Protein 5VU3 (pdb70)

Radius of gyration: 43.73 Å; Cα contacts (8 Å, |Δi|>4): 3066; chains: 8; bounding box: 64×71×182 Å

Structure (mmCIF, N/CA/C/O backbone):
data_5VU3
#
_entry.id   5VU3
#
_cell.length_a   44.529
_cell.length_b   52.825
_cell.length_c   132.156
_cell.angle_alpha   85.27
_cell.angle_beta   87.19
_cell.angle_gamma   68.98
#
_symmetry.space_group_name_H-M   'P 1'
#
loop_
_entity.id
_entity.type
_entity.pdbx_description
1 polymer 'Competence damage-inducible protein A'
2 non-polymer 'ACETATE ION'
3 non-polymer 'TETRAETHYLENE GLYCOL'
4 water water
#
loop_
_atom_site.group_PDB
_atom_site.id
_atom_site.type_symbol
_atom_site.label_atom_id
_atom_site.label_alt_id
_atom_site.label_comp_id
_atom_site.label_asym_id
_atom_site.label_entity_id
_atom_site.label_seq_id
_atom_site.pdbx_PDB_ins_code
_atom_site.Cartn_x
_atom_site.Cartn_y
_atom_site.Cartn_z
_atom_site.occupancy
_atom_site.B_iso_or_equiv
_atom_site.auth_seq_id
_atom_site.auth_comp_id
_atom_site.auth_asym_id
_atom_site.auth_atom_id
_atom_site.pdbx_PDB_model_num
ATOM 1 N N . MET A 1 2 ? 1.502 -48.811 61.795 1.00 90.15 1 MET A N 1
ATOM 2 C CA . MET A 1 2 ? 2.264 -49.671 60.897 1.00 88.13 1 MET A CA 1
ATOM 3 C C . MET A 1 2 ? 3.143 -48.854 59.951 1.00 80.79 1 MET A C 1
ATOM 4 O O . MET A 1 2 ? 2.721 -47.819 59.432 1.00 80.15 1 MET A O 1
ATOM 9 N N . MET A 1 3 ? 4.369 -49.328 59.735 1.00 73.32 2 MET A N 1
ATOM 10 C CA . MET A 1 3 ? 5.301 -48.708 58.805 1.00 66.72 2 MET A CA 1
ATOM 11 C C . MET A 1 3 ? 5.915 -49.782 57.920 1.00 60.76 2 MET A C 1
ATOM 12 O O . MET A 1 3 ? 5.855 -50.977 58.223 1.00 61.42 2 MET A O 1
ATOM 17 N N . SER A 1 4 ? 6.521 -49.337 56.820 1.00 54.65 3 SER A N 1
ATOM 18 C CA . SER A 1 4 ? 7.007 -50.261 55.804 1.00 50.68 3 SER A CA 1
ATOM 19 C C . SER A 1 4 ? 8.475 -50.021 55.469 1.00 42.86 3 SER A C 1
ATOM 20 O O . SER A 1 4 ? 9.185 -49.329 56.208 1.00 39.19 3 SER A O 1
ATOM 23 N N . ASN A 1 5 ? 8.933 -50.601 54.362 1.00 36.05 4 ASN A N 1
ATOM 24 C CA . ASN A 1 5 ? 10.297 -50.391 53.899 1.00 37.39 4 ASN A CA 1
ATOM 25 C C . ASN A 1 5 ? 10.508 -48.939 53.494 1.00 37.03 4 ASN A C 1
ATOM 26 O O . ASN A 1 5 ? 9.581 -48.249 53.063 1.00 35.32 4 ASN A O 1
ATOM 31 N N . LEU A 1 6 ? 11.750 -48.484 53.616 1.00 32.86 5 LEU A N 1
ATOM 32 C CA . LEU A 1 6 ? 12.207 -47.365 52.808 1.00 30.02 5 LEU A CA 1
ATOM 33 C C . LEU A 1 6 ? 12.040 -47.722 51.338 1.00 28.98 5 LEU A C 1
ATOM 34 O O . LEU A 1 6 ? 12.549 -48.749 50.887 1.00 26.37 5 LEU A O 1
ATOM 39 N N . TYR A 1 7 ? 11.316 -46.894 50.589 1.00 27.17 6 TYR A N 1
ATOM 40 C CA . TYR A 1 7 ? 11.074 -47.175 49.180 1.00 25.67 6 TYR A CA 1
ATOM 41 C C . TYR A 1 7 ? 12.063 -46.419 48.302 1.00 23.22 6 TYR A C 1
ATOM 42 O O . TYR A 1 7 ? 12.273 -45.214 48.475 1.00 23.52 6 TYR A O 1
ATOM 51 N N . HIS A 1 8 ? 12.626 -47.097 47.327 1.00 23.85 7 HIS A N 1
ATOM 52 C CA . HIS A 1 8 ? 13.569 -46.505 46.416 1.00 22.30 7 HIS A CA 1
ATOM 53 C C . HIS A 1 8 ? 12.825 -46.081 45.191 1.00 25.04 7 HIS A C 1
ATOM 54 O O . HIS A 1 8 ? 12.452 -46.888 44.404 1.00 24.79 7 HIS A O 1
ATOM 61 N N . ASP A 1 9 ? 12.616 -44.793 45.078 1.00 20.42 8 ASP A N 1
ATOM 62 C CA . ASP A 1 9 ? 11.837 -44.248 43.979 1.00 19.50 8 ASP A CA 1
ATOM 63 C C . ASP A 1 9 ? 12.612 -44.392 42.678 1.00 20.91 8 ASP A C 1
ATOM 64 O O . ASP A 1 9 ? 13.837 -44.244 42.646 1.00 21.17 8 ASP A O 1
ATOM 69 N N . ASN A 1 10 ? 11.897 -44.700 41.594 1.00 18.20 9 ASN A N 1
ATOM 70 C CA . ASN A 1 10 ? 12.553 -44.960 40.319 1.00 18.38 9 ASN A CA 1
ATOM 71 C C . ASN A 1 10 ? 12.150 -43.968 39.234 1.00 19.75 9 ASN A C 1
ATOM 72 O O . ASN A 1 10 ? 12.410 -44.212 38.054 1.00 19.71 9 ASN A O 1
ATOM 77 N N . THR A 1 11 ? 11.545 -42.845 39.602 1.00 19.92 10 THR A N 1
ATOM 78 C CA A THR A 1 11 ? 11.306 -41.777 38.641 0.50 21.25 10 THR A CA 1
ATOM 79 C CA B THR A 1 11 ? 11.314 -41.798 38.618 0.50 21.35 10 THR A CA 1
ATOM 80 C C . THR A 1 11 ? 12.611 -41.041 38.352 1.00 24.03 10 THR A C 1
ATOM 81 O O . THR A 1 11 ? 13.458 -40.882 39.232 1.00 23.86 10 THR A O 1
ATOM 88 N N . ILE A 1 12 ? 12.778 -40.600 37.109 1.00 19.08 11 ILE A N 1
ATOM 89 C CA . ILE A 1 12 ? 13.996 -39.925 36.670 1.00 20.24 11 ILE A CA 1
ATOM 90 C C . ILE A 1 12 ? 13.600 -38.570 36.091 1.00 21.70 11 ILE A C 1
ATOM 91 O O . ILE A 1 12 ? 12.788 -38.511 35.164 1.00 20.42 11 ILE A O 1
ATOM 96 N N . THR A 1 13 ? 14.171 -37.489 36.622 1.00 16.42 12 THR A N 1
ATOM 97 C CA . THR A 1 13 ? 13.858 -36.167 36.094 1.00 18.24 12 THR A CA 1
ATOM 98 C C . THR A 1 13 ? 14.550 -35.953 34.748 1.00 14.67 12 THR A C 1
ATOM 99 O O . THR A 1 13 ? 15.495 -36.656 34.387 1.00 19.25 12 THR A O 1
ATOM 103 N N . VAL A 1 14 ? 14.086 -34.930 34.026 1.00 17.23 13 VAL A N 1
ATOM 104 C CA . VAL A 1 14 ? 14.726 -34.545 32.768 1.00 22.03 13 VAL A CA 1
ATOM 105 C C . VAL A 1 14 ? 16.196 -34.209 33.000 1.00 19.48 13 VAL A C 1
ATOM 106 O O . VAL A 1 14 ? 17.071 -34.610 32.221 1.00 20.55 13 VAL A O 1
ATOM 110 N N . ALA A 1 15 ? 16.500 -33.511 34.100 1.00 19.87 14 ALA A N 1
ATOM 111 C CA . ALA A 1 15 ? 17.888 -33.162 34.401 1.00 19.07 14 ALA A CA 1
ATOM 112 C C . ALA A 1 15 ? 18.733 -34.401 34.671 1.00 21.09 14 ALA A C 1
ATOM 113 O O . ALA A 1 15 ? 19.896 -34.473 34.254 1.00 19.38 14 ALA A O 1
ATOM 115 N N . GLU A 1 16 ? 18.175 -35.385 35.379 1.00 18.47 15 GLU A N 1
ATOM 116 C CA . GLU A 1 16 ? 18.889 -36.642 35.566 1.00 19.09 15 GLU A CA 1
ATOM 117 C C . GLU A 1 16 ? 19.133 -37.339 34.232 1.00 16.10 15 GLU A C 1
ATOM 118 O O . GLU A 1 16 ? 20.202 -37.929 34.010 1.00 18.99 15 GLU A O 1
ATOM 124 N N . LEU A 1 17 ? 18.143 -37.292 33.342 1.00 14.91 16 LEU A N 1
ATOM 125 C CA . LEU A 1 17 ? 18.252 -37.945 32.039 1.00 18.23 16 LEU A CA 1
ATOM 126 C C . LEU A 1 17 ? 19.296 -37.265 31.159 1.00 19.82 16 LEU A C 1
ATOM 127 O O . LEU A 1 17 ? 20.065 -37.937 30.464 1.00 18.95 16 LEU A O 1
ATOM 132 N N . THR A 1 18 ? 19.316 -35.928 31.142 1.00 17.13 17 THR A N 1
ATOM 133 C CA . THR A 1 18 ? 20.300 -35.258 30.296 1.00 20.44 17 THR A CA 1
ATOM 134 C C . THR A 1 18 ? 21.712 -35.444 30.841 1.00 22.32 17 THR A C 1
ATOM 135 O O . THR A 1 18 ? 22.676 -35.508 30.064 1.00 23.10 17 THR A O 1
ATOM 139 N N . LYS A 1 19 ? 21.858 -35.572 32.160 1.00 21.83 18 LYS A N 1
ATOM 140 C CA . LYS A 1 19 ? 23.161 -35.937 32.712 1.00 23.45 18 LYS A CA 1
ATOM 141 C C . LYS A 1 19 ? 23.566 -37.343 32.280 1.00 22.44 18 LYS A C 1
ATOM 142 O O . LYS A 1 19 ? 24.710 -37.571 31.858 1.00 22.40 18 LYS A O 1
ATOM 148 N N . LYS A 1 20 ? 22.637 -38.300 32.371 1.00 21.79 19 LYS A N 1
ATOM 149 C CA . LYS A 1 20 ? 22.918 -39.657 31.906 1.00 27.53 19 LYS A CA 1
ATOM 150 C C . LYS A 1 20 ? 23.270 -39.662 30.423 1.00 26.54 19 LYS A C 1
ATOM 151 O O . LYS A 1 20 ? 24.224 -40.323 29.995 1.00 27.72 19 LYS A O 1
ATOM 157 N N . LEU A 1 21 ? 22.486 -38.938 29.622 1.00 23.61 20 LEU A N 1
ATOM 158 C CA . LEU A 1 21 ? 22.692 -38.914 28.179 1.00 25.21 20 LEU A CA 1
ATOM 159 C C . LEU A 1 21 ? 24.026 -38.270 27.821 1.00 25.83 20 LEU A C 1
ATOM 160 O O . LEU A 1 21 ? 24.752 -38.771 26.953 1.00 25.87 20 LEU A O 1
ATOM 165 N N . ALA A 1 22 ? 24.362 -37.158 28.482 1.00 25.33 21 ALA A N 1
ATOM 166 C CA . ALA A 1 22 ? 25.670 -36.535 28.307 1.00 22.55 21 ALA A CA 1
ATOM 167 C C . ALA A 1 22 ? 26.800 -37.538 28.512 1.00 25.33 21 ALA A C 1
ATOM 168 O O . ALA A 1 22 ? 27.754 -37.587 27.727 1.00 28.81 21 ALA A O 1
ATOM 170 N N . SER A 1 23 ? 26.711 -38.343 29.574 1.00 27.61 22 SER A N 1
ATOM 171 C CA A SER A 1 23 ? 27.751 -39.331 29.847 0.50 29.42 22 SER A CA 1
ATOM 172 C CA B SER A 1 23 ? 27.751 -39.329 29.847 0.50 29.42 22 SER A CA 1
ATOM 173 C C . SER A 1 23 ? 27.878 -40.328 28.703 1.00 32.33 22 SER A C 1
ATOM 174 O O . SER A 1 23 ? 28.988 -40.604 28.224 1.00 35.06 22 SER A O 1
ATOM 179 N N . ARG A 1 24 ? 26.749 -40.890 28.255 1.00 29.22 23 ARG A N 1
ATOM 180 C CA . ARG A 1 24 ? 26.793 -41.896 27.194 1.00 33.92 23 ARG A CA 1
ATOM 181 C C . ARG A 1 24 ? 27.363 -41.314 25.909 1.00 32.05 23 ARG A C 1
ATOM 182 O O . ARG A 1 24 ? 28.214 -41.929 25.255 1.00 30.08 23 ARG A O 1
ATOM 190 N N . LEU A 1 25 ? 26.883 -40.133 25.518 1.00 25.56 24 LEU A N 1
ATOM 191 C CA . LEU A 1 25 ? 27.310 -39.553 24.251 1.00 27.02 24 LEU A CA 1
ATOM 192 C C . LEU A 1 25 ? 28.780 -39.161 24.291 1.00 29.62 24 LEU A C 1
ATOM 193 O O . LEU A 1 25 ? 29.536 -39.463 23.357 1.00 31.85 24 LEU A O 1
ATOM 198 N N . ILE A 1 26 ? 29.204 -38.497 25.366 1.00 26.08 25 ILE A N 1
ATOM 199 C CA . ILE A 1 26 ? 30.590 -38.057 25.467 1.00 29.58 25 ILE A CA 1
ATOM 200 C C . ILE A 1 26 ? 31.530 -39.256 25.511 1.00 29.88 25 ILE A C 1
ATOM 201 O O . ILE A 1 26 ? 32.553 -39.281 24.813 1.00 32.48 25 ILE A O 1
ATOM 206 N N . ASP A 1 27 ? 31.192 -40.278 26.309 1.00 30.48 26 ASP A N 1
ATOM 207 C CA . ASP A 1 27 ? 32.035 -41.471 26.375 1.00 36.40 26 ASP A CA 1
ATOM 208 C C . ASP A 1 27 ? 32.181 -42.124 25.007 1.00 36.30 26 ASP A C 1
ATOM 209 O O . ASP A 1 27 ? 33.253 -42.634 24.664 1.00 35.06 26 ASP A O 1
ATOM 214 N N . ALA A 1 28 ? 31.115 -42.119 24.213 1.00 33.83 27 ALA A N 1
ATOM 215 C CA . ALA A 1 28 ? 31.117 -42.762 22.906 1.00 35.25 27 ALA A CA 1
ATOM 216 C C . ALA A 1 28 ? 31.628 -41.857 21.790 1.00 34.11 27 ALA A C 1
ATOM 217 O O . ALA A 1 28 ? 31.732 -42.313 20.645 1.00 34.52 27 ALA A O 1
ATOM 219 N N . GLY A 1 29 ? 31.941 -40.597 22.088 1.00 32.05 28 GLY A N 1
ATOM 220 C CA . GLY A 1 29 ? 32.373 -39.670 21.060 1.00 32.48 28 GLY A CA 1
ATOM 221 C C . GLY A 1 29 ? 31.289 -39.276 20.081 1.00 36.20 28 GLY A C 1
ATOM 222 O O . GLY A 1 29 ? 31.581 -39.042 18.903 1.00 30.23 28 GLY A O 1
ATOM 223 N N . LEU A 1 30 ? 30.044 -39.184 20.539 1.00 29.73 29 LEU A N 1
ATOM 224 C CA . LEU A 1 30 ? 28.896 -38.975 19.668 1.00 28.88 29 LEU A CA 1
ATOM 225 C C . LEU A 1 30 ? 28.323 -37.579 19.861 1.00 28.16 29 LEU A C 1
ATOM 226 O O . LEU A 1 30 ? 28.318 -37.045 20.976 1.00 24.07 29 LEU A O 1
ATOM 231 N N . ARG A 1 31 ? 27.828 -37.002 18.774 1.00 24.81 30 ARG A N 1
ATOM 232 C CA . ARG A 1 31 ? 27.169 -35.706 18.797 1.00 29.81 30 ARG A CA 1
ATOM 233 C C . ARG A 1 31 ? 25.678 -35.886 18.535 1.00 25.44 30 ARG A C 1
ATOM 234 O O . ARG A 1 31 ? 25.277 -36.745 17.739 1.00 25.38 30 ARG A O 1
ATOM 242 N N . LEU A 1 32 ? 24.867 -35.072 19.212 1.00 21.65 31 LEU A N 1
ATOM 243 C CA . LEU A 1 32 ? 23.413 -35.151 19.183 1.00 20.96 31 LEU A CA 1
ATOM 244 C C . LEU A 1 32 ? 22.822 -33.890 18.563 1.00 21.17 31 LEU A C 1
ATOM 245 O O . LEU A 1 32 ? 23.343 -32.787 18.754 1.00 21.74 31 LEU A O 1
ATOM 250 N N . THR A 1 33 ? 21.715 -34.057 17.836 1.00 20.28 32 THR A N 1
ATOM 251 C CA . THR A 1 33 ? 20.967 -32.931 17.291 1.00 20.19 32 THR A CA 1
ATOM 252 C C . THR A 1 33 ? 19.480 -33.253 17.394 1.00 19.38 32 THR A C 1
ATOM 253 O O . THR A 1 33 ? 19.089 -34.414 17.556 1.00 17.95 32 THR A O 1
ATOM 257 N N . THR A 1 34 ? 18.644 -32.216 17.322 1.00 18.44 33 THR A N 1
ATOM 258 C CA . THR A 1 34 ? 17.212 -32.388 17.543 1.00 17.61 33 THR A CA 1
ATOM 259 C C . THR A 1 34 ? 16.405 -31.553 16.558 1.00 17.34 33 THR A C 1
ATOM 260 O O . THR A 1 34 ? 16.836 -30.484 16.117 1.00 18.84 33 THR A O 1
ATOM 264 N N . ALA A 1 35 ? 15.221 -32.062 16.222 1.00 16.52 34 ALA A N 1
ATOM 265 C CA . ALA A 1 35 ? 14.232 -31.334 15.437 1.00 16.02 34 ALA A CA 1
ATOM 266 C C . ALA A 1 35 ? 12.891 -31.473 16.140 1.00 17.50 34 ALA A C 1
ATOM 267 O O . ALA A 1 35 ? 12.398 -32.592 16.316 1.00 19.03 34 ALA A O 1
ATOM 269 N N . GLU A 1 36 ? 12.302 -30.349 16.541 1.00 17.44 35 GLU A N 1
ATOM 270 C CA . GLU A 1 36 ? 11.091 -30.347 17.359 1.00 18.50 35 GLU A CA 1
ATOM 271 C C . GLU A 1 36 ? 9.934 -29.717 16.609 1.00 16.17 35 GLU A C 1
ATOM 272 O O . GLU A 1 36 ? 10.042 -28.577 16.153 1.00 19.47 35 GLU A O 1
ATOM 278 N N . SER A 1 37 ? 8.812 -30.444 16.522 1.00 16.54 36 SER A N 1
ATOM 279 C CA A SER A 1 37 ? 7.568 -29.919 15.957 0.50 17.70 36 SER A CA 1
ATOM 280 C CA B SER A 1 37 ? 7.568 -29.929 15.947 0.50 17.71 36 SER A CA 1
ATOM 281 C C . SER A 1 37 ? 6.420 -30.254 16.909 1.00 19.28 36 SER A C 1
ATOM 282 O O . SER A 1 37 ? 5.640 -31.166 16.640 1.00 22.85 36 SER A O 1
ATOM 287 N N . CYS A 1 38 ? 6.355 -29.509 18.020 1.00 21.74 37 CYS A N 1
ATOM 288 C CA . CYS A 1 38 ? 5.237 -29.364 18.960 1.00 24.08 37 CYS A CA 1
ATOM 289 C C . CYS A 1 38 ? 5.765 -29.079 20.361 1.00 22.52 37 CYS A C 1
ATOM 290 O O . CYS A 1 38 ? 5.034 -28.525 21.184 1.00 23.21 37 CYS A O 1
ATOM 293 N N . THR A 1 39 ? 7.033 -29.397 20.634 1.00 21.98 38 THR A N 1
ATOM 294 C CA . THR A 1 39 ? 7.603 -29.121 21.955 1.00 20.54 38 THR A CA 1
ATOM 295 C C . THR A 1 39 ? 8.233 -27.732 22.064 1.00 20.39 38 THR A C 1
ATOM 296 O O . THR A 1 39 ? 8.562 -27.302 23.178 1.00 17.47 38 THR A O 1
ATOM 300 N N . GLY A 1 40 ? 8.392 -27.015 20.950 1.00 18.46 39 GLY A N 1
ATOM 301 C CA . GLY A 1 40 ? 8.661 -25.584 20.994 1.00 20.32 39 GLY A CA 1
ATOM 302 C C . GLY A 1 40 ? 10.043 -25.168 21.453 1.00 21.01 39 GLY A C 1
ATOM 303 O O . GLY A 1 40 ? 10.239 -24.003 21.808 1.00 23.55 39 GLY A O 1
ATOM 304 N N . GLY A 1 41 ? 11.016 -26.072 21.427 1.00 17.27 40 GLY A N 1
ATOM 305 C CA . GLY A 1 41 ? 12.346 -25.782 21.924 1.00 18.09 40 GLY A CA 1
ATOM 306 C C . GLY A 1 41 ? 12.613 -26.275 23.331 1.00 19.20 40 GLY A C 1
ATOM 307 O O . GLY A 1 41 ? 13.736 -26.111 23.819 1.00 17.48 40 GLY A O 1
ATOM 308 N N . LYS A 1 42 ? 11.611 -26.858 24.000 1.00 16.84 41 LYS A N 1
ATOM 309 C CA . LYS A 1 42 ? 11.817 -27.383 25.348 1.00 20.76 41 LYS A CA 1
ATOM 310 C C . LYS A 1 42 ? 12.846 -28.499 25.364 1.00 21.00 41 LYS A C 1
ATOM 311 O O . LYS A 1 42 ? 13.544 -28.687 26.369 1.00 17.84 41 LYS A O 1
ATOM 317 N N . LEU A 1 43 ? 12.939 -29.270 24.281 1.00 17.03 42 LEU A N 1
ATOM 318 C CA . LEU A 1 43 ? 13.947 -30.322 24.249 1.00 17.89 42 LEU A CA 1
ATOM 319 C C . LEU A 1 43 ? 15.340 -29.716 24.146 1.00 15.80 42 LEU A C 1
ATOM 320 O O . LEU A 1 43 ? 16.240 -30.085 24.905 1.00 17.38 42 LEU A O 1
ATOM 325 N N . SER A 1 44 ? 15.529 -28.750 23.238 1.00 15.44 43 SER A N 1
ATOM 326 C CA A SER A 1 44 ? 16.829 -28.093 23.130 0.50 16.62 43 SER A CA 1
ATOM 327 C CA B SER A 1 44 ? 16.833 -28.101 23.132 0.50 16.62 43 SER A CA 1
ATOM 328 C C . SER A 1 44 ? 17.212 -27.403 24.434 1.00 18.31 43 SER A C 1
ATOM 329 O O . SER A 1 44 ? 18.376 -27.449 24.852 1.00 19.44 43 SER A O 1
ATOM 334 N N . VAL A 1 45 ? 16.244 -26.760 25.096 1.00 15.87 44 VAL A N 1
ATOM 335 C CA . VAL A 1 45 ? 16.518 -26.089 26.368 1.00 20.13 44 VAL A CA 1
ATOM 336 C C . VAL A 1 45 ? 17.057 -27.088 27.384 1.00 20.86 44 VAL A C 1
ATOM 337 O O . VAL A 1 45 ? 18.046 -26.823 28.078 1.00 19.64 44 VAL A O 1
ATOM 341 N N . ALA A 1 46 ? 16.414 -28.253 27.482 1.00 16.91 45 ALA A N 1
ATOM 342 C CA . ALA A 1 46 ? 16.864 -29.274 28.427 1.00 19.96 45 ALA A CA 1
ATOM 343 C C . ALA A 1 46 ? 18.287 -29.719 28.120 1.00 18.98 45 ALA A C 1
ATOM 344 O O . ALA A 1 46 ? 19.107 -29.883 29.033 1.00 17.07 45 ALA A O 1
ATOM 346 N N . LEU A 1 47 ? 18.603 -29.911 26.834 1.00 15.50 46 LEU A N 1
ATOM 347 C CA . LEU A 1 47 ? 19.938 -30.367 26.464 1.00 16.41 46 LEU A CA 1
ATOM 348 C C . LEU A 1 47 ? 20.977 -29.273 26.671 1.00 18.53 46 LEU A C 1
ATOM 349 O O . LEU A 1 47 ? 22.120 -29.566 27.039 1.00 19.66 46 LEU A O 1
ATOM 354 N N . CYS A 1 48 ? 20.602 -28.009 26.470 1.00 20.05 47 CYS A N 1
ATOM 355 C CA . CYS A 1 48 ? 21.540 -26.920 26.701 1.00 19.65 47 CYS A CA 1
ATOM 356 C C . CYS A 1 48 ? 21.719 -26.597 28.174 1.00 21.08 47 CYS A C 1
ATOM 357 O O . CYS A 1 48 ? 22.661 -25.875 28.519 1.00 22.26 47 CYS A O 1
ATOM 360 N N . ALA A 1 49 ? 20.831 -27.082 29.043 1.00 20.58 48 ALA A N 1
ATOM 361 C CA . ALA A 1 49 ? 21.009 -26.859 30.472 1.00 24.36 48 ALA A CA 1
ATOM 362 C C . ALA A 1 49 ? 22.077 -27.766 31.051 1.00 26.97 48 ALA A C 1
ATOM 363 O O . ALA A 1 49 ? 22.597 -27.480 32.138 1.00 23.92 48 ALA A O 1
ATOM 365 N N . GLU A 1 50 ? 22.403 -28.844 30.343 1.00 24.44 49 GLU A N 1
ATOM 366 C CA . GLU A 1 50 ? 23.406 -29.795 30.792 1.00 29.54 49 GLU A CA 1
ATOM 367 C C . GLU A 1 50 ? 24.760 -29.124 30.963 1.00 31.99 49 GLU A C 1
ATOM 368 O O . GLU A 1 50 ? 25.180 -28.311 30.135 1.00 32.90 49 GLU A O 1
ATOM 374 N N . GLU A 1 51 ? 25.451 -29.498 32.042 1.00 35.39 50 GLU A N 1
ATOM 375 C CA . GLU A 1 51 ? 26.752 -28.915 32.362 1.00 42.56 50 GLU A CA 1
ATOM 376 C C . GLU A 1 51 ? 27.706 -28.970 31.175 1.00 41.63 50 GLU A C 1
ATOM 377 O O . GLU A 1 51 ? 28.316 -27.958 30.804 1.00 42.24 50 GLU A O 1
ATOM 383 N N . ASN A 1 52 ? 27.853 -30.147 30.567 1.00 35.39 51 ASN A N 1
ATOM 384 C CA . ASN A 1 52 ? 28.807 -30.344 29.486 1.00 33.41 51 ASN A CA 1
ATOM 385 C C . ASN A 1 52 ? 28.137 -30.350 28.112 1.00 25.96 51 ASN A C 1
ATOM 386 O O . ASN A 1 52 ? 28.620 -31.018 27.193 1.00 25.82 51 ASN A O 1
ATOM 391 N N . THR A 1 53 ? 27.045 -29.591 27.957 1.00 26.38 52 THR A N 1
ATOM 392 C CA . THR A 1 53 ? 26.292 -29.572 26.700 1.00 22.41 52 THR A CA 1
ATOM 393 C C . THR A 1 53 ? 27.174 -29.282 25.489 1.00 24.50 52 THR A C 1
ATOM 394 O O . THR A 1 53 ? 26.923 -29.811 24.398 1.00 24.83 52 THR A O 1
ATOM 398 N N . ALA A 1 54 ? 28.213 -28.461 25.658 1.00 27.56 53 ALA A N 1
ATOM 399 C CA . ALA A 1 54 ? 29.088 -28.111 24.545 1.00 30.84 53 ALA A CA 1
ATOM 400 C C . ALA A 1 54 ? 29.818 -29.316 23.978 1.00 31.64 53 ALA A C 1
ATOM 401 O O . ALA A 1 54 ? 30.265 -29.269 22.826 1.00 31.39 53 ALA A O 1
ATOM 403 N N . ASP A 1 55 ? 29.943 -30.388 24.756 1.00 28.41 54 ASP A N 1
ATOM 404 C CA . ASP A 1 55 ? 30.711 -31.565 24.375 1.00 27.99 54 ASP A CA 1
ATOM 405 C C . ASP A 1 55 ? 29.902 -32.597 23.591 1.00 26.90 54 ASP A C 1
ATOM 406 O O . ASP A 1 55 ? 30.479 -33.602 23.152 1.00 30.33 54 ASP A O 1
ATOM 411 N N . PHE A 1 56 ? 28.595 -32.394 23.408 1.00 23.74 55 PHE A N 1
ATOM 412 C CA . PHE A 1 56 ? 27.796 -33.417 22.737 1.00 25.96 55 PHE A CA 1
ATOM 413 C C . PHE A 1 56 ? 26.587 -32.865 21.990 1.00 23.62 55 PHE A C 1
ATOM 414 O O . PHE A 1 56 ? 25.966 -33.590 21.204 1.00 22.05 55 PHE A O 1
ATOM 422 N N . TYR A 1 57 ? 26.218 -31.606 22.225 1.00 18.77 56 TYR A N 1
ATOM 423 C CA . TYR A 1 57 ? 25.025 -31.046 21.605 1.00 18.21 56 TYR A CA 1
ATOM 424 C C . TYR A 1 57 ? 25.390 -29.751 20.900 1.00 22.72 56 TYR A C 1
ATOM 425 O O . TYR A 1 57 ? 26.055 -28.887 21.480 1.00 23.86 56 TYR A O 1
ATOM 434 N N . ASP A 1 58 ? 24.964 -29.628 19.643 1.00 20.55 57 ASP A N 1
ATOM 435 C CA . ASP A 1 58 ? 25.285 -28.458 18.835 1.00 23.81 57 ASP A CA 1
ATOM 436 C C . ASP A 1 58 ? 24.005 -27.826 18.280 1.00 24.60 57 ASP A C 1
ATOM 437 O O . ASP A 1 58 ? 23.664 -26.713 18.680 1.00 21.87 57 ASP A O 1
ATOM 442 N N . VAL A 1 59 ? 23.280 -28.520 17.411 1.00 19.86 58 VAL A N 1
ATOM 443 C CA . VAL A 1 59 ? 22.226 -27.915 16.604 1.00 20.08 58 VAL A CA 1
ATOM 444 C C . VAL A 1 59 ? 20.868 -28.372 17.112 1.00 19.70 58 VAL A C 1
ATOM 445 O O . VAL A 1 59 ? 20.639 -29.571 17.317 1.00 19.48 58 VAL A O 1
ATOM 449 N N . GLY A 1 60 ? 19.960 -27.414 17.283 1.00 16.84 59 GLY A N 1
ATOM 450 C CA . GLY A 1 60 ? 18.575 -27.718 17.590 1.00 16.26 59 GLY A CA 1
ATOM 451 C C . GLY A 1 60 ? 17.658 -26.936 16.676 1.00 20.27 59 GLY A C 1
ATOM 452 O O . GLY A 1 60 ? 17.835 -25.725 16.494 1.00 21.06 59 GLY A O 1
ATOM 453 N N . LEU A 1 61 ? 16.683 -27.609 16.076 1.00 17.54 60 LEU A N 1
ATOM 454 C CA . LEU A 1 61 ? 15.758 -26.954 15.167 1.00 15.16 60 LEU A CA 1
ATOM 455 C C . LEU A 1 61 ? 14.343 -27.044 15.711 1.00 17.57 60 LEU A C 1
ATOM 456 O O . LEU A 1 61 ? 13.924 -28.085 16.228 1.00 20.21 60 LEU A O 1
ATOM 461 N N . VAL A 1 62 ? 13.620 -25.936 15.605 1.00 15.00 61 VAL A N 1
ATOM 462 C CA . VAL A 1 62 ? 12.204 -25.866 15.936 1.00 17.08 61 VAL A CA 1
ATOM 463 C C . VAL A 1 62 ? 11.479 -25.477 14.660 1.00 18.40 61 VAL A C 1
ATOM 464 O O . VAL A 1 62 ? 11.856 -24.493 14.014 1.00 18.73 61 VAL A O 1
ATOM 468 N N . VAL A 1 63 ? 10.479 -26.269 14.267 1.00 21.12 62 VAL A N 1
ATOM 469 C CA . VAL A 1 63 ? 9.737 -26.027 13.034 1.00 23.71 62 VAL A CA 1
ATOM 470 C C . VAL A 1 63 ? 8.276 -26.383 13.268 1.00 32.69 62 VAL A C 1
ATOM 471 O O . VAL A 1 63 ? 7.968 -27.475 13.757 1.00 39.95 62 VAL A O 1
ATOM 475 N N . PHE A 1 64 ? 7.377 -25.468 12.922 1.00 28.23 63 PHE A N 1
ATOM 476 C CA . PHE A 1 64 ? 5.951 -25.705 13.097 1.00 29.50 63 PHE A CA 1
ATOM 477 C C . PHE A 1 64 ? 5.282 -26.219 11.829 1.00 30.67 63 PHE A C 1
ATOM 478 O O . PHE A 1 64 ? 4.535 -27.198 11.873 1.00 32.55 63 PHE A O 1
ATOM 486 N N . SER A 1 65 ? 5.536 -25.570 10.702 1.00 28.59 64 SER A N 1
ATOM 487 C CA . SER A 1 65 ? 4.716 -25.723 9.513 1.00 24.02 64 SER A CA 1
ATOM 488 C C . SER A 1 65 ? 5.136 -26.923 8.666 1.00 29.26 64 SER A C 1
ATOM 489 O O . SER A 1 65 ? 6.255 -27.438 8.763 1.00 24.52 64 SER A O 1
ATOM 492 N N . ASP A 1 66 ? 4.204 -27.361 7.816 1.00 26.40 65 ASP A N 1
ATOM 493 C CA . ASP A 1 66 ? 4.525 -28.364 6.805 1.00 27.11 65 ASP A CA 1
ATOM 494 C C . ASP A 1 66 ? 5.540 -27.830 5.800 1.00 24.95 65 ASP A C 1
ATOM 495 O O . ASP A 1 66 ? 6.489 -28.532 5.427 1.00 28.44 65 ASP A O 1
ATOM 500 N N . SER A 1 67 ? 5.357 -26.590 5.347 1.00 27.06 66 SER A N 1
ATOM 501 C CA . SER A 1 67 ? 6.230 -26.051 4.310 1.00 29.14 66 SER A CA 1
ATOM 502 C C . SER A 1 67 ? 7.668 -25.916 4.794 1.00 30.09 66 SER A C 1
ATOM 503 O O . SER A 1 67 ? 8.603 -26.118 4.015 1.00 34.21 66 SER A O 1
ATOM 506 N N . ALA A 1 68 ? 7.869 -25.586 6.069 1.00 26.30 67 ALA A N 1
ATOM 507 C CA . ALA A 1 68 ? 9.230 -25.504 6.589 1.00 28.24 67 ALA A CA 1
ATOM 508 C C . ALA A 1 68 ? 9.854 -26.886 6.721 1.00 25.11 67 ALA A C 1
ATOM 509 O O . ALA A 1 68 ? 11.060 -27.046 6.504 1.00 26.97 67 ALA A O 1
ATOM 511 N N . LYS A 1 69 ? 9.062 -27.894 7.101 1.00 25.72 68 LYS A N 1
ATOM 512 C CA . LYS A 1 69 ? 9.576 -29.261 7.102 1.00 23.21 68 LYS A CA 1
ATOM 513 C C . LYS A 1 69 ? 10.030 -29.667 5.704 1.00 24.07 68 LYS A C 1
ATOM 514 O O . LYS A 1 69 ? 11.081 -30.296 5.541 1.00 25.38 68 LYS A O 1
ATOM 520 N N . GLU A 1 70 ? 9.260 -29.299 4.678 1.00 25.88 69 GLU A N 1
ATOM 521 C CA . GLU A 1 70 ? 9.641 -29.662 3.315 1.00 25.06 69 GLU A CA 1
ATOM 522 C C . GLU A 1 70 ? 10.867 -28.887 2.854 1.00 28.73 69 GLU A C 1
ATOM 523 O O . GLU A 1 70 ? 11.779 -29.456 2.242 1.00 29.37 69 GLU A O 1
ATOM 529 N N . ARG A 1 71 ? 10.913 -27.590 3.143 1.00 29.54 70 ARG A N 1
ATOM 530 C CA . ARG A 1 71 ? 11.973 -26.754 2.593 1.00 31.02 70 ARG A CA 1
ATOM 531 C C . ARG A 1 71 ? 13.283 -26.914 3.361 1.00 28.95 70 ARG A C 1
ATOM 532 O O . ARG A 1 71 ? 14.355 -27.022 2.749 1.00 27.43 70 ARG A O 1
ATOM 540 N N . ILE A 1 72 ? 13.220 -26.938 4.692 1.00 24.05 71 ILE A N 1
ATOM 541 C CA . ILE A 1 72 ? 14.436 -27.013 5.499 1.00 24.04 71 ILE A CA 1
ATOM 542 C C . ILE A 1 72 ? 14.907 -28.453 5.642 1.00 24.35 71 ILE A C 1
ATOM 543 O O . ILE A 1 72 ? 16.099 -28.748 5.505 1.00 27.85 71 ILE A O 1
ATOM 548 N N . LEU A 1 73 ? 13.986 -29.365 5.934 1.00 21.02 72 LEU A N 1
ATOM 549 C CA . LEU A 1 73 ? 14.325 -30.742 6.248 1.00 23.88 72 LEU A CA 1
ATOM 550 C C . LEU A 1 73 ? 14.043 -31.705 5.104 1.00 29.38 72 LEU A C 1
ATOM 551 O O . LEU A 1 73 ? 14.213 -32.914 5.279 1.00 36.40 72 LEU A O 1
ATOM 556 N N . GLY A 1 74 ? 13.614 -31.211 3.948 1.00 30.53 73 GLY A N 1
ATOM 557 C CA . GLY A 1 74 ? 13.430 -32.084 2.800 1.00 29.99 73 GLY A CA 1
ATOM 558 C C . GLY A 1 74 ? 12.405 -33.173 3.008 1.00 31.26 73 GLY A C 1
ATOM 559 O O . GLY A 1 74 ? 12.490 -34.228 2.367 1.00 33.89 73 GLY A O 1
ATOM 560 N N . VAL A 1 75 ? 11.440 -32.955 3.898 1.00 22.91 74 VAL A N 1
ATOM 561 C CA . VAL A 1 75 ? 10.340 -33.898 4.047 1.00 25.47 74 VAL A CA 1
ATOM 562 C C . VAL A 1 75 ? 9.533 -33.922 2.757 1.00 28.86 74 VAL A C 1
ATOM 563 O O . VAL A 1 75 ? 9.196 -32.871 2.195 1.00 26.33 74 VAL A O 1
ATOM 567 N N . SER A 1 76 ? 9.236 -35.125 2.273 1.00 27.08 75 SER A N 1
ATOM 568 C CA . SER A 1 76 ? 8.538 -35.279 1.006 1.00 32.10 75 SER A CA 1
ATOM 569 C C . SER A 1 76 ? 7.096 -34.793 1.116 1.00 29.24 75 SER A C 1
ATOM 570 O O . SER A 1 76 ? 6.392 -35.160 2.063 1.00 28.17 75 SER A O 1
ATOM 573 N N . PRO A 1 77 ? 6.616 -33.983 0.170 1.00 31.81 76 PRO A N 1
ATOM 574 C CA . PRO A 1 77 ? 5.197 -33.592 0.199 1.00 31.07 76 PRO A CA 1
ATOM 575 C C . PRO A 1 77 ? 4.246 -34.774 0.114 1.00 32.58 76 PRO A C 1
ATOM 576 O O . PRO A 1 77 ? 3.156 -34.727 0.699 1.00 33.68 76 PRO A O 1
ATOM 580 N N . GLU A 1 78 ? 4.622 -35.840 -0.601 1.00 36.46 77 GLU A N 1
ATOM 581 C CA . GLU A 1 78 ? 3.760 -37.014 -0.661 1.00 37.16 77 GLU A CA 1
ATOM 582 C C . GLU A 1 78 ? 3.751 -37.772 0.662 1.00 36.49 77 GLU A C 1
ATOM 583 O O . GLU A 1 78 ? 2.745 -38.401 1.005 1.00 37.26 77 GLU A O 1
ATOM 589 N N . THR A 1 79 ? 4.852 -37.732 1.416 1.00 32.58 78 THR A N 1
ATOM 590 C CA . THR A 1 79 ? 4.816 -38.260 2.776 1.00 30.32 78 THR A CA 1
ATOM 591 C C . THR A 1 79 ? 3.789 -37.511 3.614 1.00 29.75 78 THR A C 1
ATOM 592 O O . THR A 1 79 ? 2.962 -38.125 4.301 1.00 30.80 78 THR A O 1
ATOM 596 N N . LEU A 1 80 ? 3.817 -36.178 3.553 1.00 28.32 79 LEU A N 1
ATOM 597 C CA . LEU A 1 80 ? 2.842 -35.389 4.294 1.00 28.60 79 LEU A CA 1
ATOM 598 C C . LEU A 1 80 ? 1.433 -35.612 3.772 1.00 28.61 79 LEU A C 1
ATOM 599 O O . LEU A 1 80 ? 0.476 -35.585 4.551 1.00 29.28 79 LEU A O 1
ATOM 604 N N . ALA A 1 81 ? 1.281 -35.838 2.466 1.00 32.50 80 ALA A N 1
ATOM 605 C CA . ALA A 1 81 ? -0.052 -36.050 1.912 1.00 31.33 80 ALA A CA 1
ATOM 606 C C . ALA A 1 81 ? -0.642 -37.372 2.384 1.00 34.51 80 ALA A C 1
ATOM 607 O O . ALA A 1 81 ? -1.825 -37.439 2.736 1.00 36.83 80 ALA A O 1
ATOM 609 N N . ARG A 1 82 ? 0.168 -38.433 2.401 1.00 31.74 81 ARG A N 1
ATOM 610 C CA . ARG A 1 82 ? -0.341 -39.752 2.757 1.00 34.03 81 ARG A CA 1
ATOM 611 C C . ARG A 1 82 ? -0.489 -39.924 4.264 1.00 29.22 81 ARG A C 1
ATOM 612 O O . ARG A 1 82 ? -1.455 -40.542 4.722 1.00 30.45 81 ARG A O 1
ATOM 620 N N . PHE A 1 83 ? 0.452 -39.398 5.052 1.00 28.43 82 PHE A N 1
ATOM 621 C CA . PHE A 1 83 ? 0.525 -39.734 6.466 1.00 28.84 82 PHE A CA 1
ATOM 622 C C . PHE A 1 83 ? 0.450 -38.544 7.413 1.00 25.32 82 PHE A C 1
ATOM 623 O O . PHE A 1 83 ? 0.374 -38.760 8.629 1.00 25.71 82 PHE A O 1
ATOM 631 N N . THR A 1 84 ? 0.436 -37.311 6.898 1.00 26.36 83 THR A N 1
ATOM 632 C CA . THR A 1 84 ? 0.475 -36.065 7.666 1.00 25.46 83 THR A CA 1
ATOM 633 C C . THR A 1 84 ? 1.809 -35.884 8.387 1.00 27.10 83 THR A C 1
ATOM 634 O O . THR A 1 84 ? 2.644 -36.794 8.422 1.00 24.05 83 THR A O 1
ATOM 638 N N . ALA A 1 85 ? 2.020 -34.687 8.946 1.00 25.07 84 ALA A N 1
ATOM 639 C CA . ALA A 1 85 ? 3.256 -34.399 9.663 1.00 24.17 84 ALA A CA 1
ATOM 640 C C . ALA A 1 85 ? 3.360 -35.204 10.946 1.00 23.77 84 ALA A C 1
ATOM 641 O O . ALA A 1 85 ? 4.471 -35.464 11.424 1.00 23.89 84 ALA A O 1
ATOM 643 N N . VAL A 1 86 ? 2.224 -35.600 11.511 1.00 21.33 85 VAL A N 1
ATOM 644 C CA . VAL A 1 86 ? 2.212 -36.361 12.771 1.00 21.27 85 VAL A CA 1
ATOM 645 C C . VAL A 1 86 ? 2.108 -37.829 12.363 1.00 25.41 85 VAL A C 1
ATOM 646 O O . VAL A 1 86 ? 1.036 -38.435 12.323 1.00 24.41 85 VAL A O 1
ATOM 650 N N . SER A 1 87 ? 3.262 -38.402 12.031 1.00 23.00 86 SER A N 1
ATOM 651 C CA . SER A 1 87 ? 3.344 -39.796 11.621 1.00 25.69 86 SER A CA 1
ATOM 652 C C . SER A 1 87 ? 4.777 -40.263 11.814 1.00 21.73 86 SER A C 1
ATOM 653 O O . SER A 1 87 ? 5.712 -39.456 11.856 1.00 20.86 86 SER A O 1
ATOM 656 N N . GLU A 1 88 ? 4.939 -41.581 11.932 1.00 19.84 87 GLU A N 1
ATOM 657 C CA . GLU A 1 88 ? 6.287 -42.121 12.058 1.00 20.20 87 GLU A CA 1
ATOM 658 C C . GLU A 1 88 ? 7.077 -41.929 10.770 1.00 23.17 87 GLU A C 1
ATOM 659 O O . GLU A 1 88 ? 8.308 -41.790 10.809 1.00 24.45 87 GLU A O 1
ATOM 665 N N . GLN A 1 89 ? 6.384 -41.877 9.630 1.00 22.81 88 GLN A N 1
ATOM 666 C CA . GLN A 1 89 ? 7.060 -41.620 8.360 1.00 24.26 88 GLN A CA 1
ATOM 667 C C . GLN A 1 89 ? 7.689 -40.233 8.344 1.00 21.33 88 GLN A C 1
ATOM 668 O O . GLN A 1 89 ? 8.842 -40.067 7.927 1.00 23.78 88 GLN A O 1
ATOM 674 N N . THR A 1 90 ? 6.958 -39.224 8.817 1.00 20.52 89 THR A N 1
ATOM 675 C CA . THR A 1 90 ? 7.481 -37.862 8.762 1.00 22.45 89 THR A CA 1
ATOM 676 C C . THR A 1 90 ? 8.647 -37.672 9.725 1.00 22.68 89 THR A C 1
ATOM 677 O O . THR A 1 90 ? 9.650 -37.050 9.364 1.00 24.55 89 THR A O 1
ATOM 681 N N . VAL A 1 91 ? 8.554 -38.213 10.947 1.00 18.80 90 VAL A N 1
ATOM 682 C CA . VAL A 1 91 ? 9.657 -38.002 11.881 1.00 18.95 90 VAL A CA 1
ATOM 683 C C . VAL A 1 91 ? 10.890 -38.782 11.452 1.00 20.53 90 VAL A C 1
ATOM 684 O O . VAL A 1 91 ? 12.019 -38.365 11.736 1.00 20.65 90 VAL A O 1
ATOM 688 N N . THR A 1 92 ? 10.710 -39.913 10.760 1.00 23.98 91 THR A N 1
ATOM 689 C CA . THR A 1 92 ? 11.859 -40.606 10.188 1.00 21.19 91 THR A CA 1
ATOM 690 C C . THR A 1 92 ? 12.625 -39.687 9.244 1.00 22.41 91 THR A C 1
ATOM 691 O O . THR A 1 92 ? 13.857 -39.590 9.311 1.00 23.43 91 THR A O 1
ATOM 695 N N . GLU A 1 93 ? 11.906 -38.997 8.356 1.00 21.67 92 GLU A N 1
ATOM 696 C CA . GLU A 1 93 ? 12.574 -38.116 7.404 1.00 21.18 92 GLU A CA 1
ATOM 697 C C . GLU A 1 93 ? 13.150 -36.896 8.108 1.00 20.23 92 GLU A C 1
ATOM 698 O O . GLU A 1 93 ? 14.236 -36.422 7.754 1.00 20.27 92 GLU A O 1
ATOM 704 N N . MET A 1 94 ? 12.430 -36.370 9.106 1.00 16.73 93 MET A N 1
ATOM 705 C CA . MET A 1 94 ? 12.940 -35.237 9.873 1.00 18.96 93 MET A CA 1
ATOM 706 C C . MET A 1 94 ? 14.236 -35.596 10.581 1.00 22.09 93 MET A C 1
ATOM 707 O O . MET A 1 94 ? 15.196 -34.813 10.575 1.00 21.96 93 MET A O 1
ATOM 712 N N . ALA A 1 95 ? 14.280 -36.778 11.206 1.00 20.39 94 ALA A N 1
ATOM 713 C CA . ALA A 1 95 ? 15.459 -37.166 11.973 1.00 20.08 94 ALA A CA 1
ATOM 714 C C . ALA A 1 95 ? 16.661 -37.397 11.064 1.00 19.21 94 ALA A C 1
ATOM 715 O O . ALA A 1 95 ? 17.786 -37.026 11.410 1.00 21.61 94 ALA A O 1
ATOM 717 N N . ALA A 1 96 ? 16.442 -38.016 9.902 1.00 20.76 95 ALA A N 1
ATOM 718 C CA . ALA A 1 96 ? 17.541 -38.257 8.976 1.00 23.76 95 ALA A CA 1
ATOM 719 C C . ALA A 1 96 ? 18.121 -36.945 8.465 1.00 21.29 95 ALA A C 1
ATOM 720 O O . ALA A 1 96 ? 19.344 -36.787 8.368 1.00 24.67 95 ALA A O 1
ATOM 722 N N . SER A 1 97 ? 17.256 -35.992 8.132 1.00 19.86 96 SER A N 1
ATOM 723 C CA . SER A 1 97 ? 17.721 -34.733 7.563 1.00 22.52 96 SER A CA 1
ATOM 724 C C . SER A 1 97 ? 18.468 -33.891 8.598 1.00 23.98 96 SER A C 1
ATOM 725 O O . SER A 1 97 ? 19.549 -33.364 8.312 1.00 23.01 96 SER A O 1
ATOM 728 N N . ILE A 1 98 ? 17.913 -33.745 9.806 1.00 21.76 97 ILE A N 1
ATOM 729 C CA . ILE A 1 98 ? 18.584 -32.887 10.789 1.00 18.31 97 ILE A CA 1
ATOM 730 C C . ILE A 1 98 ? 19.918 -33.495 11.204 1.00 20.27 97 ILE A C 1
ATOM 731 O O . ILE A 1 98 ? 20.883 -32.769 11.470 1.00 19.89 97 ILE A O 1
ATOM 736 N N . ARG A 1 99 ? 20.007 -34.824 11.235 1.00 25.16 98 ARG A N 1
ATOM 737 C CA . ARG A 1 99 ? 21.277 -35.480 11.522 1.00 24.80 98 ARG A CA 1
ATOM 738 C C . ARG A 1 99 ? 22.336 -35.098 10.492 1.00 24.30 98 ARG A C 1
ATOM 739 O O . ARG A 1 99 ? 23.499 -34.858 10.839 1.00 21.52 98 ARG A O 1
ATOM 747 N N . ASP A 1 100 ? 21.946 -35.004 9.222 1.00 26.03 99 ASP A N 1
ATOM 748 C CA . ASP A 1 100 ? 22.897 -34.617 8.184 1.00 27.86 99 ASP A CA 1
ATOM 749 C C . ASP A 1 100 ? 23.220 -33.127 8.246 1.00 22.91 99 ASP A C 1
ATOM 750 O O . ASP A 1 100 ? 24.385 -32.728 8.127 1.00 23.60 99 ASP A O 1
ATOM 755 N N . ILE A 1 101 ? 22.194 -32.287 8.405 1.00 22.48 100 ILE A N 1
ATOM 756 C CA . ILE A 1 101 ? 22.410 -30.842 8.446 1.00 21.67 100 ILE A CA 1
ATOM 757 C C . ILE A 1 101 ? 23.355 -30.474 9.582 1.00 20.61 100 ILE A C 1
ATOM 758 O O . ILE A 1 101 ? 24.230 -29.607 9.433 1.00 23.12 100 ILE A O 1
ATOM 763 N N . ALA A 1 102 ? 23.209 -31.140 10.726 1.00 19.40 101 ALA A N 1
ATOM 764 C CA . ALA A 1 102 ? 24.034 -30.876 11.896 1.00 22.92 101 ALA A CA 1
ATOM 765 C C . ALA A 1 102 ? 25.350 -31.642 11.888 1.00 23.88 101 ALA A C 1
ATOM 766 O O . ALA A 1 102 ? 26.200 -31.382 12.749 1.00 24.27 101 ALA A O 1
ATOM 768 N N . GLN A 1 103 ? 25.547 -32.548 10.929 1.00 23.09 102 GLN A N 1
ATOM 769 C CA . GLN A 1 103 ? 26.712 -33.435 10.904 1.00 22.37 102 GLN A CA 1
ATOM 770 C C . GLN A 1 103 ? 26.867 -34.136 12.248 1.00 25.93 102 GLN A C 1
ATOM 771 O O . GLN A 1 103 ? 27.958 -34.221 12.819 1.00 27.51 102 GLN A O 1
ATOM 777 N N . ALA A 1 104 ? 25.748 -34.636 12.757 1.00 23.22 103 ALA A N 1
ATOM 778 C CA . ALA A 1 104 ? 25.682 -35.289 14.054 1.00 25.08 103 ALA A CA 1
ATOM 779 C C . ALA A 1 104 ? 25.638 -36.804 13.879 1.00 25.02 103 ALA A C 1
ATOM 780 O O . ALA A 1 104 ? 25.450 -37.325 12.779 1.00 27.44 103 ALA A O 1
ATOM 782 N N . ASP A 1 105 ? 25.843 -37.512 14.984 1.00 23.23 104 ASP A N 1
ATOM 783 C CA . ASP A 1 105 ? 25.756 -38.966 14.975 1.00 25.95 104 ASP A CA 1
ATOM 784 C C . ASP A 1 105 ? 24.374 -39.458 15.370 1.00 27.84 104 ASP A C 1
ATOM 785 O O . ASP A 1 105 ? 23.935 -40.518 14.903 1.00 24.94 104 ASP A O 1
ATOM 790 N N . VAL A 1 106 ? 23.679 -38.704 16.212 1.00 18.38 105 VAL A N 1
ATOM 791 C CA . VAL A 1 106 ? 22.402 -39.104 16.779 1.00 21.11 105 VAL A CA 1
ATOM 792 C C . VAL A 1 106 ? 21.439 -37.936 16.629 1.00 20.56 105 VAL A C 1
ATOM 793 O O . VAL A 1 106 ? 21.828 -36.776 16.796 1.00 22.24 105 VAL A O 1
ATOM 797 N N . SER A 1 107 ? 20.184 -38.238 16.318 1.00 20.06 106 SER A N 1
ATOM 798 C CA . SER A 1 107 ? 19.170 -37.201 16.233 1.00 18.61 106 SER A CA 1
ATOM 799 C C . SER A 1 107 ? 17.875 -37.690 16.861 1.00 19.18 106 SER A C 1
ATOM 800 O O . SER A 1 107 ? 17.590 -38.890 16.887 1.00 18.84 106 SER A O 1
ATOM 803 N N . ILE A 1 108 ? 17.108 -36.737 17.387 1.00 16.68 107 ILE A N 1
ATOM 804 C CA . ILE A 1 108 ? 15.743 -36.945 17.852 1.00 16.63 107 ILE A CA 1
ATOM 805 C C . ILE A 1 108 ? 14.838 -36.033 17.044 1.00 17.02 107 ILE A C 1
ATOM 806 O O . ILE A 1 108 ? 15.121 -34.837 16.910 1.00 18.82 107 ILE A O 1
ATOM 811 N N . ALA A 1 109 ? 13.748 -36.584 16.523 1.00 19.12 108 ALA A N 1
ATOM 812 C CA . ALA A 1 109 ? 12.706 -35.782 15.902 1.00 19.64 108 ALA A CA 1
ATOM 813 C C . ALA A 1 109 ? 11.403 -36.007 16.648 1.00 19.65 108 ALA A C 1
ATOM 814 O O . ALA A 1 109 ? 11.067 -37.144 16.993 1.00 20.63 108 ALA A O 1
ATOM 816 N N . ILE A 1 110 ? 10.667 -34.925 16.898 1.00 16.21 109 ILE A N 1
ATOM 817 C CA . ILE A 1 110 ? 9.353 -34.997 17.535 1.00 16.26 109 ILE A CA 1
ATOM 818 C C . ILE A 1 110 ? 8.360 -34.231 16.672 1.00 21.05 109 ILE A C 1
ATOM 819 O O . ILE A 1 110 ? 8.635 -33.095 16.269 1.00 19.40 109 ILE A O 1
ATOM 824 N N . SER A 1 111 ? 7.218 -34.853 16.367 1.00 18.76 110 SER A N 1
ATOM 825 C CA . SER A 1 111 ? 6.152 -34.176 15.633 1.00 16.16 110 SER A CA 1
ATOM 826 C C . SER A 1 111 ? 4.815 -34.620 16.209 1.00 19.68 110 SER A C 1
ATOM 827 O O . SER A 1 111 ? 4.509 -35.817 16.207 1.00 21.14 110 SER A O 1
ATOM 830 N N . GLY A 1 112 ? 4.024 -33.669 16.705 1.00 18.09 111 GLY A N 1
ATOM 831 C CA . GLY A 1 112 ? 2.783 -34.049 17.355 1.00 21.37 111 GLY A CA 1
ATOM 832 C C . GLY A 1 112 ? 1.771 -32.922 17.385 1.00 23.97 111 GLY A C 1
ATOM 833 O O . GLY A 1 112 ? 1.975 -31.849 16.810 1.00 19.95 111 GLY A O 1
ATOM 834 N N . TYR A 1 113 ? 0.636 -33.208 18.025 1.00 25.65 112 TYR A N 1
ATOM 835 C CA . TYR A 1 113 ? -0.398 -32.214 18.321 1.00 26.94 112 TYR A CA 1
ATOM 836 C C . TYR A 1 113 ? -0.408 -32.054 19.836 1.00 25.68 112 TYR A C 1
ATOM 837 O O . TYR A 1 113 ? -0.990 -32.875 20.551 1.00 25.25 112 TYR A O 1
ATOM 846 N N . ALA A 1 114 ? 0.239 -30.999 20.328 1.00 25.66 113 ALA A N 1
ATOM 847 C CA . ALA A 1 114 ? 0.310 -30.829 21.774 1.00 25.45 113 ALA A CA 1
ATOM 848 C C . ALA A 1 114 ? -1.027 -30.382 22.348 1.00 25.09 113 ALA A C 1
ATOM 849 O O . ALA A 1 114 ? -1.313 -30.658 23.517 1.00 22.98 113 ALA A O 1
ATOM 851 N N . GLY A 1 115 ? -1.867 -29.728 21.545 1.00 23.75 114 GLY A N 1
ATOM 852 C CA . GLY A 1 115 ? -3.170 -29.305 21.999 1.00 26.39 114 GLY A CA 1
ATOM 853 C C . GLY A 1 115 ? -3.302 -27.797 22.044 1.00 29.63 114 GLY A C 1
ATOM 854 O O . GLY A 1 115 ? -2.312 -27.065 21.932 1.00 30.41 114 GLY A O 1
ATOM 855 N N . PRO A 1 116 ? -4.535 -27.295 22.232 1.00 27.95 115 PRO A N 1
ATOM 856 C CA . PRO A 1 116 ? -5.739 -28.095 22.494 1.00 30.46 115 PRO A CA 1
ATOM 857 C C . PRO A 1 116 ? -6.349 -28.716 21.243 1.00 32.30 115 PRO A C 1
ATOM 858 O O . PRO A 1 116 ? -7.195 -29.604 21.344 1.00 31.74 115 PRO A O 1
ATOM 862 N N . GLU A 1 117 ? -5.934 -28.245 20.076 1.00 33.07 116 GLU A N 1
ATOM 863 C CA . GLU A 1 117 ? -6.513 -28.743 18.840 1.00 38.87 116 GLU A CA 1
ATOM 864 C C . GLU A 1 117 ? -5.811 -30.016 18.395 1.00 35.25 116 GLU A C 1
ATOM 865 O O . GLU A 1 117 ? -4.613 -30.208 18.624 1.00 33.86 116 GLU A O 1
ATOM 871 N N . GLY A 1 118 ? -6.578 -30.899 17.768 1.00 36.78 117 GLY A N 1
ATOM 872 C CA . GLY A 1 118 ? -6.046 -32.109 17.183 1.00 35.47 117 GLY A CA 1
ATOM 873 C C . GLY A 1 118 ? -5.732 -31.915 15.717 1.00 34.73 117 GLY A C 1
ATOM 874 O O . GLY A 1 118 ? -5.605 -30.793 15.222 1.00 32.40 117 GLY A O 1
ATOM 875 N N . GLY A 1 119 ? -5.600 -33.033 15.011 1.00 34.20 118 GLY A N 1
ATOM 876 C CA . GLY A 1 119 ? -5.360 -32.970 13.585 1.00 36.20 118 GLY A CA 1
ATOM 877 C C . GLY A 1 119 ? -6.623 -32.630 12.816 1.00 42.70 118 GLY A C 1
ATOM 878 O O . GLY A 1 119 ? -7.742 -32.866 13.269 1.00 43.06 118 GLY A O 1
ATOM 879 N N . GLU A 1 120 ? -6.437 -32.047 11.630 1.00 46.58 119 GLU A N 1
ATOM 880 C CA . GLU A 1 120 ? -7.582 -31.835 10.751 1.00 53.13 119 GLU A CA 1
ATOM 881 C C . GLU A 1 120 ? -8.191 -33.159 10.317 1.00 51.94 119 GLU A C 1
ATOM 882 O O . GLU A 1 120 ? -9.390 -33.223 10.022 1.00 53.70 119 GLU A O 1
ATOM 888 N N . ASP A 1 121 ? -7.389 -34.223 10.281 1.00 47.90 120 ASP A N 1
ATOM 889 C CA . ASP A 1 121 ? -7.891 -35.561 9.996 1.00 50.60 120 ASP A CA 1
ATOM 890 C C . ASP A 1 121 ? -8.582 -36.199 11.197 1.00 47.18 120 ASP A C 1
ATOM 891 O O . ASP A 1 121 ? -8.969 -37.370 11.127 1.00 44.13 120 ASP A O 1
ATOM 896 N N . GLY A 1 122 ? -8.742 -35.460 12.293 1.00 45.90 121 GLY A N 1
ATOM 897 C CA . GLY A 1 122 ? -9.383 -35.980 13.478 1.00 42.77 121 GLY A CA 1
ATOM 898 C C . GLY A 1 122 ? -8.451 -36.578 14.508 1.00 36.28 121 GLY A C 1
ATOM 899 O O . GLY A 1 122 ? -8.925 -36.973 15.579 1.00 36.20 121 GLY A O 1
ATOM 900 N N . THR A 1 123 ? -7.150 -36.664 14.221 1.00 31.42 122 THR A N 1
ATOM 901 C CA . THR A 1 123 ? -6.191 -37.204 15.180 1.00 33.15 122 THR A CA 1
ATOM 902 C C . THR A 1 123 ? -6.274 -36.449 16.499 1.00 33.98 122 THR A C 1
ATOM 903 O O . THR A 1 123 ? -6.287 -35.215 16.518 1.00 32.25 122 THR A O 1
ATOM 907 N N . ALA A 1 124 ? -6.319 -37.200 17.600 1.00 31.74 123 ALA A N 1
ATOM 908 C CA . ALA A 1 124 ? -6.546 -36.613 18.915 1.00 31.57 123 ALA A CA 1
ATOM 909 C C . ALA A 1 124 ? -5.395 -35.714 19.342 1.00 26.35 123 ALA A C 1
ATOM 910 O O . ALA A 1 124 ? -4.219 -36.041 19.150 1.00 24.10 123 ALA A O 1
ATOM 912 N N . ALA A 1 125 ? -5.743 -34.578 19.947 1.00 25.22 124 ALA A N 1
ATOM 913 C CA . ALA A 1 125 ? -4.746 -33.773 20.638 1.00 25.73 124 ALA A CA 1
ATOM 914 C C . ALA A 1 125 ? -4.006 -34.644 21.644 1.00 25.94 124 ALA A C 1
ATOM 915 O O . ALA A 1 125 ? -4.595 -35.529 22.268 1.00 27.03 124 ALA A O 1
ATOM 917 N N . GLY A 1 126 ? -2.702 -34.416 21.775 1.00 23.46 125 GLY A N 1
ATOM 918 C CA . GLY A 1 126 ? -1.868 -35.242 22.622 1.00 22.61 125 GLY A CA 1
ATOM 919 C C . GLY A 1 126 ? -1.179 -36.385 21.905 1.00 20.23 125 GLY A C 1
ATOM 920 O O . GLY A 1 126 ? -0.379 -37.091 22.527 1.00 20.19 125 GLY A O 1
ATOM 921 N N . THR A 1 127 ? -1.477 -36.601 20.626 1.00 21.14 126 THR A N 1
ATOM 922 C CA . THR A 1 127 ? -0.808 -37.632 19.838 1.00 23.22 126 THR A CA 1
ATOM 923 C C . THR A 1 127 ? 0.527 -37.097 19.349 1.00 22.32 126 THR A C 1
ATOM 924 O O . THR A 1 127 ? 0.569 -36.072 18.658 1.00 22.14 126 THR A O 1
ATOM 928 N N . VAL A 1 128 ? 1.616 -37.791 19.675 1.00 20.29 127 VAL A N 1
ATOM 929 C CA . VAL A 1 128 ? 2.957 -37.340 19.309 1.00 21.53 127 VAL A CA 1
ATOM 930 C C . VAL A 1 128 ? 3.750 -38.517 18.752 1.00 20.31 127 VAL A C 1
ATOM 931 O O . VAL A 1 128 ? 3.763 -39.597 19.351 1.00 20.38 127 VAL A O 1
ATOM 935 N N . CYS A 1 129 ? 4.429 -38.306 17.622 1.00 19.95 128 CYS A N 1
ATOM 936 C CA . CYS A 1 129 ? 5.347 -39.300 17.077 1.00 18.52 128 CYS A CA 1
ATOM 937 C C . CYS A 1 129 ? 6.802 -38.908 17.316 1.00 15.33 128 CYS A C 1
ATOM 938 O O . CYS A 1 129 ? 7.157 -37.726 17.359 1.00 18.95 128 CYS A O 1
ATOM 941 N N . PHE A 1 130 ? 7.645 -39.926 17.464 1.00 16.98 129 PHE A N 1
ATOM 942 C CA . PHE A 1 130 ? 9.050 -39.761 17.805 1.00 16.85 129 PHE A CA 1
ATOM 943 C C . PHE A 1 130 ? 9.907 -40.561 16.841 1.00 17.65 129 PHE A C 1
ATOM 944 O O . PHE A 1 130 ? 9.525 -41.658 16.433 1.00 20.25 129 PHE A O 1
ATOM 952 N N . ALA A 1 131 ? 11.067 -40.015 16.484 1.00 18.69 130 ALA A N 1
ATOM 953 C CA . ALA A 1 131 ? 12.085 -40.769 15.770 1.00 19.04 130 ALA A CA 1
ATOM 954 C C . ALA A 1 131 ? 13.419 -40.595 16.482 1.00 18.73 130 ALA A C 1
ATOM 955 O O . ALA A 1 131 ? 13.780 -39.484 16.892 1.00 20.01 130 ALA A O 1
ATOM 957 N N . TRP A 1 132 ? 14.144 -41.701 16.634 1.00 18.82 131 TRP A N 1
ATOM 958 C CA . TRP A 1 132 ? 15.519 -41.680 17.113 1.00 21.74 131 TRP A CA 1
ATOM 959 C C . TRP A 1 132 ? 16.385 -42.306 16.029 1.00 21.87 131 TRP A C 1
ATOM 960 O O . TRP A 1 132 ? 16.221 -43.486 15.708 1.00 26.48 131 TRP A O 1
ATOM 971 N N . ASN A 1 133 ? 17.279 -41.512 15.453 1.00 27.04 132 ASN A N 1
ATOM 972 C CA . ASN A 1 133 ? 18.234 -41.975 14.454 1.00 23.50 132 ASN A CA 1
ATOM 973 C C . ASN A 1 133 ? 19.597 -42.043 15.133 1.00 25.71 132 ASN A C 1
ATOM 974 O O . ASN A 1 133 ? 20.155 -41.012 15.527 1.00 22.65 132 ASN A O 1
ATOM 979 N N . ILE A 1 134 ? 20.124 -43.253 15.276 1.00 26.38 133 ILE A N 1
ATOM 980 C CA . ILE A 1 134 ? 21.425 -43.482 15.886 1.00 27.54 133 ILE A CA 1
ATOM 981 C C . ILE A 1 134 ? 22.340 -44.029 14.803 1.00 28.16 133 ILE A C 1
ATOM 982 O O . ILE A 1 134 ? 22.209 -45.189 14.397 1.00 28.57 133 ILE A O 1
ATOM 987 N N . GLY A 1 135 ? 23.261 -43.200 14.325 1.00 27.12 134 GLY A N 1
ATOM 988 C CA . GLY A 1 135 ? 24.210 -43.654 13.317 1.00 31.26 134 GLY A CA 1
ATOM 989 C C . GLY A 1 135 ? 23.582 -44.130 12.022 1.00 32.26 134 GLY A C 1
ATOM 990 O O . GLY A 1 135 ? 24.181 -44.950 11.319 1.00 32.90 134 GLY A O 1
ATOM 991 N N . GLY A 1 136 ? 22.389 -43.635 11.681 1.00 29.75 135 GLY A N 1
ATOM 992 C CA . GLY A 1 136 ? 21.702 -44.031 10.465 1.00 34.66 135 GLY A CA 1
ATOM 993 C C . GLY A 1 136 ? 20.594 -45.050 10.655 1.00 36.06 135 GLY A C 1
ATOM 994 O O . GLY A 1 136 ? 19.805 -45.267 9.725 1.00 39.46 135 GLY A O 1
ATOM 995 N N . LYS A 1 137 ? 20.520 -45.680 11.820 1.00 31.26 136 LYS A N 1
ATOM 996 C CA . LYS A 1 137 ? 19.484 -46.650 12.148 1.00 36.46 136 LYS A CA 1
ATOM 997 C C . LYS A 1 137 ? 18.397 -45.935 12.937 1.00 33.15 136 LYS A C 1
ATOM 998 O O . LYS A 1 137 ? 18.692 -45.263 13.930 1.00 29.52 136 LYS A O 1
ATOM 1004 N N . THR A 1 138 ? 17.148 -46.068 12.495 1.00 32.21 137 THR A N 1
ATOM 1005 C CA . THR A 1 138 ? 16.046 -45.272 13.020 1.00 28.44 137 THR A CA 1
ATOM 1006 C C . THR A 1 138 ? 15.011 -46.150 13.706 1.00 25.25 137 THR A C 1
ATOM 1007 O O . THR A 1 138 ? 14.596 -47.176 13.158 1.00 27.69 137 THR A O 1
ATOM 1011 N N . GLU A 1 139 ? 14.591 -45.732 14.897 1.00 26.95 138 GLU A N 1
ATOM 1012 C CA . GLU A 1 139 ? 13.439 -46.292 15.583 1.00 27.57 138 GLU A CA 1
ATOM 1013 C C . GLU A 1 139 ? 12.403 -45.194 15.785 1.00 22.62 138 GLU A C 1
ATOM 1014 O O . GLU A 1 139 ? 12.749 -44.026 15.982 1.00 19.02 138 GLU A O 1
ATOM 1020 N N . THR A 1 140 ? 11.127 -45.570 15.737 1.00 20.64 139 THR A N 1
ATOM 1021 C CA . THR A 1 140 ? 10.046 -44.608 15.873 1.00 20.84 139 THR A CA 1
ATOM 1022 C C . THR A 1 140 ? 9.003 -45.113 16.860 1.00 22.51 139 THR A C 1
ATOM 1023 O O . THR A 1 140 ? 8.936 -46.307 17.180 1.00 26.07 139 THR A O 1
ATOM 1027 N N . SER A 1 141 ? 8.163 -44.190 17.319 1.00 19.31 140 SER A N 1
ATOM 1028 C CA . SER A 1 141 ? 7.029 -44.577 18.145 1.00 22.29 140 SER A CA 1
ATOM 1029 C C . SER A 1 141 ? 5.919 -43.550 17.997 1.00 24.70 140 SER A C 1
ATOM 1030 O O . SER A 1 141 ? 6.136 -42.421 17.548 1.00 26.05 140 SER A O 1
ATOM 1033 N N . ARG A 1 142 ? 4.721 -43.963 18.396 1.00 23.70 141 ARG A N 1
ATOM 1034 C CA . ARG A 1 142 ? 3.527 -43.131 18.358 1.00 23.00 141 ARG A CA 1
ATOM 1035 C C . ARG A 1 142 ? 2.892 -43.192 19.737 1.00 21.30 141 ARG A C 1
ATOM 1036 O O . ARG A 1 142 ? 2.587 -44.283 20.225 1.00 20.97 141 ARG A O 1
ATOM 1044 N N . VAL A 1 143 ? 2.717 -42.034 20.375 1.00 19.42 142 VAL A N 1
ATOM 1045 C CA . VAL A 1 143 ? 2.287 -41.972 21.769 1.00 19.20 142 VAL A CA 1
ATOM 1046 C C . VAL A 1 143 ? 1.111 -41.017 21.903 1.00 20.93 142 VAL A C 1
ATOM 1047 O O . VAL A 1 143 ? 1.058 -39.979 21.233 1.00 25.19 142 VAL A O 1
ATOM 1051 N N . LEU A 1 144 ? 0.162 -41.372 22.767 1.00 21.79 143 LEU A N 1
ATOM 1052 C CA . LEU A 1 144 ? -0.904 -40.470 23.174 1.00 18.70 143 LEU A CA 1
ATOM 1053 C C . LEU A 1 144 ? -0.644 -40.041 24.611 1.00 18.48 143 LEU A C 1
ATOM 1054 O O . LEU A 1 144 ? -0.633 -40.885 25.513 1.00 19.32 143 LEU A O 1
ATOM 1059 N N . PHE A 1 145 ? -0.445 -38.740 24.816 1.00 16.37 144 PHE A N 1
ATOM 1060 C CA . PHE A 1 145 ? -0.245 -38.158 26.141 1.00 17.52 144 PHE A CA 1
ATOM 1061 C C . PHE A 1 145 ? -1.526 -37.485 26.630 1.00 20.75 144 PHE A C 1
ATOM 1062 O O . PHE A 1 145 ? -2.239 -36.842 25.851 1.00 18.89 144 PHE A O 1
ATOM 1070 N N . SER A 1 146 ? -1.793 -37.597 27.929 1.00 20.26 145 SER A N 1
ATOM 1071 C CA . SER A 1 146 ? -2.945 -36.931 28.522 1.00 21.47 145 SER A CA 1
ATOM 1072 C C . SER A 1 146 ? -2.594 -35.499 28.929 1.00 21.08 145 SER A C 1
ATOM 1073 O O . SER A 1 146 ? -1.423 -35.122 29.036 1.00 21.35 145 SER A O 1
ATOM 1076 N N . GLY A 1 147 ? -3.637 -34.696 29.138 1.00 22.39 146 GLY A N 1
ATOM 1077 C CA . GLY A 1 147 ? -3.493 -33.356 29.683 1.00 24.97 146 GLY A CA 1
ATOM 1078 C C . GLY A 1 147 ? -3.515 -32.280 28.617 1.00 22.36 146 GLY A C 1
ATOM 1079 O O . GLY A 1 147 ? -3.824 -32.518 27.447 1.00 23.78 146 GLY A O 1
ATOM 1080 N N . ASP A 1 148 ? -3.163 -31.066 29.038 1.00 20.73 147 ASP A N 1
ATOM 1081 C CA . ASP A 1 148 ? -3.186 -29.928 28.129 1.00 24.53 147 ASP A CA 1
ATOM 1082 C C . ASP A 1 148 ? -1.836 -29.801 27.419 1.00 22.95 147 ASP A C 1
ATOM 1083 O O . ASP A 1 148 ? -0.939 -30.631 27.598 1.00 21.58 147 ASP A O 1
ATOM 1088 N N . CYS A 1 149 ? -1.671 -28.735 26.628 1.00 21.51 148 CYS A N 1
ATOM 1089 C CA A CYS A 1 149 ? -0.486 -28.634 25.783 0.50 24.08 148 CYS A CA 1
ATOM 1090 C CA B CYS A 1 149 ? -0.486 -28.594 25.784 0.50 24.11 148 CYS A CA 1
ATOM 1091 C C . CYS A 1 149 ? 0.796 -28.613 26.610 1.00 23.95 148 CYS A C 1
ATOM 1092 O O . CYS A 1 149 ? 1.774 -29.280 26.251 1.00 20.94 148 CYS A O 1
ATOM 1097 N N . GLN A 1 150 ? 0.812 -27.880 27.725 1.00 20.69 149 GLN A N 1
ATOM 1098 C CA . GLN A 1 150 ? 2.027 -27.849 28.534 1.00 20.87 149 GLN A CA 1
ATOM 1099 C C . GLN A 1 150 ? 2.324 -29.208 29.145 1.00 19.78 149 GLN A C 1
ATOM 1100 O O . GLN A 1 150 ? 3.496 -29.568 29.308 1.00 18.50 149 GLN A O 1
ATOM 1106 N N . ASP A 1 151 ? 1.282 -29.969 29.484 1.00 16.33 150 ASP A N 1
ATOM 1107 C CA . ASP A 1 151 ? 1.471 -31.336 29.964 1.00 14.83 150 ASP A CA 1
ATOM 1108 C C . ASP A 1 151 ? 2.056 -32.224 28.881 1.00 18.61 150 ASP A C 1
ATOM 1109 O O . ASP A 1 151 ? 3.011 -32.972 29.125 1.00 18.17 150 ASP A O 1
ATOM 1114 N N . VAL A 1 152 ? 1.482 -32.169 27.675 1.00 17.46 151 VAL A N 1
ATOM 1115 C CA . VAL A 1 152 ? 1.945 -33.031 26.594 1.00 15.44 151 VAL A CA 1
ATOM 1116 C C . VAL A 1 152 ? 3.409 -32.743 26.269 1.00 14.54 151 VAL A C 1
ATOM 1117 O O . VAL A 1 152 ? 4.213 -33.665 26.083 1.00 16.83 151 VAL A O 1
ATOM 1121 N N . VAL A 1 153 ? 3.766 -31.461 26.211 1.00 18.17 152 VAL A N 1
ATOM 1122 C CA . VAL A 1 153 ? 5.146 -31.082 25.888 1.00 16.80 152 VAL A CA 1
ATOM 1123 C C . VAL A 1 153 ? 6.101 -31.605 26.950 1.00 17.53 152 VAL A C 1
ATOM 1124 O O . VAL A 1 153 ? 7.146 -32.202 26.635 1.00 17.13 152 VAL A O 1
ATOM 1128 N N . GLU A 1 154 ? 5.767 -31.381 28.226 1.00 14.72 153 GLU A N 1
ATOM 1129 C CA . GLU A 1 154 ? 6.595 -31.863 29.329 1.00 15.85 153 GLU A CA 1
ATOM 1130 C C . GLU A 1 154 ? 6.841 -33.362 29.212 1.00 20.86 153 GLU A C 1
ATOM 1131 O O . GLU A 1 154 ? 7.982 -33.834 29.282 1.00 17.65 153 GLU A O 1
ATOM 1137 N N . LYS A 1 155 ? 5.771 -34.131 29.048 1.00 14.92 154 LYS A N 1
ATOM 1138 C CA . LYS A 1 155 ? 5.909 -35.581 29.002 1.00 16.07 154 LYS A CA 1
ATOM 1139 C C . LYS A 1 155 ? 6.624 -36.033 27.734 1.00 18.99 154 LYS A C 1
ATOM 1140 O O . LYS A 1 155 ? 7.412 -36.987 27.776 1.00 19.82 154 LYS A O 1
ATOM 1146 N N . ALA A 1 156 ? 6.389 -35.342 26.616 1.00 15.86 155 ALA A N 1
ATOM 1147 C CA . ALA A 1 156 ? 7.038 -35.731 25.366 1.00 17.34 155 ALA A CA 1
ATOM 1148 C C . ALA A 1 156 ? 8.541 -35.502 25.436 1.00 16.41 155 ALA A C 1
ATOM 1149 O O . ALA A 1 156 ? 9.326 -36.335 24.966 1.00 15.93 155 ALA A O 1
ATOM 1151 N N . VAL A 1 157 ? 8.960 -34.380 26.021 1.00 16.67 156 VAL A N 1
ATOM 1152 C CA . VAL A 1 157 ? 10.386 -34.114 26.187 1.00 17.64 156 VAL A CA 1
ATOM 1153 C C . VAL A 1 157 ? 11.031 -35.200 27.038 1.00 18.69 156 VAL A C 1
ATOM 1154 O O . VAL A 1 157 ? 12.077 -35.757 26.680 1.00 16.72 156 VAL A O 1
ATOM 1158 N N . HIS A 1 158 ? 10.409 -35.530 28.145 1.00 17.29 157 HIS A N 1
ATOM 1159 C CA . HIS A 1 158 ? 10.919 -36.566 29.022 1.00 18.03 157 HIS A CA 1
ATOM 1160 C C . HIS A 1 158 ? 10.986 -37.900 28.319 1.00 21.55 157 HIS A C 1
ATOM 1161 O O . HIS A 1 158 ? 11.944 -38.571 28.383 1.00 19.07 157 HIS A O 1
ATOM 1168 N N . TYR A 1 159 ? 9.921 -38.238 27.630 1.00 16.00 158 TYR A N 1
ATOM 1169 C CA . TYR A 1 159 ? 9.859 -39.526 26.947 1.00 18.19 158 TYR A CA 1
ATOM 1170 C C . TYR A 1 159 ? 10.945 -39.645 25.877 1.00 16.88 158 TYR A C 1
ATOM 1171 O O . TYR A 1 159 ? 11.603 -40.687 25.772 1.00 19.05 158 TYR A O 1
ATOM 1180 N N . SER A 1 160 ? 11.167 -38.585 25.089 1.00 16.71 159 SER A N 1
ATOM 1181 C CA . SER A 1 160 ? 12.186 -38.660 24.041 1.00 16.51 159 SER A CA 1
ATOM 1182 C C . SER A 1 160 ? 13.563 -38.910 24.636 1.00 21.49 159 SER A C 1
ATOM 1183 O O . SER A 1 160 ? 14.359 -39.680 24.082 1.00 19.60 159 SER A O 1
ATOM 1186 N N . LEU A 1 161 ? 13.850 -38.287 25.784 1.00 17.34 160 LEU A N 1
ATOM 1187 C CA . LEU A 1 161 ? 15.157 -38.438 26.411 1.00 19.35 160 LEU A CA 1
ATOM 1188 C C . LEU A 1 161 ? 15.306 -39.802 27.070 1.00 20.28 160 LEU A C 1
ATOM 1189 O O . LEU A 1 161 ? 16.370 -40.428 26.978 1.00 19.97 160 LEU A O 1
ATOM 1194 N N . ALA A 1 162 ? 14.264 -40.263 27.772 1.00 18.84 161 ALA A N 1
ATOM 1195 C CA . ALA A 1 162 ? 14.348 -41.541 28.474 1.00 16.90 161 ALA A CA 1
ATOM 1196 C C . ALA A 1 162 ? 14.560 -42.687 27.498 1.00 20.90 161 ALA A C 1
ATOM 1197 O O . ALA A 1 162 ? 15.355 -43.602 27.755 1.00 19.88 161 ALA A O 1
ATOM 1199 N N . GLU A 1 163 ? 13.854 -42.651 26.369 1.00 18.03 162 GLU A N 1
ATOM 1200 C CA . GLU A 1 163 ? 14.024 -43.686 25.360 1.00 19.77 162 GLU A CA 1
ATOM 1201 C C . GLU A 1 163 ? 15.430 -43.675 24.779 1.00 21.20 162 GLU A C 1
ATOM 1202 O O . GLU A 1 163 ? 16.035 -44.735 24.593 1.00 25.43 162 GLU A O 1
ATOM 1208 N N . LEU A 1 164 ? 15.962 -42.489 24.469 1.00 20.91 163 LEU A N 1
ATOM 1209 C CA . LEU A 1 164 ? 17.307 -42.422 23.905 1.00 22.64 163 LEU A CA 1
ATOM 1210 C C . LEU A 1 164 ? 18.341 -42.953 24.886 1.00 22.72 163 LEU A C 1
ATOM 1211 O O . LEU A 1 164 ? 19.269 -43.669 24.492 1.00 23.47 163 LEU A O 1
ATOM 1216 N N . VAL A 1 165 ? 18.207 -42.603 26.169 1.00 23.62 164 VAL A N 1
ATOM 1217 C CA . VAL A 1 165 ? 19.141 -43.107 27.175 1.00 25.54 164 VAL A CA 1
ATOM 1218 C C . VAL A 1 165 ? 19.151 -44.630 27.165 1.00 31.91 164 VAL A C 1
ATOM 1219 O O . VAL A 1 165 ? 20.211 -45.267 27.153 1.00 34.73 164 VAL A O 1
ATOM 1223 N N . THR A 1 166 ? 17.962 -45.234 27.158 1.00 29.41 165 THR A N 1
ATOM 1224 C CA . THR A 1 166 ? 17.862 -46.688 27.109 1.00 31.75 165 THR A CA 1
ATOM 1225 C C . THR A 1 166 ? 18.520 -47.246 25.856 1.00 33.67 165 THR A C 1
ATOM 1226 O O . THR A 1 166 ? 19.267 -48.229 25.924 1.00 40.95 165 THR A O 1
ATOM 1230 N N . LYS A 1 167 ? 18.259 -46.625 24.702 1.00 31.71 166 LYS A N 1
ATOM 1231 C CA . LYS A 1 167 ? 18.821 -47.117 23.449 1.00 38.95 166 LYS A CA 1
ATOM 1232 C C . LYS A 1 167 ? 20.340 -47.050 23.431 1.00 43.73 166 LYS A C 1
ATOM 1233 O O . LYS A 1 167 ? 20.973 -47.818 22.698 1.00 48.23 166 LYS A O 1
ATOM 1239 N N . LEU A 1 168 ? 20.941 -46.162 24.223 1.00 39.52 167 LEU A N 1
ATOM 1240 C CA . LEU A 1 168 ? 22.391 -46.028 24.273 1.00 45.65 167 LEU A CA 1
ATOM 1241 C C . LEU A 1 168 ? 23.025 -46.739 25.464 1.00 51.16 167 LEU A C 1
ATOM 1242 O O . LEU A 1 168 ? 24.242 -46.643 25.645 1.00 57.42 167 LEU A O 1
ATOM 1247 N N . SER A 1 169 ? 22.244 -47.448 26.272 1.00 53.78 168 SER A N 1
ATOM 1248 C CA . SER A 1 169 ? 22.768 -48.197 27.406 1.00 61.37 168 SER A CA 1
ATOM 1249 C C . SER A 1 169 ? 22.918 -49.665 27.026 1.00 72.96 168 SER A C 1
ATOM 1250 O O . SER A 1 169 ? 22.088 -50.216 26.297 1.00 74.31 168 SER A O 1
ATOM 1253 N N . GLY A 1 170 ? 23.980 -50.293 27.521 1.00 82.79 169 GLY A N 1
ATOM 1254 C CA . GLY A 1 170 ? 24.278 -51.670 27.167 1.00 92.09 169 GLY A CA 1
ATOM 1255 C C . GLY A 1 170 ? 23.810 -52.701 28.177 1.00 100.24 169 GLY A C 1
ATOM 1256 O O . GLY A 1 170 ? 22.611 -52.887 28.388 1.00 98.89 169 GLY A O 1
ATOM 1258 N N . GLY B 1 1 ? 9.829 -48.251 7.549 1.00 61.09 0 GLY B N 1
ATOM 1259 C CA . GLY B 1 1 ? 9.140 -47.736 8.720 1.00 59.92 0 GLY B CA 1
ATOM 1260 C C . GLY B 1 1 ? 8.179 -48.719 9.368 1.00 57.07 0 GLY B C 1
ATOM 1261 O O . GLY B 1 1 ? 7.221 -49.182 8.749 1.00 55.45 0 GLY B O 1
ATOM 1262 N N . MET B 1 2 ? 8.428 -49.030 10.634 1.00 55.61 1 MET B N 1
ATOM 1263 C CA . MET B 1 2 ? 7.638 -50.012 11.367 1.00 54.74 1 MET B CA 1
ATOM 1264 C C . MET B 1 2 ? 6.579 -49.279 12.182 1.00 44.05 1 MET B C 1
ATOM 1265 O O . MET B 1 2 ? 6.901 -48.602 13.165 1.00 44.34 1 MET B O 1
ATOM 1270 N N . MET B 1 3 ? 5.319 -49.426 11.776 1.00 37.81 2 MET B N 1
ATOM 1271 C CA . MET B 1 3 ? 4.221 -48.730 12.432 1.00 36.42 2 MET B CA 1
ATOM 1272 C C . MET B 1 3 ? 4.039 -49.249 13.852 1.00 33.47 2 MET B C 1
ATOM 1273 O O . MET B 1 3 ? 3.864 -50.452 14.074 1.00 27.57 2 MET B O 1
ATOM 1278 N N . SER B 1 4 ? 4.084 -48.334 14.809 1.00 24.93 3 SER B N 1
ATOM 1279 C CA . SER B 1 4 ? 3.881 -48.676 16.205 1.00 24.06 3 SER B CA 1
ATOM 1280 C C . SER B 1 4 ? 2.400 -48.708 16.545 1.00 29.22 3 SER B C 1
ATOM 1281 O O . SER B 1 4 ? 1.608 -47.910 16.035 1.00 29.60 3 SER B O 1
ATOM 1284 N N . ASN B 1 5 ? 2.028 -49.651 17.402 1.00 23.87 4 ASN B N 1
ATOM 1285 C CA . ASN B 1 5 ? 0.764 -49.547 18.112 1.00 25.77 4 ASN B CA 1
ATOM 1286 C C . ASN B 1 5 ? 0.771 -48.265 18.935 1.00 29.27 4 ASN B C 1
ATOM 1287 O O . ASN B 1 5 ? 1.794 -47.890 19.513 1.00 31.22 4 ASN B O 1
ATOM 1292 N N . LEU B 1 6 ? -0.363 -47.575 18.961 1.00 23.18 5 LEU B N 1
ATOM 1293 C CA . LEU B 1 6 ? -0.450 -46.334 19.718 1.00 21.45 5 LEU B CA 1
ATOM 1294 C C . LEU B 1 6 ? -0.236 -46.610 21.201 1.00 24.89 5 LEU B C 1
ATOM 1295 O O . LEU B 1 6 ? -0.989 -47.373 21.817 1.00 25.27 5 LEU B O 1
ATOM 1300 N N . TYR B 1 7 ? 0.798 -46.003 21.778 1.00 21.93 6 TYR B N 1
ATOM 1301 C CA . TYR B 1 7 ? 1.088 -46.181 23.199 1.00 23.19 6 TYR B CA 1
ATOM 1302 C C . TYR B 1 7 ? 0.326 -45.147 24.021 1.00 23.33 6 TYR B C 1
ATOM 1303 O O . TYR B 1 7 ? 0.497 -43.940 23.826 1.00 19.78 6 TYR B O 1
ATOM 1312 N N . HIS B 1 8 ? -0.505 -45.617 24.950 1.00 24.49 7 HIS B N 1
ATOM 1313 C CA . HIS B 1 8 ? -1.230 -44.719 25.851 1.00 28.14 7 HIS B CA 1
ATOM 1314 C C . HIS B 1 8 ? -0.351 -44.449 27.068 1.00 27.34 7 HIS B C 1
ATOM 1315 O O . HIS B 1 8 ? -0.309 -45.247 28.009 1.00 30.54 7 HIS B O 1
ATOM 1322 N N . ASP B 1 9 ? 0.347 -43.313 27.052 1.00 23.24 8 ASP B N 1
ATOM 1323 C CA . ASP B 1 9 ? 1.274 -42.966 28.127 1.00 21.57 8 ASP B CA 1
ATOM 1324 C C . ASP B 1 9 ? 0.511 -42.726 29.428 1.00 23.57 8 ASP B C 1
ATOM 1325 O O . ASP B 1 9 ? -0.554 -42.101 29.437 1.00 24.78 8 ASP B O 1
ATOM 1330 N N . ASN B 1 10 ? 1.049 -43.242 30.537 1.00 25.91 9 ASN B N 1
ATOM 1331 C CA . ASN B 1 10 ? 0.355 -43.187 31.821 1.00 30.16 9 ASN B CA 1
ATOM 1332 C C . ASN B 1 10 ? 1.037 -42.271 32.833 1.00 28.73 9 ASN B C 1
ATOM 1333 O O . ASN B 1 10 ? 0.659 -42.272 34.010 1.00 27.73 9 ASN B O 1
ATOM 1338 N N . THR B 1 11 ? 2.029 -41.494 32.416 1.00 23.25 10 THR B N 1
ATOM 1339 C CA . THR B 1 11 ? 2.611 -40.504 33.308 1.00 23.69 10 THR B CA 1
ATOM 1340 C C . THR B 1 11 ? 1.632 -39.347 33.504 1.00 25.45 10 THR B C 1
ATOM 1341 O O . THR B 1 11 ? 0.853 -39.012 32.605 1.00 23.77 10 THR B O 1
ATOM 1345 N N . ILE B 1 12 ? 1.631 -38.777 34.708 1.00 22.90 11 ILE B N 1
ATOM 1346 C CA . ILE B 1 12 ? 0.724 -37.698 35.089 1.00 24.41 11 ILE B CA 1
ATOM 1347 C C . ILE B 1 12 ? 1.571 -36.531 35.581 1.00 22.30 11 ILE B C 1
ATOM 1348 O O . ILE B 1 12 ? 2.443 -36.715 36.436 1.00 23.97 11 ILE B O 1
ATOM 1353 N N . THR B 1 13 ? 1.328 -35.337 35.039 1.00 18.85 12 THR B N 1
ATOM 1354 C CA . THR B 1 13 ? 2.093 -34.185 35.493 1.00 16.27 12 THR B CA 1
ATOM 1355 C C . THR B 1 13 ? 1.562 -33.695 36.835 1.00 20.03 12 THR B C 1
ATOM 1356 O O . THR B 1 13 ? 0.466 -34.057 37.276 1.00 17.08 12 THR B O 1
ATOM 1360 N N . VAL B 1 14 ? 2.360 -32.852 37.489 1.00 18.48 13 VAL B N 1
ATOM 1361 C CA . VAL B 1 14 ? 1.895 -32.218 38.719 1.00 19.82 13 VAL B CA 1
ATOM 1362 C C . VAL B 1 14 ? 0.621 -31.416 38.459 1.00 20.94 13 VAL B C 1
ATOM 1363 O O . VAL B 1 14 ? -0.343 -31.483 39.236 1.00 20.05 13 VAL B O 1
ATOM 1367 N N . ALA B 1 15 ? 0.586 -30.664 37.352 1.00 20.16 14 ALA B N 1
ATOM 1368 C CA . ALA B 1 15 ? -0.612 -29.895 37.015 1.00 18.37 14 ALA B CA 1
ATOM 1369 C C . ALA B 1 15 ? -1.820 -30.803 36.807 1.00 20.62 14 ALA B C 1
ATOM 1370 O O . ALA B 1 15 ? -2.941 -30.470 37.221 1.00 18.09 14 ALA B O 1
ATOM 1372 N N . GLU B 1 16 ? -1.623 -31.941 36.134 1.00 18.96 15 GLU B N 1
ATOM 1373 C CA . GLU B 1 16 ? -2.718 -32.894 35.974 1.00 20.63 15 GLU B CA 1
ATOM 1374 C C . GLU B 1 16 ? -3.200 -33.407 37.328 1.00 21.60 15 GLU B C 1
ATOM 1375 O O . GLU B 1 16 ? -4.406 -33.595 37.543 1.00 21.08 15 GLU B O 1
ATOM 1381 N N . LEU B 1 17 ? -2.263 -33.647 38.245 1.00 17.90 16 LEU B N 1
ATOM 1382 C CA . LEU B 1 17 ? -2.599 -34.181 39.562 1.00 16.82 16 LEU B CA 1
ATOM 1383 C C . LEU B 1 17 ? -3.349 -33.159 40.405 1.00 19.85 16 LEU B C 1
ATOM 1384 O O . LEU B 1 17 ? -4.264 -33.522 41.153 1.00 20.09 16 LEU B O 1
ATOM 1389 N N . THR B 1 18 ? -2.961 -31.879 40.339 1.00 22.00 17 THR B N 1
ATOM 1390 C CA . THR B 1 18 ? -3.687 -30.906 41.150 1.00 19.63 17 THR B CA 1
ATOM 1391 C C . THR B 1 18 ? -5.089 -30.681 40.605 1.00 21.91 17 THR B C 1
ATOM 1392 O O . THR B 1 18 ? -6.009 -30.370 41.372 1.00 24.52 17 THR B O 1
ATOM 1396 N N . LYS B 1 19 ? -5.276 -30.837 39.293 1.00 19.18 18 LYS B N 1
ATOM 1397 C CA . LYS B 1 19 ? -6.621 -30.745 38.734 1.00 19.82 18 LYS B CA 1
ATOM 1398 C C . LYS B 1 19 ? -7.484 -31.916 39.190 1.00 23.97 18 LYS B C 1
ATOM 1399 O O . LYS B 1 19 ? -8.663 -31.732 39.518 1.00 22.75 18 LYS B O 1
ATOM 1405 N N . LYS B 1 20 ? -6.920 -33.130 39.195 1.00 24.09 19 LYS B N 1
ATOM 1406 C CA . LYS B 1 20 ? -7.655 -34.292 39.689 1.00 25.57 19 LYS B CA 1
ATOM 1407 C C . LYS B 1 20 ? -7.966 -34.136 41.168 1.00 24.30 19 LYS B C 1
ATOM 1408 O O . LYS B 1 20 ? -9.066 -34.469 41.621 1.00 26.06 19 LYS B O 1
ATOM 1414 N N . LEU B 1 21 ? -6.992 -33.647 41.935 1.00 20.41 20 LEU B N 1
ATOM 1415 C CA . LEU B 1 21 ? -7.173 -33.468 43.370 1.00 19.39 20 LEU B CA 1
ATOM 1416 C C . LEU B 1 21 ? -8.215 -32.402 43.662 1.00 20.28 20 LEU B C 1
ATOM 1417 O O . LEU B 1 21 ? -9.048 -32.567 44.558 1.00 24.96 20 LEU B O 1
ATOM 1422 N N . ALA B 1 22 ? -8.186 -31.304 42.906 1.00 19.72 21 ALA B N 1
ATOM 1423 C CA . ALA B 1 22 ? -9.185 -30.254 43.068 1.00 22.16 21 ALA B CA 1
ATOM 1424 C C . ALA B 1 22 ? -10.601 -30.796 42.893 1.00 24.24 21 ALA B C 1
ATOM 1425 O O . ALA B 1 22 ? -11.484 -30.530 43.716 1.00 23.18 21 ALA B O 1
ATOM 1427 N N . SER B 1 23 ? -10.845 -31.554 41.819 1.00 21.97 22 SER B N 1
ATOM 1428 C CA A SER B 1 23 ? -12.184 -32.097 41.600 0.50 24.10 22 SER B CA 1
ATOM 1429 C CA B SER B 1 23 ? -12.188 -32.088 41.606 0.50 24.10 22 SER B CA 1
ATOM 1430 C C . SER B 1 23 ? -12.578 -33.062 42.711 1.00 25.08 22 SER B C 1
ATOM 1431 O O . SER B 1 23 ? -13.724 -33.049 43.176 1.00 28.01 22 SER B O 1
ATOM 1436 N N . ARG B 1 24 ? -11.647 -33.913 43.157 1.00 25.04 23 ARG B N 1
ATOM 1437 C CA A ARG B 1 24 ? -11.936 -34.847 44.245 0.50 27.42 23 ARG B CA 1
ATOM 1438 C CA B ARG B 1 24 ? -11.967 -34.845 44.231 0.50 27.40 23 ARG B CA 1
ATOM 1439 C C . ARG B 1 24 ? -12.338 -34.105 45.512 1.00 26.53 23 ARG B C 1
ATOM 1440 O O . ARG B 1 24 ? -13.315 -34.461 46.181 1.00 25.99 23 ARG B O 1
ATOM 1455 N N . LEU B 1 25 ? -11.569 -33.075 45.869 1.00 23.66 24 LEU B N 1
ATOM 1456 C CA . LEU B 1 25 ? -11.819 -32.369 47.119 1.00 22.91 24 LEU B CA 1
ATOM 1457 C C . LEU B 1 25 ? -13.069 -31.503 47.018 1.00 25.07 24 LEU B C 1
ATOM 1458 O O . LEU B 1 25 ? -13.934 -31.539 47.902 1.00 25.79 24 LEU B O 1
ATOM 1463 N N . ILE B 1 26 ? -13.193 -30.735 45.934 1.00 27.52 25 ILE B N 1
ATOM 1464 C CA . ILE B 1 26 ? -14.339 -29.838 45.790 1.00 25.64 25 ILE B CA 1
ATOM 1465 C C . ILE B 1 26 ? -15.641 -30.631 45.729 1.00 27.90 25 ILE B C 1
ATOM 1466 O O . ILE B 1 26 ? -16.640 -30.253 46.351 1.00 29.64 25 ILE B O 1
ATOM 1471 N N . ASP B 1 27 ? -15.647 -31.753 44.998 1.00 32.19 26 ASP B N 1
ATOM 1472 C CA . ASP B 1 27 ? -16.871 -32.543 44.869 1.00 33.60 26 ASP B CA 1
ATOM 1473 C C . ASP B 1 27 ? -17.305 -33.133 46.205 1.00 32.28 26 ASP B C 1
ATOM 1474 O O . ASP B 1 27 ? -18.499 -33.382 46.411 1.00 33.63 26 ASP B O 1
ATOM 1479 N N . ALA B 1 28 ? -16.356 -33.368 47.111 1.00 28.93 27 ALA B N 1
ATOM 1480 C CA . ALA B 1 28 ? -16.638 -33.904 48.435 1.00 33.52 27 ALA B CA 1
ATOM 1481 C C . ALA B 1 28 ? -16.720 -32.822 49.504 1.00 32.55 27 ALA B C 1
ATOM 1482 O O . ALA B 1 28 ? -16.930 -33.144 50.677 1.00 33.02 27 ALA B O 1
ATOM 1484 N N . GLY B 1 29 ? -16.560 -31.555 49.132 1.00 33.32 28 GLY B N 1
ATOM 1485 C CA . GLY B 1 29 ? -16.646 -30.481 50.104 1.00 30.46 28 GLY B CA 1
ATOM 1486 C C . GLY B 1 29 ? -15.520 -30.457 51.116 1.00 26.68 28 GLY B C 1
ATOM 1487 O O . GLY B 1 29 ? -15.717 -29.979 52.239 1.00 31.18 28 GLY B O 1
ATOM 1488 N N . LEU B 1 30 ? -14.338 -30.940 50.743 1.00 24.76 29 LEU B N 1
ATOM 1489 C CA . LEU B 1 30 ? -13.195 -31.041 51.645 1.00 26.82 29 LEU B CA 1
ATOM 1490 C C . LEU B 1 30 ? -12.154 -29.958 51.371 1.00 27.63 29 LEU B C 1
ATOM 1491 O O . LEU B 1 30 ? -12.035 -29.452 50.254 1.00 24.15 29 LEU B O 1
ATOM 1496 N N . ARG B 1 31 ? -11.380 -29.622 52.406 1.00 24.59 30 ARG B N 1
ATOM 1497 C CA . ARG B 1 31 ? -10.341 -28.606 52.313 1.00 24.19 30 ARG B CA 1
ATOM 1498 C C . ARG B 1 31 ? -8.987 -29.218 52.639 1.00 21.29 30 ARG B C 1
ATOM 1499 O O . ARG B 1 31 ? -8.880 -30.068 53.527 1.00 23.00 30 ARG B O 1
ATOM 1507 N N . LEU B 1 32 ? -7.958 -28.777 51.916 1.00 19.01 31 LEU B N 1
ATOM 1508 C CA . LEU B 1 32 ? -6.613 -29.319 52.004 1.00 19.26 31 LEU B CA 1
ATOM 1509 C C . LEU B 1 32 ? -5.670 -28.288 52.609 1.00 19.60 31 LEU B C 1
ATOM 1510 O O . LEU B 1 32 ? -5.816 -27.085 52.388 1.00 21.89 31 LEU B O 1
ATOM 1515 N N . THR B 1 33 ? -4.679 -28.774 53.352 1.00 18.47 32 THR B N 1
ATOM 1516 C CA . THR B 1 33 ? -3.607 -27.931 53.860 1.00 19.46 32 THR B CA 1
ATOM 1517 C C . THR B 1 33 ? -2.311 -28.720 53.760 1.00 20.38 32 THR B C 1
ATOM 1518 O O . THR B 1 33 ? -2.328 -29.949 53.653 1.00 18.29 32 THR B O 1
ATOM 1522 N N . THR B 1 34 ? -1.181 -28.009 53.782 1.00 20.34 33 THR B N 1
ATOM 1523 C CA . THR B 1 34 ? 0.123 -28.649 53.629 1.00 18.15 33 THR B CA 1
ATOM 1524 C C . THR B 1 34 ? 1.130 -28.073 54.613 1.00 17.09 33 THR B C 1
ATOM 1525 O O . THR B 1 34 ? 1.048 -26.907 55.007 1.00 18.73 33 THR B O 1
ATOM 1529 N N . ALA B 1 35 ? 2.108 -28.902 54.976 1.00 16.60 34 ALA B N 1
ATOM 1530 C CA . ALA B 1 35 ? 3.267 -28.459 55.744 1.00 17.74 34 ALA B CA 1
ATOM 1531 C C . ALA B 1 35 ? 4.498 -29.083 55.103 1.00 19.47 34 ALA B C 1
ATOM 1532 O O . ALA B 1 35 ? 4.579 -30.309 54.993 1.00 20.92 34 ALA B O 1
ATOM 1534 N N . GLU B 1 36 ? 5.446 -28.250 54.679 1.00 17.82 35 GLU B N 1
ATOM 1535 C CA . GLU B 1 36 ? 6.599 -28.699 53.907 1.00 18.61 35 GLU B CA 1
ATOM 1536 C C . GLU B 1 36 ? 7.888 -28.434 54.665 1.00 18.79 35 GLU B C 1
ATOM 1537 O O . GLU B 1 36 ? 8.165 -27.290 55.040 1.00 21.72 35 GLU B O 1
ATOM 1543 N N . SER B 1 37 ? 8.697 -29.480 54.842 1.00 17.18 36 SER B N 1
ATOM 1544 C CA A SER B 1 37 ? 10.023 -29.341 55.426 0.50 22.04 36 SER B CA 1
ATOM 1545 C CA B SER B 1 37 ? 10.022 -29.367 55.443 0.50 22.12 36 SER B CA 1
ATOM 1546 C C . SER B 1 37 ? 11.037 -30.065 54.539 1.00 24.23 36 SER B C 1
ATOM 1547 O O . SER B 1 37 ? 11.544 -31.125 54.911 1.00 23.50 36 SER B O 1
ATOM 1552 N N . CYS B 1 38 ? 11.292 -29.470 53.364 1.00 23.30 37 CYS B N 1
ATOM 1553 C CA . CYS B 1 38 ? 12.419 -29.730 52.459 1.00 27.94 37 CYS B CA 1
ATOM 1554 C C . CYS B 1 38 ? 12.052 -29.408 51.013 1.00 21.25 37 CYS B C 1
ATOM 1555 O O . CYS B 1 38 ? 12.946 -29.216 50.185 1.00 24.70 37 CYS B O 1
ATOM 1558 N N . THR B 1 39 ? 10.756 -29.299 50.700 1.00 17.89 38 THR B N 1
ATOM 1559 C CA . THR B 1 39 ? 10.345 -28.915 49.353 1.00 20.71 38 THR B CA 1
ATOM 1560 C C . THR B 1 39 ? 10.189 -27.406 49.176 1.00 22.63 38 THR B C 1
ATOM 1561 O O . THR B 1 39 ? 9.947 -26.951 48.050 1.00 20.81 38 THR B O 1
ATOM 1565 N N . GLY B 1 40 ? 10.331 -26.620 50.244 1.00 20.72 39 GLY B N 1
ATOM 1566 C CA . GLY B 1 40 ? 10.529 -25.186 50.092 1.00 21.76 39 GLY B CA 1
ATOM 1567 C C . GLY B 1 40 ? 9.328 -24.381 49.652 1.00 19.11 39 GLY B C 1
ATOM 1568 O O . GLY B 1 40 ? 9.470 -23.188 49.365 1.00 21.08 39 GLY B O 1
ATOM 1569 N N . GLY B 1 41 ? 8.146 -24.978 49.612 1.00 16.99 40 GLY B N 1
ATOM 1570 C CA . GLY B 1 41 ? 6.957 -24.290 49.159 1.00 16.20 40 GLY B CA 1
ATOM 1571 C C . GLY B 1 41 ? 6.533 -24.693 47.773 1.00 19.34 40 GLY B C 1
ATOM 1572 O O . GLY B 1 41 ? 5.494 -24.218 47.298 1.00 18.24 40 GLY B O 1
ATOM 1573 N N . LYS B 1 42 ? 7.309 -25.559 47.106 1.00 20.65 41 LYS B N 1
ATOM 1574 C CA . LYS B 1 42 ? 6.935 -26.028 45.776 1.00 17.99 41 LYS B CA 1
ATOM 1575 C C . LYS B 1 42 ? 5.590 -26.737 45.785 1.00 20.67 41 LYS B C 1
ATOM 1576 O O . LYS B 1 42 ? 4.863 -26.701 44.783 1.00 18.34 41 LYS B O 1
ATOM 1582 N N . LEU B 1 43 ? 5.249 -27.410 46.884 1.00 19.49 42 LEU B N 1
ATOM 1583 C CA . LEU B 1 43 ? 3.946 -28.061 46.947 1.00 18.96 42 LEU B CA 1
ATOM 1584 C C . LEU B 1 43 ? 2.833 -27.025 47.052 1.00 18.57 42 LEU B C 1
ATOM 1585 O O . LEU B 1 43 ? 1.824 -27.113 46.346 1.00 16.84 42 LEU B O 1
ATOM 1590 N N . SER B 1 44 ? 3.004 -26.020 47.921 1.00 16.41 43 SER B N 1
ATOM 1591 C CA . SER B 1 44 ? 2.025 -24.940 47.973 1.00 18.38 43 SER B CA 1
ATOM 1592 C C . SER B 1 44 ? 1.876 -24.269 46.611 1.00 17.36 43 SER B C 1
ATOM 1593 O O . SER B 1 44 ? 0.756 -23.988 46.170 1.00 19.94 43 SER B O 1
ATOM 1596 N N . VAL B 1 45 ? 2.995 -24.019 45.925 1.00 18.91 44 VAL B N 1
ATOM 1597 C CA . VAL B 1 45 ? 2.947 -23.348 44.627 1.00 20.40 44 VAL B CA 1
ATOM 1598 C C . VAL B 1 45 ? 2.102 -24.147 43.643 1.00 19.39 44 VAL B C 1
ATOM 1599 O O . VAL B 1 45 ? 1.254 -23.595 42.928 1.00 20.80 44 VAL B O 1
ATOM 1603 N N . ALA B 1 46 ? 2.329 -25.460 43.582 1.00 16.56 45 ALA B N 1
ATOM 1604 C CA . ALA B 1 46 ? 1.549 -26.296 42.674 1.00 19.88 45 ALA B CA 1
ATOM 1605 C C . ALA B 1 46 ? 0.061 -26.205 42.982 1.00 20.34 45 ALA B C 1
ATOM 1606 O O . ALA B 1 46 ? -0.762 -26.063 42.070 1.00 19.85 45 ALA B O 1
ATOM 1608 N N . LEU B 1 47 ? -0.302 -26.278 44.266 1.00 19.63 46 LEU B N 1
ATOM 1609 C CA . LEU B 1 47 ? -1.711 -26.226 44.639 1.00 19.93 46 LEU B CA 1
ATOM 1610 C C . LEU B 1 47 ? -2.303 -24.847 44.398 1.00 22.87 46 LEU B C 1
ATOM 1611 O O . LEU B 1 47 ? -3.488 -24.734 44.062 1.00 17.82 46 LEU B O 1
ATOM 1616 N N . CYS B 1 48 ? -1.496 -23.793 44.539 1.00 23.17 47 CYS B N 1
ATOM 1617 C CA . CYS B 1 48 ? -1.974 -22.446 44.260 1.00 20.56 47 CYS B CA 1
ATOM 1618 C C . CYS B 1 48 ? -2.030 -22.133 42.773 1.00 24.73 47 CYS B C 1
ATOM 1619 O O . CYS B 1 48 ? -2.671 -21.151 42.388 1.00 26.89 47 CYS B O 1
ATOM 1622 N N . ALA B 1 49 ? -1.385 -22.943 41.929 1.00 24.88 48 ALA B N 1
ATOM 1623 C CA . ALA B 1 49 ? -1.495 -22.761 40.485 1.00 28.30 48 ALA B CA 1
ATOM 1624 C C . ALA B 1 49 ? -2.804 -23.303 39.928 1.00 27.73 48 ALA B C 1
ATOM 1625 O O . ALA B 1 49 ? -3.213 -22.902 38.832 1.00 27.49 48 ALA B O 1
ATOM 1627 N N . GLU B 1 50 ? -3.464 -24.196 40.658 1.00 30.15 49 GLU B N 1
ATOM 1628 C CA . GLU B 1 50 ? -4.685 -24.816 40.171 1.00 30.09 49 GLU B CA 1
ATOM 1629 C C . GLU B 1 50 ? -5.787 -23.776 40.015 1.00 36.19 49 GLU B C 1
ATOM 1630 O O . GLU B 1 50 ? -5.904 -22.845 40.816 1.00 35.43 49 GLU B O 1
ATOM 1636 N N . GLU B 1 51 ? -6.602 -23.952 38.970 1.00 41.02 50 GLU B N 1
ATOM 1637 C CA . GLU B 1 51 ? -7.601 -22.949 38.604 1.00 45.83 50 GLU B CA 1
ATOM 1638 C C . GLU B 1 51 ? -8.527 -22.616 39.770 1.00 47.50 50 GLU B C 1
ATOM 1639 O O . GLU B 1 51 ? -8.793 -21.441 40.051 1.00 48.75 50 GLU B O 1
ATOM 1645 N N . ASN B 1 52 ? -9.030 -23.639 40.460 1.00 42.63 51 ASN B N 1
ATOM 1646 C CA . ASN B 1 52 ? -10.029 -23.460 41.505 1.00 39.96 51 ASN B CA 1
ATOM 1647 C C . ASN B 1 52 ? -9.428 -23.595 42.901 1.00 31.93 51 ASN B C 1
ATOM 1648 O O . ASN B 1 52 ? -10.090 -24.077 43.821 1.00 32.41 51 ASN B O 1
ATOM 1653 N N . THR B 1 53 ? -8.177 -23.152 43.064 1.00 24.11 52 THR B N 1
ATOM 1654 C CA . THR B 1 53 ? -7.445 -23.384 44.306 1.00 21.02 52 THR B CA 1
ATOM 1655 C C . THR B 1 53 ? -8.133 -22.746 45.508 1.00 26.33 52 THR B C 1
ATOM 1656 O O . THR B 1 53 ? -8.085 -23.296 46.617 1.00 25.13 52 THR B O 1
ATOM 1660 N N . ALA B 1 54 ? -8.788 -21.602 45.320 1.00 30.13 53 ALA B N 1
ATOM 1661 C CA . ALA B 1 54 ? -9.471 -20.969 46.441 1.00 32.34 53 ALA B CA 1
ATOM 1662 C C . ALA B 1 54 ? -10.631 -21.809 46.959 1.00 32.77 53 ALA B C 1
ATOM 1663 O O . ALA B 1 54 ? -11.098 -21.578 48.077 1.00 31.69 53 ALA B O 1
ATOM 1665 N N . ASP B 1 55 ? -11.104 -22.781 46.181 1.00 29.05 54 ASP B N 1
ATOM 1666 C CA . ASP B 1 55 ? -12.244 -23.588 46.589 1.00 31.50 54 ASP B CA 1
ATOM 1667 C C . ASP B 1 55 ? -11.855 -24.780 47.457 1.00 26.16 54 ASP B C 1
ATOM 1668 O O . ASP B 1 55 ? -12.749 -25.457 47.979 1.00 33.85 54 ASP B O 1
ATOM 1673 N N . PHE B 1 56 ? -10.559 -25.060 47.630 1.00 23.25 55 PHE B N 1
ATOM 1674 C CA . PHE B 1 56 ? -10.193 -26.245 48.402 1.00 25.03 55 PHE B CA 1
ATOM 1675 C C . PHE B 1 56 ? -8.885 -26.117 49.179 1.00 23.84 55 PHE B C 1
ATOM 1676 O O . PHE B 1 56 ? -8.553 -27.004 49.971 1.00 24.30 55 PHE B O 1
ATOM 1684 N N . TYR B 1 57 ? -8.130 -25.041 48.970 1.00 20.77 56 TYR B N 1
ATOM 1685 C CA . TYR B 1 57 ? -6.803 -24.916 49.567 1.00 19.40 56 TYR B CA 1
ATOM 1686 C C . TYR B 1 57 ? -6.639 -23.515 50.132 1.00 21.91 56 TYR B C 1
ATOM 1687 O O . TYR B 1 57 ? -6.939 -22.530 49.450 1.00 25.10 56 TYR B O 1
ATOM 1696 N N . ASP B 1 58 ? -6.165 -23.431 51.376 1.00 19.27 57 ASP B N 1
ATOM 1697 C CA . ASP B 1 58 ? -6.076 -22.157 52.079 1.00 20.07 57 ASP B CA 1
ATOM 1698 C C . ASP B 1 58 ? -4.680 -21.940 52.647 1.00 24.45 57 ASP B C 1
ATOM 1699 O O . ASP B 1 58 ? -4.006 -20.973 52.279 1.00 24.91 57 ASP B O 1
ATOM 1704 N N . VAL B 1 59 ? -4.233 -22.832 53.533 1.00 19.27 58 VAL B N 1
ATOM 1705 C CA . VAL B 1 59 ? -3.022 -22.628 54.324 1.00 22.64 58 VAL B CA 1
ATOM 1706 C C . VAL B 1 59 ? -1.921 -23.569 53.853 1.00 23.35 58 VAL B C 1
ATOM 1707 O O . VAL B 1 59 ? -2.144 -24.778 53.689 1.00 19.12 58 VAL B O 1
ATOM 1711 N N . GLY B 1 60 ? -0.735 -23.022 53.664 1.00 17.48 59 GLY B N 1
ATOM 1712 C CA . GLY B 1 60 ? 0.463 -23.829 53.463 1.00 16.20 59 GLY B CA 1
ATOM 1713 C C . GLY B 1 60 ? 1.548 -23.326 54.353 1.00 19.36 59 GLY B C 1
ATOM 1714 O O . GLY B 1 60 ? 1.743 -22.118 54.517 1.00 20.24 59 GLY B O 1
ATOM 1715 N N . LEU B 1 61 ? 2.286 -24.254 54.980 1.00 16.11 60 LEU B N 1
ATOM 1716 C CA . LEU B 1 61 ? 3.356 -23.889 55.889 1.00 18.14 60 LEU B CA 1
ATOM 1717 C C . LEU B 1 61 ? 4.674 -24.453 55.385 1.00 18.51 60 LEU B C 1
ATOM 1718 O O . LEU B 1 61 ? 4.729 -25.583 54.898 1.00 21.21 60 LEU B O 1
ATOM 1723 N N . VAL B 1 62 ? 5.724 -23.641 55.470 1.00 18.35 61 VAL B N 1
ATOM 1724 C CA . VAL B 1 62 ? 7.079 -24.054 55.127 1.00 20.35 61 VAL B CA 1
ATOM 1725 C C . VAL B 1 62 ? 7.932 -23.849 56.366 1.00 20.24 61 VAL B C 1
ATOM 1726 O O . VAL B 1 62 ? 7.972 -22.742 56.919 1.00 22.84 61 VAL B O 1
ATOM 1730 N N . VAL B 1 63 ? 8.590 -24.912 56.828 1.00 21.98 62 VAL B N 1
ATOM 1731 C CA . VAL B 1 63 ? 9.483 -24.805 57.974 1.00 27.47 62 VAL B CA 1
ATOM 1732 C C . VAL B 1 63 ? 10.749 -25.600 57.685 1.00 34.41 62 VAL B C 1
ATOM 1733 O O . VAL B 1 63 ? 10.721 -26.622 56.991 1.00 35.11 62 VAL B O 1
ATOM 1737 N N . PHE B 1 64 ? 11.869 -25.112 58.208 1.00 27.74 63 PHE B N 1
ATOM 1738 C CA . PHE B 1 64 ? 13.136 -25.823 58.118 1.00 30.94 63 PHE B CA 1
ATOM 1739 C C . PHE B 1 64 ? 13.558 -26.457 59.435 1.00 31.06 63 PHE B C 1
ATOM 1740 O O . PHE B 1 64 ? 13.978 -27.616 59.454 1.00 31.33 63 PHE B O 1
ATOM 1748 N N . SER B 1 65 ? 13.459 -25.728 60.541 1.00 28.75 64 SER B N 1
ATOM 1749 C CA . SER B 1 65 ? 14.138 -26.108 61.773 1.00 25.44 64 SER B CA 1
ATOM 1750 C C . SER B 1 65 ? 13.305 -27.073 62.615 1.00 25.10 64 SER B C 1
ATOM 1751 O O . SER B 1 65 ? 12.086 -27.196 62.452 1.00 26.68 64 SER B O 1
ATOM 1754 N N . ASP B 1 66 ? 13.995 -27.774 63.522 1.00 25.80 65 ASP B N 1
ATOM 1755 C CA . ASP B 1 66 ? 13.299 -28.563 64.533 1.00 26.79 65 ASP B CA 1
ATOM 1756 C C . ASP B 1 66 ? 12.486 -27.666 65.453 1.00 33.01 65 ASP B C 1
ATOM 1757 O O . ASP B 1 66 ? 11.350 -27.995 65.814 1.00 28.90 65 ASP B O 1
ATOM 1762 N N . SER B 1 67 ? 13.061 -26.524 65.846 1.00 30.67 66 SER B N 1
ATOM 1763 C CA A SER B 1 67 ? 12.373 -25.635 66.776 0.50 31.38 66 SER B CA 1
ATOM 1764 C CA B SER B 1 67 ? 12.381 -25.619 66.768 0.50 31.37 66 SER B CA 1
ATOM 1765 C C . SER B 1 67 ? 11.051 -25.147 66.198 1.00 27.62 66 SER B C 1
ATOM 1766 O O . SER B 1 67 ? 10.054 -25.049 66.921 1.00 25.99 66 SER B O 1
ATOM 1771 N N . ALA B 1 68 ? 11.017 -24.852 64.895 1.00 25.80 67 ALA B N 1
ATOM 1772 C CA . ALA B 1 68 ? 9.764 -24.448 64.269 1.00 26.06 67 ALA B CA 1
ATOM 1773 C C . ALA B 1 68 ? 8.741 -25.575 64.316 1.00 25.41 67 ALA B C 1
ATOM 1774 O O . ALA B 1 68 ? 7.562 -25.340 64.608 1.00 25.55 67 ALA B O 1
ATOM 1776 N N . LYS B 1 69 ? 9.173 -26.808 64.027 1.00 24.46 68 LYS B N 1
ATOM 1777 C CA . LYS B 1 69 ? 8.260 -27.943 64.107 1.00 21.65 68 LYS B CA 1
ATOM 1778 C C . LYS B 1 69 ? 7.726 -28.111 65.523 1.00 25.77 68 LYS B C 1
ATOM 1779 O O . LYS B 1 69 ? 6.541 -28.407 65.721 1.00 25.54 68 LYS B O 1
ATOM 1785 N N . GLU B 1 70 ? 8.590 -27.912 66.522 1.00 25.10 69 GLU B N 1
ATOM 1786 C CA . GLU B 1 70 ? 8.170 -27.995 67.914 1.00 27.00 69 GLU B CA 1
ATOM 1787 C C . GLU B 1 70 ? 7.210 -26.867 68.274 1.00 30.02 69 GLU B C 1
ATOM 1788 O O . GLU B 1 70 ? 6.130 -27.109 68.822 1.00 28.66 69 GLU B O 1
ATOM 1794 N N . ARG B 1 71 ? 7.596 -25.624 67.972 1.00 30.62 70 ARG B N 1
ATOM 1795 C CA A ARG B 1 71 ? 6.819 -24.465 68.405 0.50 32.05 70 ARG B CA 1
ATOM 1796 C CA B ARG B 1 71 ? 6.815 -24.470 68.411 0.50 32.05 70 ARG B CA 1
ATOM 1797 C C . ARG B 1 71 ? 5.528 -24.325 67.608 1.00 30.26 70 ARG B C 1
ATOM 1798 O O . ARG B 1 71 ? 4.453 -24.115 68.180 1.00 27.44 70 ARG B O 1
ATOM 1813 N N . ILE B 1 72 ? 5.619 -24.419 66.283 1.00 26.21 71 ILE B N 1
ATOM 1814 C CA . ILE B 1 72 ? 4.478 -24.122 65.417 1.00 26.14 71 ILE B CA 1
ATOM 1815 C C . ILE B 1 72 ? 3.638 -25.361 65.137 1.00 29.37 71 ILE B C 1
ATOM 1816 O O . ILE B 1 72 ? 2.406 -25.300 65.160 1.00 31.30 71 ILE B O 1
ATOM 1821 N N . LEU B 1 73 ? 4.279 -26.493 64.865 1.00 27.03 72 LEU B N 1
ATOM 1822 C CA . LEU B 1 73 ? 3.574 -27.704 64.480 1.00 31.40 72 LEU B CA 1
ATOM 1823 C C . LEU B 1 73 ? 3.454 -28.699 65.620 1.00 36.16 72 LEU B C 1
ATOM 1824 O O . LEU B 1 73 ? 3.138 -29.866 65.375 1.00 41.04 72 LEU B O 1
ATOM 1829 N N . GLY B 1 74 ? 3.711 -28.269 66.853 1.00 34.82 73 GLY B N 1
ATOM 1830 C CA . GLY B 1 74 ? 3.529 -29.103 68.026 1.00 39.60 73 GLY B CA 1
ATOM 1831 C C . GLY B 1 74 ? 4.125 -30.492 67.913 1.00 40.25 73 GLY B C 1
ATOM 1832 O O . GLY B 1 74 ? 3.586 -31.450 68.476 1.00 44.74 73 GLY B O 1
ATOM 1833 N N . VAL B 1 75 ? 5.220 -30.624 67.168 1.00 29.23 74 VAL B N 1
ATOM 1834 C CA . VAL B 1 75 ? 5.911 -31.906 67.102 1.00 26.17 74 VAL B CA 1
ATOM 1835 C C . VAL B 1 75 ? 6.521 -32.192 68.465 1.00 27.38 74 VAL B C 1
ATOM 1836 O O . VAL B 1 75 ? 7.105 -31.304 69.101 1.00 30.45 74 VAL B O 1
ATOM 1840 N N . SER B 1 76 ? 6.359 -33.425 68.938 1.00 25.06 75 SER B N 1
ATOM 1841 C CA . SER B 1 76 ? 6.775 -33.755 70.295 1.00 29.85 75 SER B CA 1
ATOM 1842 C C . SER B 1 76 ? 8.298 -33.754 70.401 1.00 26.83 75 SER B C 1
ATOM 1843 O O . SER B 1 76 ? 8.982 -34.245 69.501 1.00 25.18 75 SER B O 1
ATOM 1846 N N . PRO B 1 77 ? 8.858 -33.220 71.490 1.00 29.96 76 PRO B N 1
ATOM 1847 C CA . PRO B 1 77 ? 10.311 -33.342 71.682 1.00 31.22 76 PRO B CA 1
ATOM 1848 C C . PRO B 1 77 ? 10.778 -34.780 71.786 1.00 30.38 76 PRO B C 1
ATOM 1849 O O . PRO B 1 77 ? 11.904 -35.079 71.377 1.00 30.02 76 PRO B O 1
ATOM 1853 N N . GLU B 1 78 ? 9.956 -35.680 72.336 1.00 32.05 77 GLU B N 1
ATOM 1854 C CA . GLU B 1 78 ? 10.331 -37.091 72.365 1.00 30.12 77 GLU B CA 1
ATOM 1855 C C . GLU B 1 78 ? 10.460 -37.647 70.956 1.00 27.07 77 GLU B C 1
ATOM 1856 O O . GLU B 1 78 ? 11.408 -38.376 70.650 1.00 29.76 77 GLU B O 1
ATOM 1862 N N . THR B 1 79 ? 9.505 -37.317 70.088 1.00 27.93 78 THR B N 1
ATOM 1863 C CA . THR B 1 79 ? 9.549 -37.794 68.712 1.00 21.39 78 THR B CA 1
ATOM 1864 C C . THR B 1 79 ? 10.803 -37.308 67.998 1.00 22.64 78 THR B C 1
ATOM 1865 O O . THR B 1 79 ? 11.480 -38.082 67.312 1.00 23.71 78 THR B O 1
ATOM 1869 N N . LEU B 1 80 ? 11.132 -36.026 68.150 1.00 24.22 79 LEU B N 1
ATOM 1870 C CA . LEU B 1 80 ? 12.335 -35.501 67.511 1.00 24.44 79 LEU B CA 1
ATOM 1871 C C . LEU B 1 80 ? 13.585 -36.153 68.078 1.00 25.70 79 LEU B C 1
ATOM 1872 O O . LEU B 1 80 ? 14.531 -36.455 67.339 1.00 25.68 79 LEU B O 1
ATOM 1877 N N . ALA B 1 81 ? 13.609 -36.383 69.392 1.00 25.59 80 ALA B N 1
ATOM 1878 C CA . ALA B 1 81 ? 14.800 -36.943 70.018 1.00 29.45 80 ALA B CA 1
ATOM 1879 C C . ALA B 1 81 ? 15.005 -38.405 69.633 1.00 30.42 80 ALA B C 1
ATOM 1880 O O . ALA B 1 81 ? 16.146 -38.860 69.478 1.00 29.75 80 ALA B O 1
ATOM 1882 N N . ARG B 1 82 ? 13.922 -39.162 69.481 1.00 25.65 81 ARG B N 1
ATOM 1883 C CA . ARG B 1 82 ? 14.057 -40.588 69.213 1.00 25.34 81 ARG B CA 1
ATOM 1884 C C . ARG B 1 82 ? 14.126 -40.911 67.730 1.00 26.41 81 ARG B C 1
ATOM 1885 O O . ARG B 1 82 ? 14.833 -41.849 67.344 1.00 28.50 81 ARG B O 1
ATOM 1893 N N . PHE B 1 83 ? 13.422 -40.156 66.890 1.00 25.16 82 PHE B N 1
ATOM 1894 C CA . PHE B 1 83 ? 13.275 -40.508 65.484 1.00 28.39 82 PHE B CA 1
ATOM 1895 C C . PHE B 1 83 ? 13.731 -39.417 64.522 1.00 25.44 82 PHE B C 1
ATOM 1896 O O . PHE B 1 83 ? 13.758 -39.662 63.310 1.00 23.23 82 PHE B O 1
ATOM 1904 N N . THR B 1 84 ? 14.114 -38.240 65.032 1.00 23.13 83 THR B N 1
ATOM 1905 C CA . THR B 1 84 ? 14.498 -37.044 64.279 1.00 23.93 83 THR B CA 1
ATOM 1906 C C . THR B 1 84 ? 13.320 -36.431 63.530 1.00 24.07 83 THR B C 1
ATOM 1907 O O . THR B 1 84 ? 12.204 -36.967 63.541 1.00 22.88 83 THR B O 1
ATOM 1911 N N . ALA B 1 85 ? 13.556 -35.271 62.914 1.00 20.92 84 ALA B N 1
ATOM 1912 C CA . ALA B 1 85 ? 12.522 -34.619 62.122 1.00 20.86 84 ALA B CA 1
ATOM 1913 C C . ALA B 1 85 ? 12.235 -35.365 60.825 1.00 23.38 84 ALA B C 1
ATOM 1914 O O . ALA B 1 85 ? 11.135 -35.230 60.271 1.00 21.84 84 ALA B O 1
ATOM 1916 N N . VAL B 1 86 ? 13.192 -36.140 60.317 1.00 23.56 85 VAL B N 1
ATOM 1917 C CA . VAL B 1 86 ? 12.945 -36.916 59.106 1.00 22.40 85 VAL B CA 1
ATOM 1918 C C . VAL B 1 86 ? 12.526 -38.321 59.520 1.00 24.71 85 VAL B C 1
ATOM 1919 O O . VAL B 1 86 ? 13.343 -39.255 59.562 1.00 22.77 85 VAL B O 1
ATOM 1923 N N . SER B 1 87 ? 11.245 -38.465 59.851 1.00 20.78 86 SER B N 1
ATOM 1924 C CA . SER B 1 87 ? 10.685 -39.738 60.281 1.00 26.21 86 SER B CA 1
ATOM 1925 C C . SER B 1 87 ? 9.186 -39.729 60.023 1.00 25.06 86 SER B C 1
ATOM 1926 O O . SER B 1 87 ? 8.555 -38.674 59.927 1.00 20.61 86 SER B O 1
ATOM 1929 N N . GLU B 1 88 ? 8.618 -40.928 59.917 1.00 24.39 87 GLU B N 1
ATOM 1930 C CA . GLU B 1 88 ? 7.174 -41.017 59.749 1.00 25.70 87 GLU B CA 1
ATOM 1931 C C . GLU B 1 88 ? 6.440 -40.579 61.010 1.00 25.51 87 GLU B C 1
ATOM 1932 O O . GLU B 1 88 ? 5.318 -40.060 60.932 1.00 24.35 87 GLU B O 1
ATOM 1938 N N . GLN B 1 89 ? 7.065 -40.748 62.173 1.00 22.39 88 GLN B N 1
ATOM 1939 C CA . GLN B 1 89 ? 6.480 -40.233 63.403 1.00 23.97 88 GLN B CA 1
ATOM 1940 C C . GLN B 1 89 ? 6.367 -38.713 63.365 1.00 21.92 88 GLN B C 1
ATOM 1941 O O . GLN B 1 89 ? 5.337 -38.149 63.757 1.00 24.20 88 GLN B O 1
ATOM 1947 N N . THR B 1 90 ? 7.411 -38.029 62.892 1.00 20.62 89 THR B N 1
ATOM 1948 C CA . THR B 1 90 ? 7.363 -36.570 62.878 1.00 22.47 89 THR B CA 1
ATOM 1949 C C . THR B 1 90 ? 6.325 -36.059 61.882 1.00 22.22 89 THR B C 1
ATOM 1950 O O . THR B 1 90 ? 5.528 -35.169 62.212 1.00 20.99 89 THR B O 1
ATOM 1954 N N . VAL B 1 91 ? 6.298 -36.616 60.664 1.00 22.27 90 VAL B N 1
ATOM 1955 C CA . VAL B 1 91 ? 5.355 -36.092 59.675 1.00 18.55 90 VAL B CA 1
ATOM 1956 C C . VAL B 1 91 ? 3.923 -36.401 60.084 1.00 19.12 90 VAL B C 1
ATOM 1957 O O . VAL B 1 91 ? 3.009 -35.638 59.750 1.00 19.45 90 VAL B O 1
ATOM 1961 N N . THR B 1 92 ? 3.697 -37.507 60.805 1.00 19.43 91 THR B N 1
ATOM 1962 C CA . THR B 1 92 ? 2.365 -37.781 61.338 1.00 20.97 91 THR B CA 1
ATOM 1963 C C . THR B 1 92 ? 1.923 -36.641 62.244 1.00 21.96 91 THR B C 1
ATOM 1964 O O . THR B 1 92 ? 0.796 -36.141 62.149 1.00 21.77 91 THR B O 1
ATOM 1968 N N . GLU B 1 93 ? 2.813 -36.230 63.143 1.00 20.37 92 GLU B N 1
ATOM 1969 C CA . GLU B 1 93 ? 2.534 -35.122 64.051 1.00 21.00 92 GLU B CA 1
ATOM 1970 C C . GLU B 1 93 ? 2.352 -33.804 63.298 1.00 23.38 92 GLU B C 1
ATOM 1971 O O . GLU B 1 93 ? 1.424 -33.040 63.611 1.00 19.56 92 GLU B O 1
ATOM 1977 N N . MET B 1 94 ? 3.225 -33.508 62.315 1.00 20.29 93 MET B N 1
ATOM 1978 C CA . MET B 1 94 ? 3.035 -32.288 61.531 1.00 20.00 93 MET B CA 1
ATOM 1979 C C . MET B 1 94 ? 1.693 -32.296 60.810 1.00 23.14 93 MET B C 1
ATOM 1980 O O . MET B 1 94 ? 0.993 -31.278 60.778 1.00 18.80 93 MET B O 1
ATOM 1985 N N . ALA B 1 95 ? 1.328 -33.431 60.202 1.00 18.54 94 ALA B N 1
ATOM 1986 C CA . ALA B 1 95 ? 0.082 -33.483 59.438 1.00 19.41 94 ALA B CA 1
ATOM 1987 C C . ALA B 1 95 ? -1.134 -33.271 60.334 1.00 20.88 94 ALA B C 1
ATOM 1988 O O . ALA B 1 95 ? -2.109 -32.627 59.927 1.00 21.42 94 ALA B O 1
ATOM 1990 N N . ALA B 1 96 ? -1.110 -33.820 61.552 1.00 17.81 95 ALA B N 1
ATOM 1991 C CA . ALA B 1 96 ? -2.231 -33.599 62.465 1.00 21.03 95 ALA B CA 1
ATOM 1992 C C . ALA B 1 96 ? -2.297 -32.143 62.913 1.00 22.18 95 ALA B C 1
ATOM 1993 O O . ALA B 1 96 ? -3.388 -31.582 63.073 1.00 23.46 95 ALA B O 1
ATOM 1995 N N . SER B 1 97 ? -1.139 -31.517 63.124 1.00 24.18 96 SER B N 1
ATOM 1996 C CA A SER B 1 97 ? -1.116 -30.148 63.631 0.50 23.55 96 SER B CA 1
ATOM 1997 C CA B SER B 1 97 ? -1.126 -30.151 63.634 0.50 23.54 96 SER B CA 1
ATOM 1998 C C . SER B 1 97 ? -1.558 -29.156 62.563 1.00 22.24 96 SER B C 1
ATOM 1999 O O . SER B 1 97 ? -2.394 -28.282 62.817 1.00 26.74 96 SER B O 1
ATOM 2004 N N . ILE B 1 98 ? -1.007 -29.277 61.352 1.00 21.79 97 ILE B N 1
ATOM 2005 C CA . ILE B 1 98 ? -1.367 -28.315 60.315 1.00 22.05 97 ILE B CA 1
ATOM 2006 C C . ILE B 1 98 ? -2.832 -28.469 59.921 1.00 21.45 97 ILE B C 1
ATOM 2007 O O . ILE B 1 98 ? -3.500 -27.476 59.604 1.00 23.49 97 ILE B O 1
ATOM 2012 N N . ARG B 1 99 ? -3.369 -29.691 59.969 1.00 21.34 98 ARG B N 1
ATOM 2013 C CA . ARG B 1 99 ? -4.796 -29.874 59.713 1.00 21.70 98 ARG B CA 1
ATOM 2014 C C . ARG B 1 99 ? -5.641 -29.083 60.712 1.00 24.75 98 ARG B C 1
ATOM 2015 O O . ARG B 1 99 ? -6.607 -28.409 60.330 1.00 26.90 98 ARG B O 1
ATOM 2023 N N . ASP B 1 100 ? -5.274 -29.128 61.993 1.00 25.80 99 ASP B N 1
ATOM 2024 C CA . ASP B 1 100 ? -5.991 -28.348 62.998 1.00 29.48 99 ASP B CA 1
ATOM 2025 C C . ASP B 1 100 ? -5.767 -26.851 62.808 1.00 27.75 99 ASP B C 1
ATOM 2026 O O . ASP B 1 100 ? -6.709 -26.061 62.926 1.00 28.10 99 ASP B O 1
ATOM 2031 N N . ILE B 1 101 ? -4.528 -26.441 62.518 1.00 26.48 100 ILE B N 1
ATOM 2032 C CA . ILE B 1 101 ? -4.231 -25.019 62.342 1.00 29.76 100 ILE B CA 1
ATOM 2033 C C . ILE B 1 101 ? -5.089 -24.435 61.232 1.00 29.03 100 ILE B C 1
ATOM 2034 O O . ILE B 1 101 ? -5.642 -23.332 61.356 1.00 28.23 100 ILE B O 1
ATOM 2039 N N . ALA B 1 102 ? -5.225 -25.172 60.138 1.00 24.35 101 ALA B N 1
ATOM 2040 C CA . ALA B 1 102 ? -5.927 -24.706 58.954 1.00 26.35 101 ALA B CA 1
ATOM 2041 C C . ALA B 1 102 ? -7.422 -24.985 58.986 1.00 27.87 101 ALA B C 1
ATOM 2042 O O . ALA B 1 102 ? -8.143 -24.493 58.108 1.00 26.91 101 ALA B O 1
ATOM 2044 N N . GLN B 1 103 ? -7.901 -25.762 59.962 1.00 28.88 102 GLN B N 1
ATOM 2045 C CA . GLN B 1 103 ? -9.292 -26.220 59.986 1.00 29.89 102 GLN B CA 1
ATOM 2046 C C . GLN B 1 103 ? -9.632 -26.958 58.695 1.00 28.51 102 GLN B C 1
ATOM 2047 O O . GLN B 1 103 ? -10.722 -26.817 58.135 1.00 25.61 102 GLN B O 1
ATOM 2053 N N . ALA B 1 104 ? -8.676 -27.736 58.213 1.00 23.84 103 ALA B N 1
ATOM 2054 C CA . ALA B 1 104 ? -8.838 -28.483 56.980 1.00 23.56 103 ALA B CA 1
ATOM 2055 C C . ALA B 1 104 ? -9.332 -29.892 57.279 1.00 25.80 103 ALA B C 1
ATOM 2056 O O . ALA B 1 104 ? -9.375 -30.337 58.429 1.00 27.20 103 ALA B O 1
ATOM 2058 N N . ASP B 1 105 ? -9.713 -30.594 56.216 1.00 23.42 104 ASP B N 1
ATOM 2059 C CA . ASP B 1 105 ? -10.124 -31.989 56.293 1.00 25.10 104 ASP B CA 1
ATOM 2060 C C . ASP B 1 105 ? -9.009 -32.949 55.917 1.00 25.13 104 ASP B C 1
ATOM 2061 O O . ASP B 1 105 ? -9.010 -34.096 56.371 1.00 23.42 104 ASP B O 1
ATOM 2066 N N . VAL B 1 106 ? -8.069 -32.502 55.094 1.00 21.88 105 VAL B N 1
ATOM 2067 C CA . VAL B 1 106 ? -7.001 -33.338 54.559 1.00 18.06 105 VAL B CA 1
ATOM 2068 C C . VAL B 1 106 ? -5.714 -32.538 54.658 1.00 21.61 105 VAL B C 1
ATOM 2069 O O . VAL B 1 106 ? -5.704 -31.331 54.391 1.00 21.20 105 VAL B O 1
ATOM 2073 N N . SER B 1 107 ? -4.630 -33.193 55.068 1.00 21.75 106 SER B N 1
ATOM 2074 C CA . SER B 1 107 ? -3.338 -32.528 55.112 1.00 18.36 106 SER B CA 1
ATOM 2075 C C . SER B 1 107 ? -2.264 -33.429 54.527 1.00 21.56 106 SER B C 1
ATOM 2076 O O . SER B 1 107 ? -2.366 -34.659 54.563 1.00 21.45 106 SER B O 1
ATOM 2079 N N . ILE B 1 108 ? -1.231 -32.787 53.986 1.00 19.94 107 ILE B N 1
ATOM 2080 C CA . ILE B 1 108 ? 0.006 -33.437 53.569 1.00 19.02 107 ILE B CA 1
ATOM 2081 C C . ILE B 1 108 ? 1.137 -32.827 54.376 1.00 19.24 107 ILE B C 1
ATOM 2082 O O . ILE B 1 108 ? 1.224 -31.599 54.492 1.00 17.13 107 ILE B O 1
ATOM 2087 N N . ALA B 1 109 ? 2.012 -33.675 54.907 1.00 16.64 108 ALA B N 1
ATOM 2088 C CA . ALA B 1 109 ? 3.227 -33.231 55.573 1.00 16.72 108 ALA B CA 1
ATOM 2089 C C . ALA B 1 109 ? 4.423 -33.900 54.917 1.00 18.18 108 ALA B C 1
ATOM 2090 O O . ALA B 1 109 ? 4.396 -35.104 54.642 1.00 21.91 108 ALA B O 1
ATOM 2092 N N . ILE B 1 110 ? 5.463 -33.110 54.654 1.00 16.20 109 ILE B N 1
ATOM 2093 C CA . ILE B 1 110 ? 6.699 -33.580 54.035 1.00 13.20 109 ILE B CA 1
ATOM 2094 C C . ILE B 1 110 ? 7.866 -33.174 54.918 1.00 18.32 109 ILE B C 1
ATOM 2095 O O . ILE B 1 110 ? 7.952 -32.017 55.344 1.00 19.50 109 ILE B O 1
ATOM 2100 N N . SER B 1 111 ? 8.782 -34.110 55.173 1.00 17.05 110 SER B N 1
ATOM 2101 C CA . SER B 1 111 ? 9.972 -33.791 55.950 1.00 18.13 110 SER B CA 1
ATOM 2102 C C . SER B 1 111 ? 11.104 -34.681 55.463 1.00 20.76 110 SER B C 1
ATOM 2103 O O . SER B 1 111 ? 11.007 -35.908 55.551 1.00 19.56 110 SER B O 1
ATOM 2106 N N . GLY B 1 112 ? 12.165 -34.074 54.940 1.00 20.62 111 GLY B N 1
ATOM 2107 C CA . GLY B 1 112 ? 13.245 -34.876 54.403 1.00 22.96 111 GLY B CA 1
ATOM 2108 C C . GLY B 1 112 ? 14.536 -34.103 54.276 1.00 24.46 111 GLY B C 1
ATOM 2109 O O . GLY B 1 112 ? 14.655 -32.950 54.702 1.00 22.13 111 GLY B O 1
ATOM 2110 N N . TYR B 1 113 ? 15.526 -34.787 53.712 1.00 23.26 112 TYR B N 1
ATOM 2111 C CA . TYR B 1 113 ? 16.818 -34.203 53.376 1.00 23.63 112 TYR B CA 1
ATOM 2112 C C . TYR B 1 113 ? 16.866 -34.126 51.855 1.00 25.79 112 TYR B C 1
ATOM 2113 O O . TYR B 1 113 ? 17.119 -35.132 51.190 1.00 28.52 112 TYR B O 1
ATOM 2122 N N . ALA B 1 114 ? 16.602 -32.941 51.298 1.00 26.04 113 ALA B N 1
ATOM 2123 C CA . ALA B 1 114 ? 16.625 -32.824 49.844 1.00 25.79 113 ALA B CA 1
ATOM 2124 C C . ALA B 1 114 ? 18.041 -32.883 49.283 1.00 26.47 113 ALA B C 1
ATOM 2125 O O . ALA B 1 114 ? 18.213 -33.231 48.111 1.00 23.26 113 ALA B O 1
ATOM 2127 N N . GLY B 1 115 ? 19.055 -32.580 50.094 1.00 21.27 114 GLY B N 1
ATOM 2128 C CA . GLY B 1 115 ? 20.425 -32.614 49.643 1.00 25.40 114 GLY B CA 1
ATOM 2129 C C . GLY B 1 115 ? 21.017 -31.224 49.537 1.00 27.46 114 GLY B C 1
ATOM 2130 O O . GLY B 1 115 ? 20.314 -30.221 49.678 1.00 29.33 114 GLY B O 1
ATOM 2131 N N . PRO B 1 116 ? 22.328 -31.126 49.265 1.00 28.94 115 PRO B N 1
ATOM 2132 C CA . PRO B 1 116 ? 23.288 -32.212 49.021 1.00 32.55 115 PRO B CA 1
ATOM 2133 C C . PRO B 1 116 ? 23.688 -32.992 50.270 1.00 37.78 115 PRO B C 1
ATOM 2134 O O . PRO B 1 116 ? 24.169 -34.118 50.155 1.00 39.00 115 PRO B O 1
ATOM 2138 N N . GLU B 1 117 ? 23.491 -32.405 51.447 1.00 39.64 116 GLU B N 1
ATOM 2139 C CA . GLU B 1 117 ? 23.874 -33.066 52.685 1.00 41.43 116 GLU B CA 1
ATOM 2140 C C . GLU B 1 117 ? 22.812 -34.066 53.120 1.00 37.88 116 GLU B C 1
ATOM 2141 O O . GLU B 1 117 ? 21.613 -33.845 52.932 1.00 35.32 116 GLU B O 1
ATOM 2147 N N . GLY B 1 118 ? 23.261 -35.173 53.700 1.00 35.80 117 GLY B N 1
ATOM 2148 C CA . GLY B 1 118 ? 22.376 -36.076 54.396 1.00 34.41 117 GLY B CA 1
ATOM 2149 C C . GLY B 1 118 ? 22.174 -35.617 55.826 1.00 40.79 117 GLY B C 1
ATOM 2150 O O . GLY B 1 118 ? 22.541 -34.508 56.217 1.00 43.11 117 GLY B O 1
ATOM 2151 N N . GLY B 1 119 ? 21.577 -36.499 56.620 1.00 36.23 118 GLY B N 1
ATOM 2152 C CA . GLY B 1 119 ? 21.380 -36.196 58.021 1.00 42.42 118 GLY B CA 1
ATOM 2153 C C . GLY B 1 119 ? 22.646 -36.385 58.837 1.00 49.32 118 GLY B C 1
ATOM 2154 O O . GLY B 1 119 ? 23.628 -36.980 58.396 1.00 47.10 118 GLY B O 1
ATOM 2155 N N . GLU B 1 120 ? 22.624 -35.851 60.059 1.00 53.72 119 GLU B N 1
ATOM 2156 C CA . GLU B 1 120 ? 23.724 -36.120 60.979 1.00 58.57 119 GLU B CA 1
ATOM 2157 C C . GLU B 1 120 ? 23.748 -37.586 61.400 1.00 59.16 119 GLU B C 1
ATOM 2158 O O . GLU B 1 120 ? 24.826 -38.175 61.534 1.00 62.67 119 GLU B O 1
ATOM 2164 N N . ASP B 1 121 ? 22.584 -38.197 61.592 1.00 54.13 120 ASP B N 1
ATOM 2165 C CA . ASP B 1 121 ? 22.528 -39.618 61.924 1.00 55.78 120 ASP B CA 1
ATOM 2166 C C . ASP B 1 121 ? 22.931 -40.544 60.742 1.00 57.62 120 ASP B C 1
ATOM 2167 O O . ASP B 1 121 ? 22.766 -41.766 60.864 1.00 58.43 120 ASP B O 1
ATOM 2172 N N . GLY B 1 122 ? 23.437 -40.024 59.623 1.00 55.48 121 GLY B N 1
ATOM 2173 C CA . GLY B 1 122 ? 23.834 -40.850 58.503 1.00 50.56 121 GLY B CA 1
ATOM 2174 C C . GLY B 1 122 ? 22.767 -41.083 57.454 1.00 46.90 121 GLY B C 1
ATOM 2175 O O . GLY B 1 122 ? 23.058 -41.727 56.436 1.00 45.71 121 GLY B O 1
ATOM 2176 N N . THR B 1 123 ? 21.545 -40.594 57.669 1.00 42.55 122 THR B N 1
ATOM 2177 C CA . THR B 1 123 ? 20.482 -40.763 56.685 1.00 38.90 122 THR B CA 1
ATOM 2178 C C . THR B 1 123 ? 20.898 -40.143 55.358 1.00 36.74 122 THR B C 1
ATOM 2179 O O . THR B 1 123 ? 21.391 -39.012 55.315 1.00 34.67 122 THR B O 1
ATOM 2183 N N . ALA B 1 124 ? 20.712 -40.896 54.277 1.00 36.32 123 ALA B N 1
ATOM 2184 C CA . ALA B 1 124 ? 21.165 -40.450 52.969 1.00 31.66 123 ALA B CA 1
ATOM 2185 C C . ALA B 1 124 ? 20.413 -39.202 52.536 1.00 29.77 123 ALA B C 1
ATOM 2186 O O . ALA B 1 124 ? 19.204 -39.073 52.761 1.00 28.68 123 ALA B O 1
ATOM 2188 N N . ALA B 1 125 ? 21.142 -38.273 51.922 1.00 31.40 124 ALA B N 1
ATOM 2189 C CA . ALA B 1 125 ? 20.497 -37.200 51.176 1.00 29.92 124 ALA B CA 1
ATOM 2190 C C . ALA B 1 125 ? 19.516 -37.791 50.176 1.00 26.32 124 ALA B C 1
ATOM 2191 O O . ALA B 1 125 ? 19.783 -38.823 49.556 1.00 22.07 124 ALA B O 1
ATOM 2193 N N . GLY B 1 126 ? 18.372 -37.132 50.024 1.00 24.99 125 GLY B N 1
ATOM 2194 C CA . GLY B 1 126 ? 17.309 -37.632 49.178 1.00 23.36 125 GLY B CA 1
ATOM 2195 C C . GLY B 1 126 ? 16.258 -38.452 49.893 1.00 22.42 125 GLY B C 1
ATOM 2196 O O . GLY B 1 126 ? 15.268 -38.844 49.261 1.00 20.84 125 GLY B O 1
ATOM 2197 N N . THR B 1 127 ? 16.440 -38.729 51.185 1.00 21.26 126 THR B N 1
ATOM 2198 C CA . THR B 1 127 ? 15.431 -39.426 51.975 1.00 20.43 126 THR B CA 1
ATOM 2199 C C . THR B 1 127 ? 14.346 -38.454 52.419 1.00 19.34 126 THR B C 1
ATOM 2200 O O . THR B 1 127 ? 14.641 -37.416 53.020 1.00 22.96 126 THR B O 1
ATOM 2204 N N . VAL B 1 128 ? 13.088 -38.803 52.156 1.00 17.95 127 VAL B N 1
ATOM 2205 C CA . VAL B 1 128 ? 11.956 -37.917 52.424 1.00 18.74 127 VAL B CA 1
ATOM 2206 C C . VAL B 1 128 ? 10.826 -38.737 53.028 1.00 20.98 127 VAL B C 1
ATOM 2207 O O . VAL B 1 128 ? 10.476 -39.798 52.500 1.00 18.80 127 VAL B O 1
ATOM 2211 N N . CYS B 1 129 ? 10.255 -38.252 54.128 1.00 19.05 128 CYS B N 1
ATOM 2212 C CA . CYS B 1 129 ? 9.083 -38.873 54.730 1.00 17.97 128 CYS B CA 1
ATOM 2213 C C . CYS B 1 129 ? 7.825 -38.079 54.411 1.00 20.87 128 CYS B C 1
ATOM 2214 O O . CYS B 1 129 ? 7.848 -36.848 54.335 1.00 21.48 128 CYS B O 1
ATOM 2217 N N . PHE B 1 130 ? 6.714 -38.804 54.254 1.00 16.67 129 PHE B N 1
ATOM 2218 C CA . PHE B 1 130 ? 5.431 -38.230 53.878 1.00 16.23 129 PHE B CA 1
ATOM 2219 C C . PHE B 1 130 ? 4.366 -38.704 54.850 1.00 17.74 129 PHE B C 1
ATOM 2220 O O . PHE B 1 130 ? 4.412 -39.835 55.334 1.00 18.97 129 PHE B O 1
ATOM 2228 N N . ALA B 1 131 ? 3.402 -37.833 55.133 1.00 17.64 130 ALA B N 1
ATOM 2229 C CA . ALA B 1 131 ? 2.201 -38.223 55.850 1.00 18.87 130 ALA B CA 1
ATOM 2230 C C . ALA B 1 131 ? 0.999 -37.614 55.146 1.00 19.62 130 ALA B C 1
ATOM 2231 O O . ALA B 1 131 ? 1.036 -36.452 54.723 1.00 18.80 130 ALA B O 1
ATOM 2233 N N . TRP B 1 132 ? -0.052 -38.418 55.003 1.00 19.52 131 TRP B N 1
ATOM 2234 C CA . TRP B 1 132 ? -1.333 -37.984 54.457 1.00 18.56 131 TRP B CA 1
ATOM 2235 C C . TRP B 1 132 ? -2.378 -38.224 55.534 1.00 22.20 131 TRP B C 1
ATOM 2236 O O . TRP B 1 132 ? -2.630 -39.371 55.919 1.00 21.38 131 TRP B O 1
ATOM 2247 N N . ASN B 1 133 ? -2.952 -37.145 56.051 1.00 20.61 132 ASN B N 1
ATOM 2248 C CA . ASN B 1 133 ? -3.991 -37.216 57.068 1.00 16.17 132 ASN B CA 1
ATOM 2249 C C . ASN B 1 133 ? -5.309 -36.922 56.370 1.00 21.55 132 ASN B C 1
ATOM 2250 O O . ASN B 1 133 ? -5.553 -35.789 55.940 1.00 20.97 132 ASN B O 1
ATOM 2255 N N . ILE B 1 134 ? -6.158 -37.933 56.264 1.00 22.35 133 ILE B N 1
ATOM 2256 C CA . ILE B 1 134 ? -7.452 -37.800 55.612 1.00 22.96 133 ILE B CA 1
ATOM 2257 C C . ILE B 1 134 ? -8.504 -37.956 56.698 1.00 26.17 133 ILE B C 1
ATOM 2258 O O . ILE B 1 134 ? -8.773 -39.069 57.162 1.00 24.93 133 ILE B O 1
ATOM 2263 N N . GLY B 1 135 ? -9.083 -36.835 57.126 1.00 26.53 134 GLY B N 1
ATOM 2264 C CA . GLY B 1 135 ? -10.157 -36.870 58.105 1.00 30.45 134 GLY B CA 1
ATOM 2265 C C . GLY B 1 135 ? -9.785 -37.488 59.435 1.00 31.32 134 GLY B C 1
ATOM 2266 O O . GLY B 1 135 ? -10.656 -38.028 60.123 1.00 33.16 134 GLY B O 1
ATOM 2267 N N . GLY B 1 136 ? -8.513 -37.428 59.822 1.00 30.02 135 GLY B N 1
ATOM 2268 C CA . GLY B 1 136 ? -8.074 -37.980 61.088 1.00 29.89 135 GLY B CA 1
ATOM 2269 C C . GLY B 1 136 ? -7.343 -39.303 60.986 1.00 31.34 135 GLY B C 1
ATOM 2270 O O . GLY B 1 136 ? -6.737 -39.733 61.975 1.00 30.19 135 GLY B O 1
ATOM 2271 N N . LYS B 1 137 ? -7.385 -39.960 59.830 1.00 25.61 136 LYS B N 1
ATOM 2272 C CA . LYS B 1 137 ? -6.655 -41.199 59.598 1.00 30.91 136 LYS B CA 1
ATOM 2273 C C . LYS B 1 137 ? -5.425 -40.910 58.749 1.00 27.36 136 LYS B C 1
ATOM 2274 O O . LYS B 1 137 ? -5.520 -40.256 57.704 1.00 25.92 136 LYS B O 1
ATOM 2280 N N . THR B 1 138 ? -4.274 -41.401 59.197 1.00 25.15 137 THR B N 1
ATOM 2281 C CA . THR B 1 138 ? -2.993 -41.020 58.622 1.00 23.81 137 THR B CA 1
ATOM 2282 C C . THR B 1 138 ? -2.276 -42.240 58.065 1.00 28.10 137 THR B C 1
ATOM 2283 O O . THR B 1 138 ? -2.286 -43.318 58.673 1.00 24.74 137 THR B O 1
ATOM 2287 N N . GLU B 1 139 ? -1.672 -42.063 56.891 1.00 23.23 138 GLU B N 1
ATOM 2288 C CA . GLU B 1 139 ? -0.760 -43.035 56.315 1.00 24.62 138 GLU B CA 1
ATOM 2289 C C . GLU B 1 139 ? 0.555 -42.327 56.032 1.00 23.85 138 GLU B C 1
ATOM 2290 O O . GLU B 1 139 ? 0.583 -41.113 55.805 1.00 20.94 138 GLU B O 1
ATOM 2296 N N . THR B 1 140 ? 1.654 -43.074 56.088 1.00 23.82 139 THR B N 1
ATOM 2297 C CA . THR B 1 140 ? 2.972 -42.488 55.890 1.00 19.50 139 THR B CA 1
ATOM 2298 C C . THR B 1 140 ? 3.777 -43.316 54.903 1.00 22.67 139 THR B C 1
ATOM 2299 O O . THR B 1 140 ? 3.450 -44.466 54.596 1.00 19.42 139 THR B O 1
ATOM 2303 N N . SER B 1 141 ? 4.870 -42.712 54.442 1.00 18.77 140 SER B N 1
ATOM 2304 C CA . SER B 1 141 ? 5.799 -43.357 53.531 1.00 18.83 140 SER B CA 1
ATOM 2305 C C . SER B 1 141 ? 7.189 -42.778 53.760 1.00 20.92 140 SER B C 1
ATOM 2306 O O . SER B 1 141 ? 7.337 -41.606 54.108 1.00 22.28 140 SER B O 1
ATOM 2309 N N . ARG B 1 142 ? 8.206 -43.611 53.569 1.00 20.40 141 ARG B N 1
ATOM 2310 C CA . ARG B 1 142 ? 9.603 -43.193 53.621 1.00 19.73 141 ARG B CA 1
ATOM 2311 C C . ARG B 1 142 ? 10.243 -43.566 52.291 1.00 19.91 141 ARG B C 1
ATOM 2312 O O . ARG B 1 142 ? 10.274 -44.747 51.936 1.00 22.48 141 ARG B O 1
ATOM 2320 N N . VAL B 1 143 ? 10.727 -42.561 51.549 1.00 18.45 142 VAL B N 1
ATOM 2321 C CA . VAL B 1 143 ? 11.174 -42.730 50.166 1.00 18.21 142 VAL B CA 1
ATOM 2322 C C . VAL B 1 143 ? 12.581 -42.166 50.003 1.00 21.39 142 VAL B C 1
ATOM 2323 O O . VAL B 1 143 ? 12.904 -41.100 50.540 1.00 22.68 142 VAL B O 1
ATOM 2327 N N . LEU B 1 144 ? 13.420 -42.876 49.253 1.00 19.02 143 LEU B N 1
ATOM 2328 C CA . LEU B 1 144 ? 14.713 -42.355 48.836 1.00 17.29 143 LEU B CA 1
ATOM 2329 C C . LEU B 1 144 ? 14.620 -41.940 47.370 1.00 21.99 143 LEU B C 1
ATOM 2330 O O . LEU B 1 144 ? 14.360 -42.780 46.501 1.00 22.60 143 LEU B O 1
ATOM 2335 N N . PHE B 1 145 ? 14.829 -40.653 47.100 1.00 18.19 144 PHE B N 1
ATOM 2336 C CA . PHE B 1 145 ? 14.837 -40.127 45.740 1.00 18.04 144 PHE B CA 1
ATOM 2337 C C . PHE B 1 145 ? 16.271 -39.936 45.258 1.00 20.22 144 PHE B C 1
ATOM 2338 O O . PHE B 1 145 ? 17.130 -39.467 46.010 1.00 19.76 144 PHE B O 1
ATOM 2346 N N . SER B 1 146 ? 16.517 -40.267 43.991 1.00 18.35 145 SER B N 1
ATOM 2347 C CA . SER B 1 146 ? 17.817 -40.033 43.383 1.00 18.66 145 SER B CA 1
ATOM 2348 C C . SER B 1 146 ? 17.922 -38.593 42.885 1.00 23.06 145 SER B C 1
ATOM 2349 O O . SER B 1 146 ? 16.923 -37.881 42.759 1.00 21.91 145 SER B O 1
ATOM 2352 N N . GLY B 1 147 ? 19.151 -38.164 42.607 1.00 19.85 146 GLY B N 1
ATOM 2353 C CA . GLY B 1 147 ? 19.383 -36.863 42.005 1.00 25.51 146 GLY B CA 1
ATOM 2354 C C . GLY B 1 147 ? 19.776 -35.805 43.019 1.00 26.24 146 GLY B C 1
ATOM 2355 O O . GLY B 1 147 ? 20.004 -36.075 44.201 1.00 27.92 146 GLY B O 1
ATOM 2356 N N . ASP B 1 148 ? 19.868 -34.567 42.530 1.00 22.71 147 ASP B N 1
ATOM 2357 C CA . ASP B 1 148 ? 20.288 -33.456 43.371 1.00 22.14 147 ASP B CA 1
ATOM 2358 C C . ASP B 1 148 ? 19.065 -32.874 44.079 1.00 23.94 147 ASP B C 1
ATOM 2359 O O . ASP B 1 148 ? 17.950 -33.389 43.961 1.00 25.61 147 ASP B O 1
ATOM 2364 N N . CYS B 1 149 ? 19.256 -31.776 44.814 1.00 22.48 148 CYS B N 1
ATOM 2365 C CA A CYS B 1 149 ? 18.154 -31.253 45.615 0.50 23.80 148 CYS B CA 1
ATOM 2366 C CA B CYS B 1 149 ? 18.169 -31.210 45.613 0.50 23.97 148 CYS B CA 1
ATOM 2367 C C . CYS B 1 149 ? 16.980 -30.823 44.741 1.00 19.73 148 CYS B C 1
ATOM 2368 O O . CYS B 1 149 ? 15.819 -31.019 45.121 1.00 17.86 148 CYS B O 1
ATOM 2373 N N . GLN B 1 150 ? 17.249 -30.266 43.556 1.00 22.28 149 GLN B N 1
ATOM 2374 C CA . GLN B 1 150 ? 16.141 -29.890 42.679 1.00 24.81 149 GLN B CA 1
ATOM 2375 C C . GLN B 1 150 ? 15.376 -31.119 42.195 1.00 22.80 149 GLN B C 1
ATOM 2376 O O . GLN B 1 150 ? 14.140 -31.113 42.159 1.00 18.68 149 GLN B O 1
ATOM 2382 N N . ASP B 1 151 ? 16.091 -32.184 41.828 1.00 21.76 150 ASP B N 1
ATOM 2383 C CA . ASP B 1 151 ? 15.430 -33.427 41.438 1.00 20.43 150 ASP B CA 1
ATOM 2384 C C . ASP B 1 151 ? 14.600 -33.986 42.586 1.00 22.02 150 ASP B C 1
ATOM 2385 O O . ASP B 1 151 ? 13.449 -34.398 42.397 1.00 19.43 150 ASP B O 1
ATOM 2390 N N . VAL B 1 152 ? 15.180 -34.017 43.790 1.00 19.43 151 VAL B N 1
ATOM 2391 C CA . VAL B 1 152 ? 14.497 -34.619 44.934 1.00 16.70 151 VAL B CA 1
ATOM 2392 C C . VAL B 1 152 ? 13.200 -33.882 45.219 1.00 18.12 151 VAL B C 1
ATOM 2393 O O . VAL B 1 152 ? 12.142 -34.497 45.407 1.00 17.04 151 VAL B O 1
ATOM 2397 N N . VAL B 1 153 ? 13.256 -32.546 45.235 1.00 16.87 152 VAL B N 1
ATOM 2398 C CA . VAL B 1 153 ? 12.068 -31.752 45.534 1.00 17.50 152 VAL B CA 1
ATOM 2399 C C . VAL B 1 153 ? 11.005 -31.960 44.464 1.00 17.89 152 VAL B C 1
ATOM 2400 O O . VAL B 1 153 ? 9.825 -32.158 44.771 1.00 17.01 152 VAL B O 1
ATOM 2404 N N . GLU B 1 154 ? 11.407 -31.893 43.187 1.00 15.23 153 GLU B N 1
ATOM 2405 C CA . GLU B 1 154 ? 10.459 -32.113 42.098 1.00 18.55 153 GLU B CA 1
ATOM 2406 C C . GLU B 1 154 ? 9.745 -33.452 42.252 1.00 18.68 153 GLU B C 1
ATOM 2407 O O . GLU B 1 154 ? 8.514 -33.528 42.159 1.00 18.54 153 GLU B O 1
ATOM 2413 N N . LYS B 1 155 ? 10.504 -34.525 42.482 1.00 18.15 154 LYS B N 1
ATOM 2414 C CA . LYS B 1 155 ? 9.872 -35.836 42.590 1.00 18.04 154 LYS B CA 1
ATOM 2415 C C . LYS B 1 155 ? 9.086 -35.983 43.889 1.00 21.00 154 LYS B C 1
ATOM 2416 O O . LYS B 1 155 ? 8.046 -36.652 43.902 1.00 19.71 154 LYS B O 1
ATOM 2422 N N . ALA B 1 156 ? 9.545 -35.361 44.980 1.00 16.56 155 ALA B N 1
ATOM 2423 C CA . ALA B 1 156 ? 8.800 -35.450 46.233 1.00 12.69 155 ALA B CA 1
ATOM 2424 C C . ALA B 1 156 ? 7.444 -34.758 46.127 1.00 14.11 155 ALA B C 1
ATOM 2425 O O . ALA B 1 156 ? 6.445 -35.251 46.663 1.00 16.79 155 ALA B O 1
ATOM 2427 N N . VAL B 1 157 ? 7.391 -33.610 45.452 1.00 13.29 156 VAL B N 1
ATOM 2428 C CA . VAL B 1 157 ? 6.118 -32.911 45.287 1.00 12.93 156 VAL B CA 1
ATOM 2429 C C . VAL B 1 157 ? 5.161 -33.760 44.464 1.00 14.99 156 VAL B C 1
ATOM 2430 O O . VAL B 1 157 ? 4.007 -33.987 44.855 1.00 16.72 156 VAL B O 1
ATOM 2434 N N . HIS B 1 158 ? 5.633 -34.260 43.319 1.00 18.12 157 HIS B N 1
ATOM 2435 C CA . HIS B 1 158 ? 4.798 -35.112 42.478 1.00 15.08 157 HIS B CA 1
ATOM 2436 C C . HIS B 1 158 ? 4.321 -36.340 43.246 1.00 17.41 157 HIS B C 1
ATOM 2437 O O . HIS B 1 158 ? 3.140 -36.698 43.194 1.00 21.11 157 HIS B O 1
ATOM 2444 N N . TYR B 1 159 ? 5.231 -36.996 43.973 1.00 16.58 158 TYR B N 1
ATOM 2445 C CA . TYR B 1 159 ? 4.868 -38.198 44.722 1.00 17.50 158 TYR B CA 1
ATOM 2446 C C . TYR B 1 159 ? 3.813 -37.900 45.786 1.00 17.16 158 TYR B C 1
ATOM 2447 O O . TYR B 1 159 ? 2.858 -38.668 45.953 1.00 18.84 158 TYR B O 1
ATOM 2456 N N . SER B 1 160 ? 3.967 -36.799 46.527 1.00 17.04 159 SER B N 1
ATOM 2457 C CA . SER B 1 160 ? 2.994 -36.501 47.579 1.00 19.81 159 SER B CA 1
ATOM 2458 C C . SER B 1 160 ? 1.601 -36.308 46.991 1.00 20.68 159 SER B C 1
ATOM 2459 O O . SER B 1 160 ? 0.595 -36.696 47.602 1.00 19.19 159 SER B O 1
ATOM 2462 N N . LEU B 1 161 ? 1.527 -35.722 45.800 1.00 18.02 160 LEU B N 1
ATOM 2463 C CA . LEU B 1 161 ? 0.240 -35.480 45.154 1.00 15.37 160 LEU B CA 1
ATOM 2464 C C . LEU B 1 161 ? -0.321 -36.752 44.545 1.00 15.39 160 LEU B C 1
ATOM 2465 O O . LEU B 1 161 ? -1.524 -37.010 44.643 1.00 16.31 160 LEU B O 1
ATOM 2470 N N . ALA B 1 162 ? 0.536 -37.554 43.909 1.00 17.52 161 ALA B N 1
ATOM 2471 C CA . ALA B 1 162 ? 0.059 -38.774 43.262 1.00 19.70 161 ALA B CA 1
ATOM 2472 C C . ALA B 1 162 ? -0.509 -39.744 44.282 1.00 19.47 161 ALA B C 1
ATOM 2473 O O . ALA B 1 162 ? -1.557 -40.358 44.052 1.00 20.02 161 ALA B O 1
ATOM 2475 N N . GLU B 1 163 ? 0.180 -39.900 45.417 1.00 18.70 162 GLU B N 1
ATOM 2476 C CA . GLU B 1 163 ? -0.300 -40.801 46.455 1.00 20.64 162 GLU B CA 1
ATOM 2477 C C . GLU B 1 163 ? -1.626 -40.322 47.029 1.00 19.33 162 GLU B C 1
ATOM 2478 O O . GLU B 1 163 ? -2.521 -41.134 47.296 1.00 21.84 162 GLU B O 1
ATOM 2484 N N . LEU B 1 164 ? -1.774 -39.006 47.231 1.00 17.35 163 LEU B N 1
ATOM 2485 C CA . LEU B 1 164 ? -3.031 -38.495 47.774 1.00 19.99 163 LEU B CA 1
ATOM 2486 C C . LEU B 1 164 ? -4.175 -38.725 46.799 1.00 21.87 163 LEU B C 1
ATOM 2487 O O . LEU B 1 164 ? -5.265 -39.153 47.198 1.00 22.95 163 LEU B O 1
ATOM 2492 N N . VAL B 1 165 ? -3.947 -38.450 45.512 1.00 17.39 164 VAL B N 1
ATOM 2493 C CA . VAL B 1 165 ? -4.980 -38.711 44.509 1.00 17.39 164 VAL B CA 1
ATOM 2494 C C . VAL B 1 165 ? -5.368 -40.186 44.522 1.00 23.52 164 VAL B C 1
ATOM 2495 O O . VAL B 1 165 ? -6.554 -40.536 44.446 1.00 26.07 164 VAL B O 1
ATOM 2499 N N . THR B 1 166 ? -4.378 -41.074 44.638 1.00 21.13 165 THR B N 1
ATOM 2500 C CA . THR B 1 166 ? -4.672 -42.503 44.710 1.00 26.01 165 THR B CA 1
ATOM 2501 C C . THR B 1 166 ? -5.456 -42.840 45.969 1.00 26.09 165 THR B C 1
ATOM 2502 O O . THR B 1 166 ? -6.428 -43.604 45.917 1.00 29.37 165 THR B O 1
ATOM 2506 N N . LYS B 1 167 ? -5.061 -42.264 47.110 1.00 27.99 166 LYS B N 1
ATOM 2507 C CA . LYS B 1 167 ? -5.739 -42.567 48.369 1.00 30.42 166 LYS B CA 1
ATOM 2508 C C . LYS B 1 167 ? -7.160 -42.023 48.395 1.00 33.94 166 LYS B C 1
ATOM 2509 O O . LYS B 1 167 ? -8.020 -42.575 49.091 1.00 37.34 166 LYS B O 1
ATOM 2515 N N . LEU B 1 168 ? -7.433 -40.956 47.653 1.00 29.26 167 LEU B N 1
ATOM 2516 C CA . LEU B 1 168 ? -8.787 -40.425 47.570 1.00 32.69 167 LEU B CA 1
ATOM 2517 C C . LEU B 1 168 ? -9.617 -41.106 46.491 1.00 39.76 167 LEU B C 1
ATOM 2518 O O . LEU B 1 168 ? -10.788 -40.754 46.312 1.00 47.01 167 LEU B O 1
ATOM 2523 N N . SER B 1 169 ? -9.043 -42.070 45.779 1.00 38.37 168 SER B N 1
ATOM 2524 C CA . SER B 1 169 ? -9.767 -42.844 44.779 1.00 43.73 168 SER B CA 1
ATOM 2525 C C . SER B 1 169 ? -10.025 -44.251 45.308 1.00 47.36 168 SER B C 1
ATOM 2526 O O . SER B 1 169 ? -11.051 -44.858 45.013 1.00 57.02 168 SER B O 1
ATOM 2529 N N . SER C 1 4 ? 0.707 5.738 51.796 1.00 102.74 3 SER C N 1
ATOM 2530 C CA . SER C 1 4 ? 1.164 5.459 50.439 1.00 97.72 3 SER C CA 1
ATOM 2531 C C . SER C 1 4 ? 0.011 5.545 49.449 1.00 94.48 3 SER C C 1
ATOM 2532 O O . SER C 1 4 ? -1.104 5.119 49.748 1.00 98.02 3 SER C O 1
ATOM 2535 N N . ASN C 1 5 ? 0.282 6.096 48.271 1.00 88.80 4 ASN C N 1
ATOM 2536 C CA . ASN C 1 5 ? -0.677 6.099 47.178 1.00 85.16 4 ASN C CA 1
ATOM 2537 C C . ASN C 1 5 ? -0.276 5.064 46.138 1.00 74.25 4 ASN C C 1
ATOM 2538 O O . ASN C 1 5 ? 0.908 4.769 45.954 1.00 70.74 4 ASN C O 1
ATOM 2543 N N . LEU C 1 6 ? -1.288 4.516 45.465 1.00 70.23 5 LEU C N 1
ATOM 2544 C CA . LEU C 1 6 ? -1.112 3.405 44.536 1.00 62.29 5 LEU C CA 1
ATOM 2545 C C . LEU C 1 6 ? 0.026 3.661 43.558 1.00 60.10 5 LEU C C 1
ATOM 2546 O O . LEU C 1 6 ? 0.002 4.634 42.800 1.00 60.74 5 LEU C O 1
ATOM 2551 N N . TYR C 1 7 ? 1.025 2.785 43.580 1.00 52.95 6 TYR C N 1
ATOM 2552 C CA . TYR C 1 7 ? 2.154 2.876 42.666 1.00 51.17 6 TYR C CA 1
ATOM 2553 C C . TYR C 1 7 ? 1.899 1.985 41.456 1.00 46.77 6 TYR C C 1
ATOM 2554 O O . TYR C 1 7 ? 1.625 0.789 41.606 1.00 43.45 6 TYR C O 1
ATOM 2563 N N . HIS C 1 8 ? 1.994 2.568 40.263 1.00 47.23 7 HIS C N 1
ATOM 2564 C CA . HIS C 1 8 ? 1.783 1.830 39.018 1.00 45.22 7 HIS C CA 1
ATOM 2565 C C . HIS C 1 8 ? 3.122 1.256 38.563 1.00 44.13 7 HIS C C 1
ATOM 2566 O O . HIS C 1 8 ? 3.961 1.968 38.005 1.00 42.69 7 HIS C O 1
ATOM 2573 N N . ASP C 1 9 ? 3.321 -0.038 38.811 1.00 36.64 8 ASP C N 1
ATOM 2574 C CA . ASP C 1 9 ? 4.551 -0.715 38.423 1.00 33.89 8 ASP C CA 1
ATOM 2575 C C . ASP C 1 9 ? 4.677 -0.755 36.905 1.00 38.93 8 ASP C C 1
ATOM 2576 O O . ASP C 1 9 ? 3.680 -0.884 36.190 1.00 38.40 8 ASP C O 1
ATOM 2581 N N . ASN C 1 10 ? 5.913 -0.639 36.411 1.00 32.69 9 ASN C N 1
ATOM 2582 C CA . ASN C 1 10 ? 6.177 -0.510 34.981 1.00 42.46 9 ASN C CA 1
ATOM 2583 C C . ASN C 1 10 ? 6.971 -1.677 34.394 1.00 34.63 9 ASN C C 1
ATOM 2584 O O . ASN C 1 10 ? 7.385 -1.601 33.230 1.00 36.40 9 ASN C O 1
ATOM 2589 N N . THR C 1 11 ? 7.198 -2.748 35.151 1.00 29.35 10 THR C N 1
ATOM 2590 C CA A THR C 1 11 ? 7.937 -3.895 34.636 0.50 26.52 10 THR C CA 1
ATOM 2591 C CA B THR C 1 11 ? 7.938 -3.883 34.619 0.50 26.53 10 THR C CA 1
ATOM 2592 C C . THR C 1 11 ? 7.039 -4.734 33.734 1.00 21.72 10 THR C C 1
ATOM 2593 O O . THR C 1 11 ? 5.823 -4.808 33.930 1.00 25.98 10 THR C O 1
ATOM 2600 N N . ILE C 1 12 ? 7.649 -5.364 32.735 1.00 27.88 11 ILE C N 1
ATOM 2601 C CA . ILE C 1 12 ? 6.930 -6.158 31.745 1.00 26.25 11 ILE C CA 1
ATOM 2602 C C . ILE C 1 12 ? 7.538 -7.553 31.729 1.00 30.10 11 ILE C C 1
ATOM 2603 O O . ILE C 1 12 ? 8.746 -7.709 31.500 1.00 28.35 11 ILE C O 1
ATOM 2608 N N . THR C 1 13 ? 6.708 -8.566 31.963 1.00 28.64 12 THR C N 1
ATOM 2609 C CA . THR C 1 13 ? 7.200 -9.935 31.920 1.00 22.29 12 THR C CA 1
ATOM 2610 C C . THR C 1 13 ? 7.401 -10.386 30.478 1.00 24.37 12 THR C C 1
ATOM 2611 O O . THR C 1 13 ? 6.880 -9.788 29.533 1.00 22.92 12 THR C O 1
ATOM 2615 N N . VAL C 1 14 ? 8.166 -11.470 30.321 1.00 20.00 13 VAL C N 1
ATOM 2616 C CA . VAL C 1 14 ? 8.344 -12.065 28.999 1.00 19.41 13 VAL C CA 1
ATOM 2617 C C . VAL C 1 14 ? 7.000 -12.466 28.414 1.00 21.71 13 VAL C C 1
ATOM 2618 O O . VAL C 1 14 ? 6.755 -12.288 27.215 1.00 22.24 13 VAL C O 1
ATOM 2622 N N . ALA C 1 15 ? 6.102 -13.004 29.248 1.00 24.12 14 ALA C N 1
ATOM 2623 C CA . ALA C 1 15 ? 4.783 -13.382 28.747 1.00 22.50 14 ALA C CA 1
ATOM 2624 C C . ALA C 1 15 ? 4.018 -12.165 28.238 1.00 24.40 14 ALA C C 1
ATOM 2625 O O . ALA C 1 15 ? 3.367 -12.229 27.189 1.00 22.24 14 ALA C O 1
ATOM 2627 N N . GLU C 1 16 ? 4.095 -11.037 28.953 1.00 23.46 15 GLU C N 1
ATOM 2628 C CA . GLU C 1 16 ? 3.442 -9.835 28.433 1.00 23.28 15 GLU C CA 1
ATOM 2629 C C . GLU C 1 16 ? 4.094 -9.374 27.136 1.00 23.06 15 GLU C C 1
ATOM 2630 O O . GLU C 1 16 ? 3.411 -8.882 26.229 1.00 22.65 15 GLU C O 1
ATOM 2636 N N . LEU C 1 17 ? 5.416 -9.526 27.027 1.00 21.69 16 LEU C N 1
ATOM 2637 C CA . LEU C 1 17 ? 6.111 -9.067 25.830 1.00 22.55 16 LEU C CA 1
ATOM 2638 C C . LEU C 1 17 ? 5.752 -9.916 24.619 1.00 21.51 16 LEU C C 1
ATOM 2639 O O . LEU C 1 17 ? 5.589 -9.386 23.518 1.00 24.09 16 LEU C O 1
ATOM 2644 N N . THR C 1 18 ? 5.629 -11.237 24.795 1.00 21.17 17 THR C N 1
ATOM 2645 C CA . THR C 1 18 ? 5.299 -12.074 23.644 1.00 19.14 17 THR C CA 1
ATOM 2646 C C . THR C 1 18 ? 3.868 -11.851 23.184 1.00 22.52 17 THR C C 1
ATOM 2647 O O . THR C 1 18 ? 3.587 -11.952 21.983 1.00 22.31 17 THR C O 1
ATOM 2651 N N . LYS C 1 19 ? 2.954 -11.536 24.108 1.00 23.71 18 LYS C N 1
ATOM 2652 C CA . LYS C 1 19 ? 1.609 -11.144 23.695 1.00 23.12 18 LYS C CA 1
ATOM 2653 C C . LYS C 1 19 ? 1.642 -9.846 22.903 1.00 24.76 18 LYS C C 1
ATOM 2654 O O . LYS C 1 19 ? 0.986 -9.735 21.860 1.00 24.77 18 LYS C O 1
ATOM 2660 N N . LYS C 1 20 ? 2.397 -8.852 23.383 1.00 26.53 19 LYS C N 1
ATOM 2661 C CA . LYS C 1 20 ? 2.542 -7.607 22.631 1.00 28.19 19 LYS C CA 1
ATOM 2662 C C . LYS C 1 20 ? 3.191 -7.859 21.275 1.00 23.93 19 LYS C C 1
ATOM 2663 O O . LYS C 1 20 ? 2.733 -7.337 20.255 1.00 28.54 19 LYS C O 1
ATOM 2669 N N . LEU C 1 21 ? 4.256 -8.667 21.246 1.00 21.02 20 LEU C N 1
ATOM 2670 C CA . LEU C 1 21 ? 4.942 -8.956 19.989 1.00 20.87 20 LEU C CA 1
ATOM 2671 C C . LEU C 1 21 ? 4.037 -9.706 19.021 1.00 22.60 20 LEU C C 1
ATOM 2672 O O . LEU C 1 21 ? 4.015 -9.396 17.825 1.00 21.26 20 LEU C O 1
ATOM 2677 N N . ALA C 1 22 ? 3.290 -10.698 19.517 1.00 22.77 21 ALA C N 1
ATOM 2678 C CA . ALA C 1 22 ? 2.357 -11.422 18.661 1.00 24.42 21 ALA C CA 1
ATOM 2679 C C . ALA C 1 22 ? 1.327 -10.478 18.056 1.00 24.62 21 ALA C C 1
ATOM 2680 O O . ALA C 1 22 ? 0.993 -10.583 16.870 1.00 25.74 21 ALA C O 1
ATOM 2682 N N . SER C 1 23 ? 0.823 -9.536 18.856 1.00 25.26 22 SER C N 1
ATOM 2683 C CA . SER C 1 23 ? -0.156 -8.581 18.354 1.00 29.06 22 SER C CA 1
ATOM 2684 C C . SER C 1 23 ? 0.424 -7.719 17.235 1.00 26.65 22 SER C C 1
ATOM 2685 O O . SER C 1 23 ? -0.243 -7.480 16.220 1.00 28.56 22 SER C O 1
ATOM 2688 N N . ARG C 1 24 ? 1.659 -7.234 17.397 1.00 25.37 23 ARG C N 1
ATOM 2689 C CA . ARG C 1 24 ? 2.219 -6.345 16.379 1.00 29.33 23 ARG C CA 1
ATOM 2690 C C . ARG C 1 24 ? 2.548 -7.102 15.097 1.00 26.54 23 ARG C C 1
ATOM 2691 O O . ARG C 1 24 ? 2.307 -6.595 13.997 1.00 27.13 23 ARG C O 1
ATOM 2699 N N . LEU C 1 25 ? 3.100 -8.311 15.214 1.00 22.53 24 LEU C N 1
ATOM 2700 C CA . LEU C 1 25 ? 3.434 -9.080 14.019 1.00 24.72 24 LEU C CA 1
ATOM 2701 C C . LEU C 1 25 ? 2.183 -9.487 13.253 1.00 27.50 24 LEU C C 1
ATOM 2702 O O . LEU C 1 25 ? 2.147 -9.390 12.021 1.00 28.05 24 LEU C O 1
ATOM 2707 N N . ILE C 1 26 ? 1.150 -9.949 13.960 1.00 26.39 25 ILE C N 1
ATOM 2708 C CA . ILE C 1 26 ? -0.071 -10.382 13.286 1.00 27.66 25 ILE C CA 1
ATOM 2709 C C . ILE C 1 26 ? -0.757 -9.205 12.599 1.00 27.11 25 ILE C C 1
ATOM 2710 O O . ILE C 1 26 ? -1.220 -9.318 11.457 1.00 31.73 25 ILE C O 1
ATOM 2715 N N . ASP C 1 27 ? -0.833 -8.058 13.279 1.00 29.41 26 ASP C N 1
ATOM 2716 C CA . ASP C 1 27 ? -1.485 -6.893 12.689 1.00 36.43 26 ASP C CA 1
ATOM 2717 C C . ASP C 1 27 ? -0.727 -6.371 11.474 1.00 32.62 26 ASP C C 1
ATOM 2718 O O . ASP C 1 27 ? -1.327 -5.753 10.589 1.00 30.99 26 ASP C O 1
ATOM 2723 N N . ALA C 1 28 ? 0.582 -6.589 11.420 1.00 31.01 27 ALA C N 1
ATOM 2724 C CA . ALA C 1 28 ? 1.388 -6.158 10.286 1.00 33.59 27 ALA C CA 1
ATOM 2725 C C . ALA C 1 28 ? 1.546 -7.244 9.230 1.00 36.52 27 ALA C C 1
ATOM 2726 O O . ALA C 1 28 ? 2.167 -6.992 8.194 1.00 33.54 27 ALA C O 1
ATOM 2728 N N . GLY C 1 29 ? 0.997 -8.435 9.462 1.00 37.46 28 GLY C N 1
ATOM 2729 C CA . GLY C 1 29 ? 1.147 -9.525 8.515 1.00 33.49 28 GLY C CA 1
ATOM 2730 C C . GLY C 1 29 ? 2.560 -10.050 8.399 1.00 33.11 28 GLY C C 1
ATOM 2731 O O . GLY C 1 29 ? 2.966 -10.485 7.316 1.00 36.05 28 GLY C O 1
ATOM 2732 N N . LEU C 1 30 ? 3.317 -10.030 9.491 1.00 27.00 29 LEU C N 1
ATOM 2733 C CA . LEU C 1 30 ? 4.730 -10.374 9.489 1.00 26.10 29 LEU C CA 1
ATOM 2734 C C . LEU C 1 30 ? 4.967 -11.678 10.232 1.00 27.32 29 LEU C C 1
ATOM 2735 O O . LEU C 1 30 ? 4.255 -12.010 11.183 1.00 27.39 29 LEU C O 1
ATOM 2740 N N . ARG C 1 31 ? 5.995 -12.405 9.809 1.00 25.20 30 ARG C N 1
ATOM 2741 C CA . ARG C 1 31 ? 6.393 -13.626 10.486 1.00 27.34 30 ARG C CA 1
ATOM 2742 C C . ARG C 1 31 ? 7.816 -13.496 10.999 1.00 23.87 30 ARG C C 1
ATOM 2743 O O . ARG C 1 31 ? 8.647 -12.791 10.412 1.00 23.63 30 ARG C O 1
ATOM 2751 N N . LEU C 1 32 ? 8.083 -14.198 12.098 1.00 17.95 31 LEU C N 1
ATOM 2752 C CA . LEU C 1 32 ? 9.302 -14.056 12.872 1.00 18.32 31 LEU C CA 1
ATOM 2753 C C . LEU C 1 32 ? 10.048 -15.381 12.917 1.00 15.30 31 LEU C C 1
ATOM 2754 O O . LEU C 1 32 ? 9.438 -16.455 12.932 1.00 19.79 31 LEU C O 1
ATOM 2759 N N . THR C 1 33 ? 11.378 -15.301 12.934 1.00 14.82 32 THR C N 1
ATOM 2760 C CA . THR C 1 33 ? 12.208 -16.474 13.146 1.00 15.94 32 THR C CA 1
ATOM 2761 C C . THR C 1 33 ? 13.359 -16.060 14.057 1.00 16.62 32 THR C C 1
ATOM 2762 O O . THR C 1 33 ? 13.649 -14.871 14.213 1.00 17.63 32 THR C O 1
ATOM 2766 N N . THR C 1 34 ? 14.011 -17.045 14.674 1.00 16.59 33 THR C N 1
ATOM 2767 C CA . THR C 1 34 ? 15.037 -16.774 15.674 1.00 18.38 33 THR C CA 1
ATOM 2768 C C . THR C 1 34 ? 16.235 -17.691 15.469 1.00 20.12 33 THR C C 1
ATOM 2769 O O . THR C 1 34 ? 16.093 -18.834 15.024 1.00 16.22 33 THR C O 1
ATOM 2773 N N . ALA C 1 35 ? 17.422 -17.181 15.810 1.00 14.93 34 ALA C N 1
ATOM 2774 C CA . ALA C 1 35 ? 18.633 -18.000 15.872 1.00 18.59 34 ALA C CA 1
ATOM 2775 C C . ALA C 1 35 ? 19.344 -17.693 17.182 1.00 19.41 34 ALA C C 1
ATOM 2776 O O . ALA C 1 35 ? 19.654 -16.530 17.453 1.00 16.74 34 ALA C O 1
ATOM 2778 N N . GLU C 1 36 ? 19.606 -18.722 17.989 1.00 17.79 35 GLU C N 1
ATOM 2779 C CA . GLU C 1 36 ? 20.104 -18.550 19.352 1.00 19.13 35 GLU C CA 1
ATOM 2780 C C . GLU C 1 36 ? 21.442 -19.253 19.535 1.00 20.11 35 GLU C C 1
ATOM 2781 O O . GLU C 1 36 ? 21.542 -20.472 19.349 1.00 20.61 35 GLU C O 1
ATOM 2787 N N . SER C 1 37 ? 22.456 -18.502 19.952 1.00 17.49 36 SER C N 1
ATOM 2788 C CA A SER C 1 37 ? 23.766 -19.059 20.269 0.50 18.42 36 SER C CA 1
ATOM 2789 C CA B SER C 1 37 ? 23.759 -19.071 20.279 0.50 18.40 36 SER C CA 1
ATOM 2790 C C . SER C 1 37 ? 24.199 -18.536 21.643 1.00 19.99 36 SER C C 1
ATOM 2791 O O . SER C 1 37 ? 25.087 -17.684 21.722 1.00 22.83 36 SER C O 1
ATOM 2796 N N . CYS C 1 38 ? 23.537 -19.047 22.691 1.00 18.39 37 CYS C N 1
ATOM 2797 C CA . CYS C 1 38 ? 23.885 -18.978 24.115 1.00 20.76 37 CYS C CA 1
ATOM 2798 C C . CYS C 1 38 ? 22.627 -19.049 24.976 1.00 20.25 37 CYS C C 1
ATOM 2799 O O . CYS C 1 38 ? 22.711 -19.403 26.156 1.00 24.11 37 CYS C O 1
ATOM 2802 N N . THR C 1 39 ? 21.458 -18.740 24.400 1.00 19.37 38 THR C N 1
ATOM 2803 C CA . THR C 1 39 ? 20.207 -18.816 25.149 1.00 23.09 38 THR C CA 1
ATOM 2804 C C . THR C 1 39 ? 19.541 -20.187 25.059 1.00 20.03 38 THR C C 1
ATOM 2805 O O . THR C 1 39 ? 18.570 -20.437 25.783 1.00 17.75 38 THR C O 1
ATOM 2809 N N . GLY C 1 40 ? 20.036 -21.073 24.194 1.00 18.85 39 GLY C N 1
ATOM 2810 C CA . GLY C 1 40 ? 19.705 -22.485 24.260 1.00 19.31 39 GLY C CA 1
ATOM 2811 C C . GLY C 1 40 ? 18.276 -22.857 23.942 1.00 20.17 39 GLY C C 1
ATOM 2812 O O . GLY C 1 40 ? 17.824 -23.923 24.367 1.00 23.02 39 GLY C O 1
ATOM 2813 N N . GLY C 1 41 ? 17.545 -22.013 23.211 1.00 18.81 40 GLY C N 1
ATOM 2814 C CA . GLY C 1 41 ? 16.162 -22.284 22.872 1.00 19.31 40 GLY C CA 1
ATOM 2815 C C . GLY C 1 41 ? 15.143 -21.617 23.775 1.00 19.05 40 GLY C C 1
ATOM 2816 O O . GLY C 1 41 ? 13.943 -21.733 23.514 1.00 15.39 40 GLY C O 1
ATOM 2817 N N . LYS C 1 42 ? 15.582 -20.927 24.827 1.00 18.94 41 LYS C N 1
ATOM 2818 C CA . LYS C 1 42 ? 14.636 -20.245 25.708 1.00 18.34 41 LYS C CA 1
ATOM 2819 C C . LYS C 1 42 ? 13.850 -19.163 24.972 1.00 16.21 41 LYS C C 1
ATOM 2820 O O . LYS C 1 42 ? 12.691 -18.898 25.313 1.00 15.77 41 LYS C O 1
ATOM 2826 N N . LEU C 1 43 ? 14.455 -18.517 23.971 1.00 18.42 42 LEU C N 1
ATOM 2827 C CA . LEU C 1 43 ? 13.706 -17.533 23.195 1.00 19.89 42 LEU C CA 1
ATOM 2828 C C . LEU C 1 43 ? 12.613 -18.209 22.379 1.00 18.91 42 LEU C C 1
ATOM 2829 O O . LEU C 1 43 ? 11.469 -17.745 22.360 1.00 17.68 42 LEU C O 1
ATOM 2834 N N . SER C 1 44 ? 12.940 -19.323 21.720 1.00 18.50 43 SER C N 1
ATOM 2835 C CA . SER C 1 44 ? 11.928 -20.066 20.970 1.00 18.83 43 SER C CA 1
ATOM 2836 C C . SER C 1 44 ? 10.816 -20.574 21.885 1.00 17.70 43 SER C C 1
ATOM 2837 O O . SER C 1 44 ? 9.628 -20.527 21.526 1.00 17.82 43 SER C O 1
ATOM 2840 N N . VAL C 1 45 ? 11.175 -21.059 23.076 1.00 16.41 44 VAL C N 1
ATOM 2841 C CA . VAL C 1 45 ? 10.159 -21.558 24.004 1.00 17.86 44 VAL C CA 1
ATOM 2842 C C . VAL C 1 45 ? 9.194 -20.445 24.397 1.00 19.02 44 VAL C C 1
ATOM 2843 O O . VAL C 1 45 ? 7.977 -20.658 24.481 1.00 17.86 44 VAL C O 1
ATOM 2847 N N . ALA C 1 46 ? 9.720 -19.246 24.654 1.00 16.62 45 ALA C N 1
ATOM 2848 C CA . ALA C 1 46 ? 8.847 -18.129 25.010 1.00 19.05 45 ALA C CA 1
ATOM 2849 C C . ALA C 1 46 ? 7.885 -17.804 23.877 1.00 19.09 45 ALA C C 1
ATOM 2850 O O . ALA C 1 46 ? 6.692 -17.575 24.111 1.00 20.53 45 ALA C O 1
ATOM 2852 N N . LEU C 1 47 ? 8.380 -17.803 22.638 1.00 19.80 46 LEU C N 1
ATOM 2853 C CA . LEU C 1 47 ? 7.527 -17.483 21.498 1.00 23.63 46 LEU C CA 1
ATOM 2854 C C . LEU C 1 47 ? 6.510 -18.587 21.239 1.00 25.05 46 LEU C C 1
ATOM 2855 O O . LEU C 1 47 ? 5.378 -18.309 20.828 1.00 22.69 46 LEU C O 1
ATOM 2860 N N . CYS C 1 48 ? 6.892 -19.847 21.463 1.00 22.69 47 CYS C N 1
ATOM 2861 C CA . CYS C 1 48 ? 5.952 -20.947 21.283 1.00 23.38 47 CYS C CA 1
ATOM 2862 C C . CYS C 1 48 ? 4.979 -21.089 22.443 1.00 25.93 47 CYS C C 1
ATOM 2863 O O . CYS C 1 48 ? 4.056 -21.903 22.354 1.00 28.53 47 CYS C O 1
ATOM 2866 N N . ALA C 1 49 ? 5.161 -20.336 23.530 1.00 22.99 48 ALA C N 1
ATOM 2867 C CA . ALA C 1 49 ? 4.185 -20.384 24.610 1.00 28.89 48 ALA C CA 1
ATOM 2868 C C . ALA C 1 49 ? 2.895 -19.672 24.232 1.00 33.61 48 ALA C C 1
ATOM 2869 O O . ALA C 1 49 ? 1.865 -19.908 24.865 1.00 33.45 48 ALA C O 1
ATOM 2871 N N . GLU C 1 50 ? 2.926 -18.828 23.203 1.00 35.07 49 GLU C N 1
ATOM 2872 C CA . GLU C 1 50 ? 1.721 -18.141 22.756 1.00 37.33 49 GLU C CA 1
ATOM 2873 C C . GLU C 1 50 ? 0.735 -19.119 22.129 1.00 40.55 49 GLU C C 1
ATOM 2874 O O . GLU C 1 50 ? 1.124 -20.041 21.406 1.00 42.89 49 GLU C O 1
ATOM 2880 N N . GLU C 1 51 ? -0.556 -18.906 22.408 1.00 50.52 50 GLU C N 1
ATOM 2881 C CA . GLU C 1 51 ? -1.597 -19.761 21.844 1.00 56.22 50 GLU C CA 1
ATOM 2882 C C . GLU C 1 51 ? -1.554 -19.753 20.320 1.00 55.10 50 GLU C C 1
ATOM 2883 O O . GLU C 1 51 ? -1.612 -20.808 19.677 1.00 56.77 50 GLU C O 1
ATOM 2889 N N . ASN C 1 52 ? -1.440 -18.567 19.727 1.00 51.76 51 ASN C N 1
ATOM 2890 C CA . ASN C 1 52 ? -1.470 -18.378 18.281 1.00 49.21 51 ASN C CA 1
ATOM 2891 C C . ASN C 1 52 ? -0.070 -18.251 17.711 1.00 43.23 51 ASN C C 1
ATOM 2892 O O . ASN C 1 52 ? 0.158 -17.489 16.768 1.00 40.26 51 ASN C O 1
ATOM 2897 N N . THR C 1 53 ? 0.888 -18.981 18.287 1.00 39.41 52 THR C N 1
ATOM 2898 C CA . THR C 1 53 ? 2.254 -18.924 17.785 1.00 37.81 52 THR C CA 1
ATOM 2899 C C . THR C 1 53 ? 2.309 -19.271 16.302 1.00 36.00 52 THR C C 1
ATOM 2900 O O . THR C 1 53 ? 3.117 -18.700 15.563 1.00 30.85 52 THR C O 1
ATOM 2904 N N . ALA C 1 54 ? 1.416 -20.152 15.841 1.00 39.75 53 ALA C N 1
ATOM 2905 C CA . ALA C 1 54 ? 1.373 -20.541 14.437 1.00 41.51 53 ALA C CA 1
ATOM 2906 C C . ALA C 1 54 ? 1.090 -19.373 13.505 1.00 39.96 53 ALA C C 1
ATOM 2907 O O . ALA C 1 54 ? 1.420 -19.453 12.318 1.00 41.91 53 ALA C O 1
ATOM 2909 N N . ASP C 1 55 ? 0.473 -18.301 14.002 1.00 37.46 54 ASP C N 1
ATOM 2910 C CA . ASP C 1 55 ? 0.137 -17.175 13.143 1.00 36.08 54 ASP C CA 1
ATOM 2911 C C . ASP C 1 55 ? 1.291 -16.197 12.941 1.00 32.40 54 ASP C C 1
ATOM 2912 O O . ASP C 1 55 ? 1.144 -15.259 12.149 1.00 33.87 54 ASP C O 1
ATOM 2917 N N . PHE C 1 56 ? 2.429 -16.379 13.616 1.00 31.11 55 PHE C N 1
ATOM 2918 C CA . PHE C 1 56 ? 3.510 -15.406 13.467 1.00 27.63 55 PHE C CA 1
ATOM 2919 C C . PHE C 1 56 ? 4.903 -16.004 13.622 1.00 25.75 55 PHE C C 1
ATOM 2920 O O . PHE C 1 56 ? 5.895 -15.314 13.366 1.00 24.78 55 PHE C O 1
ATOM 2928 N N . TYR C 1 57 ? 5.006 -17.263 14.048 1.00 22.92 56 TYR C N 1
ATOM 2929 C CA . TYR C 1 57 ? 6.307 -17.847 14.360 1.00 24.29 56 TYR C CA 1
ATOM 2930 C C . TYR C 1 57 ? 6.344 -19.284 13.876 1.00 27.47 56 TYR C C 1
ATOM 2931 O O . TYR C 1 57 ? 5.437 -20.067 14.174 1.00 23.08 56 TYR C O 1
ATOM 2940 N N . ASP C 1 58 ? 7.404 -19.630 13.148 1.00 24.81 57 ASP C N 1
ATOM 2941 C CA . ASP C 1 58 ? 7.507 -20.950 12.544 1.00 24.24 57 ASP C CA 1
ATOM 2942 C C . ASP C 1 58 ? 8.821 -21.635 12.904 1.00 25.18 57 ASP C C 1
ATOM 2943 O O . ASP C 1 58 ? 8.819 -22.763 13.409 1.00 27.57 57 ASP C O 1
ATOM 2948 N N . VAL C 1 59 ? 9.947 -20.975 12.658 1.00 18.22 58 VAL C N 1
ATOM 2949 C CA . VAL C 1 59 ? 11.248 -21.627 12.696 1.00 16.70 58 VAL C CA 1
ATOM 2950 C C . VAL C 1 59 ? 12.107 -20.996 13.779 1.00 19.20 58 VAL C C 1
ATOM 2951 O O . VAL C 1 59 ? 12.222 -19.765 13.852 1.00 19.26 58 VAL C O 1
ATOM 2955 N N . GLY C 1 60 ? 12.721 -21.840 14.589 1.00 16.14 59 GLY C N 1
ATOM 2956 C CA . GLY C 1 60 ? 13.762 -21.398 15.502 1.00 19.86 59 GLY C CA 1
ATOM 2957 C C . GLY C 1 60 ? 14.971 -22.316 15.368 1.00 20.17 59 GLY C C 1
ATOM 2958 O O . GLY C 1 60 ? 14.818 -23.516 15.185 1.00 21.15 59 GLY C O 1
ATOM 2959 N N . LEU C 1 61 ? 16.152 -21.721 15.452 1.00 17.76 60 LEU C N 1
ATOM 2960 C CA . LEU C 1 61 ? 17.399 -22.475 15.370 1.00 17.63 60 LEU C CA 1
ATOM 2961 C C . LEU C 1 61 ? 18.239 -22.208 16.612 1.00 16.62 60 LEU C C 1
ATOM 2962 O O . LEU C 1 61 ? 18.367 -21.059 17.045 1.00 22.16 60 LEU C O 1
ATOM 2967 N N . VAL C 1 62 ? 18.773 -23.276 17.198 1.00 16.88 61 VAL C N 1
ATOM 2968 C CA . VAL C 1 62 ? 19.779 -23.222 18.255 1.00 18.70 61 VAL C CA 1
ATOM 2969 C C . VAL C 1 62 ? 21.071 -23.784 17.677 1.00 23.73 61 VAL C C 1
ATOM 2970 O O . VAL C 1 62 ? 21.067 -24.884 17.113 1.00 23.27 61 VAL C O 1
ATOM 2974 N N . VAL C 1 63 ? 22.176 -23.045 17.813 1.00 24.96 62 VAL C N 1
ATOM 2975 C CA A VAL C 1 63 ? 23.464 -23.466 17.264 0.50 26.73 62 VAL C CA 1
ATOM 2976 C CA B VAL C 1 63 ? 23.465 -23.450 17.254 0.50 26.72 62 VAL C CA 1
ATOM 2977 C C . VAL C 1 63 ? 24.568 -23.078 18.237 1.00 26.27 62 VAL C C 1
ATOM 2978 O O . VAL C 1 63 ? 24.619 -21.940 18.713 1.00 30.19 62 VAL C O 1
ATOM 2985 N N . PHE C 1 64 ? 25.459 -24.026 18.535 1.00 24.17 63 PHE C N 1
ATOM 2986 C CA . PHE C 1 64 ? 26.579 -23.750 19.431 1.00 23.72 63 PHE C CA 1
ATOM 2987 C C . PHE C 1 64 ? 27.882 -23.456 18.695 1.00 26.48 63 PHE C C 1
ATOM 2988 O O . PHE C 1 64 ? 28.596 -22.510 19.045 1.00 27.55 63 PHE C O 1
ATOM 2996 N N . SER C 1 65 ? 28.227 -24.266 17.702 1.00 24.23 64 SER C N 1
ATOM 2997 C CA . SER C 1 65 ? 29.586 -24.245 17.192 1.00 24.51 64 SER C CA 1
ATOM 2998 C C . SER C 1 65 ? 29.782 -23.128 16.171 1.00 25.78 64 SER C C 1
ATOM 2999 O O . SER C 1 65 ? 28.833 -22.629 15.561 1.00 23.65 64 SER C O 1
ATOM 3002 N N . ASP C 1 66 ? 31.049 -22.729 16.002 1.00 21.79 65 ASP C N 1
ATOM 3003 C CA . ASP C 1 66 ? 31.430 -21.947 14.829 1.00 24.07 65 ASP C CA 1
ATOM 3004 C C . ASP C 1 66 ? 31.118 -22.715 13.554 1.00 25.29 65 ASP C C 1
ATOM 3005 O O . ASP C 1 66 ? 30.588 -22.154 12.588 1.00 20.98 65 ASP C O 1
ATOM 3010 N N . SER C 1 67 ? 31.437 -24.011 13.545 1.00 25.05 66 SER C N 1
ATOM 3011 C CA A SER C 1 67 ? 31.234 -24.828 12.354 0.50 28.47 66 SER C CA 1
ATOM 3012 C CA B SER C 1 67 ? 31.234 -24.826 12.352 0.50 28.47 66 SER C CA 1
ATOM 3013 C C . SER C 1 67 ? 29.788 -24.763 11.879 1.00 24.87 66 SER C C 1
ATOM 3014 O O . SER C 1 67 ? 29.522 -24.533 10.695 1.00 27.64 66 SER C O 1
ATOM 3019 N N . ALA C 1 68 ? 28.838 -24.960 12.795 1.00 24.13 67 ALA C N 1
ATOM 3020 C CA . ALA C 1 68 ? 27.433 -24.954 12.395 1.00 27.42 67 ALA C CA 1
ATOM 3021 C C . ALA C 1 68 ? 26.979 -23.579 11.924 1.00 27.60 67 ALA C C 1
ATOM 3022 O O . ALA C 1 68 ? 26.129 -23.487 11.031 1.00 25.09 67 ALA C O 1
ATOM 3024 N N . LYS C 1 69 ? 27.526 -22.508 12.502 1.00 21.99 68 LYS C N 1
ATOM 3025 C CA . LYS C 1 69 ? 27.213 -21.167 12.020 1.00 22.85 68 LYS C CA 1
ATOM 3026 C C . LYS C 1 69 ? 27.682 -20.979 10.583 1.00 25.18 68 LYS C C 1
ATOM 3027 O O . LYS C 1 69 ? 26.992 -20.347 9.773 1.00 25.20 68 LYS C O 1
ATOM 3033 N N . GLU C 1 70 ? 28.852 -21.527 10.244 1.00 21.82 69 GLU C N 1
ATOM 3034 C CA . GLU C 1 70 ? 29.376 -21.327 8.899 1.00 24.67 69 GLU C CA 1
ATOM 3035 C C . GLU C 1 70 ? 28.603 -22.131 7.862 1.00 32.27 69 GLU C C 1
ATOM 3036 O O . GLU C 1 70 ? 28.239 -21.595 6.812 1.00 32.17 69 GLU C O 1
ATOM 3042 N N . ARG C 1 71 ? 28.321 -23.404 8.120 1.00 32.12 70 ARG C N 1
ATOM 3043 C CA A ARG C 1 71 ? 27.703 -24.200 7.068 0.50 38.76 70 ARG C CA 1
ATOM 3044 C CA B ARG C 1 71 ? 27.701 -24.221 7.083 0.50 38.73 70 ARG C CA 1
ATOM 3045 C C . ARG C 1 71 ? 26.181 -24.131 7.069 1.00 36.09 70 ARG C C 1
ATOM 3046 O O . ARG C 1 71 ? 25.575 -24.255 6.001 1.00 35.89 70 ARG C O 1
ATOM 3061 N N . ILE C 1 72 ? 25.540 -23.925 8.217 1.00 27.85 71 ILE C N 1
ATOM 3062 C CA . ILE C 1 72 ? 24.086 -23.781 8.208 1.00 24.91 71 ILE C CA 1
ATOM 3063 C C . ILE C 1 72 ? 23.677 -22.345 7.909 1.00 28.68 71 ILE C C 1
ATOM 3064 O O . ILE C 1 72 ? 22.825 -22.097 7.051 1.00 31.74 71 ILE C O 1
ATOM 3069 N N . LEU C 1 73 ? 24.279 -21.378 8.596 1.00 23.72 72 LEU C N 1
ATOM 3070 C CA . LEU C 1 73 ? 23.909 -19.979 8.444 1.00 25.33 72 LEU C CA 1
ATOM 3071 C C . LEU C 1 73 ? 24.841 -19.206 7.521 1.00 26.75 72 LEU C C 1
ATOM 3072 O O . LEU C 1 73 ? 24.647 -18.003 7.338 1.00 32.12 72 LEU C O 1
ATOM 3077 N N . GLY C 1 74 ? 25.837 -19.856 6.928 1.00 29.37 73 GLY C N 1
ATOM 3078 C CA . GLY C 1 74 ? 26.714 -19.136 6.023 1.00 30.72 73 GLY C CA 1
ATOM 3079 C C . GLY C 1 74 ? 27.497 -18.006 6.656 1.00 31.22 73 GLY C C 1
ATOM 3080 O O . GLY C 1 74 ? 27.926 -17.095 5.944 1.00 32.86 73 GLY C O 1
ATOM 3081 N N . VAL C 1 75 ? 27.674 -18.018 7.983 1.00 23.46 74 VAL C N 1
ATOM 3082 C CA . VAL C 1 75 ? 28.575 -17.059 8.616 1.00 24.51 74 VAL C CA 1
ATOM 3083 C C . VAL C 1 75 ? 29.955 -17.203 7.994 1.00 21.73 74 VAL C C 1
ATOM 3084 O O . VAL C 1 75 ? 30.458 -18.320 7.811 1.00 25.77 74 VAL C O 1
ATOM 3088 N N . SER C 1 76 ? 30.570 -16.075 7.651 1.00 22.33 75 SER C N 1
ATOM 3089 C CA . SER C 1 76 ? 31.871 -16.095 6.991 1.00 23.54 75 SER C CA 1
ATOM 3090 C C . SER C 1 76 ? 32.972 -16.533 7.954 1.00 27.84 75 SER C C 1
ATOM 3091 O O . SER C 1 76 ? 33.051 -16.018 9.076 1.00 26.53 75 SER C O 1
ATOM 3094 N N . PRO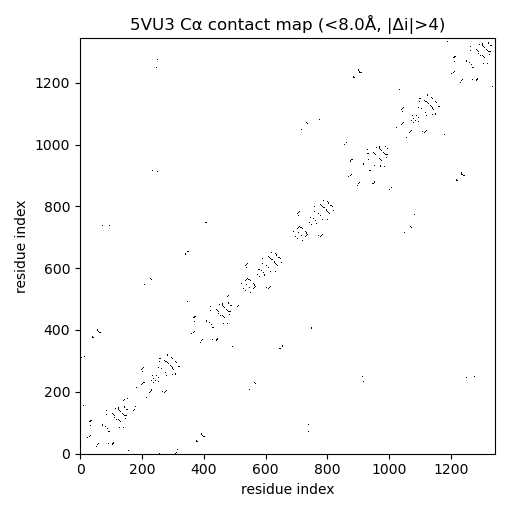 C 1 77 ? 33.854 -17.457 7.553 1.00 28.59 76 PRO C N 1
ATOM 3095 C CA . PRO C 1 77 ? 34.993 -17.787 8.422 1.00 30.33 76 PRO C CA 1
ATOM 3096 C C . PRO C 1 77 ? 35.900 -16.599 8.681 1.00 30.93 76 PRO C C 1
ATOM 3097 O O . PRO C 1 77 ? 36.489 -16.507 9.767 1.00 28.07 76 PRO C O 1
ATOM 3101 N N . GLU C 1 78 ? 36.023 -15.680 7.719 1.00 32.57 77 GLU C N 1
ATOM 3102 C CA . GLU C 1 78 ? 36.773 -14.452 7.958 1.00 36.78 77 GLU C CA 1
ATOM 3103 C C . GLU C 1 78 ? 36.116 -13.614 9.049 1.00 30.61 77 GLU C C 1
ATOM 3104 O O . GLU C 1 78 ? 36.803 -13.010 9.882 1.00 28.56 77 GLU C O 1
ATOM 3110 N N . THR C 1 79 ? 34.783 -13.568 9.064 1.00 29.12 78 THR C N 1
ATOM 3111 C CA . THR C 1 79 ? 34.082 -12.835 10.114 1.00 28.48 78 THR C CA 1
ATOM 3112 C C . THR C 1 79 ? 34.359 -13.443 11.487 1.00 26.60 78 THR C C 1
ATOM 3113 O O . THR C 1 79 ? 34.645 -12.721 12.452 1.00 25.01 78 THR C O 1
ATOM 3117 N N . LEU C 1 80 ? 34.301 -14.771 11.589 1.00 26.87 79 LEU C N 1
ATOM 3118 C CA . LEU C 1 80 ? 34.596 -15.424 12.860 1.00 26.72 79 LEU C CA 1
ATOM 3119 C C . LEU C 1 80 ? 36.050 -15.220 13.264 1.00 30.48 79 LEU C C 1
ATOM 3120 O O . LEU C 1 80 ? 36.345 -14.999 14.442 1.00 31.21 79 LEU C O 1
ATOM 3125 N N . ALA C 1 81 ? 36.973 -15.287 12.304 1.00 30.61 80 ALA C N 1
ATOM 3126 C CA . ALA C 1 81 ? 38.380 -15.111 12.640 1.00 33.37 80 ALA C CA 1
ATOM 3127 C C . ALA C 1 81 ? 38.657 -13.697 13.137 1.00 31.95 80 ALA C C 1
ATOM 3128 O O . ALA C 1 81 ? 39.398 -13.508 14.107 1.00 30.59 80 ALA C O 1
ATOM 3130 N N . ARG C 1 82 ? 38.040 -12.697 12.507 1.00 30.26 81 ARG C N 1
ATOM 3131 C CA A ARG C 1 82 ? 38.346 -11.296 12.782 0.50 31.77 81 ARG C CA 1
ATOM 3132 C CA B ARG C 1 82 ? 38.374 -11.316 12.818 0.50 31.78 81 ARG C CA 1
ATOM 3133 C C . ARG C 1 82 ? 37.574 -10.760 13.987 1.00 28.44 81 ARG C C 1
ATOM 3134 O O . ARG C 1 82 ? 38.114 -9.965 14.768 1.00 29.03 81 ARG C O 1
ATOM 3149 N N . PHE C 1 83 ? 36.307 -11.168 14.148 1.00 23.87 82 PHE C N 1
ATOM 3150 C CA . PHE C 1 83 ? 35.455 -10.619 15.197 1.00 25.58 82 PHE C CA 1
ATOM 3151 C C . PHE C 1 83 ? 34.905 -11.638 16.192 1.00 26.27 82 PHE C C 1
ATOM 3152 O O . PHE C 1 83 ? 34.246 -11.227 17.155 1.00 28.94 82 PHE C O 1
ATOM 3160 N N . THR C 1 84 ? 35.156 -12.938 15.997 1.00 23.80 83 THR C N 1
ATOM 3161 C CA . THR C 1 84 ? 34.603 -14.037 16.796 1.00 21.36 83 THR C CA 1
ATOM 3162 C C . THR C 1 84 ? 33.094 -14.162 16.644 1.00 23.29 83 THR C C 1
ATOM 3163 O O . THR C 1 84 ? 32.431 -13.287 16.073 1.00 21.62 83 THR C O 1
ATOM 3167 N N . ALA C 1 85 ? 32.544 -15.262 17.158 1.00 22.71 84 ALA C N 1
ATOM 3168 C CA . ALA C 1 85 ? 31.110 -15.484 17.062 1.00 24.46 84 ALA C CA 1
ATOM 3169 C C . ALA C 1 85 ? 30.324 -14.516 17.932 1.00 21.65 84 ALA C C 1
ATOM 3170 O O . ALA C 1 85 ? 29.146 -14.276 17.664 1.00 22.63 84 ALA C O 1
ATOM 3172 N N . VAL C 1 86 ? 30.943 -13.973 18.973 1.00 20.57 85 VAL C N 1
ATOM 3173 C CA . VAL C 1 86 ? 30.261 -13.026 19.847 1.00 23.30 85 VAL C CA 1
ATOM 3174 C C . VAL C 1 86 ? 30.641 -11.631 19.369 1.00 21.62 85 VAL C C 1
ATOM 3175 O O . VAL C 1 86 ? 31.543 -10.980 19.909 1.00 24.64 85 VAL C O 1
ATOM 3179 N N . SER C 1 87 ? 29.972 -11.191 18.311 1.00 23.00 86 SER C N 1
ATOM 3180 C CA . SER C 1 87 ? 30.235 -9.904 17.698 1.00 24.51 86 SER C CA 1
ATOM 3181 C C . SER C 1 87 ? 28.962 -9.457 17.012 1.00 23.02 86 SER C C 1
ATOM 3182 O O . SER C 1 87 ? 28.086 -10.269 16.701 1.00 21.83 86 SER C O 1
ATOM 3185 N N . GLU C 1 88 ? 28.865 -8.153 16.776 1.00 21.52 87 GLU C N 1
ATOM 3186 C CA . GLU C 1 88 ? 27.713 -7.659 16.039 1.00 25.43 87 GLU C CA 1
ATOM 3187 C C . GLU C 1 88 ? 27.792 -8.057 14.568 1.00 23.86 87 GLU C C 1
ATOM 3188 O O . GLU C 1 88 ? 26.756 -8.247 13.918 1.00 21.95 87 GLU C O 1
ATOM 3194 N N . GLN C 1 89 ? 29.006 -8.239 14.043 1.00 25.93 88 GLN C N 1
ATOM 3195 C CA . GLN C 1 89 ? 29.153 -8.722 12.673 1.00 24.90 88 GLN C CA 1
ATOM 3196 C C . GLN C 1 89 ? 28.591 -10.132 12.516 1.00 22.44 88 GLN C C 1
ATOM 3197 O O . GLN C 1 89 ? 27.919 -10.432 11.520 1.00 22.54 88 GLN C O 1
ATOM 3203 N N . THR C 1 90 ? 28.861 -11.015 13.483 1.00 19.60 89 THR C N 1
ATOM 3204 C CA . THR C 1 90 ? 28.378 -12.392 13.390 1.00 19.20 89 THR C CA 1
ATOM 3205 C C . THR C 1 90 ? 26.860 -12.467 13.538 1.00 17.68 89 THR C C 1
ATOM 3206 O O . THR C 1 90 ? 26.191 -13.160 12.762 1.00 17.99 89 THR C O 1
ATOM 3210 N N . VAL C 1 91 ? 26.288 -11.768 14.524 1.00 15.77 90 VAL C N 1
ATOM 3211 C CA . VAL C 1 91 ? 24.834 -11.854 14.668 1.00 16.39 90 VAL C CA 1
ATOM 3212 C C . VAL C 1 91 ? 24.135 -11.222 13.476 1.00 16.16 90 VAL C C 1
ATOM 3213 O O . VAL C 1 91 ? 23.021 -11.629 13.122 1.00 16.75 90 VAL C O 1
ATOM 3217 N N . THR C 1 92 ? 24.741 -10.208 12.859 1.00 16.94 91 THR C N 1
ATOM 3218 C CA . THR C 1 92 ? 24.153 -9.649 11.647 1.00 16.44 91 THR C CA 1
ATOM 3219 C C . THR C 1 92 ? 24.007 -10.730 10.577 1.00 16.43 91 THR C C 1
ATOM 3220 O O . THR C 1 92 ? 22.931 -10.903 9.996 1.00 18.28 91 THR C O 1
ATOM 3224 N N . GLU C 1 93 ? 25.073 -11.499 10.335 1.00 18.72 92 GLU C N 1
ATOM 3225 C CA . GLU C 1 93 ? 25.016 -12.557 9.322 1.00 19.32 92 GLU C CA 1
ATOM 3226 C C . GLU C 1 93 ? 24.061 -13.671 9.742 1.00 19.75 92 GLU C C 1
ATOM 3227 O O . GLU C 1 93 ? 23.336 -14.234 8.908 1.00 20.75 92 GLU C O 1
ATOM 3233 N N . MET C 1 94 ? 24.042 -13.985 11.036 1.00 14.93 93 MET C N 1
ATOM 3234 C CA . MET C 1 94 ? 23.136 -14.996 11.565 1.00 17.70 93 MET C CA 1
ATOM 3235 C C . MET C 1 94 ? 21.685 -14.591 11.339 1.00 20.25 93 MET C C 1
ATOM 3236 O O . MET C 1 94 ? 20.865 -15.397 10.881 1.00 19.32 93 MET C O 1
ATOM 3241 N N . ALA C 1 95 ? 21.358 -13.330 11.641 1.00 14.60 94 ALA C N 1
ATOM 3242 C CA . ALA C 1 95 ? 19.988 -12.844 11.492 1.00 17.96 94 ALA C CA 1
ATOM 3243 C C . ALA C 1 95 ? 19.552 -12.832 10.028 1.00 18.77 94 ALA C C 1
ATOM 3244 O O . ALA C 1 95 ? 18.393 -13.135 9.717 1.00 17.61 94 ALA C O 1
ATOM 3246 N N . ALA C 1 96 ? 20.455 -12.470 9.115 1.00 17.46 95 ALA C N 1
ATOM 3247 C CA . ALA C 1 96 ? 20.081 -12.448 7.703 1.00 17.89 95 ALA C CA 1
ATOM 3248 C C . ALA C 1 96 ? 19.795 -13.854 7.194 1.00 16.84 95 ALA C C 1
ATOM 3249 O O . ALA C 1 96 ? 18.830 -14.075 6.452 1.00 21.14 95 ALA C O 1
ATOM 3251 N N . SER C 1 97 ? 20.622 -14.818 7.585 1.0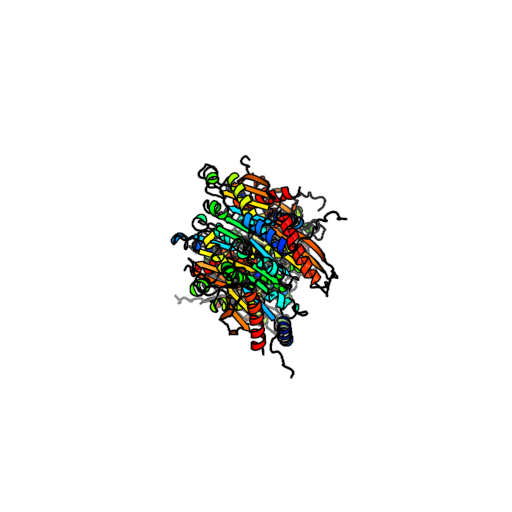0 18.30 96 SER C N 1
ATOM 3252 C CA . SER C 1 97 ? 20.489 -16.164 7.042 1.00 18.09 96 SER C CA 1
ATOM 3253 C C . SER C 1 97 ? 19.276 -16.888 7.611 1.00 17.92 96 SER C C 1
ATOM 3254 O O . SER C 1 97 ? 18.560 -17.567 6.869 1.00 19.23 96 SER C O 1
ATOM 3257 N N . ILE C 1 98 ? 19.019 -16.767 8.919 1.00 18.13 97 ILE C N 1
ATOM 3258 C CA . ILE C 1 98 ? 17.873 -17.500 9.462 1.00 16.85 97 ILE C CA 1
ATOM 3259 C C . ILE C 1 98 ? 16.588 -16.966 8.844 1.00 18.56 97 ILE C C 1
ATOM 3260 O O . ILE C 1 98 ? 15.639 -17.723 8.599 1.00 17.75 97 ILE C O 1
ATOM 3265 N N . ARG C 1 99 ? 16.565 -15.673 8.520 1.00 16.08 98 ARG C N 1
ATOM 3266 C CA . ARG C 1 99 ? 15.430 -15.097 7.814 1.00 18.04 98 ARG C CA 1
ATOM 3267 C C . ARG C 1 99 ? 15.234 -15.749 6.445 1.00 22.20 98 ARG C C 1
ATOM 3268 O O . ARG C 1 99 ? 14.100 -16.060 6.058 1.00 20.23 98 ARG C O 1
ATOM 3276 N N . ASP C 1 100 ? 16.327 -15.962 5.694 1.00 19.30 99 ASP C N 1
ATOM 3277 C CA . ASP C 1 100 ? 16.221 -16.636 4.402 1.00 21.48 99 ASP C CA 1
ATOM 3278 C C . ASP C 1 100 ? 15.705 -18.055 4.577 1.00 22.89 99 ASP C C 1
ATOM 3279 O O . ASP C 1 100 ? 14.816 -18.509 3.848 1.00 22.46 99 ASP C O 1
ATOM 3284 N N . ILE C 1 101 ? 16.284 -18.779 5.531 1.00 22.07 100 ILE C N 1
ATOM 3285 C CA . ILE C 1 101 ? 15.955 -20.187 5.722 1.00 21.86 100 ILE C CA 1
ATOM 3286 C C . ILE C 1 101 ? 14.496 -20.339 6.124 1.00 19.79 100 ILE C C 1
ATOM 3287 O O . ILE C 1 101 ? 13.781 -21.206 5.607 1.00 21.08 100 ILE C O 1
ATOM 3292 N N . ALA C 1 102 ? 14.021 -19.479 7.018 1.00 18.40 101 ALA C N 1
ATOM 3293 C CA . ALA C 1 102 ? 12.639 -19.544 7.477 1.00 18.96 101 ALA C CA 1
ATOM 3294 C C . ALA C 1 102 ? 11.647 -18.884 6.531 1.00 20.93 101 ALA C C 1
ATOM 3295 O O . ALA C 1 102 ? 10.440 -19.041 6.742 1.00 21.17 101 ALA C O 1
ATOM 3297 N N . GLN C 1 103 ? 12.116 -18.152 5.518 1.00 20.23 102 GLN C N 1
ATOM 3298 C CA . GLN C 1 103 ? 11.268 -17.267 4.708 1.00 24.40 102 GLN C CA 1
ATOM 3299 C C . GLN C 1 103 ? 10.407 -16.375 5.605 1.00 24.62 102 GLN C C 1
ATOM 3300 O O . GLN C 1 103 ? 9.187 -16.279 5.463 1.00 24.17 102 GLN C O 1
ATOM 3306 N N . ALA C 1 104 ? 11.063 -15.714 6.549 1.00 20.55 103 ALA C N 1
ATOM 3307 C CA . ALA C 1 104 ? 10.386 -14.873 7.518 1.00 19.42 103 ALA C CA 1
ATOM 3308 C C . ALA C 1 104 ? 10.642 -13.407 7.197 1.00 24.02 103 ALA C C 1
ATOM 3309 O O . ALA C 1 104 ? 11.536 -13.066 6.422 1.00 23.65 103 ALA C O 1
ATOM 3311 N N . ASP C 1 105 ? 9.839 -12.536 7.801 1.00 22.96 104 ASP C N 1
ATOM 3312 C CA . ASP C 1 105 ? 10.003 -11.105 7.581 1.00 20.94 104 ASP C CA 1
ATOM 3313 C C . ASP C 1 105 ? 10.893 -10.465 8.628 1.00 20.91 104 ASP C C 1
ATOM 3314 O O . ASP C 1 105 ? 11.553 -9.460 8.341 1.00 22.39 104 ASP C O 1
ATOM 3319 N N . VAL C 1 106 ? 10.924 -11.032 9.833 1.00 16.98 105 VAL C N 1
ATOM 3320 C CA . VAL C 1 106 ? 11.658 -10.473 10.959 1.00 18.19 105 VAL C CA 1
ATOM 3321 C C . VAL C 1 106 ? 12.484 -11.593 11.573 1.00 16.34 105 VAL C C 1
ATOM 3322 O O . VAL C 1 106 ? 12.009 -12.729 11.683 1.00 20.88 105 VAL C O 1
ATOM 3326 N N . SER C 1 107 ? 13.717 -11.289 11.969 1.00 17.04 106 SER C N 1
ATOM 3327 C CA . SER C 1 107 ? 14.508 -12.266 12.702 1.00 15.20 106 SER C CA 1
ATOM 3328 C C . SER C 1 107 ? 15.187 -11.626 13.903 1.00 19.14 106 SER C C 1
ATOM 3329 O O . SER C 1 107 ? 15.466 -10.426 13.915 1.00 17.00 106 SER C O 1
ATOM 3332 N N . ILE C 1 108 ? 15.425 -12.453 14.924 1.00 16.60 107 ILE C N 1
ATOM 3333 C CA . ILE C 1 108 ? 16.282 -12.126 16.060 1.00 15.40 107 ILE C CA 1
ATOM 3334 C C . ILE C 1 108 ? 17.430 -13.121 16.053 1.00 16.27 107 ILE C C 1
ATOM 3335 O O . ILE C 1 108 ? 17.201 -14.332 15.951 1.00 20.33 107 ILE C O 1
ATOM 3340 N N . ALA C 1 109 ? 18.656 -12.621 16.163 1.00 17.70 108 ALA C N 1
ATOM 3341 C CA . ALA C 1 109 ? 19.818 -13.470 16.382 1.00 17.71 108 ALA C CA 1
ATOM 3342 C C . ALA C 1 109 ? 20.490 -13.064 17.683 1.00 18.19 108 ALA C C 1
ATOM 3343 O O . ALA C 1 109 ? 20.630 -11.874 17.968 1.00 16.62 108 ALA C O 1
ATOM 3345 N N . ILE C 1 110 ? 20.911 -14.059 18.463 1.00 19.30 109 ILE C N 1
ATOM 3346 C CA . ILE C 1 110 ? 21.596 -13.850 19.738 1.00 14.81 109 ILE C CA 1
ATOM 3347 C C . ILE C 1 110 ? 22.882 -14.663 19.724 1.00 16.61 109 ILE C C 1
ATOM 3348 O O . ILE C 1 110 ? 22.854 -15.863 19.428 1.00 16.41 109 ILE C O 1
ATOM 3353 N N . SER C 1 111 ? 24.004 -14.027 20.063 1.00 16.10 110 SER C N 1
ATOM 3354 C CA . SER C 1 111 ? 25.263 -14.748 20.234 1.00 16.33 110 SER C CA 1
ATOM 3355 C C . SER C 1 111 ? 26.019 -14.136 21.399 1.00 21.49 110 SER C C 1
ATOM 3356 O O . SER C 1 111 ? 26.328 -12.940 21.378 1.00 24.92 110 SER C O 1
ATOM 3359 N N . GLY C 1 112 ? 26.332 -14.948 22.401 1.00 21.48 111 GLY C N 1
ATOM 3360 C CA . GLY C 1 112 ? 27.016 -14.406 23.557 1.00 18.66 111 GLY C CA 1
ATOM 3361 C C . GLY C 1 112 ? 27.701 -15.478 24.371 1.00 26.86 111 GLY C C 1
ATOM 3362 O O . GLY C 1 112 ? 27.749 -16.651 23.994 1.00 24.56 111 GLY C O 1
ATOM 3363 N N . TYR C 1 113 ? 28.261 -15.042 25.494 1.00 26.64 112 TYR C N 1
ATOM 3364 C CA . TYR C 1 113 ? 28.869 -15.919 26.485 1.00 28.05 112 TYR C CA 1
ATOM 3365 C C . TYR C 1 113 ? 27.979 -15.860 27.722 1.00 29.52 112 TYR C C 1
ATOM 3366 O O . TYR C 1 113 ? 28.065 -14.914 28.512 1.00 30.15 112 TYR C O 1
ATOM 3375 N N . ALA C 1 114 ? 27.121 -16.865 27.891 1.00 30.04 113 ALA C N 1
ATOM 3376 C CA . ALA C 1 114 ? 26.211 -16.838 29.030 1.00 29.16 113 ALA C CA 1
ATOM 3377 C C . ALA C 1 114 ? 26.940 -17.039 30.351 1.00 32.70 113 ALA C C 1
ATOM 3378 O O . ALA C 1 114 ? 26.456 -16.581 31.388 1.00 29.68 113 ALA C O 1
ATOM 3380 N N . GLY C 1 115 ? 28.103 -17.680 30.335 1.00 34.37 114 GLY C N 1
ATOM 3381 C CA . GLY C 1 115 ? 28.825 -17.959 31.549 1.00 36.47 114 GLY C CA 1
ATOM 3382 C C . GLY C 1 115 ? 28.775 -19.434 31.886 1.00 42.32 114 GLY C C 1
ATOM 3383 O O . GLY C 1 115 ? 28.032 -20.205 31.267 1.00 39.51 114 GLY C O 1
ATOM 3384 N N . PRO C 1 116 ? 29.560 -19.862 32.890 1.00 46.36 115 PRO C N 1
ATOM 3385 C CA . PRO C 1 116 ? 30.418 -19.012 33.727 1.00 50.14 115 PRO C CA 1
ATOM 3386 C C . PRO C 1 116 ? 31.686 -18.534 33.019 1.00 52.47 115 PRO C C 1
ATOM 3387 O O . PRO C 1 116 ? 32.263 -17.517 33.405 1.00 52.24 115 PRO C O 1
ATOM 3391 N N . GLU C 1 117 ? 32.104 -19.260 31.988 1.00 55.95 116 GLU C N 1
ATOM 3392 C CA . GLU C 1 117 ? 33.283 -18.879 31.228 1.00 62.56 116 GLU C CA 1
ATOM 3393 C C . GLU C 1 117 ? 32.963 -17.728 30.286 1.00 58.75 116 GLU C C 1
ATOM 3394 O O . GLU C 1 117 ? 31.882 -17.671 29.691 1.00 55.85 116 GLU C O 1
ATOM 3400 N N . GLY C 1 118 ? 33.908 -16.811 30.154 1.00 59.18 117 GLY C N 1
ATOM 3401 C CA . GLY C 1 118 ? 33.834 -15.763 29.163 1.00 56.42 117 GLY C CA 1
ATOM 3402 C C . GLY C 1 118 ? 34.522 -16.184 27.885 1.00 56.94 117 GLY C C 1
ATOM 3403 O O . GLY C 1 118 ? 34.783 -17.365 27.645 1.00 57.38 117 GLY C O 1
ATOM 3404 N N . GLY C 1 119 ? 34.823 -15.194 27.051 1.00 58.34 118 GLY C N 1
ATOM 3405 C CA . GLY C 1 119 ? 35.572 -15.468 25.841 1.00 63.37 118 GLY C CA 1
ATOM 3406 C C . GLY C 1 119 ? 37.028 -15.770 26.153 1.00 73.66 118 GLY C C 1
ATOM 3407 O O . GLY C 1 119 ? 37.644 -15.151 27.023 1.00 73.71 118 GLY C O 1
ATOM 3408 N N . GLU C 1 120 ? 37.581 -16.748 25.431 1.00 82.82 119 GLU C N 1
ATOM 3409 C CA . GLU C 1 120 ? 39.001 -17.040 25.570 1.00 89.09 119 GLU C CA 1
ATOM 3410 C C . GLU C 1 120 ? 39.864 -15.886 25.076 1.00 87.11 119 GLU C C 1
ATOM 3411 O O . GLU C 1 120 ? 41.056 -15.834 25.402 1.00 91.88 119 GLU C O 1
ATOM 3417 N N . ASP C 1 121 ? 39.291 -14.966 24.297 1.00 78.86 120 ASP C N 1
ATOM 3418 C CA . ASP C 1 121 ? 39.966 -13.737 23.903 1.00 75.53 120 ASP C CA 1
ATOM 3419 C C . ASP C 1 121 ? 39.863 -12.644 24.960 1.00 71.28 120 ASP C C 1
ATOM 3420 O O . ASP C 1 121 ? 40.368 -11.540 24.733 1.00 73.96 120 ASP C O 1
ATOM 3425 N N . GLY C 1 122 ? 39.213 -12.918 26.094 1.00 64.29 121 GLY C N 1
ATOM 3426 C CA . GLY C 1 122 ? 39.135 -11.987 27.204 1.00 63.13 121 GLY C CA 1
ATOM 3427 C C . GLY C 1 122 ? 37.762 -11.402 27.464 1.00 58.72 121 GLY C C 1
ATOM 3428 O O . GLY C 1 122 ? 37.573 -10.766 28.510 1.00 56.72 121 GLY C O 1
ATOM 3429 N N . THR C 1 123 ? 36.801 -11.595 26.558 1.00 54.83 122 THR C N 1
ATOM 3430 C CA . THR C 1 123 ? 35.482 -10.989 26.708 1.00 48.01 122 THR C CA 1
ATOM 3431 C C . THR C 1 123 ? 34.786 -11.517 27.958 1.00 47.50 122 THR C C 1
ATOM 3432 O O . THR C 1 123 ? 34.777 -12.724 28.216 1.00 47.40 122 THR C O 1
ATOM 3436 N N . ALA C 1 124 ? 34.196 -10.606 28.730 1.00 46.30 123 ALA C N 1
ATOM 3437 C CA . ALA C 1 124 ? 33.602 -10.976 30.007 1.00 42.96 123 ALA C CA 1
ATOM 3438 C C . ALA C 1 124 ? 32.426 -11.925 29.814 1.00 37.21 123 ALA C C 1
ATOM 3439 O O . ALA C 1 124 ? 31.675 -11.825 28.839 1.00 35.98 123 ALA C O 1
ATOM 3441 N N . ALA C 1 125 ? 32.276 -12.854 30.754 1.00 35.49 124 ALA C N 1
ATOM 3442 C CA . ALA C 1 125 ? 31.063 -13.651 30.823 1.00 35.57 124 ALA C CA 1
ATOM 3443 C C . ALA C 1 125 ? 29.863 -12.732 31.002 1.00 32.05 124 ALA C C 1
ATOM 3444 O O . ALA C 1 125 ? 29.926 -11.735 31.729 1.00 31.35 124 ALA C O 1
ATOM 3446 N N . GLY C 1 126 ? 28.772 -13.055 30.314 1.00 27.58 125 GLY C N 1
ATOM 3447 C CA . GLY C 1 126 ? 27.599 -12.211 30.328 1.00 27.69 125 GLY C CA 1
ATOM 3448 C C . GLY C 1 126 ? 27.523 -11.209 29.197 1.00 24.19 125 GLY C C 1
ATOM 3449 O O . GLY C 1 126 ? 26.531 -10.471 29.111 1.00 22.79 125 GLY C O 1
ATOM 3450 N N . THR C 1 127 ? 28.535 -11.156 28.335 1.00 25.31 126 THR C N 1
ATOM 3451 C CA . THR C 1 127 ? 28.487 -10.329 27.136 1.00 24.83 126 THR C CA 1
ATOM 3452 C C . THR C 1 127 ? 27.682 -11.038 26.059 1.00 22.12 126 THR C C 1
ATOM 3453 O O . THR C 1 127 ? 28.017 -12.167 25.680 1.00 22.51 126 THR C O 1
ATOM 3457 N N . VAL C 1 128 ? 26.641 -10.375 25.548 1.00 20.90 127 VAL C N 1
ATOM 3458 C CA . VAL C 1 128 ? 25.754 -10.967 24.551 1.00 19.28 127 VAL C CA 1
ATOM 3459 C C . VAL C 1 128 ? 25.522 -9.946 23.443 1.00 20.97 127 VAL C C 1
ATOM 3460 O O . VAL C 1 128 ? 25.255 -8.772 23.725 1.00 19.37 127 VAL C O 1
ATOM 3464 N N . CYS C 1 129 ? 25.626 -10.387 22.190 1.00 19.40 128 CYS C N 1
ATOM 3465 C CA . CYS C 1 129 ? 25.329 -9.552 21.037 1.00 19.77 128 CYS C CA 1
ATOM 3466 C C . CYS C 1 129 ? 23.973 -9.928 20.462 1.00 19.49 128 CYS C C 1
ATOM 3467 O O . CYS C 1 129 ? 23.577 -11.096 20.473 1.00 20.28 128 CYS C O 1
ATOM 3470 N N . PHE C 1 130 ? 23.263 -8.924 19.954 1.00 15.75 129 PHE C N 1
ATOM 3471 C CA . PHE C 1 130 ? 21.915 -9.086 19.422 1.00 17.24 129 PHE C CA 1
ATOM 3472 C C . PHE C 1 130 ? 21.826 -8.460 18.038 1.00 18.83 129 PHE C C 1
ATOM 3473 O O . PHE C 1 130 ? 22.417 -7.402 17.791 1.00 15.24 129 PHE C O 1
ATOM 3481 N N . ALA C 1 131 ? 21.070 -9.103 17.147 1.00 18.56 130 ALA C N 1
ATOM 3482 C CA . ALA C 1 131 ? 20.705 -8.519 15.860 1.00 14.72 130 ALA C CA 1
ATOM 3483 C C . ALA C 1 131 ? 19.205 -8.674 15.644 1.00 15.62 130 ALA C C 1
ATOM 3484 O O . ALA C 1 131 ? 18.639 -9.748 15.887 1.00 19.71 130 ALA C O 1
ATOM 3486 N N . TRP C 1 132 ? 18.561 -7.593 15.215 1.00 15.80 131 TRP C N 1
ATOM 3487 C CA . TRP C 1 132 ? 17.155 -7.601 14.831 1.00 16.75 131 TRP C CA 1
ATOM 3488 C C . TRP C 1 132 ? 17.118 -7.197 13.364 1.00 17.10 131 TRP C C 1
ATOM 3489 O O . TRP C 1 132 ? 17.517 -6.081 13.019 1.00 16.70 131 TRP C O 1
ATOM 3500 N N . ASN C 1 133 ? 16.689 -8.115 12.497 1.00 18.19 132 ASN C N 1
ATOM 3501 C CA . ASN C 1 133 ? 16.565 -7.855 11.067 1.00 16.60 132 ASN C CA 1
ATOM 3502 C C . ASN C 1 133 ? 15.081 -7.735 10.745 1.00 20.89 132 ASN C C 1
ATOM 3503 O O . ASN C 1 133 ? 14.324 -8.699 10.915 1.00 19.13 132 ASN C O 1
ATOM 3508 N N . ILE C 1 134 ? 14.666 -6.554 10.302 1.00 19.91 133 ILE C N 1
ATOM 3509 C CA . ILE C 1 134 ? 13.276 -6.287 9.947 1.00 21.24 133 ILE C CA 1
ATOM 3510 C C . ILE C 1 134 ? 13.254 -6.011 8.452 1.00 22.77 133 ILE C C 1
ATOM 3511 O O . ILE C 1 134 ? 13.639 -4.924 8.010 1.00 20.30 133 ILE C O 1
ATOM 3516 N N . GLY C 1 135 ? 12.811 -6.995 7.674 1.00 23.92 134 GLY C N 1
ATOM 3517 C CA . GLY C 1 135 ? 12.683 -6.809 6.237 1.00 25.70 134 GLY C CA 1
ATOM 3518 C C . GLY C 1 135 ? 13.975 -6.462 5.535 1.00 27.18 134 GLY C C 1
ATOM 3519 O O . GLY C 1 135 ? 13.942 -5.807 4.488 1.00 28.59 134 GLY C O 1
ATOM 3520 N N . GLY C 1 136 ? 15.119 -6.886 6.081 1.00 23.85 135 GLY C N 1
ATOM 3521 C CA . GLY C 1 136 ? 16.412 -6.625 5.482 1.00 25.17 135 GLY C CA 1
ATOM 3522 C C . GLY C 1 136 ? 17.173 -5.460 6.075 1.00 27.38 135 GLY C C 1
ATOM 3523 O O . GLY C 1 136 ? 18.327 -5.232 5.685 1.00 28.69 135 GLY C O 1
ATOM 3524 N N . LYS C 1 137 ? 16.563 -4.713 6.989 1.00 25.04 136 LYS C N 1
ATOM 3525 C CA . LYS C 1 137 ? 17.235 -3.646 7.720 1.00 28.42 136 LYS C CA 1
ATOM 3526 C C . LYS C 1 137 ? 17.582 -4.175 9.103 1.00 24.48 136 LYS C C 1
ATOM 3527 O O . LYS C 1 137 ? 16.690 -4.598 9.844 1.00 20.87 136 LYS C O 1
ATOM 3533 N N . THR C 1 138 ? 18.865 -4.156 9.447 1.00 22.98 137 THR C N 1
ATOM 3534 C CA . THR C 1 138 ? 19.347 -4.749 10.689 1.00 20.59 137 THR C CA 1
ATOM 3535 C C . THR C 1 138 ? 19.870 -3.671 11.628 1.00 20.81 137 THR C C 1
ATOM 3536 O O . THR C 1 138 ? 20.490 -2.695 11.189 1.00 21.19 137 THR C O 1
ATOM 3540 N N . GLU C 1 139 ? 19.591 -3.852 12.915 1.00 18.04 138 GLU C N 1
ATOM 3541 C CA . GLU C 1 139 ? 20.173 -3.073 13.997 1.00 19.03 138 GLU C CA 1
ATOM 3542 C C . GLU C 1 139 ? 20.759 -4.054 14.998 1.00 18.95 138 GLU C C 1
ATOM 3543 O O . GLU C 1 139 ? 20.209 -5.146 15.196 1.00 17.87 138 GLU C O 1
ATOM 3549 N N . THR C 1 140 ? 21.882 -3.683 15.611 1.00 16.93 139 THR C N 1
ATOM 3550 C CA . THR C 1 140 ? 22.544 -4.568 16.561 1.00 17.48 139 THR C CA 1
ATOM 3551 C C . THR C 1 140 ? 22.805 -3.862 17.884 1.00 20.91 139 THR C C 1
ATOM 3552 O O . THR C 1 140 ? 22.802 -2.634 17.978 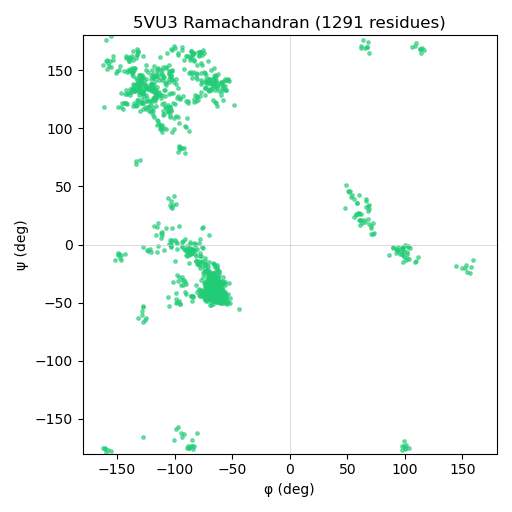1.00 19.70 139 THR C O 1
ATOM 3556 N N . SER C 1 141 ? 23.053 -4.672 18.910 1.00 16.34 140 SER C N 1
ATOM 3557 C CA A SER C 1 141 ? 23.499 -4.140 20.186 0.50 21.11 140 SER C CA 1
ATOM 3558 C CA B SER C 1 141 ? 23.425 -4.178 20.229 0.50 21.29 140 SER C CA 1
ATOM 3559 C C . SER C 1 141 ? 24.394 -5.166 20.861 1.00 21.53 140 SER C C 1
ATOM 3560 O O . SER C 1 141 ? 24.345 -6.364 20.570 1.00 22.60 140 SER C O 1
ATOM 3565 N N . ARG C 1 142 ? 25.245 -4.666 21.751 1.00 18.80 141 ARG C N 1
ATOM 3566 C CA . ARG C 1 142 ? 26.169 -5.493 22.519 1.00 21.80 141 ARG C CA 1
ATOM 3567 C C . ARG C 1 142 ? 25.973 -5.143 23.983 1.00 21.86 141 ARG C C 1
ATOM 3568 O O . ARG C 1 142 ? 26.116 -3.976 24.361 1.00 22.38 141 ARG C O 1
ATOM 3576 N N . VAL C 1 143 ? 25.625 -6.141 24.803 1.00 21.33 142 VAL C N 1
ATOM 3577 C CA . VAL C 1 143 ? 25.174 -5.912 26.173 1.00 22.46 142 VAL C CA 1
ATOM 3578 C C . VAL C 1 143 ? 25.936 -6.813 27.145 1.00 25.75 142 VAL C C 1
ATOM 3579 O O . VAL C 1 143 ? 26.204 -7.981 26.844 1.00 25.33 142 VAL C O 1
ATOM 3583 N N . LEU C 1 144 ? 26.267 -6.272 28.322 1.00 19.70 143 LEU C N 1
ATOM 3584 C CA . LEU C 1 144 ? 26.824 -7.044 29.432 1.00 23.13 143 LEU C CA 1
ATOM 3585 C C . LEU C 1 144 ? 25.739 -7.274 30.482 1.00 25.74 143 LEU C C 1
ATOM 3586 O O . LEU C 1 144 ? 25.220 -6.311 31.061 1.00 24.50 143 LEU C O 1
ATOM 3591 N N . PHE C 1 145 ? 25.408 -8.543 30.733 1.00 22.12 144 PHE C N 1
ATOM 3592 C CA . PHE C 1 145 ? 24.433 -8.944 31.744 1.00 20.86 144 PHE C CA 1
ATOM 3593 C C . PHE C 1 145 ? 25.144 -9.513 32.965 1.00 23.56 144 PHE C C 1
ATOM 3594 O O . PHE C 1 145 ? 26.127 -10.247 32.829 1.00 24.69 144 PHE C O 1
ATOM 3602 N N . SER C 1 146 ? 24.646 -9.175 34.155 1.00 23.92 145 SER C N 1
ATOM 3603 C CA . SER C 1 146 ? 25.202 -9.712 35.391 1.00 25.37 145 SER C CA 1
ATOM 3604 C C . SER C 1 146 ? 24.570 -11.066 35.720 1.00 24.58 145 SER C C 1
ATOM 3605 O O . SER C 1 146 ? 23.548 -11.452 35.154 1.00 25.28 145 SER C O 1
ATOM 3608 N N . GLY C 1 147 ? 25.190 -11.788 36.658 1.00 24.67 146 GLY C N 1
ATOM 3609 C CA . GLY C 1 147 ? 24.657 -13.046 37.159 1.00 31.76 146 GLY C CA 1
ATOM 3610 C C . GLY C 1 147 ? 25.332 -14.268 36.557 1.00 32.21 146 GLY C C 1
ATOM 3611 O O . GLY C 1 147 ? 26.336 -14.186 35.846 1.00 29.67 146 GLY C O 1
ATOM 3612 N N . ASP C 1 148 ? 24.761 -15.436 36.867 1.00 29.34 147 ASP C N 1
ATOM 3613 C CA . ASP C 1 148 ? 25.251 -16.680 36.288 1.00 30.98 147 ASP C CA 1
ATOM 3614 C C . ASP C 1 148 ? 24.565 -16.936 34.947 1.00 29.00 147 ASP C C 1
ATOM 3615 O O . ASP C 1 148 ? 23.766 -16.129 34.467 1.00 24.42 147 ASP C O 1
ATOM 3620 N N . CYS C 1 149 ? 24.854 -18.098 34.349 1.00 31.90 148 CYS C N 1
ATOM 3621 C CA A CYS C 1 149 ? 24.362 -18.368 33.001 0.50 30.40 148 CYS C CA 1
ATOM 3622 C CA B CYS C 1 149 ? 24.361 -18.394 33.005 0.50 30.46 148 CYS C CA 1
ATOM 3623 C C . CYS C 1 149 ? 22.839 -18.330 32.939 1.00 24.72 148 CYS C C 1
ATOM 3624 O O . CYS C 1 149 ? 22.267 -17.854 31.950 1.00 24.65 148 CYS C O 1
ATOM 3629 N N . GLN C 1 150 ? 22.159 -18.804 33.984 1.00 24.57 149 GLN C N 1
ATOM 3630 C CA . GLN C 1 150 ? 20.698 -18.766 33.956 1.00 28.11 149 GLN C CA 1
ATOM 3631 C C . GLN C 1 150 ? 20.178 -17.333 34.008 1.00 25.12 149 GLN C C 1
ATOM 3632 O O . GLN C 1 150 ? 19.244 -16.984 33.275 1.00 21.52 149 GLN C O 1
ATOM 3638 N N . ASP C 1 151 ? 20.774 -16.484 34.857 1.00 22.75 150 ASP C N 1
ATOM 3639 C CA . ASP C 1 151 ? 20.357 -15.084 34.901 1.00 21.18 150 ASP C CA 1
ATOM 3640 C C . ASP C 1 151 ? 20.635 -14.378 33.581 1.00 24.73 150 ASP C C 1
ATOM 3641 O O . ASP C 1 151 ? 19.821 -13.568 33.123 1.00 23.07 150 ASP C O 1
ATOM 3646 N N . VAL C 1 152 ? 21.792 -14.648 32.971 1.00 20.72 151 VAL C N 1
ATOM 3647 C CA . VAL C 1 152 ? 22.136 -14.002 31.706 1.00 17.87 151 VAL C CA 1
ATOM 3648 C C . VAL C 1 152 ? 21.138 -14.394 30.623 1.00 19.34 151 VAL C C 1
ATOM 3649 O O . VAL C 1 152 ? 20.653 -13.546 29.864 1.00 17.33 151 VAL C O 1
ATOM 3653 N N . VAL C 1 153 ? 20.809 -15.687 30.543 1.00 20.25 152 VAL C N 1
ATOM 3654 C CA . VAL C 1 153 ? 19.874 -16.163 29.522 1.00 18.47 152 VAL C CA 1
ATOM 3655 C C . VAL C 1 153 ? 18.499 -15.532 29.720 1.00 19.66 152 VAL C C 1
ATOM 3656 O O . VAL C 1 153 ? 17.873 -15.045 28.769 1.00 18.55 152 VAL C O 1
ATOM 3660 N N . GLU C 1 154 ? 18.004 -15.544 30.958 1.00 17.56 153 GLU C N 1
ATOM 3661 C CA . GLU C 1 154 ? 16.708 -14.943 31.262 1.00 19.05 153 GLU C CA 1
ATOM 3662 C C . GLU C 1 154 ? 16.652 -13.483 30.819 1.00 23.29 153 GLU C C 1
ATOM 3663 O O . GLU C 1 154 ? 15.715 -13.065 30.126 1.00 21.30 153 GLU C O 1
ATOM 3669 N N . LYS C 1 155 ? 17.652 -12.691 31.205 1.00 20.16 154 LYS C N 1
ATOM 3670 C CA . LYS C 1 155 ? 17.648 -11.278 30.845 1.00 21.07 154 LYS C CA 1
ATOM 3671 C C . LYS C 1 155 ? 17.913 -11.059 29.361 1.00 22.32 154 LYS C C 1
ATOM 3672 O O . LYS C 1 155 ? 17.403 -10.092 28.782 1.00 17.15 154 LYS C O 1
ATOM 3678 N N . ALA C 1 156 ? 18.687 -11.939 28.719 1.00 20.07 155 ALA C N 1
ATOM 3679 C CA . ALA C 1 156 ? 18.929 -11.775 27.284 1.00 18.28 155 ALA C CA 1
ATOM 3680 C C . ALA C 1 156 ? 17.662 -12.031 26.476 1.00 19.26 155 ALA C C 1
ATOM 3681 O O . ALA C 1 156 ? 17.368 -11.307 25.513 1.00 16.48 155 ALA C O 1
ATOM 3683 N N . VAL C 1 157 ? 16.896 -13.057 26.854 1.00 18.11 156 VAL C N 1
ATOM 3684 C CA . VAL C 1 157 ? 15.637 -13.343 26.170 1.00 17.10 156 VAL C CA 1
ATOM 3685 C C . VAL C 1 157 ? 14.678 -12.170 26.321 1.00 19.07 156 VAL C C 1
ATOM 3686 O O . VAL C 1 157 ? 14.057 -11.714 25.349 1.00 19.90 156 VAL C O 1
ATOM 3690 N N . HIS C 1 158 ? 14.555 -11.663 27.549 1.00 19.05 157 HIS C N 1
ATOM 3691 C CA . HIS C 1 158 ? 13.674 -10.531 27.810 1.00 18.79 157 HIS C CA 1
ATOM 3692 C C . HIS C 1 158 ? 14.118 -9.303 27.031 1.00 18.27 157 HIS C C 1
ATOM 3693 O O . HIS C 1 158 ? 13.289 -8.610 26.435 1.00 20.74 157 HIS C O 1
ATOM 3700 N N . TYR C 1 159 ? 15.426 -9.022 27.028 1.00 18.59 158 TYR C N 1
ATOM 3701 C CA . TYR C 1 159 ? 15.955 -7.880 26.287 1.00 17.39 158 TYR C CA 1
ATOM 3702 C C . TYR C 1 159 ? 15.700 -8.014 24.789 1.00 20.39 158 TYR C C 1
ATOM 3703 O O . TYR C 1 159 ? 15.313 -7.041 24.130 1.00 21.07 158 TYR C O 1
ATOM 3712 N N . SER C 1 160 ? 15.932 -9.203 24.225 1.00 16.45 159 SER C N 1
ATOM 3713 C CA . SER C 1 160 ? 15.714 -9.370 22.785 1.00 15.39 159 SER C CA 1
ATOM 3714 C C . SER C 1 160 ? 14.262 -9.087 22.411 1.00 20.26 159 SER C C 1
ATOM 3715 O O . SER C 1 160 ? 13.983 -8.444 21.389 1.00 20.34 159 SER C O 1
ATOM 3718 N N . LEU C 1 161 ? 13.322 -9.522 23.251 1.00 19.41 160 LEU C N 1
ATOM 3719 C CA . LEU C 1 161 ? 11.911 -9.300 22.961 1.00 18.12 160 LEU C CA 1
ATOM 3720 C C . LEU C 1 161 ? 11.500 -7.855 23.203 1.00 21.05 160 LEU C C 1
ATOM 3721 O O . LEU C 1 161 ? 10.751 -7.281 22.401 1.00 19.65 160 LEU C O 1
ATOM 3726 N N . ALA C 1 162 ? 11.951 -7.255 24.309 1.00 18.08 161 ALA C N 1
ATOM 3727 C CA . ALA C 1 162 ? 11.533 -5.887 24.603 1.00 17.50 161 ALA C CA 1
ATOM 3728 C C . ALA C 1 162 ? 11.986 -4.930 23.510 1.00 19.07 161 ALA C C 1
ATOM 3729 O O . ALA C 1 162 ? 11.223 -4.051 23.087 1.00 22.02 161 ALA C O 1
ATOM 3731 N N . GLU C 1 163 ? 13.223 -5.085 23.040 1.00 19.41 162 GLU C N 1
ATOM 3732 C CA . GLU C 1 163 ? 13.752 -4.166 22.035 1.00 21.78 162 GLU C CA 1
ATOM 3733 C C . GLU C 1 163 ? 13.011 -4.309 20.714 1.00 23.87 162 GLU C C 1
ATOM 3734 O O . GLU C 1 163 ? 12.749 -3.312 20.034 1.00 25.14 162 GLU C O 1
ATOM 3740 N N . LEU C 1 164 ? 12.647 -5.538 20.342 1.00 21.87 163 LEU C N 1
ATOM 3741 C CA . LEU C 1 164 ? 11.888 -5.727 19.110 1.00 23.68 163 LEU C CA 1
ATOM 3742 C C . LEU C 1 164 ? 10.487 -5.144 19.236 1.00 23.66 163 LEU C C 1
ATOM 3743 O O . LEU C 1 164 ? 9.991 -4.505 18.298 1.00 24.21 163 LEU C O 1
ATOM 3748 N N . VAL C 1 165 ? 9.834 -5.337 20.390 1.00 18.70 164 VAL C N 1
ATOM 3749 C CA . VAL C 1 165 ? 8.520 -4.732 20.604 1.00 22.23 164 VAL C CA 1
ATOM 3750 C C . VAL C 1 165 ? 8.602 -3.217 20.444 1.00 23.63 164 VAL C C 1
ATOM 3751 O O . VAL C 1 165 ? 7.774 -2.599 19.762 1.00 27.57 164 VAL C O 1
ATOM 3755 N N . THR C 1 166 ? 9.611 -2.598 21.060 1.00 25.28 165 THR C N 1
ATOM 3756 C CA . THR C 1 166 ? 9.779 -1.154 20.943 1.00 27.64 165 THR C CA 1
ATOM 3757 C C . THR C 1 166 ? 10.001 -0.744 19.493 1.00 29.77 165 THR C C 1
ATOM 3758 O O . THR C 1 166 ? 9.361 0.189 18.994 1.00 31.85 165 THR C O 1
ATOM 3762 N N . LYS C 1 167 ? 10.904 -1.440 18.796 1.00 27.74 166 LYS C N 1
ATOM 3763 C CA . LYS C 1 167 ? 11.182 -1.092 17.408 1.00 29.37 166 LYS C CA 1
ATOM 3764 C C . LYS C 1 167 ? 9.926 -1.214 16.554 1.00 32.96 166 LYS C C 1
ATOM 3765 O O . LYS C 1 167 ? 9.662 -0.358 15.700 1.00 35.33 166 LYS C O 1
ATOM 3771 N N . LEU C 1 168 ? 9.123 -2.253 16.787 1.00 28.94 167 LEU C N 1
ATOM 3772 C CA . LEU C 1 168 ? 7.892 -2.439 16.026 1.00 28.79 167 LEU C CA 1
ATOM 3773 C C . LEU C 1 168 ? 6.772 -1.509 16.470 1.00 36.81 167 LEU C C 1
ATOM 3774 O O . LEU C 1 168 ? 5.686 -1.550 15.879 1.00 41.75 167 LEU C O 1
ATOM 3779 N N . SER C 1 169 ? 6.999 -0.683 17.486 1.00 34.37 168 SER C N 1
ATOM 3780 C CA . SER C 1 169 ? 5.995 0.274 17.920 1.00 39.96 168 SER C CA 1
ATOM 3781 C C . SER C 1 169 ? 6.235 1.623 17.252 1.00 42.63 168 SER C C 1
ATOM 3782 O O . SER C 1 169 ? 5.401 2.518 17.337 1.00 46.32 168 SER C O 1
ATOM 3785 N N . GLY D 1 1 ? 36.859 -6.156 20.102 1.00 96.12 0 GLY D N 1
ATOM 3786 C CA . GLY D 1 1 ? 35.728 -6.134 21.012 1.00 91.45 0 GLY D CA 1
ATOM 3787 C C . GLY D 1 1 ? 35.684 -4.887 21.874 1.00 88.80 0 GLY D C 1
ATOM 3788 O O . GLY D 1 1 ? 34.658 -4.577 22.480 1.00 85.23 0 GLY D O 1
ATOM 3789 N N . MET D 1 2 ? 36.810 -4.169 21.924 1.00 93.42 1 MET D N 1
ATOM 3790 C CA . MET D 1 2 ? 36.885 -2.949 22.722 1.00 93.53 1 MET D CA 1
ATOM 3791 C C . MET D 1 2 ? 36.201 -1.780 22.029 1.00 90.92 1 MET D C 1
ATOM 3792 O O . MET D 1 2 ? 35.524 -0.977 22.682 1.00 90.43 1 MET D O 1
ATOM 3797 N N . MET D 1 3 ? 36.368 -1.666 20.710 1.00 82.60 2 MET D N 1
ATOM 3798 C CA . MET D 1 3 ? 35.792 -0.538 19.992 1.00 76.51 2 MET D CA 1
ATOM 3799 C C . MET D 1 3 ? 34.283 -0.655 19.831 1.00 67.29 2 MET D C 1
ATOM 3800 O O . MET D 1 3 ? 33.625 0.348 19.542 1.00 63.35 2 MET D O 1
ATOM 3805 N N . SER D 1 4 ? 33.717 -1.842 20.016 1.00 62.87 3 SER D N 1
ATOM 3806 C CA . SER D 1 4 ? 32.272 -1.992 19.953 1.00 59.93 3 SER D CA 1
ATOM 3807 C C . SER D 1 4 ? 31.638 -1.470 21.237 1.00 54.44 3 SER D C 1
ATOM 3808 O O . SER D 1 4 ? 32.087 -1.802 22.340 1.00 54.96 3 SER D O 1
ATOM 3811 N N . ASN D 1 5 ? 30.604 -0.638 21.088 1.00 50.84 4 ASN D N 1
ATOM 3812 C CA . ASN D 1 5 ? 29.882 -0.128 22.246 1.00 48.80 4 ASN D CA 1
ATOM 3813 C C . ASN D 1 5 ? 29.358 -1.283 23.081 1.00 47.99 4 ASN D C 1
ATOM 3814 O O . ASN D 1 5 ? 28.832 -2.265 22.552 1.00 51.31 4 ASN D O 1
ATOM 3819 N N . LEU D 1 6 ? 29.512 -1.163 24.393 1.00 36.67 5 LEU D N 1
ATOM 3820 C CA . LEU D 1 6 ? 29.022 -2.157 25.336 1.00 34.30 5 LEU D CA 1
ATOM 3821 C C . LEU D 1 6 ? 28.069 -1.469 26.299 1.00 33.12 5 LEU D C 1
ATOM 3822 O O . LEU D 1 6 ? 28.464 -0.542 27.014 1.00 37.42 5 LEU D O 1
ATOM 3827 N N . TYR D 1 7 ? 26.820 -1.910 26.306 1.00 31.84 6 TYR D N 1
ATOM 3828 C CA . TYR D 1 7 ? 25.811 -1.366 27.201 1.00 38.60 6 TYR D CA 1
ATOM 3829 C C . TYR D 1 7 ? 25.646 -2.275 28.410 1.00 28.91 6 TYR D C 1
ATOM 3830 O O . TYR D 1 7 ? 25.646 -3.504 28.287 1.00 28.63 6 TYR D O 1
ATOM 3839 N N . HIS D 1 8 ? 25.527 -1.665 29.584 1.00 29.00 7 HIS D N 1
ATOM 3840 C CA . HIS D 1 8 ? 25.495 -2.398 30.843 1.00 39.98 7 HIS D CA 1
ATOM 3841 C C . HIS D 1 8 ? 24.045 -2.548 31.291 1.00 26.40 7 HIS D C 1
ATOM 3842 O O . HIS D 1 8 ? 23.392 -1.565 31.652 1.00 30.31 7 HIS D O 1
ATOM 3849 N N . ASP D 1 9 ? 23.541 -3.775 31.247 1.00 24.50 8 ASP D N 1
ATOM 3850 C CA . ASP D 1 9 ? 22.169 -4.034 31.648 1.00 23.65 8 ASP D CA 1
ATOM 3851 C C . ASP D 1 9 ? 22.053 -3.921 33.162 1.00 31.64 8 ASP D C 1
ATOM 3852 O O . ASP D 1 9 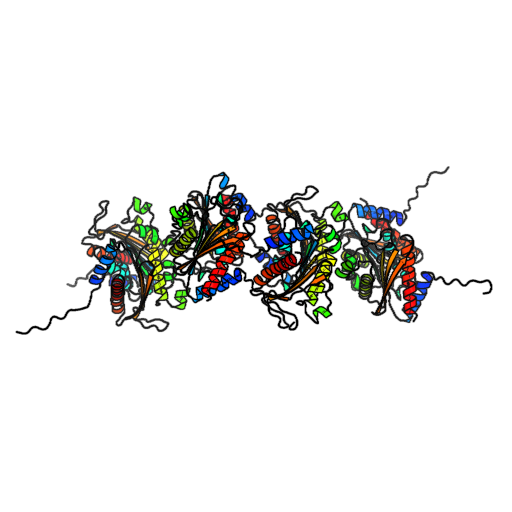? 22.940 -4.367 33.897 1.00 29.32 8 ASP D O 1
ATOM 3857 N N . ASN D 1 10 ? 20.956 -3.324 33.632 1.00 28.45 9 ASN D N 1
ATOM 3858 C CA . ASN D 1 10 ? 20.786 -3.052 35.056 1.00 33.24 9 ASN D CA 1
ATOM 3859 C C . ASN D 1 10 ? 19.679 -3.877 35.708 1.00 31.41 9 ASN D C 1
ATOM 3860 O O . ASN D 1 10 ? 19.372 -3.653 36.881 1.00 33.35 9 ASN D O 1
ATOM 3865 N N . THR D 1 11 ? 19.076 -4.819 34.992 1.00 27.81 10 THR D N 1
ATOM 3866 C CA A THR D 1 11 ? 18.052 -5.678 35.576 0.50 26.73 10 THR D CA 1
ATOM 3867 C CA B THR D 1 11 ? 18.054 -5.652 35.609 0.50 26.71 10 THR D CA 1
ATOM 3868 C C . THR D 1 11 ? 18.691 -6.720 36.490 1.00 25.93 10 THR D C 1
ATOM 3869 O O . THR D 1 11 ? 19.805 -7.191 36.243 1.00 27.78 10 THR D O 1
ATOM 3876 N N . ILE D 1 12 ? 17.973 -7.078 37.553 1.00 24.61 11 ILE D N 1
ATOM 3877 C CA . ILE D 1 12 ? 18.436 -8.044 38.544 1.00 25.02 11 ILE D CA 1
ATOM 3878 C C . ILE D 1 12 ? 17.386 -9.143 38.637 1.00 25.20 11 ILE D C 1
ATOM 3879 O O . ILE D 1 12 ? 16.199 -8.856 38.846 1.00 25.01 11 ILE D O 1
ATOM 3884 N N . THR D 1 13 ? 17.809 -10.394 38.464 1.00 19.94 12 THR D N 1
ATOM 3885 C CA . THR D 1 13 ? 16.853 -11.491 38.567 1.00 19.69 12 THR D CA 1
ATOM 3886 C C . THR D 1 13 ? 16.550 -11.803 40.033 1.00 22.16 12 THR D C 1
ATOM 3887 O O . THR D 1 13 ? 17.260 -11.384 40.949 1.00 23.84 12 THR D O 1
ATOM 3891 N N . VAL D 1 14 ? 15.478 -12.568 40.247 1.00 24.75 13 VAL D N 1
ATOM 3892 C CA . VAL D 1 14 ? 15.131 -13.003 41.600 1.00 23.72 13 VAL D CA 1
ATOM 3893 C C . VAL D 1 14 ? 16.283 -13.788 42.220 1.00 22.14 13 VAL D C 1
ATOM 3894 O O . VAL D 1 14 ? 16.611 -13.612 43.403 1.00 25.09 13 VAL D O 1
ATOM 3898 N N . ALA D 1 15 ? 16.933 -14.649 41.427 1.00 19.67 14 ALA D N 1
ATOM 3899 C CA . ALA D 1 15 ? 18.062 -15.425 41.936 1.00 19.82 14 ALA D CA 1
ATOM 3900 C C . ALA D 1 15 ? 19.216 -14.525 42.357 1.00 24.41 14 ALA D C 1
ATOM 3901 O O . ALA D 1 15 ? 19.854 -14.764 43.391 1.00 26.66 14 ALA D O 1
ATOM 3903 N N . GLU D 1 16 ? 19.507 -13.486 41.569 1.00 23.71 15 GLU D N 1
ATOM 3904 C CA . GLU D 1 16 ? 20.531 -12.530 41.981 1.00 22.32 15 GLU D CA 1
ATOM 3905 C C . GLU D 1 16 ? 20.128 -11.808 43.261 1.00 20.38 15 GLU D C 1
ATOM 3906 O O . GLU D 1 16 ? 20.979 -11.502 44.106 1.00 23.65 15 GLU D O 1
ATOM 3912 N N . LEU D 1 17 ? 18.833 -11.523 43.423 1.00 22.32 16 LEU D N 1
ATOM 3913 C CA . LEU D 1 17 ? 18.372 -10.818 44.619 1.00 25.50 16 LEU D CA 1
ATOM 3914 C C . LEU D 1 17 ? 18.465 -11.698 45.863 1.00 25.60 16 LEU D C 1
ATOM 3915 O O . LEU D 1 17 ? 18.899 -11.234 46.924 1.00 23.58 16 LEU D O 1
ATOM 3920 N N . THR D 1 18 ? 18.061 -12.967 45.764 1.00 22.91 17 THR D N 1
ATOM 3921 C CA . THR D 1 18 ? 18.130 -13.812 46.952 1.00 26.56 17 THR D CA 1
ATOM 3922 C C . THR D 1 18 ? 19.571 -14.089 47.350 1.00 26.39 17 THR D C 1
ATOM 3923 O O . THR D 1 18 ? 19.861 -14.257 48.536 1.00 27.66 17 THR D O 1
ATOM 3927 N N . LYS D 1 19 ? 20.486 -14.135 46.382 1.00 29.38 18 LYS D N 1
ATOM 3928 C CA . LYS D 1 19 ? 21.898 -14.285 46.713 1.00 30.02 18 LYS D CA 1
ATOM 3929 C C . LYS D 1 19 ? 22.399 -13.078 47.497 1.00 30.11 18 LYS D C 1
ATOM 3930 O O . LYS D 1 19 ? 23.039 -13.228 48.545 1.00 30.97 18 LYS D O 1
ATOM 3936 N N . LYS D 1 20 ? 22.107 -11.870 47.004 1.00 28.22 19 LYS D N 1
ATOM 3937 C CA . LYS D 1 20 ? 22.457 -10.654 47.735 1.00 29.15 19 LYS D CA 1
ATOM 3938 C C . LYS D 1 20 ? 21.791 -10.631 49.106 1.00 29.11 19 LYS D C 1
ATOM 3939 O O . LYS D 1 20 ? 22.430 -10.314 50.116 1.00 30.15 19 LYS D O 1
ATOM 3945 N N . LEU D 1 21 ? 20.495 -10.954 49.155 1.00 27.72 20 LEU D N 1
ATOM 3946 C CA . LEU D 1 21 ? 19.769 -10.933 50.420 1.00 27.20 20 LEU D CA 1
ATOM 3947 C C . LEU D 1 21 ? 20.354 -11.937 51.404 1.00 30.89 20 LEU D C 1
ATOM 3948 O O . LEU D 1 21 ? 20.493 -11.641 52.597 1.00 31.86 20 LEU D O 1
ATOM 3953 N N . ALA D 1 22 ? 20.714 -13.127 50.916 1.00 27.08 21 ALA D N 1
ATOM 3954 C CA . ALA D 1 22 ? 21.363 -14.119 51.768 1.00 29.44 21 ALA D CA 1
ATOM 3955 C C . ALA D 1 22 ? 22.645 -13.568 52.380 1.00 31.83 21 ALA D C 1
ATOM 3956 O O . ALA D 1 22 ? 22.881 -13.706 53.588 1.00 31.54 21 ALA D O 1
ATOM 3958 N N . SER D 1 23 ? 23.489 -12.935 51.561 1.00 33.60 22 SER D N 1
ATOM 3959 C CA . SER D 1 23 ? 24.749 -12.399 52.072 1.00 39.19 22 SER D CA 1
ATOM 3960 C C . SER D 1 23 ? 24.504 -11.348 53.146 1.00 36.59 22 SER D C 1
ATOM 3961 O O . SER D 1 23 ? 25.136 -11.373 54.208 1.00 36.58 22 SER D O 1
ATOM 3964 N N . ARG D 1 24 ? 23.587 -10.412 52.885 1.00 33.47 23 ARG D N 1
ATOM 3965 C CA . ARG D 1 24 ? 23.326 -9.343 53.848 1.00 36.39 23 ARG D CA 1
ATOM 3966 C C . ARG D 1 24 ? 22.840 -9.908 55.178 1.00 33.64 23 ARG D C 1
ATOM 3967 O O . ARG D 1 24 ? 23.331 -9.524 56.247 1.00 35.56 23 ARG D O 1
ATOM 3975 N N . LEU D 1 25 ? 21.880 -10.835 55.128 1.00 31.31 24 LEU D N 1
ATOM 3976 C CA . LEU D 1 25 ? 21.291 -11.349 56.360 1.00 29.35 24 LEU D CA 1
ATOM 3977 C C . LEU D 1 25 ? 22.271 -12.235 57.117 1.00 33.27 24 LEU D C 1
ATOM 3978 O O . LEU D 1 25 ? 22.396 -12.125 58.344 1.00 33.38 24 LEU D O 1
ATOM 3983 N N . ILE D 1 26 ? 22.973 -13.120 56.408 1.00 30.64 25 ILE D N 1
ATOM 3984 C CA . ILE D 1 26 ? 23.897 -14.032 57.075 1.00 34.51 25 ILE D CA 1
ATOM 3985 C C . ILE D 1 26 ? 25.057 -13.262 57.691 1.00 39.47 25 ILE D C 1
ATOM 3986 O O . ILE D 1 26 ? 25.479 -13.550 58.818 1.00 41.86 25 ILE D O 1
ATOM 3991 N N . ASP D 1 27 ? 25.581 -12.261 56.977 1.00 40.25 26 ASP D N 1
ATOM 3992 C CA . ASP D 1 27 ? 26.681 -11.470 57.522 1.00 46.47 26 ASP D CA 1
ATOM 3993 C C . ASP D 1 27 ? 26.256 -10.728 58.783 1.00 44.31 26 ASP D C 1
ATOM 3994 O O . ASP D 1 27 ? 27.053 -10.564 59.713 1.00 47.14 26 ASP D O 1
ATOM 3999 N N . ALA D 1 28 ? 25.006 -10.274 58.833 1.00 40.35 27 ALA D N 1
ATOM 4000 C CA . ALA D 1 28 ? 24.488 -9.534 59.975 1.00 42.05 27 ALA D CA 1
ATOM 4001 C C . ALA D 1 28 ? 23.876 -10.434 61.042 1.00 42.49 27 ALA D C 1
ATOM 4002 O O . ALA D 1 28 ? 23.417 -9.925 62.070 1.00 45.89 27 ALA D O 1
ATOM 4004 N N . GLY D 1 29 ? 23.858 -11.745 60.827 1.00 41.86 28 GLY D N 1
ATOM 4005 C CA . GLY D 1 29 ? 23.266 -12.660 61.788 1.00 44.24 28 GLY D CA 1
ATOM 4006 C C . GLY D 1 29 ? 21.771 -12.500 61.949 1.00 42.54 28 GLY D C 1
ATOM 4007 O O . GLY D 1 29 ? 21.257 -12.589 63.073 1.00 43.36 28 GLY D O 1
ATOM 4008 N N . LEU D 1 30 ? 21.057 -12.264 60.854 1.00 34.87 29 LEU D N 1
ATOM 4009 C CA . LEU D 1 30 ? 19.626 -12.015 60.888 1.00 35.07 29 LEU D CA 1
ATOM 4010 C C . LEU D 1 30 ? 18.880 -13.166 60.230 1.00 35.87 29 LEU D C 1
ATOM 4011 O O . LEU D 1 30 ? 19.394 -13.824 59.321 1.00 33.79 29 LEU D O 1
ATOM 4016 N N . ARG D 1 31 ? 17.661 -13.407 60.700 1.00 31.85 30 ARG D N 1
ATOM 4017 C CA . ARG D 1 31 ? 16.811 -14.453 60.158 1.00 29.17 30 ARG D CA 1
ATOM 4018 C C . ARG D 1 31 ? 15.553 -13.822 59.583 1.00 29.83 30 ARG D C 1
ATOM 4019 O O . ARG D 1 31 ? 15.034 -12.843 60.130 1.00 31.51 30 ARG D O 1
ATOM 4027 N N . LEU D 1 32 ? 15.068 -14.402 58.487 1.00 23.92 31 LEU D N 1
ATOM 4028 C CA . LEU D 1 32 ? 13.961 -13.865 57.706 1.00 24.50 31 LEU D CA 1
ATOM 4029 C C . LEU D 1 32 ? 12.778 -14.824 57.742 1.00 23.73 31 LEU D C 1
ATOM 4030 O O . LEU D 1 32 ? 12.959 -16.046 57.771 1.00 25.02 31 LEU D O 1
ATOM 4035 N N . THR D 1 33 ? 11.563 -14.270 57.744 1.00 23.09 32 THR D N 1
ATOM 4036 C CA . THR D 1 33 ? 10.351 -15.072 57.634 1.00 20.80 32 THR D CA 1
ATOM 4037 C C . THR D 1 33 ? 9.403 -14.389 56.652 1.00 21.26 32 THR D C 1
ATOM 4038 O O . THR D 1 33 ? 9.525 -13.192 56.382 1.00 20.73 32 THR D O 1
ATOM 4042 N N . THR D 1 34 ? 8.464 -15.155 56.091 1.00 20.02 33 THR D N 1
ATOM 4043 C CA . THR D 1 34 ? 7.555 -14.592 55.095 1.00 20.19 33 THR D CA 1
ATOM 4044 C C . THR D 1 34 ? 6.122 -15.047 55.334 1.00 20.38 33 THR D C 1
ATOM 4045 O O . THR D 1 34 ? 5.874 -16.134 55.863 1.00 21.56 33 THR D O 1
ATOM 4049 N N . ALA D 1 35 ? 5.175 -14.186 54.945 1.00 19.04 34 ALA D N 1
ATOM 4050 C CA . ALA D 1 35 ? 3.754 -14.519 54.923 1.00 17.38 34 ALA D CA 1
ATOM 4051 C C . ALA D 1 35 ? 3.187 -14.034 53.597 1.00 20.04 34 ALA D C 1
ATOM 4052 O O . ALA D 1 35 ? 3.262 -12.839 53.295 1.00 19.57 34 ALA D O 1
ATOM 4054 N N . GLU D 1 36 ? 2.638 -14.958 52.804 1.00 20.49 35 GLU D N 1
ATOM 4055 C CA . GLU D 1 36 ? 2.218 -14.682 51.433 1.00 22.51 35 GLU D CA 1
ATOM 4056 C C . GLU D 1 36 ? 0.719 -14.876 51.282 1.00 23.06 35 GLU D C 1
ATOM 4057 O O . GLU D 1 36 ? 0.202 -15.962 51.561 1.00 27.51 35 GLU D O 1
ATOM 4063 N N . SER D 1 37 ? 0.028 -13.855 50.779 1.00 22.10 36 SER D N 1
ATOM 4064 C CA . SER D 1 37 ? -1.390 -13.980 50.471 1.00 23.89 36 SER D CA 1
ATOM 4065 C C . SER D 1 37 ? -1.654 -13.402 49.080 1.00 26.14 36 SER D C 1
ATOM 4066 O O . SER D 1 37 ? -2.257 -12.334 48.963 1.00 24.57 36 SER D O 1
ATOM 4069 N N . CYS D 1 38 ? -1.153 -14.110 48.059 1.00 27.95 37 CYS D N 1
ATOM 4070 C CA . CYS D 1 38 ? -1.599 -14.096 46.663 1.00 28.41 37 CYS D CA 1
ATOM 4071 C C . CYS D 1 38 ? -0.484 -14.620 45.767 1.00 25.14 37 CYS D C 1
ATOM 4072 O O . CYS D 1 38 ? -0.726 -14.939 44.598 1.00 26.38 37 CYS D O 1
ATOM 4075 N N . THR D 1 39 ? 0.735 -14.725 46.303 1.00 24.01 38 THR D N 1
ATOM 4076 C CA . THR D 1 39 ? 1.868 -15.223 45.533 1.00 19.88 38 THR D CA 1
ATOM 4077 C C . THR D 1 39 ? 2.056 -16.731 45.660 1.00 20.63 38 THR D C 1
ATOM 4078 O O . THR D 1 39 ? 2.907 -17.295 44.966 1.00 22.56 38 THR D O 1
ATOM 4082 N N . GLY D 1 40 ? 1.272 -17.398 46.506 1.00 21.45 39 GLY D N 1
ATOM 4083 C CA . GLY D 1 40 ? 1.156 -18.848 46.447 1.00 21.41 39 GLY D CA 1
ATOM 4084 C C . GLY D 1 40 ? 2.341 -19.640 46.950 1.00 22.36 39 GLY D C 1
ATOM 4085 O O . GLY D 1 40 ? 2.371 -20.861 46.762 1.00 24.31 39 GLY D O 1
ATOM 4086 N N . GLY D 1 41 ? 3.315 -19.001 47.591 1.00 23.20 40 GLY D N 1
ATOM 4087 C CA . GLY D 1 41 ? 4.531 -19.681 47.995 1.00 18.72 40 GLY D CA 1
ATOM 4088 C C . GLY D 1 41 ? 5.719 -19.457 47.085 1.00 21.79 40 GLY D C 1
ATOM 4089 O O . GLY D 1 41 ? 6.799 -19.997 47.364 1.00 22.04 40 GLY D O 1
ATOM 4090 N N . LYS D 1 42 ? 5.552 -18.683 46.004 1.00 19.21 41 LYS D N 1
ATOM 4091 C CA . LYS D 1 42 ? 6.661 -18.389 45.101 1.00 17.11 41 LYS D CA 1
ATOM 4092 C C . LYS D 1 42 ? 7.767 -17.607 45.796 1.00 18.03 41 LYS D C 1
ATOM 4093 O O . LYS D 1 42 ? 8.936 -17.699 45.396 1.00 20.31 41 LYS D O 1
ATOM 4099 N N . LEU D 1 43 ? 7.423 -16.812 46.811 1.00 16.55 42 LEU D N 1
ATOM 4100 C CA . LEU D 1 43 ? 8.458 -16.108 47.561 1.00 20.13 42 LEU D CA 1
ATOM 4101 C C . LEU D 1 43 ? 9.252 -17.082 48.416 1.00 23.26 42 LEU D C 1
ATOM 4102 O O . LEU D 1 43 ? 10.490 -17.072 48.402 1.00 21.09 42 LEU D O 1
ATOM 4107 N N . SER D 1 44 ? 8.555 -17.946 49.160 1.00 19.54 43 SER D N 1
ATOM 4108 C CA . SER D 1 44 ? 9.248 -18.985 49.912 1.00 19.21 43 SER D CA 1
ATOM 4109 C C . SER D 1 44 ? 10.124 -19.841 49.000 1.00 18.59 43 SER D C 1
ATOM 4110 O O . SER D 1 44 ? 11.259 -20.182 49.354 1.00 18.93 43 SER D O 1
ATOM 4113 N N . VAL D 1 45 ? 9.625 -20.182 47.813 1.00 15.54 44 VAL D N 1
ATOM 4114 C CA . VAL D 1 45 ? 10.396 -21.031 46.909 1.00 19.11 44 VAL D CA 1
ATOM 4115 C C . VAL D 1 45 ? 11.682 -20.332 46.480 1.00 18.74 44 VAL D C 1
ATOM 4116 O O . VAL D 1 45 ? 12.759 -20.944 46.449 1.00 21.20 44 VAL D O 1
ATOM 4120 N N . ALA D 1 46 ? 11.589 -19.049 46.135 1.00 22.06 45 ALA D N 1
ATOM 4121 C CA . ALA D 1 46 ? 12.778 -18.287 45.764 1.00 20.67 45 ALA D CA 1
ATOM 4122 C C . ALA D 1 46 ? 13.799 -18.275 46.897 1.00 19.91 45 ALA D C 1
ATOM 4123 O O . ALA D 1 46 ? 14.999 -18.457 46.665 1.00 22.03 45 ALA D O 1
ATOM 4125 N N . LEU D 1 47 ? 13.337 -18.065 48.131 1.00 20.84 46 LEU D N 1
ATOM 4126 C CA . LEU D 1 47 ? 14.250 -18.015 49.267 1.00 22.39 46 LEU D CA 1
ATOM 4127 C C . LEU D 1 47 ? 14.820 -19.385 49.596 1.00 21.92 46 LEU D C 1
ATOM 4128 O O . LEU D 1 47 ? 15.971 -19.483 50.032 1.00 25.22 46 LEU D O 1
ATOM 4133 N N . CYS D 1 48 ? 14.046 -20.451 49.394 1.00 24.06 47 CYS D N 1
ATOM 4134 C CA . CYS D 1 48 ? 14.558 -21.793 49.635 1.00 23.14 47 CYS D CA 1
ATOM 4135 C C . CYS D 1 48 ? 15.451 -22.291 48.508 1.00 24.25 47 CYS D C 1
ATOM 4136 O O . CYS D 1 48 ? 16.101 -23.329 48.665 1.00 22.69 47 CYS D O 1
ATOM 4139 N N . ALA D 1 49 ? 15.512 -21.579 47.383 1.00 24.45 48 ALA D N 1
ATOM 4140 C CA . ALA D 1 49 ? 16.409 -21.966 46.303 1.00 24.19 48 ALA D CA 1
ATOM 4141 C C . ALA D 1 49 ? 17.853 -21.547 46.560 1.00 28.03 48 ALA D C 1
ATOM 4142 O O . ALA D 1 49 ? 18.760 -22.053 45.887 1.00 30.26 48 ALA D O 1
ATOM 4144 N N . GLU D 1 50 ? 18.084 -20.654 47.521 1.00 38.39 49 GLU D N 1
ATOM 4145 C CA . GLU D 1 50 ? 19.436 -20.248 47.877 1.00 42.61 49 GLU D CA 1
ATOM 4146 C C . GLU D 1 50 ? 20.238 -21.432 48.395 1.00 50.09 49 GLU D C 1
ATOM 4147 O O . GLU D 1 50 ? 19.707 -22.338 49.043 1.00 53.27 49 GLU D O 1
ATOM 4153 N N . GLU D 1 51 ? 21.540 -21.409 48.105 1.00 52.25 50 GLU D N 1
ATOM 4154 C CA . GLU D 1 51 ? 22.436 -22.455 48.589 1.00 55.55 50 GLU D CA 1
ATOM 4155 C C . GLU D 1 51 ? 22.412 -22.538 50.112 1.00 51.12 50 GLU D C 1
ATOM 4156 O O . GLU D 1 51 ? 22.268 -23.624 50.686 1.00 50.44 50 GLU D O 1
ATOM 4162 N N . ASN D 1 52 ? 22.540 -21.395 50.782 1.00 47.49 51 ASN D N 1
ATOM 4163 C CA . ASN D 1 52 ? 22.636 -21.331 52.240 1.00 47.50 51 ASN D CA 1
ATOM 4164 C C . ASN D 1 52 ? 21.331 -20.888 52.886 1.00 37.70 51 ASN D C 1
ATOM 4165 O O . ASN D 1 52 ? 21.350 -20.237 53.935 1.00 33.36 51 ASN D O 1
ATOM 4170 N N . THR D 1 53 ? 20.186 -21.239 52.292 1.00 33.46 52 THR D N 1
ATOM 4171 C CA . THR D 1 53 ? 18.903 -20.765 52.809 1.00 29.78 52 THR D CA 1
ATOM 4172 C C . THR D 1 53 ? 18.699 -21.147 54.272 1.00 31.60 52 THR D C 1
ATOM 4173 O O . THR D 1 53 ? 18.072 -20.397 55.026 1.00 31.19 52 THR D O 1
ATOM 4177 N N . ALA D 1 54 ? 19.226 -22.296 54.695 1.00 33.11 53 ALA D N 1
ATOM 4178 C CA . ALA D 1 54 ? 19.036 -22.737 56.071 1.00 34.37 53 ALA D CA 1
ATOM 4179 C C . ALA D 1 54 ? 19.698 -21.807 57.079 1.00 36.74 53 ALA D C 1
ATOM 4180 O O . ALA D 1 54 ? 19.334 -21.825 58.259 1.00 38.64 53 ALA D O 1
ATOM 4182 N N . ASP D 1 55 ? 20.656 -20.997 56.648 1.00 37.71 54 ASP D N 1
ATOM 4183 C CA . ASP D 1 55 ? 21.358 -20.103 57.553 1.00 36.58 54 ASP D CA 1
ATOM 4184 C C . ASP D 1 55 ? 20.629 -18.780 57.780 1.00 34.36 54 ASP D C 1
ATOM 4185 O O . ASP D 1 55 ? 21.088 -17.976 58.597 1.00 34.43 54 ASP D O 1
ATOM 4190 N N . PHE D 1 56 ? 19.505 -18.531 57.098 1.00 31.20 55 PHE D N 1
ATOM 4191 C CA . PHE D 1 56 ? 18.817 -17.259 57.298 1.00 32.00 55 PHE D CA 1
ATOM 4192 C C . PHE D 1 56 ? 17.297 -17.340 57.162 1.00 30.00 55 PHE D C 1
ATOM 4193 O O . PHE D 1 56 ? 16.603 -16.383 57.516 1.00 30.47 55 PHE D O 1
ATOM 4201 N N . TYR D 1 57 ? 16.761 -18.449 56.652 1.00 23.03 56 TYR D N 1
ATOM 4202 C CA . TYR D 1 57 ? 15.332 -18.553 56.373 1.00 28.17 56 TYR D CA 1
ATOM 4203 C C . TYR D 1 57 ? 14.797 -19.840 56.973 1.00 24.94 56 TYR D C 1
ATOM 4204 O O . TYR D 1 57 ? 15.415 -20.897 56.829 1.00 25.41 56 TYR D O 1
ATOM 4213 N N . ASP D 1 58 ? 13.647 -19.749 57.635 1.00 22.22 57 ASP D N 1
ATOM 4214 C CA . ASP D 1 58 ? 13.090 -20.900 58.332 1.00 27.53 57 ASP D CA 1
ATOM 4215 C C . ASP D 1 58 ? 11.619 -21.076 57.982 1.00 26.79 57 ASP D C 1
ATOM 4216 O O . ASP D 1 58 ? 11.243 -22.083 57.377 1.00 27.99 57 ASP D O 1
ATOM 4221 N N . VAL D 1 59 ? 10.791 -20.092 58.337 1.00 24.25 58 VAL D N 1
ATOM 4222 C CA . VAL D 1 59 ? 9.338 -20.218 58.317 1.00 22.01 58 VAL D CA 1
ATOM 4223 C C . VAL D 1 59 ? 8.767 -19.388 57.178 1.00 20.51 58 VAL D C 1
ATOM 4224 O O . VAL D 1 59 ? 9.054 -18.187 57.061 1.00 18.22 58 VAL D O 1
ATOM 4228 N N . GLY D 1 60 ? 7.947 -20.027 56.347 1.00 21.23 59 GLY D N 1
ATOM 4229 C CA . GLY D 1 60 ? 7.177 -19.324 55.342 1.00 21.34 59 GLY D CA 1
ATOM 4230 C C . GLY D 1 60 ? 5.723 -19.732 55.439 1.00 23.13 59 GLY D C 1
ATOM 4231 O O . GLY D 1 60 ? 5.414 -20.923 55.547 1.00 22.54 59 GLY D O 1
ATOM 4232 N N . LEU D 1 61 ? 4.821 -18.758 55.426 1.00 18.41 60 LEU D N 1
ATOM 4233 C CA . LEU D 1 61 ? 3.394 -19.013 55.537 1.00 21.43 60 LEU D CA 1
ATOM 4234 C C . LEU D 1 61 ? 2.698 -18.600 54.251 1.00 18.94 60 LEU D C 1
ATOM 4235 O O . LEU D 1 61 ? 2.985 -17.540 53.690 1.00 24.40 60 LEU D O 1
ATOM 4240 N N . VAL D 1 62 ? 1.803 -19.457 53.779 1.00 16.48 61 VAL D N 1
ATOM 4241 C CA . VAL D 1 62 ? 0.899 -19.150 52.682 1.00 21.00 61 VAL D CA 1
ATOM 4242 C C . VAL D 1 62 ? -0.515 -19.206 53.236 1.00 22.36 61 VAL D C 1
ATOM 4243 O O . VAL D 1 62 ? -0.898 -20.200 53.860 1.00 24.40 61 VAL D O 1
ATOM 4247 N N . VAL D 1 63 ? -1.281 -18.138 53.029 1.00 25.86 62 VAL D N 1
ATOM 4248 C CA . VAL D 1 63 ? -2.645 -18.054 53.537 1.00 30.10 62 VAL D CA 1
ATOM 4249 C C . VAL D 1 63 ? -3.500 -17.343 52.500 1.00 33.54 62 VAL D C 1
ATOM 4250 O O . VAL D 1 63 ? -3.097 -16.305 51.967 1.00 40.64 62 VAL D O 1
ATOM 4254 N N . PHE D 1 64 ? -4.672 -17.904 52.203 1.00 27.04 63 PHE D N 1
ATOM 4255 C CA . PHE D 1 64 ? -5.608 -17.255 51.292 1.00 29.87 63 PHE D CA 1
ATOM 4256 C C . PHE D 1 64 ? -6.720 -16.493 52.003 1.00 28.83 63 PHE D C 1
ATOM 4257 O O . PHE D 1 64 ? -7.063 -15.386 51.579 1.00 30.29 63 PHE D O 1
ATOM 4265 N N . SER D 1 65 ? -7.296 -17.047 53.065 1.00 29.42 64 SER D N 1
ATOM 4266 C CA . SER D 1 65 ? -8.575 -16.553 53.558 1.00 28.57 64 SER D CA 1
ATOM 4267 C C . SER D 1 65 ? -8.397 -15.432 54.576 1.00 29.25 64 SER D C 1
ATOM 4268 O O . SER D 1 65 ? -7.329 -15.253 55.169 1.00 30.10 64 SER D O 1
ATOM 4271 N N . ASP D 1 66 ? -9.486 -14.685 54.784 1.00 29.36 65 ASP D N 1
ATOM 4272 C CA . ASP D 1 66 ? -9.568 -13.777 55.924 1.00 34.15 65 ASP D CA 1
ATOM 4273 C C . ASP D 1 66 ? -9.515 -14.539 57.240 1.00 37.55 65 ASP D C 1
ATOM 4274 O O . ASP D 1 66 ? -8.822 -14.125 58.179 1.00 35.20 65 ASP D O 1
ATOM 4279 N N . SER D 1 67 ? -10.252 -15.650 57.333 1.00 37.05 66 SER D N 1
ATOM 4280 C CA A SER D 1 67 ? -10.312 -16.397 58.584 0.50 35.40 66 SER D CA 1
ATOM 4281 C CA B SER D 1 67 ? -10.311 -16.401 58.583 0.50 35.40 66 SER D CA 1
ATOM 4282 C C . SER D 1 67 ? -8.941 -16.932 58.980 1.00 31.89 66 SER D C 1
ATOM 4283 O O . SER D 1 67 ? -8.612 -16.990 60.172 1.00 31.32 66 SER D O 1
ATOM 4288 N N . ALA D 1 68 ? -8.127 -17.328 58.000 1.00 28.44 67 ALA D N 1
ATOM 4289 C CA . ALA D 1 68 ? -6.799 -17.835 58.325 1.00 27.56 67 ALA D CA 1
ATOM 4290 C C . ALA D 1 68 ? -5.880 -16.717 58.803 1.00 29.49 67 ALA D C 1
ATOM 4291 O O . ALA D 1 68 ? -5.068 -16.927 59.712 1.00 30.52 67 ALA D O 1
ATOM 4293 N N . LYS D 1 69 ? -5.981 -15.523 58.206 1.00 27.69 68 LYS D N 1
ATOM 4294 C CA . LYS D 1 69 ? -5.188 -14.407 58.713 1.00 28.46 68 LYS D CA 1
ATOM 4295 C C . LYS D 1 69 ? -5.588 -14.033 60.134 1.00 29.32 68 LYS D C 1
ATOM 4296 O O . LYS D 1 69 ? -4.728 -13.667 60.942 1.00 34.06 68 LYS D O 1
ATOM 4302 N N . GLU D 1 70 ? -6.879 -14.115 60.459 1.00 29.81 69 GLU D N 1
ATOM 4303 C CA . GLU D 1 70 ? -7.310 -13.858 61.827 1.00 33.50 69 GLU D CA 1
ATOM 4304 C C . GLU D 1 70 ? -6.808 -14.950 62.765 1.00 33.72 69 GLU D C 1
ATOM 4305 O O . GLU D 1 70 ? -6.239 -14.663 63.823 1.00 35.72 69 GLU D O 1
ATOM 4311 N N . ARG D 1 71 ? -6.997 -16.211 62.379 1.00 30.75 70 ARG D N 1
ATOM 4312 C CA . ARG D 1 71 ? -6.696 -17.319 63.279 1.00 37.93 70 ARG D CA 1
ATOM 4313 C C . ARG D 1 71 ? -5.193 -17.515 63.443 1.00 38.27 70 ARG D C 1
ATOM 4314 O O . ARG D 1 71 ? -4.699 -17.676 64.565 1.00 35.27 70 ARG D O 1
ATOM 4322 N N . ILE D 1 72 ? -4.447 -17.504 62.340 1.00 32.61 71 ILE D N 1
ATOM 4323 C CA . ILE D 1 72 ? -3.017 -17.797 62.403 1.00 27.55 71 ILE D CA 1
ATOM 4324 C C . ILE D 1 72 ? -2.197 -16.552 62.720 1.00 29.61 71 ILE D C 1
ATOM 4325 O O . ILE D 1 72 ? -1.287 -16.598 63.553 1.00 31.12 71 ILE D O 1
ATOM 4330 N N . LEU D 1 73 ? -2.509 -15.427 62.080 1.00 31.32 72 LEU D N 1
ATOM 4331 C CA . LEU D 1 73 ? -1.692 -14.225 62.159 1.00 32.28 72 LEU D CA 1
ATOM 4332 C C . LEU D 1 73 ? -2.269 -13.159 63.081 1.00 36.53 72 LEU D C 1
ATOM 4333 O O . LEU D 1 73 ? -1.684 -12.080 63.195 1.00 39.31 72 LEU D O 1
ATOM 4338 N N . GLY D 1 74 ? -3.391 -13.430 63.744 1.00 34.36 73 GLY D N 1
ATOM 4339 C CA . GLY D 1 74 ? -3.949 -12.458 64.665 1.00 37.63 73 GLY D CA 1
ATOM 4340 C C . GLY D 1 74 ? -4.371 -11.150 64.033 1.00 39.90 73 GLY D C 1
ATOM 4341 O O . GLY D 1 74 ? -4.521 -10.151 64.745 1.00 41.75 73 GLY D O 1
ATOM 4342 N N . VAL D 1 75 ? -4.564 -11.123 62.710 1.00 33.04 74 VAL D N 1
ATOM 4343 C CA . VAL D 1 75 ? -5.054 -9.915 62.057 1.00 31.61 74 VAL D CA 1
ATOM 4344 C C . VAL D 1 75 ? -6.391 -9.527 62.666 1.00 33.94 74 VAL D C 1
ATOM 4345 O O . VAL D 1 75 ? -7.256 -10.377 62.919 1.00 32.97 74 VAL D O 1
ATOM 4349 N N . SER D 1 76 ? -6.555 -8.237 62.929 1.00 30.03 75 SER D N 1
ATOM 4350 C CA . SER D 1 76 ? -7.738 -7.758 63.625 1.00 39.88 75 SER D CA 1
ATOM 4351 C C . SER D 1 76 ? -8.974 -7.874 62.739 1.00 39.70 75 SER D C 1
ATOM 4352 O O . SER D 1 76 ? -8.939 -7.452 61.575 1.00 35.50 75 SER D O 1
ATOM 4355 N N . PRO D 1 77 ? -10.082 -8.420 63.250 1.00 38.94 76 PRO D N 1
ATOM 4356 C CA . PRO D 1 77 ? -11.326 -8.409 62.464 1.00 39.68 76 PRO D CA 1
ATOM 4357 C C . PRO D 1 77 ? -11.823 -7.007 62.158 1.00 40.56 76 PRO D C 1
ATOM 4358 O O . PRO D 1 77 ? -12.472 -6.797 61.124 1.00 33.67 76 PRO D O 1
ATOM 4362 N N . GLU D 1 78 ? -11.529 -6.036 63.028 1.00 36.48 77 GLU D N 1
ATOM 4363 C CA . GLU D 1 78 ? -11.889 -4.650 62.742 1.00 36.53 77 GLU D CA 1
ATOM 4364 C C . GLU D 1 78 ? -11.045 -4.092 61.602 1.00 33.75 77 GLU D C 1
ATOM 4365 O O . GLU D 1 78 ? -11.545 -3.328 60.767 1.00 33.25 77 GLU D O 1
ATOM 4371 N N . THR D 1 79 ? -9.762 -4.465 61.548 1.00 32.80 78 THR D N 1
ATOM 4372 C CA . THR D 1 79 ? -8.915 -4.077 60.422 1.00 32.61 78 THR D CA 1
ATOM 4373 C C . THR D 1 79 ? -9.460 -4.639 59.115 1.00 32.01 78 THR D C 1
ATOM 4374 O O . THR D 1 79 ? -9.534 -3.937 58.101 1.00 29.07 78 THR D O 1
ATOM 4378 N N . LEU D 1 80 ? -9.843 -5.917 59.122 1.00 32.59 79 LEU D N 1
ATOM 4379 C CA . LEU D 1 80 ? -10.431 -6.520 57.930 1.00 31.90 79 LEU D CA 1
ATOM 4380 C C . LEU D 1 80 ? -11.751 -5.852 57.563 1.00 32.24 79 LEU D C 1
ATOM 4381 O O . LEU D 1 80 ? -11.997 -5.553 56.387 1.00 29.97 79 LEU D O 1
ATOM 4386 N N . ALA D 1 81 ? -12.607 -5.594 58.556 1.00 30.41 80 ALA D N 1
ATOM 4387 C CA . ALA D 1 81 ? -13.897 -4.976 58.271 1.00 36.52 80 ALA D CA 1
ATOM 4388 C C . ALA D 1 81 ? -13.737 -3.584 57.678 1.00 34.53 80 ALA D C 1
ATOM 4389 O O . ALA D 1 81 ? -14.552 -3.168 56.847 1.00 34.47 80 ALA D O 1
ATOM 4391 N N . ARG D 1 82 ? -12.703 -2.852 58.093 1.00 32.60 81 ARG D N 1
ATOM 4392 C CA A ARG D 1 82 ? -12.521 -1.470 57.664 0.50 34.60 81 ARG D CA 1
ATOM 4393 C CA B ARG D 1 82 ? -12.521 -1.471 57.664 0.50 34.61 81 ARG D CA 1
ATOM 4394 C C . ARG D 1 82 ? -11.748 -1.359 56.355 1.00 32.31 81 ARG D C 1
ATOM 4395 O O . ARG D 1 82 ? -12.070 -0.505 55.521 1.00 31.10 81 ARG D O 1
ATOM 4410 N N . PHE D 1 83 ? -10.738 -2.215 56.151 1.00 28.00 82 PHE D N 1
ATOM 4411 C CA . PHE D 1 83 ? -9.833 -2.071 55.019 1.00 31.96 82 PHE D CA 1
ATOM 4412 C C . PHE D 1 83 ? -9.670 -3.316 54.156 1.00 30.57 82 PHE D C 1
ATOM 4413 O O . PHE D 1 83 ? -8.967 -3.243 53.141 1.00 30.35 82 PHE D O 1
ATOM 4421 N N . THR D 1 84 ? -10.316 -4.435 54.505 1.00 30.33 83 THR D N 1
ATOM 4422 C CA . THR D 1 84 ? -10.169 -5.738 53.850 1.00 26.72 83 THR D CA 1
ATOM 4423 C C . THR D 1 84 ? -8.755 -6.289 54.003 1.00 29.17 83 THR D C 1
ATOM 4424 O O . THR D 1 84 ? -7.875 -5.622 54.557 1.00 30.72 83 THR D O 1
ATOM 4428 N N . ALA D 1 85 ? -8.535 -7.510 53.508 1.00 25.66 84 ALA D N 1
ATOM 4429 C CA . ALA D 1 85 ? -7.224 -8.145 53.610 1.00 31.46 84 ALA D CA 1
ATOM 4430 C C . ALA D 1 85 ? -6.201 -7.537 52.664 1.00 29.53 84 ALA D C 1
ATOM 4431 O O . ALA D 1 85 ? -4.996 -7.669 52.909 1.00 27.45 84 ALA D O 1
ATOM 4433 N N . VAL D 1 86 ? -6.645 -6.885 51.592 1.00 28.01 85 VAL D N 1
ATOM 4434 C CA . VAL D 1 86 ? -5.710 -6.264 50.662 1.00 28.77 85 VAL D CA 1
ATOM 4435 C C . VAL D 1 86 ? -5.578 -4.800 51.048 1.00 28.27 85 VAL D C 1
ATOM 4436 O O . VAL D 1 86 ? -6.270 -3.926 50.512 1.00 28.97 85 VAL D O 1
ATOM 4440 N N . SER D 1 87 ? -4.693 -4.535 52.003 1.00 25.29 86 SER D N 1
ATOM 4441 C CA . SER D 1 87 ? -4.523 -3.215 52.584 1.00 28.64 86 SER D CA 1
ATOM 4442 C C . SER D 1 87 ? -3.176 -3.184 53.284 1.00 30.24 86 SER D C 1
ATOM 4443 O O . SER D 1 87 ? -2.653 -4.222 53.700 1.00 32.27 86 SER D O 1
ATOM 4446 N N . GLU D 1 88 ? -2.617 -1.982 53.405 1.00 30.03 87 GLU D N 1
ATOM 4447 C CA . GLU D 1 88 ? -1.363 -1.838 54.133 1.00 34.00 87 GLU D CA 1
ATOM 4448 C C . GLU D 1 88 ? -1.550 -2.062 55.630 1.00 33.97 87 GLU D C 1
ATOM 4449 O O . GLU D 1 88 ? -0.618 -2.514 56.310 1.00 26.94 87 GLU D O 1
ATOM 4455 N N . GLN D 1 89 ? -2.739 -1.761 56.158 1.00 32.90 88 GLN D N 1
ATOM 4456 C CA . GLN D 1 89 ? -3.027 -2.067 57.557 1.00 34.65 88 GLN D CA 1
ATOM 4457 C C . GLN D 1 89 ? -2.900 -3.563 57.819 1.00 32.50 88 GLN D C 1
ATOM 4458 O O . GLN D 1 89 ? -2.221 -3.986 58.762 1.00 34.45 88 GLN D O 1
ATOM 4464 N N . THR D 1 90 ? -3.531 -4.381 56.973 1.00 29.41 89 THR D N 1
ATOM 4465 C CA . THR D 1 90 ? -3.496 -5.829 57.162 1.00 31.45 89 THR D CA 1
ATOM 4466 C C . THR D 1 90 ? -2.076 -6.381 57.044 1.00 30.19 89 THR D C 1
ATOM 4467 O O . THR D 1 90 ? -1.652 -7.197 57.870 1.00 27.71 89 THR D O 1
ATOM 4471 N N . VAL D 1 91 ? -1.320 -5.957 56.024 1.00 30.07 90 VAL D N 1
ATOM 4472 C CA . VAL D 1 91 ? 0.009 -6.551 55.864 1.00 28.28 90 VAL D CA 1
ATOM 4473 C C . VAL D 1 91 ? 0.932 -6.117 56.988 1.00 29.81 90 VAL D C 1
ATOM 4474 O O . VAL D 1 91 ? 1.861 -6.850 57.348 1.00 29.40 90 VAL D O 1
ATOM 4478 N N . THR D 1 92 ? 0.716 -4.924 57.550 1.00 30.54 91 THR D N 1
ATOM 4479 C CA . THR D 1 92 ? 1.463 -4.537 58.743 1.00 31.82 91 THR D CA 1
ATOM 4480 C C . THR D 1 92 ? 1.244 -5.547 59.860 1.00 29.10 91 THR D C 1
ATOM 4481 O O . THR D 1 92 ? 2.201 -6.029 60.479 1.00 28.32 91 THR D O 1
ATOM 4485 N N . GLU D 1 93 ? -0.021 -5.893 60.114 1.00 26.16 92 GLU D N 1
ATOM 4486 C CA . GLU D 1 93 ? -0.332 -6.863 61.158 1.00 27.23 92 GLU D CA 1
ATOM 4487 C C . GLU D 1 93 ? 0.202 -8.244 60.802 1.00 28.17 92 GLU D C 1
ATOM 4488 O O . GLU D 1 93 ? 0.680 -8.977 61.675 1.00 28.92 92 GLU D O 1
ATOM 4494 N N . MET D 1 94 ? 0.120 -8.622 59.528 1.00 25.57 93 MET D N 1
ATOM 4495 C CA . MET D 1 94 ? 0.676 -9.901 59.095 1.00 27.85 93 MET D CA 1
ATOM 4496 C C . MET D 1 94 ? 2.180 -9.964 59.340 1.00 28.31 93 MET D C 1
ATOM 4497 O O . MET D 1 94 ? 2.681 -10.938 59.918 1.00 28.21 93 MET D O 1
ATOM 4502 N N . ALA D 1 95 ? 2.912 -8.921 58.931 1.00 26.40 94 ALA D N 1
ATOM 4503 C CA . ALA D 1 95 ? 4.367 -8.949 59.063 1.00 26.96 94 ALA D CA 1
ATOM 4504 C C . ALA D 1 95 ? 4.800 -8.986 60.526 1.00 25.42 94 ALA D C 1
ATOM 4505 O O . ALA D 1 95 ? 5.770 -9.671 60.875 1.00 26.65 94 ALA D O 1
ATOM 4507 N N . ALA D 1 96 ? 4.113 -8.243 61.394 1.00 28.28 95 ALA D N 1
ATOM 4508 C CA . ALA D 1 96 ? 4.473 -8.265 62.811 1.00 27.93 95 ALA D CA 1
ATOM 4509 C C . ALA D 1 96 ? 4.213 -9.636 63.421 1.00 28.19 95 ALA D C 1
ATOM 4510 O O . ALA D 1 96 ? 5.026 -10.143 64.204 1.00 28.02 95 ALA D O 1
ATOM 4512 N N . SER D 1 97 ? 3.100 -10.266 63.048 1.00 30.35 96 SER D N 1
ATOM 4513 C CA . SER D 1 97 ? 2.734 -11.548 63.638 1.00 32.83 96 SER D CA 1
ATOM 4514 C C . SER D 1 97 ? 3.695 -12.653 63.216 1.00 32.12 96 SER D C 1
ATOM 4515 O O . SER D 1 97 ? 4.236 -13.373 64.067 1.00 27.09 96 SER D O 1
ATOM 4518 N N . ILE D 1 98 ? 3.919 -12.809 61.905 1.00 27.88 97 ILE D N 1
ATOM 4519 C CA . ILE D 1 98 ? 4.767 -13.902 61.428 1.00 24.91 97 ILE D CA 1
ATOM 4520 C C . ILE D 1 98 ? 6.196 -13.734 61.929 1.00 27.33 97 ILE D C 1
ATOM 4521 O O . ILE D 1 98 ? 6.900 -14.724 62.163 1.00 26.91 97 ILE D O 1
ATOM 4526 N N . ARG D 1 99 ? 6.650 -12.489 62.111 1.00 23.73 98 ARG D N 1
ATOM 4527 C CA . ARG D 1 99 ? 7.980 -12.277 62.675 1.00 25.07 98 ARG D CA 1
ATOM 4528 C C . ARG D 1 99 ? 8.065 -12.842 64.086 1.00 27.72 98 ARG D C 1
ATOM 4529 O O . ARG D 1 99 ? 9.046 -13.506 64.443 1.00 28.80 98 ARG D O 1
ATOM 4537 N N . ASP D 1 100 ? 7.037 -12.598 64.899 1.00 29.75 99 ASP D N 1
ATOM 4538 C CA . ASP D 1 100 ? 7.021 -13.143 66.252 1.00 33.31 99 ASP D CA 1
ATOM 4539 C C . ASP D 1 100 ? 6.894 -14.662 66.230 1.00 27.42 99 ASP D C 1
ATOM 4540 O O . ASP D 1 100 ? 7.601 -15.359 66.966 1.00 27.47 99 ASP D O 1
ATOM 4545 N N . ILE D 1 101 ? 6.014 -15.193 65.377 1.00 28.35 100 ILE D N 1
ATOM 4546 C CA . ILE D 1 101 ? 5.809 -16.640 65.308 1.00 27.21 100 ILE D CA 1
ATOM 4547 C C . ILE D 1 101 ? 7.110 -17.353 64.949 1.00 27.67 100 ILE D C 1
ATOM 4548 O O . ILE D 1 101 ? 7.475 -18.366 65.561 1.00 28.89 100 ILE D O 1
ATOM 4553 N N . ALA D 1 102 ? 7.837 -16.832 63.962 1.00 22.61 101 ALA D N 1
ATOM 4554 C CA . ALA D 1 102 ? 9.066 -17.466 63.503 1.00 23.63 101 ALA D CA 1
ATOM 4555 C C . ALA D 1 102 ? 10.289 -17.082 64.326 1.00 29.68 101 ALA D C 1
ATOM 4556 O O . ALA D 1 102 ? 11.377 -17.610 64.067 1.00 29.98 101 ALA D O 1
ATOM 4558 N N . GLN D 1 103 ? 10.140 -16.179 65.295 1.00 30.22 102 GLN D N 1
ATOM 4559 C CA . GLN D 1 103 ? 11.266 -15.660 66.077 1.00 32.68 102 GLN D CA 1
ATOM 4560 C C . GLN D 1 103 ? 12.370 -15.143 65.155 1.00 33.63 102 GLN D C 1
ATOM 4561 O O . GLN D 1 103 ? 13.558 -15.425 65.336 1.00 32.17 102 GLN D O 1
ATOM 4567 N N . ALA D 1 104 ? 11.956 -14.375 64.153 1.00 30.00 103 ALA D N 1
ATOM 4568 C CA . ALA D 1 104 ? 12.840 -13.847 63.125 1.00 31.10 103 ALA D CA 1
ATOM 4569 C C . ALA D 1 104 ? 13.140 -12.374 63.384 1.00 34.25 103 ALA D C 1
ATOM 4570 O O . ALA D 1 104 ? 12.514 -11.724 64.220 1.00 33.40 103 ALA D O 1
ATOM 4572 N N . ASP D 1 105 ? 14.120 -11.852 62.645 1.00 34.50 104 ASP D N 1
ATOM 4573 C CA . ASP D 1 105 ? 14.502 -10.449 62.740 1.00 31.65 104 ASP D CA 1
ATOM 4574 C C . ASP D 1 105 ? 13.800 -9.602 61.690 1.00 31.23 104 ASP D C 1
ATOM 4575 O O . ASP D 1 105 ? 13.463 -8.442 61.950 1.00 32.36 104 ASP D O 1
ATOM 4580 N N . VAL D 1 106 ? 13.575 -10.172 60.508 1.00 26.95 105 VAL D N 1
ATOM 4581 C CA . VAL D 1 106 ? 12.987 -9.482 59.367 1.00 29.16 105 VAL D CA 1
ATOM 4582 C C . VAL D 1 106 ? 11.820 -10.315 58.858 1.00 25.86 105 VAL D C 1
ATOM 4583 O O . VAL D 1 106 ? 11.895 -11.548 58.850 1.00 27.16 105 VAL D O 1
ATOM 4587 N N . SER D 1 107 ? 10.748 -9.651 58.419 1.00 26.88 106 SER D N 1
ATOM 4588 C CA . SER D 1 107 ? 9.634 -10.361 57.807 1.00 25.43 106 SER D CA 1
ATOM 4589 C C . SER D 1 107 ? 9.150 -9.611 56.576 1.00 24.48 106 SER D C 1
ATOM 4590 O O . SER D 1 107 ? 9.241 -8.385 56.501 1.00 26.56 106 SER D O 1
ATOM 4593 N N . ILE D 1 108 ? 8.632 -10.365 55.611 1.00 23.83 107 ILE D N 1
ATOM 4594 C CA . ILE D 1 108 ? 7.908 -9.815 54.469 1.00 23.75 107 ILE D CA 1
ATOM 4595 C C . ILE D 1 108 ? 6.495 -10.377 54.498 1.00 26.30 107 ILE D C 1
ATOM 4596 O O . ILE D 1 108 ? 6.311 -11.586 54.672 1.00 23.22 107 ILE D O 1
ATOM 4601 N N . ALA D 1 109 ? 5.504 -9.502 54.332 1.00 26.68 108 ALA D N 1
ATOM 4602 C CA . ALA D 1 109 ? 4.109 -9.901 54.195 1.00 25.56 108 ALA D CA 1
ATOM 4603 C C . ALA D 1 109 ? 3.582 -9.375 52.869 1.00 20.97 108 ALA D C 1
ATOM 4604 O O . ALA D 1 109 ? 3.827 -8.215 52.523 1.00 21.07 108 ALA D O 1
ATOM 4606 N N . ILE D 1 110 ? 2.864 -10.224 52.134 1.00 21.11 109 ILE D N 1
ATOM 4607 C CA . ILE D 1 110 ? 2.282 -9.869 50.840 1.00 21.81 109 ILE D CA 1
ATOM 4608 C C . ILE D 1 110 ? 0.796 -10.196 50.866 1.00 23.72 109 ILE D C 1
ATOM 4609 O O . ILE D 1 110 ? 0.414 -11.307 51.246 1.00 21.03 109 ILE D O 1
ATOM 4614 N N . SER D 1 111 ? -0.040 -9.244 50.436 1.00 22.92 110 SER D N 1
ATOM 4615 C CA . SER D 1 111 ? -1.484 -9.474 50.333 1.00 20.16 110 SER D CA 1
ATOM 4616 C C . SER D 1 111 ? -2.026 -8.700 49.142 1.00 22.07 110 SER D C 1
ATOM 4617 O O . SER D 1 111 ? -1.893 -7.475 49.093 1.00 26.77 110 SER D O 1
ATOM 4620 N N . GLY D 1 112 ? -2.639 -9.402 48.191 1.00 21.55 111 GLY D N 1
ATOM 4621 C CA . GLY D 1 112 ? -3.122 -8.726 47.001 1.00 17.15 111 GLY D CA 1
ATOM 4622 C C . GLY D 1 112 ? -4.135 -9.552 46.241 1.00 23.15 111 GLY D C 1
ATOM 4623 O O . GLY D 1 112 ? -4.574 -10.618 46.683 1.00 21.55 111 GLY D O 1
ATOM 4624 N N . TYR D 1 113 ? -4.526 -9.009 45.093 1.00 23.86 112 TYR D N 1
ATOM 4625 C CA . TYR D 1 113 ? -5.367 -9.686 44.114 1.00 26.25 112 TYR D CA 1
ATOM 4626 C C . TYR D 1 113 ? -4.477 -9.958 42.913 1.00 25.01 112 TYR D C 1
ATOM 4627 O O . TYR D 1 113 ? -4.175 -9.044 42.143 1.00 26.30 112 TYR D O 1
ATOM 4636 N N . ALA D 1 114 ? -4.030 -11.204 42.764 1.00 23.30 113 ALA D N 1
ATOM 4637 C CA . ALA D 1 114 ? -3.242 -11.528 41.582 1.00 25.89 113 ALA D CA 1
ATOM 4638 C C . ALA D 1 114 ? -4.097 -11.528 40.325 1.00 24.52 113 ALA D C 1
ATOM 4639 O O . ALA D 1 114 ? -3.572 -11.317 39.227 1.00 22.94 113 ALA D O 1
ATOM 4641 N N . GLY D 1 115 ? -5.405 -11.732 40.461 1.00 28.07 114 GLY D N 1
ATOM 4642 C CA . GLY D 1 115 ? -6.298 -11.687 39.330 1.00 24.86 114 GLY D CA 1
ATOM 4643 C C . GLY D 1 115 ? -6.885 -13.051 39.047 1.00 27.48 114 GLY D C 1
ATOM 4644 O O . GLY D 1 115 ? -6.438 -14.068 39.587 1.00 26.11 114 GLY D O 1
ATOM 4645 N N . PRO D 1 116 ? -7.904 -13.103 38.178 1.00 25.63 115 PRO D N 1
ATOM 4646 C CA . PRO D 1 116 ? -8.461 -11.955 37.451 1.00 29.08 115 PRO D CA 1
ATOM 4647 C C . PRO D 1 116 ? -9.454 -11.088 38.242 1.00 27.36 115 PRO D C 1
ATOM 4648 O O . PRO D 1 116 ? -9.767 -9.982 37.802 1.00 28.62 115 PRO D O 1
ATOM 4652 N N . GLU D 1 117 ? -9.942 -11.574 39.378 1.00 30.91 116 GLU D N 1
ATOM 4653 C CA . GLU D 1 117 ? -10.898 -10.810 40.169 1.00 36.00 116 GLU D CA 1
ATOM 4654 C C . GLU D 1 117 ? -10.192 -9.758 41.015 1.00 31.12 116 GLU D C 1
ATOM 4655 O O . GLU D 1 117 ? -9.068 -9.957 41.481 1.00 29.13 116 GLU D O 1
ATOM 4661 N N . GLY D 1 118 ? -10.868 -8.629 41.211 1.00 27.25 117 GLY D N 1
ATOM 4662 C CA . GLY D 1 118 ? -10.440 -7.609 42.140 1.00 28.67 117 GLY D CA 1
ATOM 4663 C C . GLY D 1 118 ? -11.169 -7.711 43.464 1.00 24.26 117 GLY D C 1
ATOM 4664 O O . GLY D 1 118 ? -11.732 -8.753 43.818 1.00 27.46 117 GLY D O 1
ATOM 4665 N N . GLY D 1 119 ? -11.179 -6.603 44.202 1.00 28.21 118 GLY D N 1
ATOM 4666 C CA . GLY D 1 119 ? -11.843 -6.573 45.488 1.00 28.42 118 GLY D CA 1
ATOM 4667 C C . GLY D 1 119 ? -13.291 -6.108 45.419 1.00 31.01 118 GLY D C 1
ATOM 4668 O O . GLY D 1 119 ? -13.725 -5.443 44.481 1.00 33.07 118 GLY D O 1
ATOM 4669 N N . GLU D 1 120 ? -14.057 -6.475 46.447 1.00 28.59 119 GLU D N 1
ATOM 4670 C CA . GLU D 1 120 ? -15.423 -5.982 46.556 1.00 35.42 119 GLU D CA 1
ATOM 4671 C C . GLU D 1 120 ? -15.475 -4.519 46.972 1.00 33.47 119 GLU D C 1
ATOM 4672 O O . GLU D 1 120 ? -16.547 -3.907 46.905 1.00 37.84 119 GLU D O 1
ATOM 4678 N N . ASP D 1 121 ? -14.350 -3.951 47.402 1.00 30.91 120 ASP D N 1
ATOM 4679 C CA . ASP D 1 121 ? -14.272 -2.562 47.830 1.00 34.92 120 ASP D CA 1
ATOM 4680 C C . ASP D 1 121 ? -13.789 -1.639 46.719 1.00 37.55 120 ASP D C 1
ATOM 4681 O O . ASP D 1 121 ? -13.361 -0.519 47.002 1.00 32.11 120 ASP D O 1
ATOM 4686 N N . GLY D 1 122 ? -13.813 -2.093 45.469 1.00 34.71 121 GLY D N 1
ATOM 4687 C CA . GLY D 1 122 ? -13.383 -1.277 44.359 1.00 29.73 121 GLY D CA 1
ATOM 4688 C C . GLY D 1 122 ? -11.929 -1.422 43.963 1.00 27.76 121 GLY D C 1
ATOM 4689 O O . GLY D 1 122 ? -11.528 -0.857 42.936 1.00 28.18 121 GLY D O 1
ATOM 4690 N N . THR D 1 123 ? -11.127 -2.158 44.726 1.00 26.58 122 THR D N 1
ATOM 4691 C CA . THR D 1 123 ? -9.721 -2.317 44.380 1.00 24.91 122 THR D CA 1
ATOM 4692 C C . THR D 1 123 ? -9.575 -3.161 43.117 1.00 29.06 122 THR D C 1
ATOM 4693 O O . THR D 1 123 ? -10.215 -4.207 42.979 1.00 27.37 122 THR D O 1
ATOM 4697 N N . ALA D 1 124 ? -8.730 -2.704 42.199 1.00 25.82 123 ALA D N 1
ATOM 4698 C CA . ALA D 1 124 ? -8.557 -3.384 40.924 1.00 29.07 123 ALA D CA 1
ATOM 4699 C C . ALA D 1 124 ? -7.743 -4.665 41.076 1.00 26.39 123 ALA D C 1
ATOM 4700 O O . ALA D 1 124 ? -6.852 -4.772 41.928 1.00 26.42 123 ALA D O 1
ATOM 4702 N N . ALA D 1 125 ? -8.053 -5.643 40.227 1.00 23.93 124 ALA D N 1
ATOM 4703 C CA . ALA D 1 125 ? -7.188 -6.808 40.095 1.00 27.33 124 ALA D CA 1
ATOM 4704 C C . ALA D 1 125 ? -5.760 -6.365 39.794 1.00 26.98 124 ALA D C 1
ATOM 4705 O O . ALA D 1 125 ? -5.535 -5.384 39.080 1.00 25.09 124 ALA D O 1
ATOM 4707 N N . GLY D 1 126 ? -4.790 -7.078 40.368 1.00 27.32 125 GLY D N 1
ATOM 4708 C CA . GLY D 1 126 ? -3.395 -6.707 40.242 1.00 22.57 125 GLY D CA 1
ATOM 4709 C C . GLY D 1 126 ? -2.883 -5.767 41.313 1.00 26.24 125 GLY D C 1
ATOM 4710 O O . GLY D 1 126 ? -1.695 -5.420 41.295 1.00 22.14 125 GLY D O 1
ATOM 4711 N N . THR D 1 127 ? -3.735 -5.334 42.239 1.00 24.70 126 THR D N 1
ATOM 4712 C CA . THR D 1 127 ? -3.278 -4.532 43.363 1.00 23.07 126 THR D CA 1
ATOM 4713 C C . THR D 1 127 ? -2.725 -5.446 44.446 1.00 25.54 126 THR D C 1
ATOM 4714 O O . THR D 1 127 ? -3.382 -6.410 44.853 1.00 24.11 126 THR D O 1
ATOM 4718 N N . VAL D 1 128 ? -1.516 -5.143 44.908 1.00 24.86 127 VAL D N 1
ATOM 4719 C CA . VAL D 1 128 ? -0.812 -5.955 45.894 1.00 23.12 127 VAL D CA 1
ATOM 4720 C C . VAL D 1 128 ? -0.224 -5.022 46.938 1.00 24.44 127 VAL D C 1
ATOM 4721 O O . VAL D 1 128 ? 0.390 -4.007 46.593 1.00 23.26 127 VAL D O 1
ATOM 4725 N N . CYS D 1 129 ? -0.398 -5.375 48.205 1.00 24.01 128 CYS D N 1
ATOM 4726 C CA . CYS D 1 129 ? 0.089 -4.579 49.315 1.00 22.90 128 CYS D CA 1
ATOM 4727 C C . CYS D 1 129 ? 1.273 -5.326 49.925 1.00 23.70 128 CYS D C 1
ATOM 4728 O O . CYS D 1 129 ? 1.246 -6.555 50.021 1.00 21.64 128 CYS D O 1
ATOM 4731 N N . PHE D 1 130 ? 2.325 -4.597 50.296 1.00 25.64 129 PHE D N 1
ATOM 4732 C CA . PHE D 1 130 ? 3.524 -5.198 50.868 1.00 23.82 129 PHE D CA 1
ATOM 4733 C C . PHE D 1 130 ? 3.816 -4.602 52.235 1.00 21.23 129 PHE D C 1
ATOM 4734 O O . PHE D 1 130 ? 3.530 -3.431 52.484 1.00 24.09 129 PHE D O 1
ATOM 4742 N N . ALA D 1 131 ? 4.402 -5.414 53.116 1.00 22.27 130 ALA D N 1
ATOM 4743 C CA . ALA D 1 131 ? 4.947 -4.931 54.378 1.00 28.18 130 ALA D CA 1
ATOM 4744 C C . ALA D 1 131 ? 6.320 -5.547 54.586 1.00 26.52 130 ALA D C 1
ATOM 4745 O O . ALA D 1 131 ? 6.491 -6.756 54.412 1.00 23.69 130 ALA D O 1
ATOM 4747 N N . TRP D 1 132 ? 7.292 -4.712 54.940 1.00 24.68 131 TRP D N 1
ATOM 4748 C CA . TRP D 1 132 ? 8.610 -5.166 55.367 1.00 27.46 131 TRP D CA 1
ATOM 4749 C C . TRP D 1 132 ? 8.784 -4.746 56.820 1.00 28.19 131 TRP D C 1
ATOM 4750 O O . TRP D 1 132 ? 8.728 -3.553 57.128 1.00 30.02 131 TRP D O 1
ATOM 4761 N N . ASN D 1 133 ? 8.973 -5.717 57.709 1.00 27.80 132 ASN D N 1
ATOM 4762 C CA . ASN D 1 133 ? 9.220 -5.447 59.121 1.00 29.49 132 ASN D CA 1
ATOM 4763 C C . ASN D 1 133 ? 10.674 -5.806 59.405 1.00 30.73 132 ASN D C 1
ATOM 4764 O O . ASN D 1 133 ? 11.048 -6.983 59.362 1.00 28.27 132 ASN D O 1
ATOM 4769 N N . ILE D 1 134 ? 11.491 -4.796 59.681 1.00 31.45 133 ILE D N 1
ATOM 4770 C CA . ILE D 1 134 ? 12.908 -4.981 59.976 1.00 33.63 133 ILE D CA 1
ATOM 4771 C C . ILE D 1 134 ? 13.107 -4.633 61.444 1.00 37.53 133 ILE D C 1
ATOM 4772 O O . ILE D 1 134 ? 13.175 -3.455 61.813 1.00 38.69 133 ILE D O 1
ATOM 4777 N N . GLY D 1 135 ? 13.203 -5.657 62.284 1.00 40.82 134 GLY D N 1
ATOM 4778 C CA . GLY D 1 135 ? 13.453 -5.445 63.700 1.00 41.58 134 GLY D CA 1
ATOM 4779 C C . GLY D 1 135 ? 12.413 -4.592 64.390 1.00 41.60 134 GLY D C 1
ATOM 4780 O O . GLY D 1 135 ? 12.751 -3.806 65.282 1.00 38.95 134 GLY D O 1
ATOM 4781 N N . GLY D 1 136 ? 11.150 -4.723 63.996 1.00 40.75 135 GLY D N 1
ATOM 4782 C CA . GLY D 1 136 ? 10.065 -4.005 64.619 1.00 42.72 135 GLY D CA 1
ATOM 4783 C C . GLY D 1 136 ? 9.629 -2.755 63.884 1.00 45.78 135 GLY D C 1
ATOM 4784 O O . GLY D 1 136 ? 8.549 -2.230 64.177 1.00 48.12 135 GLY D O 1
ATOM 4785 N N . LYS D 1 137 ? 10.440 -2.264 62.951 1.00 39.91 136 LYS D N 1
ATOM 4786 C CA . LYS D 1 137 ? 10.110 -1.093 62.150 1.00 41.65 136 LYS D CA 1
ATOM 4787 C C . LYS D 1 137 ? 9.554 -1.555 60.809 1.00 35.77 136 LYS D C 1
ATOM 4788 O O . LYS D 1 137 ? 10.198 -2.342 60.111 1.00 31.96 136 LYS D O 1
ATOM 4794 N N . THR D 1 138 ? 8.365 -1.065 60.453 1.00 36.55 137 THR D N 1
ATOM 4795 C CA . THR D 1 138 ? 7.623 -1.561 59.298 1.00 35.69 137 THR D CA 1
ATOM 4796 C C . THR D 1 138 ? 7.456 -0.468 58.251 1.00 39.05 137 THR D C 1
ATOM 4797 O O . THR D 1 138 ? 7.076 0.660 58.576 1.00 39.27 137 THR D O 1
ATOM 4801 N N . GLU D 1 139 ? 7.745 -0.809 56.997 1.00 37.48 138 GLU D N 1
ATOM 4802 C CA . GLU D 1 139 ? 7.366 -0.007 55.843 1.00 37.44 138 GLU D CA 1
ATOM 4803 C C . GLU D 1 139 ? 6.384 -0.783 54.983 1.00 32.10 138 GLU D C 1
ATOM 4804 O O . GLU D 1 139 ? 6.432 -2.014 54.920 1.00 27.33 138 GLU D O 1
ATOM 4810 N N . THR D 1 140 ? 5.496 -0.051 54.312 1.00 30.59 139 THR D N 1
ATOM 4811 C CA . THR D 1 140 ? 4.474 -0.666 53.483 1.00 29.81 139 THR D CA 1
ATOM 4812 C C . THR D 1 140 ? 4.437 0.001 52.117 1.00 32.07 139 THR D C 1
ATOM 4813 O O . THR D 1 140 ? 4.980 1.090 51.907 1.00 36.09 139 THR D O 1
ATOM 4817 N N . SER D 1 141 ? 3.752 -0.665 51.193 1.00 31.22 140 SER D N 1
ATOM 4818 C CA . SER D 1 141 ? 3.574 -0.144 49.850 1.00 33.73 140 SER D CA 1
ATOM 4819 C C . SER D 1 141 ? 2.336 -0.784 49.239 1.00 33.94 140 SER D C 1
ATOM 4820 O O . SER D 1 141 ? 1.939 -1.890 49.621 1.00 33.51 140 SER D O 1
ATOM 4823 N N . ARG D 1 142 ? 1.730 -0.068 48.290 1.00 28.42 141 ARG D N 1
ATOM 4824 C CA . ARG D 1 142 ? 0.545 -0.518 47.568 1.00 27.38 141 ARG D CA 1
ATOM 4825 C C . ARG D 1 142 ? 0.820 -0.335 46.084 1.00 24.79 141 ARG D C 1
ATOM 4826 O O . ARG D 1 142 ? 0.978 0.799 45.621 1.00 28.12 141 ARG D O 1
ATOM 4834 N N . VAL D 1 143 ? 0.882 -1.444 45.346 1.00 23.46 142 VAL D N 1
ATOM 4835 C CA . VAL D 1 143 ? 1.391 -1.463 43.977 1.00 26.04 142 VAL D CA 1
ATOM 4836 C C . VAL D 1 143 ? 0.351 -2.083 43.055 1.00 25.92 142 VAL D C 1
ATOM 4837 O O . VAL D 1 143 ? -0.286 -3.085 43.402 1.00 25.37 142 VAL D O 1
ATOM 4841 N N . LEU D 1 144 ? 0.185 -1.488 41.874 1.00 26.57 143 LEU D N 1
ATOM 4842 C CA . LEU D 1 144 ? -0.659 -2.036 40.821 1.00 26.11 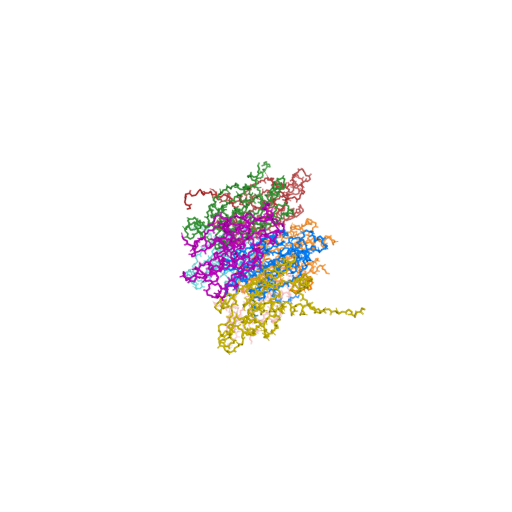143 LEU D CA 1
ATOM 4843 C C . LEU D 1 144 ? 0.237 -2.635 39.741 1.00 27.66 143 LEU D C 1
ATOM 4844 O O . LEU D 1 144 ? 0.994 -1.910 39.085 1.00 28.74 143 LEU D O 1
ATOM 4849 N N . PHE D 1 145 ? 0.151 -3.952 39.566 1.00 24.44 144 PHE D N 1
ATOM 4850 C CA . PHE D 1 145 ? 0.909 -4.672 38.550 1.00 21.05 144 PHE D CA 1
ATOM 4851 C C . PHE D 1 145 ? 0.004 -4.998 37.368 1.00 23.60 144 PHE D C 1
ATOM 4852 O O . PHE D 1 145 ? -1.163 -5.357 37.551 1.00 25.37 144 PHE D O 1
ATOM 4860 N N . SER D 1 146 ? 0.553 -4.899 36.159 1.00 24.07 145 SER D N 1
ATOM 4861 C CA . SER D 1 146 ? -0.162 -5.294 34.956 1.00 25.88 145 SER D CA 1
ATOM 4862 C C . SER D 1 146 ? -0.007 -6.794 34.704 1.00 26.49 145 SER D C 1
ATOM 4863 O O . SER D 1 146 ? 0.853 -7.466 35.280 1.00 24.05 145 SER D O 1
ATOM 4866 N N . GLY D 1 147 ? -0.848 -7.311 33.813 1.00 24.21 146 GLY D N 1
ATOM 4867 C CA . GLY D 1 147 ? -0.754 -8.687 33.369 1.00 22.30 146 GLY D CA 1
ATOM 4868 C C . GLY D 1 147 ? -1.764 -9.592 34.046 1.00 25.74 146 GLY D C 1
ATOM 4869 O O . GLY D 1 147 ? -2.640 -9.160 34.805 1.00 28.78 146 GLY D O 1
ATOM 4870 N N . ASP D 1 148 ? -1.638 -10.887 33.748 1.00 24.56 147 ASP D N 1
ATOM 4871 C CA . ASP D 1 148 ? -2.517 -11.880 34.349 1.00 25.31 147 ASP D CA 1
ATOM 4872 C C . ASP D 1 148 ? -1.964 -12.291 35.712 1.00 24.59 147 ASP D C 1
ATOM 4873 O O . ASP D 1 148 ? -0.969 -11.743 36.193 1.00 25.47 147 ASP D O 1
ATOM 4878 N N . CYS D 1 149 ? -2.587 -13.297 36.329 1.00 24.57 148 CYS D N 1
ATOM 4879 C CA A CYS D 1 149 ? -2.195 -13.667 37.684 0.50 27.30 148 CYS D CA 1
ATOM 4880 C CA B CYS D 1 149 ? -2.208 -13.712 37.677 0.50 27.32 148 CYS D CA 1
ATOM 4881 C C . CYS D 1 149 ? -0.744 -14.132 37.743 1.00 24.53 148 CYS D C 1
ATOM 4882 O O . CYS D 1 149 ? -0.033 -13.817 38.705 1.00 22.75 148 CYS D O 1
ATOM 4887 N N . GLN D 1 150 ? -0.270 -14.858 36.729 1.00 25.76 149 GLN D N 1
ATOM 4888 C CA . GLN D 1 150 ? 1.118 -15.319 36.781 1.00 23.82 149 GLN D CA 1
ATOM 4889 C C . GLN D 1 150 ? 2.087 -14.147 36.644 1.00 24.10 149 GLN D C 1
ATOM 4890 O O . GLN D 1 150 ? 3.125 -14.106 37.314 1.00 23.86 149 GLN D O 1
ATOM 4896 N N . ASP D 1 151 ? 1.743 -13.173 35.798 1.00 20.20 150 ASP D N 1
ATOM 4897 C CA . ASP D 1 151 ? 2.524 -11.943 35.669 1.00 19.50 150 ASP D CA 1
ATOM 4898 C C . ASP D 1 151 ? 2.597 -11.193 36.998 1.00 24.85 150 ASP D C 1
ATOM 4899 O O . ASP D 1 151 ? 3.682 -10.806 37.454 1.00 20.30 150 ASP D O 1
ATOM 4904 N N . VAL D 1 152 ? 1.443 -10.981 37.637 1.00 23.03 151 VAL D N 1
ATOM 4905 C CA . VAL D 1 152 ? 1.404 -10.209 38.873 1.00 17.06 151 VAL D CA 1
ATOM 4906 C C . VAL D 1 152 ? 2.221 -10.898 39.961 1.00 21.05 151 VAL D C 1
ATOM 4907 O O . VAL D 1 152 ? 2.982 -10.252 40.690 1.00 20.25 151 VAL D O 1
ATOM 4911 N N . VAL D 1 153 ? 2.084 -12.221 40.077 1.00 23.32 152 VAL D N 1
ATOM 4912 C CA . VAL D 1 153 ? 2.821 -12.952 41.108 1.00 19.29 152 VAL D CA 1
ATOM 4913 C C . VAL D 1 153 ? 4.324 -12.824 40.881 1.00 22.44 152 VAL D C 1
ATOM 4914 O O . VAL D 1 153 ? 5.083 -12.493 41.803 1.00 24.67 152 VAL D O 1
ATOM 4918 N N . GLU D 1 154 ? 4.773 -13.073 39.645 1.00 18.99 153 GLU D N 1
ATOM 4919 C CA . GLU D 1 154 ? 6.197 -12.989 39.318 1.00 17.55 153 GLU D CA 1
ATOM 4920 C C . GLU D 1 154 ? 6.767 -11.628 39.706 1.00 21.11 153 GLU D C 1
ATOM 4921 O O . GLU D 1 154 ? 7.809 -11.533 40.367 1.00 21.23 153 GLU D O 1
ATOM 4927 N N . LYS D 1 155 ? 6.085 -10.560 39.301 1.00 22.64 154 LYS D N 1
ATOM 4928 C CA . LYS D 1 155 ? 6.585 -9.223 39.586 1.00 23.73 154 LYS D CA 1
ATOM 4929 C C . LYS D 1 155 ? 6.450 -8.876 41.062 1.00 23.02 154 LYS D C 1
ATOM 4930 O O . LYS D 1 155 ? 7.307 -8.171 41.603 1.00 21.12 154 LYS D O 1
ATOM 4936 N N . ALA D 1 156 ? 5.403 -9.367 41.733 1.00 21.75 155 ALA D N 1
ATOM 4937 C CA . ALA D 1 156 ? 5.268 -9.097 43.165 1.00 22.00 155 ALA D CA 1
ATOM 4938 C C . ALA D 1 156 ? 6.386 -9.759 43.963 1.00 22.38 155 ALA D C 1
ATOM 4939 O O . ALA D 1 156 ? 6.902 -9.174 44.921 1.00 22.59 155 ALA D O 1
ATOM 4941 N N . VAL D 1 157 ? 6.768 -10.984 43.596 1.00 20.13 156 VAL D N 1
ATOM 4942 C CA . VAL D 1 157 ? 7.877 -11.642 44.287 1.00 19.48 156 VAL D CA 1
ATOM 4943 C C . VAL D 1 157 ? 9.164 -10.855 44.080 1.00 23.13 156 VAL D C 1
ATOM 4944 O O . VAL D 1 157 ? 9.883 -10.545 45.038 1.00 23.21 156 VAL D O 1
ATOM 4948 N N . HIS D 1 158 ? 9.467 -10.512 42.821 1.00 20.77 157 HIS D N 1
ATOM 4949 C CA . HIS D 1 158 ? 10.652 -9.710 42.525 1.00 23.58 157 HIS D CA 1
ATOM 4950 C C . HIS D 1 158 ? 10.625 -8.392 43.286 1.00 23.16 157 HIS D C 1
ATOM 4951 O O . HIS D 1 158 ? 11.654 -7.953 43.811 1.00 26.80 157 HIS D O 1
ATOM 4958 N N . TYR D 1 159 ? 9.451 -7.751 43.356 1.00 21.12 158 TYR D N 1
ATOM 4959 C CA . TYR D 1 159 ? 9.338 -6.450 44.011 1.00 23.38 158 TYR D CA 1
ATOM 4960 C C . TYR D 1 159 ? 9.620 -6.552 45.506 1.00 22.74 158 TYR D C 1
ATOM 4961 O O . TYR D 1 159 ? 10.318 -5.701 46.071 1.00 22.64 158 TYR D O 1
ATOM 4970 N N . SER D 1 160 ? 9.080 -7.581 46.164 1.00 21.98 159 SER D N 1
ATOM 4971 C CA . SER D 1 160 ? 9.290 -7.732 47.600 1.00 21.88 159 SER D CA 1
ATOM 4972 C C . SER D 1 160 ? 10.761 -7.959 47.919 1.00 24.67 159 SER D C 1
ATOM 4973 O O . SER D 1 160 ? 11.277 -7.436 48.916 1.00 25.44 159 SER D O 1
ATOM 4976 N N . LEU D 1 161 ? 11.459 -8.723 47.079 1.00 20.81 160 LEU D N 1
ATOM 4977 C CA . LEU D 1 161 ? 12.879 -8.964 47.326 1.00 23.25 160 LEU D CA 1
ATOM 4978 C C . LEU D 1 161 ? 13.733 -7.752 46.980 1.00 27.56 160 LEU D C 1
ATOM 4979 O O . LEU D 1 161 ? 14.670 -7.423 47.717 1.00 29.50 160 LEU D O 1
ATOM 4984 N N . ALA D 1 162 ? 13.438 -7.090 45.858 1.00 21.67 161 ALA D N 1
ATOM 4985 C CA . ALA D 1 162 ? 14.241 -5.945 45.444 1.00 25.07 161 ALA D CA 1
ATOM 4986 C C . ALA D 1 162 ? 14.208 -4.834 46.489 1.00 26.65 161 ALA D C 1
ATOM 4987 O O . ALA D 1 162 ? 15.241 -4.223 46.789 1.00 26.26 161 ALA D O 1
ATOM 4989 N N . GLU D 1 163 ? 13.032 -4.558 47.058 1.00 27.39 162 GLU D N 1
ATOM 4990 C CA . GLU D 1 163 ? 12.930 -3.463 48.019 1.00 33.45 162 GLU D CA 1
ATOM 4991 C C . GLU D 1 163 ? 13.644 -3.788 49.326 1.00 34.25 162 GLU D C 1
ATOM 4992 O O . GLU D 1 163 ? 14.195 -2.887 49.967 1.00 36.59 162 GLU D O 1
ATOM 4998 N N . LEU D 1 164 ? 13.642 -5.056 49.739 1.00 33.47 163 LEU D N 1
ATOM 4999 C CA . LEU D 1 164 ? 14.387 -5.440 50.934 1.00 31.92 163 LEU D CA 1
ATOM 5000 C C . LEU D 1 164 ? 15.887 -5.322 50.707 1.00 30.96 163 LEU D C 1
ATOM 5001 O O . LEU D 1 164 ? 16.610 -4.795 51.560 1.00 34.50 163 LEU D O 1
ATOM 5006 N N . VAL D 1 165 ? 16.374 -5.805 49.561 1.00 37.73 164 VAL D N 1
ATOM 5007 C CA . VAL D 1 165 ? 17.807 -5.760 49.289 1.00 38.46 164 VAL D CA 1
ATOM 5008 C C . VAL D 1 165 ? 18.298 -4.319 49.278 1.00 39.97 164 VAL D C 1
ATOM 5009 O O . VAL D 1 165 ? 19.345 -4.001 49.852 1.00 40.77 164 VAL D O 1
ATOM 5013 N N . THR D 1 166 ? 17.533 -3.419 48.656 1.00 40.36 165 THR D N 1
ATOM 5014 C CA . THR D 1 166 ? 17.917 -2.008 48.660 1.00 47.90 165 THR D CA 1
ATOM 5015 C C . THR D 1 166 ? 18.023 -1.451 50.082 1.00 45.81 165 THR D C 1
ATOM 5016 O O . THR D 1 166 ? 19.025 -0.824 50.433 1.00 51.24 165 THR D O 1
ATOM 5020 N N . LYS D 1 167 ? 17.009 -1.659 50.917 1.00 45.41 166 LYS D N 1
ATOM 5021 C CA . LYS D 1 167 ? 17.062 -1.096 52.266 1.00 49.29 166 LYS D CA 1
ATOM 5022 C C . LYS D 1 167 ? 18.171 -1.726 53.127 1.00 53.09 166 LYS D C 1
ATOM 5023 O O . LYS D 1 167 ? 18.748 -1.062 54.006 1.00 58.93 166 LYS D O 1
ATOM 5029 N N . LEU D 1 168 ? 18.537 -2.969 52.856 1.00 52.02 167 LEU D N 1
ATOM 5030 C CA . LEU D 1 168 ? 19.583 -3.594 53.650 1.00 55.14 167 LEU D CA 1
ATOM 5031 C C . LEU D 1 168 ? 20.984 -3.293 53.134 1.00 59.62 167 LEU D C 1
ATOM 5032 O O . LEU D 1 168 ? 21.958 -3.634 53.813 1.00 61.65 167 LEU D O 1
ATOM 5037 N N . SER D 1 169 ? 21.112 -2.640 51.976 1.00 60.25 168 SER D N 1
ATOM 5038 C CA . SER D 1 169 ? 22.414 -2.392 51.370 1.00 61.60 168 SER D CA 1
ATOM 5039 C C . SER D 1 169 ? 22.946 -0.984 51.616 1.00 70.33 168 SER D C 1
ATOM 5040 O O . SER D 1 169 ? 24.134 -0.740 51.378 1.00 74.34 168 SER D O 1
ATOM 5043 N N . GLY D 1 170 ? 22.107 -0.060 52.074 1.00 72.57 169 GLY D N 1
ATOM 5044 C CA . GLY D 1 170 ? 22.554 1.279 52.417 1.00 75.25 169 GLY D CA 1
ATOM 5045 C C . GLY D 1 170 ? 23.198 2.057 51.285 1.00 73.12 169 GLY D C 1
ATOM 5046 O O . GLY D 1 170 ? 24.164 2.794 51.490 1.00 72.62 169 GLY D O 1
ATOM 5048 N N . MET E 1 3 ? 35.253 -22.051 -52.569 1.00 141.86 2 MET E N 1
ATOM 5049 C CA . MET E 1 3 ? 33.946 -22.196 -51.938 1.00 134.07 2 MET E CA 1
ATOM 5050 C C . MET E 1 3 ? 32.974 -21.146 -52.471 1.00 135.53 2 MET E C 1
ATOM 5051 O O . MET E 1 3 ? 32.266 -20.494 -51.701 1.00 132.87 2 MET E O 1
ATOM 5056 N N . SER E 1 4 ? 32.945 -20.996 -53.799 1.00 139.23 3 SER E N 1
ATOM 5057 C CA . SER E 1 4 ? 32.141 -19.945 -54.416 1.00 139.88 3 SER E CA 1
ATOM 5058 C C . SER E 1 4 ? 30.652 -20.172 -54.189 1.00 130.21 3 SER E C 1
ATOM 5059 O O . SER E 1 4 ? 29.917 -19.231 -53.868 1.00 130.46 3 SER E O 1
ATOM 5062 N N . ASN E 1 5 ? 30.187 -21.406 -54.358 1.00 120.57 4 ASN E N 1
ATOM 5063 C CA . ASN E 1 5 ? 28.803 -21.765 -54.085 1.00 110.32 4 ASN E CA 1
ATOM 5064 C C . ASN E 1 5 ? 28.645 -22.516 -52.772 1.00 95.92 4 ASN E C 1
ATOM 5065 O O . ASN E 1 5 ? 27.518 -22.856 -52.399 1.00 89.53 4 ASN E O 1
ATOM 5070 N N . LEU E 1 6 ? 29.740 -22.762 -52.057 1.00 92.45 5 LEU E N 1
ATOM 5071 C CA . LEU E 1 6 ? 29.771 -23.701 -50.940 1.00 86.80 5 LEU E CA 1
ATOM 5072 C C . LEU E 1 6 ? 29.751 -22.938 -49.619 1.00 84.09 5 LEU E C 1
ATOM 5073 O O . LEU E 1 6 ? 30.689 -22.200 -49.305 1.00 87.58 5 LEU E O 1
ATOM 5078 N N . TYR E 1 7 ? 28.682 -23.125 -48.846 1.00 79.12 6 TYR E N 1
ATOM 5079 C CA . TYR E 1 7 ? 28.612 -22.597 -47.491 1.00 77.75 6 TYR E CA 1
ATOM 5080 C C . TYR E 1 7 ? 29.363 -23.513 -46.531 1.00 75.46 6 TYR E C 1
ATOM 5081 O O . TYR E 1 7 ? 29.317 -24.740 -46.656 1.00 71.48 6 TYR E O 1
ATOM 5090 N N . HIS E 1 8 ? 30.048 -22.912 -45.562 1.00 77.59 7 HIS E N 1
ATOM 5091 C CA . HIS E 1 8 ? 30.735 -23.655 -44.510 1.00 75.32 7 HIS E CA 1
ATOM 5092 C C . HIS E 1 8 ? 29.870 -23.628 -43.256 1.00 69.26 7 HIS E C 1
ATOM 5093 O O . HIS E 1 8 ? 29.731 -22.584 -42.611 1.00 70.78 7 HIS E O 1
ATOM 5100 N N . ASP E 1 9 ? 29.283 -24.774 -42.919 1.00 65.60 8 ASP E N 1
ATOM 5101 C CA . ASP E 1 9 ? 28.489 -24.870 -41.703 1.00 61.69 8 ASP E CA 1
ATOM 5102 C C . ASP E 1 9 ? 29.403 -24.879 -40.485 1.00 62.19 8 ASP E C 1
ATOM 5103 O O . ASP E 1 9 ? 30.421 -25.575 -40.458 1.00 62.57 8 ASP E O 1
ATOM 5108 N N . ASN E 1 10 ? 29.033 -24.093 -39.474 1.00 62.60 9 ASN E N 1
ATOM 5109 C CA . ASN E 1 10 ? 29.858 -23.903 -38.288 1.00 64.10 9 ASN E CA 1
ATOM 5110 C C . ASN E 1 10 ? 29.254 -24.533 -37.040 1.00 68.73 9 ASN E C 1
ATOM 5111 O O . ASN E 1 10 ? 29.741 -24.279 -35.933 1.00 62.68 9 ASN E O 1
ATOM 5116 N N . THR E 1 11 ? 28.207 -25.339 -37.187 1.00 41.36 10 THR E N 1
ATOM 5117 C CA . THR E 1 11 ? 27.624 -26.044 -36.056 1.00 39.54 10 THR E CA 1
ATOM 5118 C C . THR E 1 11 ? 28.491 -27.245 -35.689 1.00 36.77 10 THR E C 1
ATOM 5119 O O . THR E 1 11 ? 29.153 -27.841 -36.545 1.00 35.39 10 THR E O 1
ATOM 5123 N N . ILE E 1 12 ? 28.516 -27.569 -34.395 1.00 34.19 11 ILE E N 1
ATOM 5124 C CA . ILE E 1 12 ? 29.314 -28.666 -33.857 1.00 34.79 11 ILE E CA 1
ATOM 5125 C C . ILE E 1 12 ? 28.408 -29.563 -33.023 1.00 35.10 11 ILE E C 1
ATOM 5126 O O . ILE E 1 12 ? 27.726 -29.085 -32.108 1.00 35.46 11 ILE E O 1
ATOM 5131 N N . THR E 1 13 ? 28.393 -30.858 -33.340 1.00 32.18 12 THR E N 1
ATOM 5132 C CA . THR E 1 13 ? 27.558 -31.793 -32.600 1.00 25.53 12 THR E CA 1
ATOM 5133 C C . THR E 1 13 ? 28.169 -32.103 -31.235 1.00 25.84 12 THR E C 1
ATOM 5134 O O . THR E 1 13 ? 29.328 -31.792 -30.951 1.00 25.62 12 THR E O 1
ATOM 5138 N N . VAL E 1 14 ? 27.360 -32.739 -30.383 1.00 25.95 13 VAL E N 1
ATOM 5139 C CA . VAL E 1 14 ? 27.846 -33.171 -29.075 1.00 26.22 13 VAL E CA 1
ATOM 5140 C C . VAL E 1 14 ? 28.948 -34.215 -29.236 1.00 25.87 13 VAL E C 1
ATOM 5141 O O . VAL E 1 14 ? 29.953 -34.195 -28.515 1.00 25.92 13 VAL E O 1
ATOM 5145 N N . ALA E 1 15 ? 28.780 -35.142 -30.181 1.00 25.57 14 ALA E N 1
ATOM 5146 C CA . ALA E 1 15 ? 29.818 -36.139 -30.422 1.00 28.17 14 ALA E CA 1
ATOM 5147 C C . ALA E 1 15 ? 31.112 -35.485 -30.889 1.00 29.17 14 ALA E C 1
ATOM 5148 O O . ALA E 1 15 ? 32.207 -35.921 -30.516 1.00 28.02 14 ALA E O 1
ATOM 5150 N N . GLU E 1 16 ? 31.010 -34.446 -31.722 1.00 29.80 15 GLU E N 1
ATOM 5151 C CA . GLU E 1 16 ? 32.212 -33.719 -32.114 1.00 29.71 15 GLU E CA 1
ATOM 5152 C C . GLU E 1 16 ? 32.847 -33.038 -30.913 1.00 27.67 15 GLU E C 1
ATOM 5153 O O . GLU E 1 16 ? 34.079 -32.976 -30.803 1.00 28.34 15 GLU E O 1
ATOM 5159 N N . LEU E 1 17 ? 32.013 -32.520 -30.007 1.00 23.29 16 LEU E N 1
ATOM 5160 C CA . LEU E 1 17 ? 32.509 -31.827 -28.822 1.00 30.43 16 LEU E CA 1
ATOM 5161 C C . LEU E 1 17 ? 33.204 -32.783 -27.865 1.00 26.58 16 LEU E C 1
ATOM 5162 O O . LEU E 1 17 ? 34.287 -32.478 -27.354 1.00 26.47 16 LEU E O 1
ATOM 5167 N N . THR E 1 18 ? 32.603 -33.943 -27.603 1.00 25.80 17 THR E N 1
ATOM 5168 C CA . THR E 1 18 ? 33.250 -34.869 -26.680 1.00 30.99 17 THR E CA 1
ATOM 5169 C C . THR E 1 18 ? 34.525 -35.476 -27.271 1.00 32.20 17 THR E C 1
ATOM 5170 O O . THR E 1 18 ? 35.438 -35.816 -26.511 1.00 31.73 17 THR E O 1
ATOM 5174 N N . LYS E 1 19 ? 34.627 -35.620 -28.605 1.00 30.58 18 LYS E N 1
ATOM 5175 C CA . LYS E 1 19 ? 35.903 -36.035 -29.198 1.00 31.49 18 LYS E CA 1
ATOM 5176 C C . LYS E 1 19 ? 36.974 -34.977 -28.970 1.00 34.45 18 LYS E C 1
ATOM 5177 O O . LYS E 1 19 ? 38.135 -35.303 -28.686 1.00 36.14 18 LYS E O 1
ATOM 5183 N N . LYS E 1 20 ? 36.614 -33.704 -29.157 1.00 30.26 19 LYS E N 1
ATOM 5184 C CA . LYS E 1 20 ? 37.566 -32.627 -28.919 1.00 34.36 19 LYS E CA 1
ATOM 5185 C C . LYS E 1 20 ? 37.943 -32.554 -27.450 1.00 31.99 19 LYS E C 1
ATOM 5186 O O . LYS E 1 20 ? 39.121 -32.416 -27.111 1.00 32.06 19 LYS E O 1
ATOM 5192 N N . LEU E 1 21 ? 36.950 -32.644 -26.567 1.00 28.73 20 LEU E N 1
ATOM 5193 C CA . LEU E 1 21 ? 37.211 -32.531 -25.137 1.00 27.58 20 LEU E CA 1
ATOM 5194 C C . LEU E 1 21 ? 38.071 -33.687 -24.641 1.00 32.74 20 LEU E C 1
ATOM 5195 O O . LEU E 1 21 ? 38.981 -33.491 -23.822 1.00 32.77 20 LEU E O 1
ATOM 5200 N N . ALA E 1 22 ? 37.797 -34.898 -25.132 1.00 30.66 21 ALA E N 1
ATOM 5201 C CA . ALA E 1 22 ? 38.616 -36.053 -24.792 1.00 31.51 21 ALA E CA 1
ATOM 5202 C C . ALA E 1 22 ? 40.077 -35.809 -25.147 1.00 35.19 21 ALA E C 1
ATOM 5203 O O . ALA E 1 22 ? 40.976 -36.056 -24.334 1.00 33.72 21 ALA E O 1
ATOM 5205 N N . SER E 1 23 ? 40.327 -35.312 -26.362 1.00 35.04 22 SER E N 1
ATOM 5206 C CA . SER E 1 23 ? 41.697 -35.077 -26.809 1.00 40.67 22 SER E CA 1
ATOM 5207 C C . SER E 1 23 ? 42.402 -34.062 -25.914 1.00 41.96 22 SER E C 1
ATOM 5208 O O . SER E 1 23 ? 43.554 -34.268 -25.512 1.00 41.77 22 SER E O 1
ATOM 5211 N N . ARG E 1 24 ? 41.722 -32.960 -25.583 1.00 40.34 23 ARG E N 1
ATOM 5212 C CA . ARG E 1 24 ? 42.347 -31.920 -24.767 1.00 48.33 23 ARG E CA 1
ATOM 5213 C C . ARG E 1 24 ? 42.663 -32.425 -23.363 1.00 43.23 23 ARG E C 1
ATOM 5214 O O . ARG E 1 24 ? 43.763 -32.198 -22.848 1.00 44.45 23 ARG E O 1
ATOM 5222 N N . LEU E 1 25 ? 41.705 -33.099 -22.720 1.00 40.02 24 LEU E N 1
ATOM 5223 C CA . LEU E 1 25 ? 41.915 -33.532 -21.339 1.00 39.19 24 LEU E CA 1
ATOM 5224 C C . LEU E 1 25 ? 43.035 -34.556 -21.247 1.00 41.35 24 LEU E C 1
ATOM 5225 O O . LEU E 1 25 ? 43.845 -34.524 -20.312 1.00 41.75 24 LEU E O 1
ATOM 5230 N N . ILE E 1 26 ? 43.101 -35.471 -22.213 1.00 39.26 25 ILE E N 1
ATOM 5231 C CA . ILE E 1 26 ? 44.141 -36.492 -22.199 1.00 46.73 25 ILE E CA 1
ATOM 5232 C C . ILE E 1 26 ? 45.515 -35.867 -22.415 1.00 52.10 25 ILE E C 1
ATOM 5233 O O . ILE E 1 26 ? 46.496 -36.257 -21.770 1.00 56.07 25 ILE E O 1
ATOM 5238 N N . ASP E 1 27 ? 45.611 -34.882 -23.311 1.00 53.21 26 ASP E N 1
ATOM 5239 C CA . ASP E 1 27 ? 46.910 -34.267 -23.569 1.00 58.17 26 ASP E CA 1
ATOM 5240 C C . ASP E 1 27 ? 47.377 -33.442 -22.379 1.00 56.72 26 ASP E C 1
ATOM 5241 O O . ASP E 1 27 ? 48.573 -33.416 -22.065 1.00 59.87 26 ASP E O 1
ATOM 5246 N N . ALA E 1 28 ? 46.454 -32.762 -21.707 1.00 53.39 27 ALA E N 1
ATOM 5247 C CA . ALA E 1 28 ? 46.781 -31.980 -20.525 1.00 52.40 27 ALA E CA 1
ATOM 5248 C C . ALA E 1 28 ? 46.855 -32.824 -19.258 1.00 54.23 27 ALA E C 1
ATOM 5249 O O . ALA E 1 28 ? 47.137 -32.278 -18.185 1.00 53.86 27 ALA E O 1
ATOM 5251 N N . GLY E 1 29 ? 46.617 -34.129 -19.357 1.00 53.93 28 GLY E N 1
ATOM 5252 C CA . GLY E 1 29 ? 46.662 -35.012 -18.203 1.00 51.28 28 GLY E CA 1
ATOM 5253 C C . GLY E 1 29 ? 45.591 -34.753 -17.166 1.00 47.76 28 GLY E C 1
ATOM 5254 O O . GLY E 1 29 ? 45.857 -34.878 -15.964 1.00 46.91 28 GLY E O 1
ATOM 5255 N N . LEU E 1 30 ? 44.379 -34.409 -17.594 1.00 46.78 29 LEU E N 1
ATOM 5256 C CA . LEU E 1 30 ? 43.320 -34.035 -16.671 1.00 45.12 29 LEU E CA 1
ATOM 5257 C C . LEU E 1 30 ? 42.176 -35.041 -16.695 1.00 43.70 29 LEU E C 1
ATOM 5258 O O . LEU E 1 30 ? 41.922 -35.708 -17.703 1.00 40.94 29 LEU E O 1
ATOM 5263 N N . ARG E 1 31 ? 41.489 -35.134 -15.561 1.00 40.10 30 ARG E N 1
ATOM 5264 C CA A ARG E 1 31 ? 40.315 -35.976 -15.398 0.50 39.10 30 ARG E CA 1
ATOM 5265 C CA B ARG E 1 31 ? 40.314 -35.975 -15.408 0.50 39.08 30 ARG E CA 1
ATOM 5266 C C . ARG E 1 31 ? 39.103 -35.094 -15.139 1.00 36.46 30 ARG E C 1
ATOM 5267 O O . ARG E 1 31 ? 39.201 -34.092 -14.426 1.00 36.26 30 ARG E O 1
ATOM 5282 N N . LEU E 1 32 ? 37.966 -35.474 -15.717 1.00 33.92 31 LEU E N 1
ATOM 5283 C CA . LEU E 1 32 ? 36.731 -34.710 -15.639 1.00 30.35 31 LEU E CA 1
ATOM 5284 C C . LEU E 1 32 ? 35.690 -35.442 -14.796 1.00 29.53 31 LEU E C 1
ATOM 5285 O O . LEU E 1 32 ? 35.641 -36.674 -14.775 1.00 29.46 31 LEU E O 1
ATOM 5290 N N . THR E 1 33 ? 34.862 -34.668 -14.086 1.00 29.03 32 THR E N 1
ATOM 5291 C CA . THR E 1 33 ? 33.717 -35.199 -13.354 1.00 23.94 32 THR E CA 1
ATOM 5292 C C . THR E 1 33 ? 32.540 -34.248 -13.530 1.00 23.56 32 THR E C 1
ATOM 5293 O O . THR E 1 33 ? 32.716 -33.072 -13.851 1.00 20.95 32 THR E O 1
ATOM 5297 N N . THR E 1 34 ? 31.327 -34.762 -13.336 1.00 20.39 33 THR E N 1
ATOM 5298 C CA . THR E 1 34 ? 30.134 -33.964 -13.597 1.00 21.98 33 THR E CA 1
ATOM 5299 C C . THR E 1 34 ? 29.091 -34.175 -12.507 1.00 20.52 33 THR E C 1
ATOM 5300 O O . THR E 1 34 ? 28.984 -35.255 -11.924 1.00 23.12 33 THR E O 1
ATOM 5304 N N . ALA E 1 35 ? 28.306 -33.128 -12.257 1.00 22.35 34 ALA E N 1
ATOM 5305 C CA . ALA E 1 35 ? 27.137 -33.195 -11.384 1.00 21.30 34 ALA E CA 1
ATOM 5306 C C . ALA E 1 35 ? 25.971 -32.550 -12.116 1.00 22.29 34 ALA E C 1
ATOM 5307 O O . ALA E 1 35 ? 26.059 -31.381 -12.508 1.00 24.50 34 ALA E O 1
ATOM 5309 N N . GLU E 1 36 ? 24.884 -33.301 -12.303 1.00 20.03 35 GLU E N 1
ATOM 5310 C CA . GLU E 1 36 ? 23.765 -32.868 -13.137 1.00 22.10 35 GLU E CA 1
ATOM 5311 C C . GLU E 1 36 ? 22.494 -32.779 -12.312 1.00 21.73 35 GLU E C 1
ATOM 5312 O O . GLU E 1 36 ? 22.061 -33.781 -11.732 1.00 22.83 35 GLU E O 1
ATOM 5318 N N . SER E 1 37 ? 21.852 -31.608 -12.332 1.00 20.23 36 SER E N 1
ATOM 5319 C CA A SER E 1 37 ? 20.568 -31.401 -11.665 0.50 20.12 36 SER E CA 1
ATOM 5320 C CA B SER E 1 37 ? 20.571 -31.395 -11.663 0.50 20.13 36 SER E CA 1
ATOM 5321 C C . SER E 1 37 ? 19.605 -30.714 -12.638 1.00 24.50 36 SER E C 1
ATOM 5322 O O . SER E 1 37 ? 19.299 -29.531 -12.482 1.00 26.63 36 SER E O 1
ATOM 5327 N N . CYS E 1 38 ? 19.154 -31.483 -13.638 1.00 25.11 37 CYS E N 1
ATOM 5328 C CA . CYS E 1 38 ? 18.041 -31.206 -14.555 1.00 27.18 37 CYS E CA 1
ATOM 5329 C C . CYS E 1 38 ? 18.250 -31.946 -15.870 1.00 22.60 37 CYS E C 1
ATOM 5330 O O . CYS E 1 38 ? 17.276 -32.241 -16.570 1.00 28.37 37 CYS E O 1
ATOM 5333 N N . THR E 1 39 ? 19.500 -32.283 -16.204 1.00 22.84 38 THR E N 1
ATOM 5334 C CA . THR E 1 39 ? 19.784 -32.961 -17.467 1.00 27.95 38 THR E CA 1
ATOM 5335 C C . THR E 1 39 ? 19.693 -34.484 -17.371 1.00 25.61 38 THR E C 1
ATOM 5336 O O . THR E 1 39 ? 19.792 -35.164 -18.400 1.00 24.26 38 THR E O 1
ATOM 5340 N N . GLY E 1 40 ? 19.508 -35.032 -16.172 1.00 24.04 39 GLY E N 1
ATOM 5341 C CA . GLY E 1 40 ? 19.094 -36.413 -16.006 1.00 24.04 39 GLY E CA 1
ATOM 5342 C C . GLY E 1 40 ? 20.111 -37.477 -16.341 1.00 25.43 39 GLY E C 1
ATOM 5343 O O . GLY E 1 40 ? 19.738 -38.650 -16.459 1.00 27.25 39 GLY E O 1
ATOM 5344 N N . GLY E 1 41 ? 21.382 -37.126 -16.480 1.00 21.90 40 GLY E N 1
ATOM 5345 C CA . GLY E 1 41 ? 22.391 -38.080 -16.894 1.00 20.88 40 GLY E CA 1
ATOM 5346 C C . GLY E 1 41 ? 22.798 -37.966 -18.346 1.00 23.28 40 GLY E C 1
ATOM 5347 O O . GLY E 1 41 ? 23.743 -38.652 -18.766 1.00 25.35 40 GLY E O 1
ATOM 5348 N N . LYS E 1 42 ? 22.115 -37.123 -19.127 1.00 23.18 41 LYS E N 1
ATOM 5349 C CA . LYS E 1 42 ? 22.457 -36.991 -20.539 1.00 22.56 41 LYS E CA 1
ATOM 5350 C C . LYS E 1 42 ? 23.888 -36.507 -20.728 1.00 21.81 41 LYS E C 1
ATOM 5351 O O . LYS E 1 42 ? 24.529 -36.859 -21.723 1.00 23.45 41 LYS E O 1
ATOM 5357 N N . LEU E 1 43 ? 24.406 -35.699 -19.797 1.00 21.31 42 LEU E N 1
ATOM 5358 C CA . LEU E 1 43 ? 25.793 -35.256 -19.920 1.00 23.16 42 LEU E CA 1
ATOM 5359 C C . LEU E 1 43 ? 26.761 -36.403 -19.659 1.00 21.73 42 LEU E C 1
ATOM 5360 O O . LEU E 1 43 ? 27.746 -36.572 -20.389 1.00 25.08 42 LEU E O 1
ATOM 5365 N N . SER E 1 44 ? 26.503 -37.196 -18.617 1.00 17.11 43 SER E N 1
ATOM 5366 C CA . SER E 1 44 ? 27.318 -38.384 -18.381 1.00 20.30 43 SER E CA 1
ATOM 5367 C C . SER E 1 44 ? 27.321 -39.311 -19.592 1.00 23.15 43 SER E C 1
ATOM 5368 O O . SER E 1 44 ? 28.379 -39.820 -19.995 1.00 25.75 43 SER E O 1
ATOM 5371 N N . VAL E 1 45 ? 26.148 -39.548 -20.188 1.00 23.45 44 VAL E N 1
ATOM 5372 C CA . VAL E 1 45 ? 26.063 -40.490 -21.302 1.00 23.26 44 VAL E CA 1
ATOM 5373 C C . VAL E 1 45 ? 26.894 -40.004 -22.480 1.00 23.51 44 VAL E C 1
ATOM 5374 O O . VAL E 1 45 ? 27.555 -40.796 -23.164 1.00 26.39 44 VAL E O 1
ATOM 5378 N N . ALA E 1 46 ? 26.856 -38.699 -22.745 1.00 21.20 45 ALA E N 1
ATOM 5379 C CA . ALA E 1 46 ? 27.622 -38.150 -23.857 1.00 26.28 45 ALA E CA 1
ATOM 5380 C C . ALA E 1 46 ? 29.113 -38.336 -23.629 1.00 27.42 45 ALA E C 1
ATOM 5381 O O . ALA E 1 46 ? 29.853 -38.685 -24.554 1.00 28.75 45 ALA E O 1
ATOM 5383 N N . LEU E 1 47 ? 29.570 -38.124 -22.397 1.00 26.14 46 LEU E N 1
ATOM 5384 C CA . LEU E 1 47 ? 30.979 -38.330 -22.108 1.00 24.53 46 LEU E CA 1
ATOM 5385 C C . LEU E 1 47 ? 31.344 -39.808 -22.154 1.00 27.16 46 LEU E C 1
ATOM 5386 O O . LEU E 1 47 ? 32.449 -40.159 -22.583 1.00 28.12 46 LEU E O 1
ATOM 5391 N N . CYS E 1 48 ? 30.433 -40.684 -21.735 1.00 24.71 47 CYS E N 1
ATOM 5392 C CA . CYS E 1 48 ? 30.714 -42.111 -21.749 1.00 25.33 47 CYS E CA 1
ATOM 5393 C C . CYS E 1 48 ? 30.617 -42.712 -23.145 1.00 25.17 47 CYS E C 1
ATOM 5394 O O . CYS E 1 48 ? 31.012 -43.868 -23.333 1.00 29.57 47 CYS E O 1
ATOM 5397 N N . ALA E 1 49 ? 30.108 -41.963 -24.126 1.00 29.94 48 ALA E N 1
ATOM 5398 C CA . ALA E 1 49 ? 30.043 -42.484 -25.489 1.00 30.04 48 ALA E CA 1
ATOM 5399 C C . ALA E 1 49 ? 31.415 -42.571 -26.139 1.00 33.97 48 ALA E C 1
ATOM 5400 O O . ALA E 1 49 ? 31.589 -43.350 -27.080 1.00 34.42 48 ALA E O 1
ATOM 5402 N N . GLU E 1 50 ? 32.386 -41.788 -25.671 1.00 36.66 49 GLU E N 1
ATOM 5403 C CA . GLU E 1 50 ? 33.719 -41.828 -26.258 1.00 41.18 49 GLU E CA 1
ATOM 5404 C C . GLU E 1 50 ? 34.380 -43.174 -25.985 1.00 44.29 49 GLU E C 1
ATOM 5405 O O . GLU E 1 50 ? 34.219 -43.760 -24.910 1.00 45.08 49 GLU E O 1
ATOM 5411 N N . GLU E 1 51 ? 35.132 -43.662 -26.974 1.00 47.26 50 GLU E N 1
ATOM 5412 C CA A GLU E 1 51 ? 35.733 -44.986 -26.858 0.50 49.75 50 GLU E CA 1
ATOM 5413 C CA B GLU E 1 51 ? 35.740 -44.985 -26.862 0.50 49.77 50 GLU E CA 1
ATOM 5414 C C . GLU E 1 51 ? 36.746 -45.042 -25.718 1.00 49.67 50 GLU E C 1
ATOM 5415 O O . GLU E 1 51 ? 36.836 -46.051 -25.009 1.00 50.96 50 GLU E O 1
ATOM 5426 N N . ASN E 1 52 ? 37.512 -43.970 -25.521 1.00 47.10 51 ASN E N 1
ATOM 5427 C CA . ASN E 1 52 ? 38.507 -43.903 -24.457 1.00 46.75 51 ASN E CA 1
ATOM 5428 C C . ASN E 1 52 ? 38.015 -43.100 -23.260 1.00 44.13 51 ASN E C 1
ATOM 5429 O O . ASN E 1 52 ? 38.813 -42.427 -22.597 1.00 43.16 51 ASN E O 1
ATOM 5434 N N . THR E 1 53 ? 36.710 -43.160 -22.971 1.00 42.51 52 THR E N 1
ATOM 5435 C CA . THR E 1 53 ? 36.143 -42.367 -21.883 1.00 40.55 52 THR E CA 1
ATOM 5436 C C . THR E 1 53 ? 36.814 -42.669 -20.547 1.00 41.16 52 THR E C 1
ATOM 5437 O O . THR E 1 53 ? 36.940 -41.776 -19.701 1.00 38.46 52 THR E O 1
ATOM 5441 N N . ALA E 1 54 ? 37.273 -43.908 -20.349 1.00 44.18 53 ALA E N 1
ATOM 5442 C CA . ALA E 1 54 ? 37.939 -44.268 -19.102 1.00 41.77 53 ALA E CA 1
ATOM 5443 C C . ALA E 1 54 ? 39.246 -43.517 -18.909 1.00 43.99 53 ALA E C 1
ATOM 5444 O O . ALA E 1 54 ? 39.754 -43.456 -17.783 1.00 44.99 53 ALA E O 1
ATOM 5446 N N . ASP E 1 55 ? 39.810 -42.955 -19.977 1.00 41.80 54 ASP E N 1
ATOM 5447 C CA . ASP E 1 55 ? 41.061 -42.222 -19.869 1.00 43.49 54 ASP E CA 1
ATOM 5448 C C . ASP E 1 55 ? 40.876 -40.771 -19.438 1.00 40.97 54 ASP E C 1
ATOM 5449 O O . ASP E 1 55 ? 41.880 -40.084 -19.225 1.00 45.84 54 ASP E O 1
ATOM 5454 N N . PHE E 1 56 ? 39.642 -40.279 -19.296 1.00 39.50 55 PHE E N 1
ATOM 5455 C CA . PHE E 1 56 ? 39.474 -38.885 -18.890 1.00 37.51 55 PHE E CA 1
ATOM 5456 C C . PHE E 1 56 ? 38.246 -38.629 -18.019 1.00 35.63 55 PHE E C 1
ATOM 5457 O O . PHE E 1 56 ? 38.130 -37.558 -17.415 1.00 37.16 55 PHE E O 1
ATOM 5465 N N . TYR E 1 57 ? 37.326 -39.584 -17.942 1.00 33.44 56 TYR E N 1
ATOM 5466 C CA . TYR E 1 57 ? 36.069 -39.364 -17.236 1.00 30.14 56 TYR E CA 1
ATOM 5467 C C . TYR E 1 57 ? 35.763 -40.581 -16.380 1.00 35.53 56 TYR E C 1
ATOM 5468 O O . TYR E 1 57 ? 35.851 -41.717 -16.856 1.00 36.13 56 TYR E O 1
ATOM 5477 N N . ASP E 1 58 ? 35.401 -40.341 -15.121 1.00 35.80 57 ASP E N 1
ATOM 5478 C CA . ASP E 1 58 ? 35.213 -41.438 -14.183 1.00 37.77 57 ASP E CA 1
ATOM 5479 C C . ASP E 1 58 ? 33.857 -41.358 -13.492 1.00 35.53 57 ASP E C 1
ATOM 5480 O O . ASP E 1 58 ? 33.060 -42.300 -13.571 1.00 36.19 57 ASP E O 1
ATOM 5485 N N . VAL E 1 59 ? 33.587 -40.243 -12.819 1.00 29.14 58 VAL E N 1
ATOM 5486 C CA . VAL E 1 59 ? 32.472 -40.133 -11.886 1.00 29.17 58 VAL E CA 1
ATOM 5487 C C . VAL E 1 59 ? 31.450 -39.146 -12.431 1.00 29.51 58 VAL E C 1
ATOM 5488 O O . VAL E 1 59 ? 31.794 -38.011 -12.780 1.00 28.32 58 VAL E O 1
ATOM 5492 N N . GLY E 1 60 ? 30.200 -39.574 -12.487 1.00 25.70 59 GLY E N 1
ATOM 5493 C CA . GLY E 1 60 ? 29.109 -38.679 -12.809 1.00 25.34 59 GLY E CA 1
ATOM 5494 C C . GLY E 1 60 ? 27.982 -38.844 -11.782 1.00 28.83 59 GLY E C 1
ATOM 5495 O O . GLY E 1 60 ? 27.633 -39.966 -11.435 1.00 26.23 59 GLY E O 1
ATOM 5496 N N . LEU E 1 61 ? 27.463 -37.715 -11.336 1.00 23.58 60 LEU E N 1
ATOM 5497 C CA . LEU E 1 61 ? 26.394 -37.699 -10.337 1.00 24.07 60 LEU E CA 1
ATOM 5498 C C . LEU E 1 61 ? 25.161 -37.050 -10.937 1.00 24.91 60 LEU E C 1
ATOM 5499 O O . LEU E 1 61 ? 25.255 -36.005 -11.589 1.00 24.52 60 LEU E O 1
ATOM 5504 N N . VAL E 1 62 ? 24.015 -37.689 -10.725 1.00 19.92 61 VAL E N 1
ATOM 5505 C CA . VAL E 1 62 ? 22.706 -37.141 -11.052 1.00 21.54 61 VAL E CA 1
ATOM 5506 C C . VAL E 1 62 ? 21.946 -37.010 -9.742 1.00 23.89 61 VAL E C 1
ATOM 5507 O O . VAL E 1 62 ? 21.869 -37.971 -8.968 1.00 24.91 61 VAL E O 1
ATOM 5511 N N . VAL E 1 63 ? 21.410 -35.821 -9.481 1.00 27.58 62 VAL E N 1
ATOM 5512 C CA . VAL E 1 63 ? 20.768 -35.555 -8.195 1.00 27.76 62 VAL E CA 1
ATOM 5513 C C . VAL E 1 63 ? 19.601 -34.596 -8.408 1.00 27.59 62 VAL E C 1
ATOM 5514 O O . VAL E 1 63 ? 19.747 -33.558 -9.059 1.00 29.69 62 VAL E O 1
ATOM 5518 N N . PHE E 1 64 ? 18.435 -34.950 -7.865 1.00 24.68 63 PHE E N 1
ATOM 5519 C CA . PHE E 1 64 ? 17.239 -34.131 -8.030 1.00 28.82 63 PHE E CA 1
ATOM 5520 C C . PHE E 1 64 ? 16.955 -33.234 -6.827 1.00 28.37 63 PHE E C 1
ATOM 5521 O O . PHE E 1 64 ? 16.725 -32.034 -6.989 1.00 28.88 63 PHE E O 1
ATOM 5529 N N . SER E 1 65 ? 16.957 -33.792 -5.622 1.00 27.28 64 SER E N 1
ATOM 5530 C CA . SER E 1 65 ? 16.442 -33.078 -4.465 1.00 27.21 64 SER E CA 1
ATOM 5531 C C . SER E 1 65 ? 17.463 -32.098 -3.903 1.00 26.65 64 SER E C 1
ATOM 5532 O O . SER E 1 65 ? 18.677 -32.278 -4.037 1.00 30.09 64 SER E O 1
ATOM 5535 N N . ASP E 1 66 ? 16.952 -31.059 -3.239 1.00 25.60 65 ASP E N 1
ATOM 5536 C CA . ASP E 1 66 ? 17.837 -30.143 -2.531 1.00 26.50 65 ASP E CA 1
ATOM 5537 C C . ASP E 1 66 ? 18.479 -30.815 -1.322 1.00 28.54 65 ASP E C 1
ATOM 5538 O O . ASP E 1 66 ? 19.618 -30.489 -0.968 1.00 28.46 65 ASP E O 1
ATOM 5543 N N . SER E 1 67 ? 17.791 -31.775 -0.701 1.00 28.25 66 SER E N 1
ATOM 5544 C CA . SER E 1 67 ? 18.379 -32.460 0.446 1.00 32.41 66 SER E CA 1
ATOM 5545 C C . SER E 1 67 ? 19.584 -33.299 0.033 1.00 26.86 66 SER E C 1
ATOM 5546 O O . SER E 1 67 ? 20.566 -33.395 0.778 1.00 29.62 66 SER E O 1
ATOM 5549 N N . ALA E 1 68 ? 19.541 -33.906 -1.152 1.00 23.11 67 ALA E N 1
ATOM 5550 C CA . ALA E 1 68 ? 20.693 -34.683 -1.592 1.00 26.51 67 ALA E CA 1
ATOM 5551 C C . ALA E 1 68 ? 21.845 -33.771 -2.013 1.00 28.70 67 ALA E C 1
ATOM 5552 O O . ALA E 1 68 ? 23.014 -34.093 -1.773 1.00 29.54 67 ALA E O 1
ATOM 5554 N N . LYS E 1 69 ? 21.539 -32.622 -2.624 1.00 25.44 68 LYS E N 1
ATOM 5555 C CA . LYS E 1 69 ? 22.573 -31.610 -2.836 1.00 26.43 68 LYS E CA 1
ATOM 5556 C C . LYS E 1 69 ? 23.270 -31.257 -1.527 1.00 26.15 68 LYS E C 1
ATOM 5557 O O . LYS E 1 69 ? 24.499 -31.123 -1.480 1.00 25.98 68 LYS E O 1
ATOM 5563 N N . GLU E 1 70 ? 22.501 -31.109 -0.449 1.00 25.76 69 GLU E N 1
ATOM 5564 C CA . GLU E 1 70 ? 23.099 -30.775 0.838 1.00 30.00 69 GLU E CA 1
ATOM 5565 C C . GLU E 1 70 ? 23.952 -31.923 1.359 1.00 36.27 69 GLU E C 1
ATOM 5566 O O . GLU E 1 70 ? 25.102 -31.721 1.769 1.00 38.37 69 GLU E O 1
ATOM 5572 N N . ARG E 1 71 ? 23.408 -33.139 1.348 1.00 34.37 70 ARG E N 1
ATOM 5573 C CA . ARG E 1 71 ? 24.094 -34.253 1.992 1.00 36.02 70 ARG E CA 1
ATOM 5574 C C . ARG E 1 71 ? 25.282 -34.737 1.166 1.00 33.79 70 ARG E C 1
ATOM 5575 O O . ARG E 1 71 ? 26.375 -34.946 1.703 1.00 29.29 70 ARG E O 1
ATOM 5583 N N . ILE E 1 72 ? 25.095 -34.908 -0.140 1.00 26.24 71 ILE E N 1
ATOM 5584 C CA . ILE E 1 72 ? 26.144 -35.495 -0.967 1.00 28.65 71 ILE E CA 1
ATOM 5585 C C . ILE E 1 72 ? 27.144 -34.446 -1.428 1.00 28.27 71 ILE E C 1
ATOM 5586 O O . ILE E 1 72 ? 28.355 -34.672 -1.375 1.00 33.13 71 ILE E O 1
ATOM 5591 N N . LEU E 1 73 ? 26.670 -33.290 -1.875 1.00 24.59 72 LEU E N 1
ATOM 5592 C CA . LEU E 1 73 ? 27.557 -32.272 -2.418 1.00 26.53 72 LEU E CA 1
ATOM 5593 C C . LEU E 1 73 ? 27.839 -31.135 -1.442 1.00 29.38 72 LEU E C 1
ATOM 5594 O O . LEU E 1 73 ? 28.524 -30.180 -1.809 1.00 35.31 72 LEU E O 1
ATOM 5599 N N . GLY E 1 74 ? 27.336 -31.208 -0.216 1.00 31.02 73 GLY E N 1
ATOM 5600 C CA . GLY E 1 74 ? 27.672 -30.183 0.753 1.00 30.48 73 GLY E CA 1
ATOM 5601 C C . GLY E 1 74 ? 27.166 -28.797 0.423 1.00 29.10 73 GLY E C 1
ATOM 5602 O O . GLY E 1 74 ? 27.685 -27.815 0.960 1.00 29.74 73 GLY E O 1
ATOM 5603 N N . VAL E 1 75 ? 26.168 -28.685 -0.454 1.00 29.83 74 VAL E N 1
ATOM 5604 C CA . VAL E 1 75 ? 25.553 -27.390 -0.718 1.00 26.72 74 VAL E CA 1
ATOM 5605 C C . VAL E 1 75 ? 24.983 -26.826 0.578 1.00 24.63 74 VAL E C 1
ATOM 5606 O O . VAL E 1 75 ? 24.336 -27.535 1.361 1.00 23.41 74 VAL E O 1
ATOM 5610 N N . SER E 1 76 ? 25.242 -25.548 0.823 1.00 21.37 75 SER E N 1
ATOM 5611 C CA . SER E 1 76 ? 24.856 -24.958 2.095 1.00 22.44 75 SER E CA 1
ATOM 5612 C C . SER E 1 76 ? 23.344 -24.758 2.157 1.00 26.23 75 SER E C 1
ATOM 5613 O O . SER E 1 76 ? 22.734 -24.336 1.171 1.00 25.22 75 SER E O 1
ATOM 5616 N N . PRO E 1 77 ? 22.715 -25.040 3.305 1.00 28.17 76 PRO E N 1
ATOM 5617 C CA . PRO E 1 77 ? 21.300 -24.670 3.469 1.00 22.98 76 PRO E CA 1
ATOM 5618 C C . PRO E 1 77 ? 21.036 -23.191 3.250 1.00 23.61 76 PRO E C 1
ATOM 5619 O O . PRO E 1 77 ? 19.967 -22.838 2.738 1.00 24.34 76 PRO E O 1
ATOM 5623 N N . GLU E 1 78 ? 21.971 -22.313 3.630 1.00 25.05 77 GLU E N 1
ATOM 5624 C CA . GLU E 1 78 ? 21.775 -20.878 3.414 1.00 24.36 77 GLU E CA 1
ATOM 5625 C C . GLU E 1 78 ? 21.895 -20.526 1.936 1.00 27.77 77 GLU E C 1
ATOM 5626 O O . GLU E 1 78 ? 21.160 -19.665 1.431 1.00 25.92 77 GLU E O 1
ATOM 5632 N N . THR E 1 79 ? 22.813 -21.181 1.226 1.00 22.20 78 THR E N 1
ATOM 5633 C CA . THR E 1 79 ? 22.921 -20.957 -0.210 1.00 24.59 78 THR E CA 1
ATOM 5634 C C . THR E 1 79 ? 21.612 -21.302 -0.908 1.00 22.92 78 THR E C 1
ATOM 5635 O O . THR E 1 79 ? 21.100 -20.518 -1.712 1.00 21.57 78 THR E O 1
ATOM 5639 N N . LEU E 1 80 ? 21.034 -22.462 -0.582 1.00 21.64 79 LEU E N 1
ATOM 5640 C CA . LEU E 1 80 ? 19.746 -22.829 -1.160 1.00 22.10 79 LEU E CA 1
ATOM 5641 C C . LEU E 1 80 ? 18.658 -21.844 -0.764 1.00 24.31 79 LEU E C 1
ATOM 5642 O O . LEU E 1 80 ? 17.844 -21.438 -1.603 1.00 26.31 79 LEU E O 1
ATOM 5647 N N . ALA E 1 81 ? 18.624 -21.449 0.511 1.00 20.73 80 ALA E N 1
ATOM 5648 C CA . ALA E 1 81 ? 17.564 -20.562 0.983 1.00 24.93 80 ALA E CA 1
ATOM 5649 C C . ALA E 1 81 ? 17.643 -19.196 0.322 1.00 28.07 80 ALA E C 1
ATOM 5650 O O . ALA E 1 81 ? 16.614 -18.617 -0.039 1.00 27.31 80 ALA E O 1
ATOM 5652 N N . ARG E 1 82 ? 18.856 -18.662 0.158 1.00 23.24 81 ARG E N 1
ATOM 5653 C CA . ARG E 1 82 ? 18.998 -17.308 -0.354 1.00 25.34 81 ARG E CA 1
ATOM 5654 C C . ARG E 1 82 ? 18.948 -17.263 -1.878 1.00 26.12 81 ARG E C 1
ATOM 5655 O O . ARG E 1 82 ? 18.262 -16.408 -2.447 1.00 30.10 81 ARG E O 1
ATOM 5663 N N . PHE E 1 83 ? 19.650 -18.174 -2.558 1.00 23.19 82 PHE E N 1
ATOM 5664 C CA . PHE E 1 83 ? 19.800 -18.095 -4.007 1.00 26.36 82 PHE E CA 1
ATOM 5665 C C . PHE E 1 83 ? 19.045 -19.166 -4.786 1.00 26.89 82 PHE E C 1
ATOM 5666 O O . PHE E 1 83 ? 19.039 -19.102 -6.019 1.00 24.65 82 PHE E O 1
ATOM 5674 N N . THR E 1 84 ? 18.407 -20.130 -4.107 1.00 25.07 83 THR E N 1
ATOM 5675 C CA . THR E 1 84 ? 17.758 -21.312 -4.691 1.00 25.98 83 THR E CA 1
ATOM 5676 C C . THR E 1 84 ? 18.763 -22.270 -5.323 1.00 24.36 83 THR E C 1
ATOM 5677 O O . THR E 1 84 ? 19.941 -21.938 -5.480 1.00 22.31 83 THR E O 1
ATOM 5681 N N . ALA E 1 85 ? 18.302 -23.470 -5.689 1.00 21.14 84 ALA E N 1
ATOM 5682 C CA . ALA E 1 85 ? 19.197 -24.431 -6.323 1.00 23.84 84 ALA E CA 1
ATOM 5683 C C . ALA E 1 85 ? 19.568 -24.018 -7.738 1.00 24.56 84 ALA E C 1
ATOM 5684 O O . ALA E 1 85 ? 20.610 -24.443 -8.248 1.00 21.98 84 ALA E O 1
ATOM 5686 N N . VAL E 1 86 ? 18.748 -23.204 -8.392 1.00 23.97 85 VAL E N 1
ATOM 5687 C CA . VAL E 1 86 ? 19.069 -22.739 -9.736 1.00 23.45 85 VAL E CA 1
ATOM 5688 C C . VAL E 1 86 ? 19.744 -21.383 -9.543 1.00 24.10 85 VAL E C 1
ATOM 5689 O O . VAL E 1 86 ? 19.115 -20.322 -9.602 1.00 25.10 85 VAL E O 1
ATOM 5693 N N . SER E 1 87 ? 21.049 -21.425 -9.276 1.00 22.02 86 SER E N 1
ATOM 5694 C CA . SER E 1 87 ? 21.841 -20.219 -9.075 1.00 22.77 86 SER E CA 1
ATOM 5695 C C . SER E 1 87 ? 23.303 -20.543 -9.328 1.00 22.70 86 SER E C 1
ATOM 5696 O O . SER E 1 87 ? 23.738 -21.690 -9.195 1.00 24.10 86 SER E O 1
ATOM 5699 N N . GLU E 1 88 ? 24.066 -19.503 -9.674 1.00 23.04 87 GLU E N 1
ATOM 5700 C CA . GLU E 1 88 ? 25.505 -19.682 -9.838 1.00 25.75 87 GLU E CA 1
ATOM 5701 C C . GLU E 1 88 ? 26.184 -20.018 -8.511 1.00 26.93 87 GLU E C 1
ATOM 5702 O O . GLU E 1 88 ? 27.205 -20.719 -8.496 1.00 25.09 87 GLU E O 1
ATOM 5708 N N . GLN E 1 89 ? 25.624 -19.554 -7.393 1.00 23.22 88 GLN E N 1
ATOM 5709 C CA . GLN E 1 89 ? 26.164 -19.921 -6.087 1.00 22.71 88 GLN E CA 1
ATOM 5710 C C . GLN E 1 89 ? 26.048 -21.422 -5.847 1.00 23.04 88 GLN E C 1
ATOM 5711 O O . GLN E 1 89 ? 27.001 -22.061 -5.383 1.00 25.93 88 GLN E O 1
ATOM 5717 N N . THR E 1 90 ? 24.892 -22.007 -6.172 1.00 20.89 89 THR E N 1
ATOM 5718 C CA . THR E 1 90 ? 24.694 -23.430 -5.927 1.00 21.82 89 THR E CA 1
ATOM 5719 C C . THR E 1 90 ? 25.579 -24.284 -6.833 1.00 23.52 89 THR E C 1
ATOM 5720 O O . THR E 1 90 ? 26.231 -25.221 -6.361 1.00 23.56 89 THR E O 1
ATOM 5724 N N . VAL E 1 91 ? 25.633 -23.974 -8.135 1.00 22.14 90 VAL E N 1
ATOM 5725 C CA . VAL E 1 91 ? 26.449 -24.812 -9.013 1.00 20.38 90 VAL E CA 1
ATOM 5726 C C . VAL E 1 91 ? 27.932 -24.640 -8.700 1.00 21.34 90 VAL E C 1
ATOM 5727 O O . VAL E 1 91 ? 28.728 -25.553 -8.946 1.00 23.90 90 VAL E O 1
ATOM 5731 N N . THR E 1 92 ? 28.333 -23.484 -8.165 1.00 23.16 91 THR E N 1
ATOM 5732 C CA . THR E 1 92 ? 29.715 -23.325 -7.722 1.00 23.83 91 THR E CA 1
ATOM 5733 C C . THR E 1 92 ? 30.042 -24.305 -6.603 1.00 27.03 91 THR E C 1
ATOM 5734 O O . THR E 1 92 ? 31.104 -24.942 -6.610 1.00 29.74 91 THR E O 1
ATOM 5738 N N . GLU E 1 93 ? 29.136 -24.437 -5.630 1.00 25.33 92 GLU E N 1
ATOM 5739 C CA . GLU E 1 93 ? 29.348 -25.376 -4.535 1.00 25.08 92 GLU E CA 1
ATOM 5740 C C . GLU E 1 93 ? 29.271 -26.815 -5.024 1.00 24.17 92 GLU E C 1
ATOM 5741 O O . GLU E 1 93 ? 30.042 -27.670 -4.572 1.00 28.69 92 GLU E O 1
ATOM 5747 N N . MET E 1 94 ? 28.335 -27.103 -5.930 1.00 22.43 93 MET E N 1
ATOM 5748 C CA . MET E 1 94 ? 28.236 -28.447 -6.496 1.00 24.41 93 MET E CA 1
ATOM 5749 C C . MET E 1 94 ? 29.526 -28.828 -7.213 1.00 26.21 93 MET E C 1
ATOM 5750 O O . MET E 1 94 ? 30.061 -29.926 -7.016 1.00 28.59 93 MET E O 1
ATOM 5755 N N . ALA E 1 95 ? 30.048 -27.919 -8.040 1.00 24.70 94 ALA E N 1
ATOM 5756 C CA . ALA E 1 95 ? 31.229 -28.233 -8.839 1.00 26.95 94 ALA E CA 1
ATOM 5757 C C . ALA E 1 95 ? 32.455 -28.471 -7.966 1.00 25.66 94 ALA E C 1
ATOM 5758 O O . ALA E 1 95 ? 33.245 -29.385 -8.232 1.00 25.60 94 ALA E O 1
ATOM 5760 N N . ALA E 1 96 ? 32.639 -27.660 -6.922 1.00 29.29 95 ALA E N 1
ATOM 5761 C CA . ALA E 1 96 ? 33.784 -27.863 -6.041 1.00 29.39 95 ALA E CA 1
ATOM 5762 C C . ALA E 1 96 ? 33.700 -29.212 -5.331 1.00 29.03 95 ALA E C 1
ATOM 5763 O O . ALA E 1 96 ? 34.708 -29.911 -5.186 1.00 29.74 95 ALA E O 1
ATOM 5765 N N . SER E 1 97 ? 32.499 -29.605 -4.905 1.00 26.09 96 SER E N 1
ATOM 5766 C CA . SER E 1 97 ? 32.355 -30.822 -4.112 1.00 25.46 96 SER E CA 1
ATOM 5767 C C . SER E 1 97 ? 32.518 -32.076 -4.965 1.00 25.96 96 SER E C 1
ATOM 5768 O O . SER E 1 97 ? 33.223 -33.013 -4.572 1.00 26.64 96 SER E O 1
ATOM 5771 N N . ILE E 1 98 ? 31.875 -32.118 -6.134 1.00 23.67 97 ILE E N 1
ATOM 5772 C CA . ILE E 1 98 ? 32.025 -33.295 -6.987 1.00 24.44 97 ILE E CA 1
ATOM 5773 C C . ILE E 1 98 ? 33.466 -33.420 -7.477 1.00 24.76 97 ILE E C 1
ATOM 5774 O O . ILE E 1 98 ? 33.985 -34.535 -7.613 1.00 27.80 97 ILE E O 1
ATOM 5779 N N . ARG E 1 99 ? 34.147 -32.293 -7.711 1.00 23.90 98 ARG E N 1
ATOM 5780 C CA . ARG E 1 99 ? 35.562 -32.340 -8.069 1.00 24.99 98 ARG E CA 1
ATOM 5781 C C . ARG E 1 99 ? 36.375 -32.979 -6.952 1.00 28.70 98 ARG E C 1
ATOM 5782 O O . ARG E 1 99 ? 37.211 -33.861 -7.195 1.00 25.66 98 ARG E O 1
ATOM 5790 N N . ASP E 1 100 ? 36.129 -32.541 -5.714 1.00 28.68 99 ASP E N 1
ATOM 5791 C CA A ASP E 1 100 ? 36.769 -33.156 -4.556 0.50 32.32 99 ASP E CA 1
ATOM 5792 C CA B ASP E 1 100 ? 36.764 -33.154 -4.551 0.50 32.32 99 ASP E CA 1
ATOM 5793 C C . ASP E 1 100 ? 36.405 -34.633 -4.451 1.00 32.96 99 ASP E C 1
ATOM 5794 O O . ASP E 1 100 ? 37.284 -35.491 -4.310 1.00 33.32 99 ASP E O 1
ATOM 5803 N N . ILE E 1 101 ? 35.109 -34.945 -4.523 1.00 31.35 100 ILE E N 1
ATOM 5804 C CA . ILE E 1 101 ? 34.645 -36.322 -4.351 1.00 34.57 100 ILE E CA 1
ATOM 5805 C C . ILE E 1 101 ? 35.311 -37.246 -5.364 1.00 34.93 100 ILE E C 1
ATOM 5806 O O . ILE E 1 101 ? 35.801 -38.330 -5.020 1.00 34.94 100 ILE E O 1
ATOM 5811 N N . ALA E 1 102 ? 35.355 -36.824 -6.625 1.00 32.46 101 ALA E N 1
ATOM 5812 C CA . ALA E 1 102 ? 35.874 -37.661 -7.697 1.00 33.60 101 ALA E CA 1
ATOM 5813 C C . ALA E 1 102 ? 37.388 -37.596 -7.841 1.00 36.27 101 ALA E C 1
ATOM 5814 O O . ALA E 1 102 ? 37.939 -38.331 -8.669 1.00 34.27 101 ALA E O 1
ATOM 5816 N N . GLN E 1 103 ? 38.067 -36.747 -7.067 1.00 35.55 102 GLN E N 1
ATOM 5817 C CA . GLN E 1 103 ? 39.508 -36.535 -7.215 1.00 39.76 102 GLN E CA 1
ATOM 5818 C C . GLN E 1 103 ? 39.856 -36.184 -8.658 1.00 39.30 102 GLN E C 1
ATOM 5819 O O . GLN E 1 103 ? 40.845 -36.657 -9.222 1.00 42.32 102 GLN E O 1
ATOM 5825 N N . ALA E 1 104 ? 39.017 -35.355 -9.262 1.00 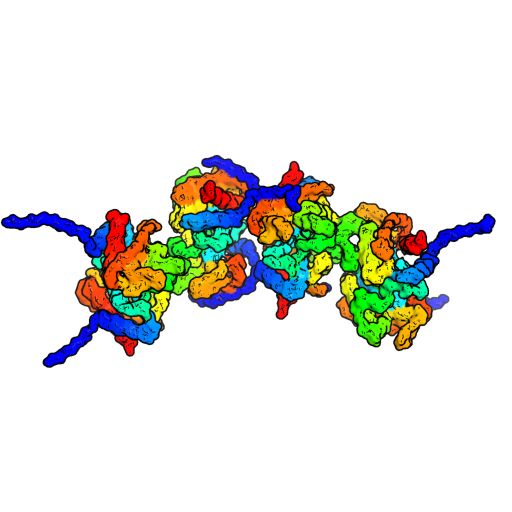33.99 103 ALA E N 1
ATOM 5826 C CA . ALA E 1 104 ? 39.173 -34.932 -10.642 1.00 31.27 103 ALA E CA 1
ATOM 5827 C C . ALA E 1 104 ? 39.875 -33.583 -10.698 1.00 34.31 103 ALA E C 1
ATOM 5828 O O . ALA E 1 104 ? 40.002 -32.873 -9.698 1.00 35.32 103 ALA E O 1
ATOM 5830 N N . ASP E 1 105 ? 40.349 -33.241 -11.894 1.00 32.73 104 ASP E N 1
ATOM 5831 C CA . ASP E 1 105 ? 40.932 -31.928 -12.126 1.00 32.75 104 ASP E CA 1
ATOM 5832 C C . ASP E 1 105 ? 39.904 -30.914 -12.604 1.00 33.40 104 ASP E C 1
ATOM 5833 O O . ASP E 1 105 ? 40.019 -29.724 -12.287 1.00 33.71 104 ASP E O 1
ATOM 5838 N N . VAL E 1 106 ? 38.901 -31.364 -13.353 1.00 27.22 105 VAL E N 1
ATOM 5839 C CA . VAL E 1 106 ? 37.895 -30.498 -13.953 1.00 31.81 105 VAL E CA 1
ATOM 5840 C C . VAL E 1 106 ? 36.517 -31.039 -13.604 1.00 29.74 105 VAL E C 1
ATOM 5841 O O . VAL E 1 106 ? 36.297 -32.255 -13.630 1.00 29.38 105 VAL E O 1
ATOM 5845 N N . SER E 1 107 ? 35.585 -30.141 -13.292 1.00 26.79 106 SER E N 1
ATOM 5846 C CA . SER E 1 107 ? 34.218 -30.546 -13.008 1.00 23.31 106 SER E CA 1
ATOM 5847 C C . SER E 1 107 ? 33.248 -29.618 -13.720 1.00 23.05 106 SER E C 1
ATOM 5848 O O . SER E 1 107 ? 33.544 -28.444 -13.954 1.00 25.48 106 SER E O 1
ATOM 5851 N N . ILE E 1 108 ? 32.088 -30.170 -14.068 1.00 21.78 107 ILE E N 1
ATOM 5852 C CA . ILE E 1 108 ? 30.951 -29.423 -14.594 1.00 20.77 107 ILE E CA 1
ATOM 5853 C C . ILE E 1 108 ? 29.776 -29.654 -13.664 1.00 22.47 107 ILE E C 1
ATOM 5854 O O . ILE E 1 108 ? 29.495 -30.801 -13.294 1.00 24.14 107 ILE E O 1
ATOM 5859 N N . ALA E 1 109 ? 29.083 -28.573 -13.294 1.00 21.15 108 ALA E N 1
ATOM 5860 C CA . ALA E 1 109 ? 27.833 -28.669 -12.557 1.00 21.83 108 ALA E CA 1
ATOM 5861 C C . ALA E 1 109 ? 26.738 -27.947 -13.329 1.00 21.91 108 ALA E C 1
ATOM 5862 O O . ALA E 1 109 ? 26.959 -26.853 -13.861 1.00 21.32 108 ALA E O 1
ATOM 5864 N N . ILE E 1 110 ? 25.565 -28.576 -13.411 1.00 16.16 109 ILE E N 1
ATOM 5865 C CA . ILE E 1 110 ? 24.403 -28.005 -14.079 1.00 17.97 109 ILE E CA 1
ATOM 5866 C C . ILE E 1 110 ? 23.229 -28.043 -13.110 1.00 22.80 109 ILE E C 1
ATOM 5867 O O . ILE E 1 110 ? 22.964 -29.082 -12.496 1.00 24.69 109 ILE E O 1
ATOM 5872 N N . SER E 1 111 ? 22.525 -26.915 -12.976 1.00 21.20 110 SER E N 1
ATOM 5873 C CA . SER E 1 111 ? 21.311 -26.835 -12.166 1.00 22.73 110 SER E CA 1
ATOM 5874 C C . SER E 1 111 ? 20.337 -25.870 -12.827 1.00 22.95 110 SER E C 1
ATOM 5875 O O . SER E 1 111 ? 20.622 -24.673 -12.927 1.00 23.69 110 SER E O 1
ATOM 5878 N N . GLY E 1 112 ? 19.182 -26.374 -13.252 1.00 22.54 111 GLY E N 1
ATOM 5879 C CA . GLY E 1 112 ? 18.244 -25.504 -13.930 1.00 24.54 111 GLY E CA 1
ATOM 5880 C C . GLY E 1 112 ? 16.821 -26.003 -13.814 1.00 29.01 111 GLY E C 1
ATOM 5881 O O . GLY E 1 112 ? 16.544 -27.036 -13.197 1.00 25.30 111 GLY E O 1
ATOM 5882 N N . TYR E 1 113 ? 15.918 -25.226 -14.413 1.00 23.21 112 TYR E N 1
ATOM 5883 C CA . TYR E 1 113 ? 14.520 -25.603 -14.611 1.00 28.81 112 TYR E CA 1
ATOM 5884 C C . TYR E 1 113 ? 14.355 -26.026 -16.069 1.00 30.81 112 TYR E C 1
ATOM 5885 O O . TYR E 1 113 ? 14.174 -25.183 -16.954 1.00 27.00 112 TYR E O 1
ATOM 5894 N N . ALA E 1 114 ? 14.414 -27.336 -16.326 1.00 31.42 113 ALA E N 1
ATOM 5895 C CA . ALA E 1 114 ? 14.235 -27.805 -17.697 1.00 33.01 113 ALA E CA 1
ATOM 5896 C C . ALA E 1 114 ? 12.812 -27.574 -18.181 1.00 34.16 113 ALA E C 1
ATOM 5897 O O . ALA E 1 114 ? 12.584 -27.438 -19.390 1.00 36.83 113 ALA E O 1
ATOM 5899 N N . GLY E 1 115 ? 11.852 -27.512 -17.262 1.00 33.66 114 GLY E N 1
ATOM 5900 C CA . GLY E 1 115 ? 10.475 -27.260 -17.609 1.00 36.58 114 GLY E CA 1
ATOM 5901 C C . GLY E 1 115 ? 9.599 -28.466 -17.343 1.00 43.57 114 GLY E C 1
ATOM 5902 O O . GLY E 1 115 ? 10.090 -29.578 -17.109 1.00 42.10 114 GLY E O 1
ATOM 5903 N N . PRO E 1 116 ? 8.270 -28.277 -17.401 1.00 45.25 115 PRO E N 1
ATOM 5904 C CA . PRO E 1 116 ? 7.592 -27.033 -17.795 1.00 48.74 115 PRO E CA 1
ATOM 5905 C C . PRO E 1 116 ? 7.483 -25.973 -16.696 1.00 48.06 115 PRO E C 1
ATOM 5906 O O . PRO E 1 116 ? 7.169 -24.818 -16.985 1.00 49.27 115 PRO E O 1
ATOM 5910 N N . GLU E 1 117 ? 7.725 -26.357 -15.451 1.00 43.97 116 GLU E N 1
ATOM 5911 C CA . GLU E 1 117 ? 7.597 -25.421 -14.346 1.00 48.08 116 GLU E CA 1
ATOM 5912 C C . GLU E 1 117 ? 8.893 -24.646 -14.155 1.00 44.45 116 GLU E C 1
ATOM 5913 O O . GLU E 1 117 ? 9.990 -25.148 -14.422 1.00 42.12 116 GLU E O 1
ATOM 5919 N N . GLY E 1 118 ? 8.752 -23.404 -13.702 1.00 44.35 117 GLY E N 1
ATOM 5920 C CA . GLY E 1 118 ? 9.869 -22.588 -13.290 1.00 41.66 117 GLY E CA 1
ATOM 5921 C C . GLY E 1 118 ? 10.064 -22.628 -11.789 1.00 42.70 117 GLY E C 1
ATOM 5922 O O . GLY E 1 118 ? 9.627 -23.558 -11.100 1.00 42.19 117 GLY E O 1
ATOM 5923 N N . GLY E 1 119 ? 10.719 -21.598 -11.270 1.00 41.78 118 GLY E N 1
ATOM 5924 C CA . GLY E 1 119 ? 10.988 -21.536 -9.851 1.00 41.71 118 GLY E CA 1
ATOM 5925 C C . GLY E 1 119 ? 9.859 -20.913 -9.056 1.00 43.10 118 GLY E C 1
ATOM 5926 O O . GLY E 1 119 ? 9.027 -20.180 -9.587 1.00 41.27 118 GLY E O 1
ATOM 5927 N N . GLU E 1 120 ? 9.835 -21.224 -7.758 1.00 48.14 119 GLU E N 1
ATOM 5928 C CA . GLU E 1 120 ? 8.900 -20.551 -6.863 1.00 53.18 119 GLU E CA 1
ATOM 5929 C C . GLU E 1 120 ? 9.150 -19.050 -6.806 1.00 49.91 119 GLU E C 1
ATOM 5930 O O . GLU E 1 120 ? 8.232 -18.292 -6.478 1.00 52.11 119 GLU E O 1
ATOM 5936 N N . ASP E 1 121 ? 10.368 -18.608 -7.116 1.00 46.31 120 ASP E N 1
ATOM 5937 C CA . ASP E 1 121 ? 10.717 -17.194 -7.131 1.00 47.40 120 ASP E CA 1
ATOM 5938 C C . ASP E 1 121 ? 10.322 -16.496 -8.428 1.00 45.60 120 ASP E C 1
ATOM 5939 O O . ASP E 1 121 ? 10.576 -15.296 -8.570 1.00 43.18 120 ASP E O 1
ATOM 5944 N N . GLY E 1 122 ? 9.721 -17.211 -9.375 1.00 46.04 121 GLY E N 1
ATOM 5945 C CA . GLY E 1 122 ? 9.321 -16.637 -10.640 1.00 47.39 121 GLY E CA 1
ATOM 5946 C C . GLY E 1 122 ? 10.295 -16.861 -11.776 1.00 44.04 121 GLY E C 1
ATOM 5947 O O . GLY E 1 122 ? 9.977 -16.502 -12.917 1.00 45.49 121 GLY E O 1
ATOM 5948 N N . THR E 1 123 ? 11.468 -17.431 -11.498 1.00 39.93 122 THR E N 1
ATOM 5949 C CA . THR E 1 123 ? 12.429 -17.734 -12.550 1.00 38.28 122 THR E CA 1
ATOM 5950 C C . THR E 1 123 ? 11.774 -18.596 -13.623 1.00 39.49 122 THR E C 1
ATOM 5951 O O . THR E 1 123 ? 11.087 -19.576 -13.319 1.00 33.44 122 THR E O 1
ATOM 5955 N N . ALA E 1 124 ? 11.977 -18.211 -14.880 1.00 38.64 123 ALA E N 1
ATOM 5956 C CA . ALA E 1 124 ? 11.313 -18.881 -15.988 1.00 35.97 123 ALA E CA 1
ATOM 5957 C C . ALA E 1 124 ? 11.871 -20.281 -16.198 1.00 33.68 123 ALA E C 1
ATOM 5958 O O . ALA E 1 124 ? 13.074 -20.523 -16.042 1.00 30.79 123 ALA E O 1
ATOM 5960 N N . ALA E 1 125 ? 10.985 -21.210 -16.544 1.00 32.84 124 ALA E N 1
ATOM 5961 C CA . ALA E 1 125 ? 11.435 -22.494 -17.056 1.00 33.08 124 ALA E CA 1
ATOM 5962 C C . ALA E 1 125 ? 12.345 -22.260 -18.254 1.00 28.30 124 ALA E C 1
ATOM 5963 O O . ALA E 1 125 ? 12.126 -21.345 -19.052 1.00 28.41 124 ALA E O 1
ATOM 5965 N N . GLY E 1 126 ? 13.387 -23.069 -18.361 1.00 27.27 125 GLY E N 1
ATOM 5966 C CA . GLY E 1 126 ? 14.419 -22.867 -19.352 1.00 24.18 125 GLY E CA 1
ATOM 5967 C C . GLY E 1 126 ? 15.651 -22.158 -18.835 1.00 25.59 125 GLY E C 1
ATOM 5968 O O . GLY E 1 126 ? 16.655 -22.092 -19.553 1.00 26.07 125 GLY E O 1
ATOM 5969 N N . THR E 1 127 ? 15.610 -21.634 -17.613 1.00 26.22 126 THR E N 1
ATOM 5970 C CA . THR E 1 127 ? 16.785 -21.012 -17.024 1.00 27.13 126 THR E CA 1
ATOM 5971 C C . THR E 1 127 ? 17.670 -22.082 -16.404 1.00 26.12 126 THR E C 1
ATOM 5972 O O . THR E 1 127 ? 17.218 -22.868 -15.562 1.00 24.54 126 THR E O 1
ATOM 5976 N N . VAL E 1 128 ? 18.934 -22.114 -16.814 1.00 23.38 127 VAL E N 1
ATOM 5977 C CA . VAL E 1 128 ? 19.874 -23.126 -16.349 1.00 22.17 127 VAL E CA 1
ATOM 5978 C C . VAL E 1 128 ? 21.185 -22.451 -15.967 1.00 23.49 127 VAL E C 1
ATOM 5979 O O . VAL E 1 128 ? 21.706 -21.618 -16.720 1.00 22.67 127 VAL E O 1
ATOM 5983 N N . CYS E 1 129 ? 21.725 -22.823 -14.807 1.00 22.63 128 CYS E N 1
ATOM 5984 C CA . CYS E 1 129 ? 23.002 -22.318 -14.327 1.00 22.05 128 CYS E CA 1
ATOM 5985 C C . CYS E 1 129 ? 24.081 -23.379 -14.493 1.00 23.34 128 CYS E C 1
ATOM 5986 O O . CYS E 1 129 ? 23.830 -24.572 -14.282 1.00 24.04 128 CYS E O 1
ATOM 5989 N N . PHE E 1 130 ? 25.289 -22.931 -14.847 1.00 19.22 129 PHE E N 1
ATOM 5990 C CA . PHE E 1 130 ? 26.428 -23.799 -15.114 1.00 21.72 129 PHE E CA 1
ATOM 5991 C C . PHE E 1 130 ? 27.631 -23.353 -14.299 1.00 22.31 129 PHE E C 1
ATOM 5992 O O . PHE E 1 130 ? 27.867 -22.154 -14.139 1.00 27.25 129 PHE E O 1
ATOM 6000 N N . ALA E 1 131 ? 28.410 -24.318 -13.819 1.00 20.69 130 ALA E N 1
ATOM 6001 C CA . ALA E 1 131 ? 29.725 -24.039 -13.262 1.00 24.75 130 ALA E CA 1
ATOM 6002 C C . ALA E 1 131 ? 30.759 -24.939 -13.926 1.00 26.72 130 ALA E C 1
ATOM 6003 O O . ALA E 1 131 ? 30.524 -26.135 -14.133 1.00 27.15 130 ALA E O 1
ATOM 6005 N N . TRP E 1 132 ? 31.895 -24.351 -14.280 1.00 28.32 131 TRP E N 1
ATOM 6006 C CA . TRP E 1 132 ? 33.064 -25.094 -14.736 1.00 27.20 131 TRP E CA 1
ATOM 6007 C C . TRP E 1 132 ? 34.192 -24.802 -13.764 1.00 26.47 131 TRP E C 1
ATOM 6008 O O . TRP E 1 132 ? 34.619 -23.647 -13.639 1.00 24.57 131 TRP E O 1
ATOM 6019 N N . ASN E 1 133 ? 34.670 -25.840 -13.078 1.00 26.62 132 ASN E N 1
ATOM 6020 C CA . ASN E 1 133 ? 35.776 -25.718 -12.132 1.00 29.12 132 ASN E CA 1
ATOM 6021 C C . ASN E 1 133 ? 36.984 -26.402 -12.756 1.00 30.21 132 ASN E C 1
ATOM 6022 O O . ASN E 1 133 ? 36.992 -27.626 -12.932 1.00 32.96 132 ASN E O 1
ATOM 6027 N N . ILE E 1 134 ? 37.990 -25.605 -13.104 1.00 29.89 133 ILE E N 1
ATOM 6028 C CA . ILE E 1 134 ? 39.205 -26.081 -13.750 1.00 33.94 133 ILE E CA 1
ATOM 6029 C C . ILE E 1 134 ? 40.347 -25.872 -12.766 1.00 36.60 133 ILE E C 1
ATOM 6030 O O . ILE E 1 134 ? 40.827 -24.748 -12.579 1.00 40.76 133 ILE E O 1
ATOM 6035 N N . GLY E 1 135 ? 40.785 -26.956 -12.130 1.00 36.05 134 GLY E N 1
ATOM 6036 C CA . GLY E 1 135 ? 41.905 -26.886 -11.215 1.00 40.45 134 GLY E CA 1
ATOM 6037 C C . GLY E 1 135 ? 41.702 -25.979 -10.024 1.00 40.98 134 GLY E C 1
ATOM 6038 O O . GLY E 1 135 ? 42.682 -25.542 -9.413 1.00 43.42 134 GLY E O 1
ATOM 6039 N N . GLY E 1 136 ? 40.452 -25.685 -9.667 1.00 38.96 135 GLY E N 1
ATOM 6040 C CA . GLY E 1 136 ? 40.135 -24.851 -8.525 1.00 38.82 135 GLY E CA 1
ATOM 6041 C C . GLY E 1 136 ? 39.601 -23.482 -8.889 1.00 38.74 135 GLY E C 1
ATOM 6042 O O . GLY E 1 136 ? 39.049 -22.796 -8.017 1.00 37.11 135 GLY E O 1
ATOM 6043 N N . LYS E 1 137 ? 39.762 -23.060 -10.146 1.00 37.35 136 LYS E N 1
ATOM 6044 C CA . LYS E 1 137 ? 39.227 -21.789 -10.627 1.00 43.03 136 LYS E CA 1
ATOM 6045 C C . LYS E 1 137 ? 37.885 -22.056 -11.290 1.00 36.44 136 LYS E C 1
ATOM 6046 O O . LYS E 1 137 ? 37.786 -22.890 -12.196 1.00 34.39 136 LYS E O 1
ATOM 6052 N N . THR E 1 138 ? 36.856 -21.354 -10.831 1.00 35.64 137 THR E N 1
ATOM 6053 C CA . THR E 1 138 ? 35.484 -21.619 -11.240 1.00 31.61 137 THR E CA 1
ATOM 6054 C C . THR E 1 138 ? 34.935 -20.434 -12.017 1.00 33.45 137 THR E C 1
ATOM 6055 O O . THR E 1 138 ? 35.043 -19.288 -11.570 1.00 33.64 137 THR E O 1
ATOM 6059 N N . GLU E 1 139 ? 34.350 -20.718 -13.177 1.00 30.75 138 GLU E N 1
ATOM 6060 C CA . GLU E 1 139 ? 33.530 -19.764 -13.906 1.00 32.76 138 GLU E CA 1
ATOM 6061 C C . GLU E 1 139 ? 32.102 -20.283 -13.964 1.00 28.34 138 GLU E C 1
ATOM 6062 O O . GLU E 1 139 ? 31.861 -21.493 -13.932 1.00 26.79 138 GLU E O 1
ATOM 6068 N N . THR E 1 140 ? 31.150 -19.360 -14.039 1.00 26.94 139 THR E N 1
ATOM 6069 C CA . THR E 1 140 ? 29.742 -19.716 -14.034 1.00 25.77 139 THR E CA 1
ATOM 6070 C C . THR E 1 140 ? 29.019 -18.956 -15.134 1.00 28.83 139 THR E C 1
ATOM 6071 O O . THR E 1 140 ? 29.491 -17.932 -15.634 1.00 30.00 139 THR E O 1
ATOM 6075 N N . SER E 1 141 ? 27.853 -19.473 -15.499 1.00 25.70 140 SER E N 1
ATOM 6076 C CA . SER E 1 141 ? 27.029 -18.838 -16.507 1.00 29.55 140 SER E CA 1
ATOM 6077 C C . SER E 1 141 ? 25.574 -19.094 -16.158 1.00 30.09 140 SER E C 1
ATOM 6078 O O . SER E 1 141 ? 25.242 -20.088 -15.508 1.00 26.71 140 SER E O 1
ATOM 6081 N N . ARG E 1 142 ? 24.713 -18.184 -16.607 1.00 28.06 141 ARG E N 1
ATOM 6082 C CA . ARG E 1 142 ? 23.273 -18.263 -16.400 1.00 27.78 141 ARG E CA 1
ATOM 6083 C C . ARG E 1 142 ? 22.620 -18.123 -17.764 1.00 27.76 141 ARG E C 1
ATOM 6084 O O . ARG E 1 142 ? 22.778 -17.085 -18.415 1.00 30.44 141 ARG E O 1
ATOM 6092 N N . VAL E 1 143 ? 21.910 -19.165 -18.213 1.00 27.29 142 VAL E N 1
ATOM 6093 C CA . VAL E 1 143 ? 21.436 -19.240 -19.593 1.00 25.90 142 VAL E CA 1
ATOM 6094 C C . VAL E 1 143 ? 19.933 -19.494 -19.632 1.00 26.86 142 VAL E C 1
ATOM 6095 O O . VAL E 1 143 ? 19.402 -20.267 -18.826 1.00 24.55 142 VAL E O 1
ATOM 6099 N N . LEU E 1 144 ? 19.254 -18.853 -20.588 1.00 24.19 143 LEU E N 1
ATOM 6100 C CA . LEU E 1 144 ? 17.845 -19.095 -20.876 1.00 25.53 143 LEU E CA 1
ATOM 6101 C C . LEU E 1 144 ? 17.732 -19.862 -22.187 1.00 25.91 143 LEU E C 1
ATOM 6102 O O . LEU E 1 144 ? 18.129 -19.348 -23.239 1.00 26.03 143 LEU E O 1
ATOM 6107 N N . PHE E 1 145 ? 17.177 -21.073 -22.120 1.00 26.27 144 PHE E N 1
ATOM 6108 C CA . PHE E 1 145 ? 16.971 -21.942 -23.275 1.00 27.22 144 PHE E CA 1
ATOM 6109 C C . PHE E 1 145 ? 15.491 -22.009 -23.631 1.00 27.59 144 PHE E C 1
ATOM 6110 O O . PHE E 1 145 ? 14.637 -22.157 -22.750 1.00 27.91 144 PHE E O 1
ATOM 6118 N N . SER E 1 146 ? 15.189 -21.939 -24.926 1.00 27.51 145 SER E N 1
ATOM 6119 C CA . SER E 1 146 ? 13.811 -22.081 -25.370 1.00 28.25 145 SER E CA 1
ATOM 6120 C C . SER E 1 146 ? 13.443 -23.559 -25.521 1.00 29.86 145 SER E C 1
ATOM 6121 O O . SER E 1 146 ? 14.306 -24.438 -25.570 1.00 29.65 145 SER E O 1
ATOM 6124 N N . GLY E 1 147 ? 12.138 -23.826 -25.589 1.00 27.09 146 GLY E N 1
ATOM 6125 C CA . GLY E 1 147 ? 11.637 -25.159 -25.878 1.00 31.87 146 GLY E CA 1
ATOM 6126 C C . GLY E 1 147 ? 11.123 -25.872 -24.641 1.00 33.25 146 GLY E C 1
ATOM 6127 O O . GLY E 1 147 ? 11.062 -25.322 -23.537 1.00 32.31 146 GLY E O 1
ATOM 6128 N N . ASP E 1 148 ? 10.741 -27.133 -24.843 1.00 31.80 147 ASP E N 1
ATOM 6129 C CA . ASP E 1 148 ? 10.274 -27.963 -23.742 1.00 28.83 147 ASP E CA 1
ATOM 6130 C C . ASP E 1 148 ? 11.459 -28.591 -23.008 1.00 26.90 147 ASP E C 1
ATOM 6131 O O . ASP E 1 148 ? 12.623 -28.338 -23.325 1.00 25.97 147 ASP E O 1
ATOM 6136 N N . CYS E 1 149 ? 11.147 -29.448 -22.028 1.00 28.39 148 CYS E N 1
ATOM 6137 C CA A CYS E 1 149 ? 12.194 -30.006 -21.175 0.50 28.05 148 CYS E CA 1
ATOM 6138 C CA B CYS E 1 149 ? 12.186 -30.018 -21.173 0.50 28.07 148 CYS E CA 1
ATOM 6139 C C . CYS E 1 149 ? 13.232 -30.772 -21.988 1.00 27.33 148 CYS E C 1
ATOM 6140 O O . CYS E 1 149 ? 14.435 -30.638 -21.744 1.00 25.04 148 CYS E O 1
ATOM 6145 N N . GLN E 1 150 ? 12.793 -31.570 -22.965 1.00 26.15 149 GLN E N 1
ATOM 6146 C CA . GLN E 1 150 ? 13.761 -32.319 -23.762 1.00 29.29 149 GLN E CA 1
ATOM 6147 C C . GLN E 1 150 ? 14.645 -31.385 -24.582 1.00 24.80 149 GLN E C 1
ATOM 6148 O O . GLN E 1 150 ? 15.841 -31.656 -24.751 1.00 22.20 149 GLN E O 1
ATOM 6154 N N . ASP E 1 151 ? 14.083 -30.278 -25.090 1.00 26.35 150 ASP E N 1
ATOM 6155 C CA . ASP E 1 151 ? 14.892 -29.290 -25.805 1.00 24.53 150 ASP E CA 1
ATOM 6156 C C . ASP E 1 151 ? 15.906 -28.629 -24.885 1.00 21.43 150 ASP E C 1
ATOM 6157 O O . ASP E 1 151 ? 17.072 -28.450 -25.255 1.00 22.44 150 ASP E O 1
ATOM 6162 N N . VAL E 1 152 ? 15.470 -28.225 -23.692 1.00 24.48 151 VAL E N 1
ATOM 6163 C CA . VAL E 1 152 ? 16.356 -27.505 -22.785 1.00 22.43 151 VAL E CA 1
ATOM 6164 C C . VAL E 1 152 ? 17.516 -28.391 -22.371 1.00 22.77 151 VAL E C 1
ATOM 6165 O O . VAL E 1 152 ? 18.669 -27.944 -22.316 1.00 20.66 151 VAL E O 1
ATOM 6169 N N . VAL E 1 153 ? 17.223 -29.659 -22.057 1.00 22.22 152 VAL E N 1
ATOM 6170 C CA . VAL E 1 153 ? 18.260 -30.615 -21.683 1.00 19.32 152 VAL E CA 1
ATOM 6171 C C . VAL E 1 153 ? 19.267 -30.776 -22.811 1.00 22.54 152 VAL E C 1
ATOM 6172 O O . VAL E 1 153 ? 20.484 -30.723 -22.593 1.00 21.16 152 VAL E O 1
ATOM 6176 N N . GLU E 1 154 ? 18.773 -30.986 -24.034 1.00 18.90 153 GLU E N 1
ATOM 6177 C CA . GLU E 1 154 ? 19.664 -31.193 -25.170 1.00 22.90 153 GLU E CA 1
ATOM 6178 C C . GLU E 1 154 ? 20.592 -30.001 -25.363 1.00 23.35 153 GLU E C 1
ATOM 6179 O O . GLU E 1 154 ? 21.802 -30.165 -25.567 1.00 23.65 153 GLU E O 1
ATOM 6185 N N . LYS E 1 155 ? 20.045 -28.786 -25.298 1.00 21.92 154 LYS E N 1
ATOM 6186 C CA . LYS E 1 155 ? 20.881 -27.610 -25.507 1.00 23.30 154 LYS E CA 1
ATOM 6187 C C . LYS E 1 155 ? 21.794 -27.342 -24.316 1.00 22.14 154 LYS E C 1
ATOM 6188 O O . LYS E 1 155 ? 22.914 -26.860 -24.505 1.00 24.42 154 LYS E O 1
ATOM 6194 N N . ALA E 1 156 ? 21.347 -27.661 -23.092 1.00 20.99 155 ALA E N 1
ATOM 6195 C CA . ALA E 1 156 ? 22.192 -27.468 -21.915 1.00 21.79 155 ALA E CA 1
ATOM 6196 C C . ALA E 1 156 ? 23.401 -28.395 -21.935 1.00 23.33 155 ALA E C 1
ATOM 6197 O O . ALA E 1 156 ? 24.514 -27.976 -21.598 1.00 19.89 155 ALA E O 1
ATOM 6199 N N . VAL E 1 157 ? 23.199 -29.660 -22.316 1.00 18.62 156 VAL E N 1
ATOM 6200 C CA . VAL E 1 157 ? 24.314 -30.596 -22.442 1.00 19.58 156 VAL E CA 1
ATOM 6201 C C . VAL E 1 157 ? 25.322 -30.084 -23.465 1.00 22.45 156 VAL E C 1
ATOM 6202 O O . VAL E 1 157 ? 26.533 -30.040 -23.206 1.00 21.64 156 VAL E O 1
ATOM 6206 N N . HIS E 1 158 ? 24.833 -29.679 -24.641 1.00 23.29 157 HIS E N 1
ATOM 6207 C CA . HIS E 1 158 ? 25.719 -29.170 -25.684 1.00 24.10 157 HIS E CA 1
ATOM 6208 C C . HIS E 1 158 ? 26.458 -27.923 -25.217 1.00 26.81 157 HIS E C 1
ATOM 6209 O O . HIS E 1 158 ? 27.659 -27.770 -25.471 1.00 29.51 157 HIS E O 1
ATOM 6216 N N . TYR E 1 159 ? 25.750 -27.014 -24.543 1.00 24.20 158 TYR E N 1
ATOM 6217 C CA . TYR E 1 159 ? 26.368 -25.777 -24.079 1.00 24.78 158 TYR E CA 1
ATOM 6218 C C . TYR E 1 159 ? 27.443 -26.055 -23.037 1.00 25.24 158 TYR E C 1
ATOM 6219 O O . TYR E 1 159 ? 28.529 -25.465 -23.084 1.00 25.26 158 TYR E O 1
ATOM 6228 N N . SER E 1 160 ? 27.163 -26.948 -22.086 1.00 22.28 159 SER E N 1
ATOM 6229 C CA . SER E 1 160 ? 28.144 -27.229 -21.043 1.00 23.04 159 SER E CA 1
ATOM 6230 C C . SER E 1 160 ? 29.434 -27.765 -21.645 1.00 22.48 159 SER E C 1
ATOM 6231 O O . SER E 1 160 ? 30.530 -27.452 -21.164 1.00 25.61 159 SER E O 1
ATOM 6234 N N . LEU E 1 161 ? 29.324 -28.555 -22.716 1.00 22.28 160 LEU E N 1
ATOM 6235 C CA . LEU E 1 161 ? 30.507 -29.120 -23.359 1.00 21.20 160 LEU E CA 1
ATOM 6236 C C . LEU E 1 161 ? 31.217 -28.089 -24.228 1.00 26.35 160 LEU E C 1
ATOM 6237 O O . LEU E 1 161 ? 32.451 -27.994 -24.214 1.00 27.79 160 LEU E O 1
ATOM 6242 N N . ALA E 1 162 ? 30.450 -27.321 -25.008 1.00 26.65 161 ALA E N 1
ATOM 6243 C CA . ALA E 1 162 ? 31.059 -26.344 -25.905 1.00 29.30 161 ALA E CA 1
ATOM 6244 C C . ALA E 1 162 ? 31.817 -25.283 -25.119 1.00 26.82 161 ALA E C 1
ATOM 6245 O O . ALA E 1 162 ? 32.889 -24.831 -25.543 1.00 27.72 161 ALA E O 1
ATOM 6247 N N . GLU E 1 163 ? 31.280 -24.883 -23.966 1.00 25.25 162 GLU E N 1
ATOM 6248 C CA . GLU E 1 163 ? 31.953 -23.881 -23.151 1.00 26.56 162 GLU E CA 1
ATOM 6249 C C . GLU E 1 163 ? 33.204 -24.450 -22.494 1.00 28.35 162 GLU E C 1
ATOM 6250 O O . GLU E 1 163 ? 34.223 -23.757 -22.391 1.00 32.97 162 GLU E O 1
ATOM 6256 N N . LEU E 1 164 ? 33.155 -25.710 -22.051 1.00 30.65 163 LEU E N 1
ATOM 6257 C CA . LEU E 1 164 ? 34.349 -26.324 -21.474 1.00 31.41 163 LEU E CA 1
ATOM 6258 C C . LEU E 1 164 ? 35.453 -26.462 -22.514 1.00 31.29 163 LEU E C 1
ATOM 6259 O O . LEU E 1 164 ? 36.627 -26.198 -22.220 1.00 33.59 163 LEU E O 1
ATOM 6264 N N . VAL E 1 165 ? 35.104 -26.877 -23.736 1.00 28.99 164 VAL E N 1
ATOM 6265 C CA . VAL E 1 165 ? 36.116 -26.987 -24.785 1.00 36.46 164 VAL E CA 1
ATOM 6266 C C . VAL E 1 165 ? 36.787 -25.639 -25.017 1.00 36.83 164 VA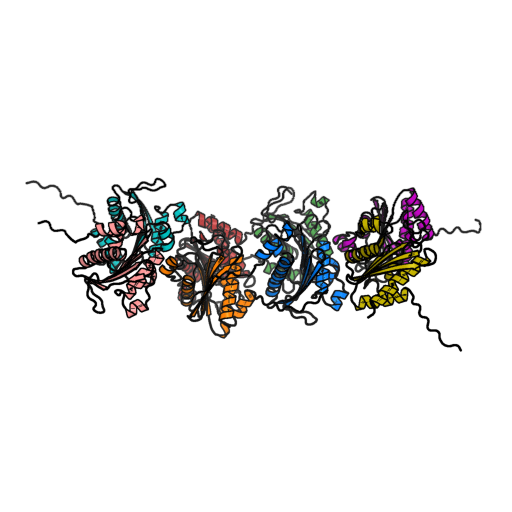L E C 1
ATOM 6267 O O . VAL E 1 165 ? 38.014 -25.552 -25.155 1.00 41.93 164 VAL E O 1
ATOM 6271 N N . THR E 1 166 ? 35.995 -24.566 -25.037 1.00 36.90 165 THR E N 1
ATOM 6272 C CA . THR E 1 166 ? 36.554 -23.230 -25.231 1.00 45.27 165 THR E CA 1
ATOM 6273 C C . THR E 1 166 ? 37.538 -22.880 -24.121 1.00 47.16 165 THR E C 1
ATOM 6274 O O . THR E 1 166 ? 38.648 -22.404 -24.387 1.00 52.17 165 THR E O 1
ATOM 6278 N N . LYS E 1 167 ? 37.153 -23.134 -22.867 1.00 43.63 166 LYS E N 1
ATOM 6279 C CA . LYS E 1 167 ? 37.967 -22.734 -21.725 1.00 47.26 166 LYS E CA 1
ATOM 6280 C C . LYS E 1 167 ? 39.238 -23.562 -21.593 1.00 50.45 166 LYS E C 1
ATOM 6281 O O . LYS E 1 167 ? 40.170 -23.136 -20.902 1.00 55.12 166 LYS E O 1
ATOM 6287 N N . LEU E 1 168 ? 39.300 -24.727 -22.231 1.00 48.42 167 LEU E N 1
ATOM 6288 C CA . LEU E 1 168 ? 40.504 -25.544 -22.240 1.00 52.11 167 LEU E CA 1
ATOM 6289 C C . LEU E 1 168 ? 41.335 -25.359 -23.500 1.00 57.58 167 LEU E C 1
ATOM 6290 O O . LEU E 1 168 ? 42.414 -25.949 -23.605 1.00 62.34 167 LEU E O 1
ATOM 6295 N N . SER E 1 169 ? 40.860 -24.563 -24.459 1.00 60.83 168 SER E N 1
ATOM 6296 C CA . SER E 1 169 ? 41.631 -24.332 -25.675 1.00 71.17 168 SER E CA 1
ATOM 6297 C C . SER E 1 169 ? 42.746 -23.321 -25.444 1.00 80.26 168 SER E C 1
ATOM 6298 O O . SER E 1 169 ? 43.850 -23.478 -25.978 1.00 87.10 168 SER E O 1
ATOM 6301 N N . GLY E 1 170 ? 42.481 -22.288 -24.652 1.00 84.33 169 GLY E N 1
ATOM 6302 C CA . GLY E 1 170 ? 43.477 -21.277 -24.350 1.00 97.37 169 GLY E CA 1
ATOM 6303 C C . GLY E 1 170 ? 43.649 -20.240 -25.444 1.00 109.47 169 GLY E C 1
ATOM 6304 O O . GLY E 1 170 ? 43.448 -19.044 -25.223 1.00 113.80 169 GLY E O 1
ATOM 6306 N N . GLY F 1 1 ? 33.137 -2.291 128.958 1.00 83.63 0 GLY F N 1
ATOM 6307 C CA . GLY F 1 1 ? 32.383 -3.025 127.961 1.00 78.69 0 GLY F CA 1
ATOM 6308 C C . GLY F 1 1 ? 32.559 -2.481 126.558 1.00 76.89 0 GLY F C 1
ATOM 6309 O O . GLY F 1 1 ? 32.364 -1.291 126.315 1.00 81.25 0 GLY F O 1
ATOM 6310 N N . MET F 1 2 ? 32.927 -3.359 125.631 1.00 70.31 1 MET F N 1
ATOM 6311 C CA . MET F 1 2 ? 33.141 -2.996 124.239 1.00 67.47 1 MET F CA 1
ATOM 6312 C C . MET F 1 2 ? 32.083 -3.642 123.350 1.00 63.89 1 MET F C 1
ATOM 6313 O O . MET F 1 2 ? 31.413 -4.603 123.736 1.00 62.32 1 MET F O 1
ATOM 6318 N N . MET F 1 3 ? 31.935 -3.097 122.144 1.00 59.52 2 MET F N 1
ATOM 6319 C CA . MET F 1 3 ? 31.046 -3.693 121.150 1.00 57.45 2 MET F CA 1
ATOM 6320 C C . MET F 1 3 ? 31.422 -3.163 119.776 1.00 55.46 2 MET F C 1
ATOM 6321 O O . MET F 1 3 ? 31.339 -1.953 119.533 1.00 53.12 2 MET F O 1
ATOM 6326 N N . SER F 1 4 ? 31.823 -4.066 118.886 1.00 48.46 3 SER F N 1
ATOM 6327 C CA . SER F 1 4 ? 32.201 -3.696 117.531 1.00 47.80 3 SER F CA 1
ATOM 6328 C C . SER F 1 4 ? 30.974 -3.281 116.725 1.00 45.48 3 SER F C 1
ATOM 6329 O O . SER F 1 4 ? 29.838 -3.651 117.032 1.00 45.05 3 SER F O 1
ATOM 6332 N N . ASN F 1 5 ? 31.216 -2.503 115.675 1.00 49.05 4 ASN F N 1
ATOM 6333 C CA . ASN F 1 5 ? 30.133 -2.132 114.776 1.00 51.91 4 ASN F CA 1
ATOM 6334 C C . ASN F 1 5 ? 29.615 -3.367 114.050 1.00 48.15 4 ASN F C 1
ATOM 6335 O O . ASN F 1 5 ? 30.393 -4.206 113.586 1.00 44.05 4 ASN F O 1
ATOM 6340 N N . LEU F 1 6 ? 28.293 -3.482 113.962 1.00 46.15 5 LEU F N 1
ATOM 6341 C CA . LEU F 1 6 ? 27.688 -4.648 113.329 1.00 38.80 5 LEU F CA 1
ATOM 6342 C C . LEU F 1 6 ? 28.059 -4.720 111.852 1.00 37.39 5 LEU F C 1
ATOM 6343 O O . LEU F 1 6 ? 27.781 -3.798 111.080 1.00 37.14 5 LEU F O 1
ATOM 6348 N N . TYR F 1 7 ? 28.684 -5.828 111.465 1.00 31.66 6 TYR F N 1
ATOM 6349 C CA . TYR F 1 7 ? 29.069 -6.077 110.083 1.00 31.82 6 TYR F CA 1
ATOM 6350 C C . TYR F 1 7 ? 27.905 -6.750 109.367 1.00 28.89 6 TYR F C 1
ATOM 6351 O O . TYR F 1 7 ? 27.428 -7.801 109.805 1.00 31.77 6 TYR F O 1
ATOM 6360 N N . HIS F 1 8 ? 27.442 -6.144 108.276 1.00 30.31 7 HIS F N 1
ATOM 6361 C CA . HIS F 1 8 ? 26.345 -6.695 107.484 1.00 30.39 7 HIS F CA 1
ATOM 6362 C C . HIS F 1 8 ? 26.927 -7.624 106.423 1.00 32.72 7 HIS F C 1
ATOM 6363 O O . HIS F 1 8 ? 27.556 -7.160 105.465 1.00 33.48 7 HIS F O 1
ATOM 6370 N N . ASP F 1 9 ? 26.720 -8.931 106.595 1.00 29.49 8 ASP F N 1
ATOM 6371 C CA . ASP F 1 9 ? 27.178 -9.901 105.610 1.00 26.37 8 ASP F CA 1
ATOM 6372 C C . ASP F 1 9 ? 26.371 -9.765 104.325 1.00 30.89 8 ASP F C 1
ATOM 6373 O O . ASP F 1 9 ? 25.148 -9.601 104.358 1.00 34.11 8 ASP F O 1
ATOM 6378 N N . ASN F 1 10 ? 27.067 -9.851 103.186 1.00 28.67 9 ASN F N 1
ATOM 6379 C CA . ASN F 1 10 ? 26.469 -9.628 101.875 1.00 31.26 9 ASN F CA 1
ATOM 6380 C C . ASN F 1 10 ? 26.463 -10.889 101.013 1.00 29.34 9 ASN F C 1
ATOM 6381 O O . ASN F 1 10 ? 26.319 -10.798 99.790 1.00 31.13 9 ASN F O 1
ATOM 6386 N N . THR F 1 11 ? 26.622 -12.060 101.625 1.00 28.04 10 THR F N 1
ATOM 6387 C CA A THR F 1 11 ? 26.550 -13.336 100.931 0.50 31.67 10 THR F CA 1
ATOM 6388 C CA B THR F 1 11 ? 26.534 -13.313 100.895 0.50 31.73 10 THR F CA 1
ATOM 6389 C C . THR F 1 11 ? 25.114 -13.856 100.956 1.00 31.68 10 THR F C 1
ATOM 6390 O O . THR F 1 11 ? 24.354 -13.580 101.888 1.00 32.85 10 THR F O 1
ATOM 6397 N N . ILE F 1 12 ? 24.753 -14.616 99.926 1.00 32.49 11 ILE F N 1
ATOM 6398 C CA . ILE F 1 12 ? 23.421 -15.185 99.787 1.00 32.21 11 ILE F CA 1
ATOM 6399 C C . ILE F 1 12 ? 23.568 -16.668 99.467 1.00 31.71 11 ILE F C 1
ATOM 6400 O O . ILE F 1 12 ? 24.406 -17.049 98.640 1.00 36.78 11 ILE F O 1
ATOM 6405 N N . THR F 1 13 ? 22.784 -17.507 100.145 1.00 28.55 12 THR F N 1
ATOM 6406 C CA . THR F 1 13 ? 22.865 -18.940 99.906 1.00 26.58 12 THR F CA 1
ATOM 6407 C C . THR F 1 13 ? 22.004 -19.334 98.711 1.00 26.09 12 THR F C 1
ATOM 6408 O O . THR F 1 13 ? 21.135 -18.586 98.256 1.00 29.44 12 THR F O 1
ATOM 6412 N N . VAL F 1 14 ? 22.247 -20.551 98.218 1.00 25.45 13 VAL F N 1
ATOM 6413 C CA . VAL F 1 14 ? 21.432 -21.096 97.135 1.00 25.46 13 VAL F CA 1
ATOM 6414 C C . VAL F 1 14 ? 19.968 -21.176 97.556 1.00 28.96 13 VAL F C 1
ATOM 6415 O O . VAL F 1 14 ? 19.067 -20.852 96.775 1.00 29.90 13 VAL F O 1
ATOM 6419 N N . ALA F 1 15 ? 19.707 -21.585 98.803 1.00 27.95 14 ALA F N 1
ATOM 6420 C CA . ALA F 1 15 ? 18.326 -21.659 99.278 1.00 27.57 14 ALA F CA 1
ATOM 6421 C C . ALA F 1 15 ? 17.674 -20.281 99.305 1.00 30.44 14 ALA F C 1
ATOM 6422 O O . ALA F 1 15 ? 16.491 -20.136 98.970 1.00 33.59 14 ALA F O 1
ATOM 6424 N N . GLU F 1 16 ? 18.424 -19.256 99.710 1.00 29.17 15 GLU F N 1
ATOM 6425 C CA . GLU F 1 16 ? 17.897 -17.896 99.643 1.00 29.41 15 GLU F CA 1
ATOM 6426 C C . GLU F 1 16 ? 17.583 -17.511 98.203 1.00 30.13 15 GLU F C 1
ATOM 6427 O O . GLU F 1 16 ? 16.549 -16.890 97.925 1.00 33.23 15 GLU F O 1
ATOM 6433 N N . LEU F 1 17 ? 18.465 -17.884 97.274 1.00 27.38 16 LEU F N 1
ATOM 6434 C CA . LEU F 1 17 ? 18.282 -17.518 95.874 1.00 33.44 16 LEU F CA 1
ATOM 6435 C C . LEU F 1 17 ? 17.083 -18.232 95.252 1.00 33.30 16 LEU F C 1
ATOM 6436 O O . LEU F 1 17 ? 16.312 -17.615 94.506 1.00 36.16 16 LEU F O 1
ATOM 6441 N N . THR F 1 18 ? 16.907 -19.530 95.528 1.00 32.52 17 THR F N 1
ATOM 6442 C CA . THR F 1 18 ? 15.770 -20.231 94.937 1.00 31.34 17 THR F CA 1
ATOM 6443 C C . THR F 1 18 ? 14.450 -19.741 95.519 1.00 35.75 17 THR F C 1
ATOM 6444 O O . THR F 1 18 ? 13.421 -19.762 94.829 1.00 34.68 17 THR F O 1
ATOM 6448 N N . LYS F 1 19 ? 14.457 -19.279 96.772 1.00 32.47 18 LYS F N 1
ATOM 6449 C CA . LYS F 1 19 ? 13.239 -18.715 97.340 1.00 33.79 18 LYS F CA 1
ATOM 6450 C C . LYS F 1 19 ? 12.884 -17.392 96.667 1.00 36.77 18 LYS F C 1
ATOM 6451 O O . LYS F 1 19 ? 11.719 -17.162 96.317 1.00 40.45 18 LYS F O 1
ATOM 6457 N N . LYS F 1 20 ? 13.875 -16.516 96.468 1.00 37.68 19 LYS F N 1
ATOM 6458 C CA . LYS F 1 20 ? 13.636 -15.277 95.731 1.00 40.57 19 LYS F CA 1
ATOM 6459 C C . LYS F 1 20 ? 13.236 -15.567 94.293 1.00 39.46 19 LYS F C 1
ATOM 6460 O O . LYS F 1 20 ? 12.330 -14.925 93.748 1.00 44.41 19 LYS F O 1
ATOM 6466 N N . LEU F 1 21 ? 13.917 -16.522 93.656 1.00 35.36 20 LEU F N 1
ATOM 6467 C CA . LEU F 1 21 ? 13.601 -16.869 92.275 1.00 41.20 20 LEU F CA 1
ATOM 6468 C C . LEU F 1 21 ? 12.165 -17.360 92.156 1.00 44.41 20 LEU F C 1
ATOM 6469 O O . LEU F 1 21 ? 11.424 -16.935 91.264 1.00 45.22 20 LEU F O 1
ATOM 6474 N N . ALA F 1 22 ? 11.747 -18.235 93.074 1.00 43.23 21 ALA F N 1
ATOM 6475 C CA . ALA F 1 22 ? 10.369 -18.713 93.080 1.00 40.89 21 ALA F CA 1
ATOM 6476 C C . ALA F 1 22 ? 9.386 -17.553 93.175 1.00 45.71 21 ALA F C 1
ATOM 6477 O O . ALA F 1 22 ? 8.430 -17.474 92.398 1.00 48.14 21 ALA F O 1
ATOM 6479 N N . SER F 1 23 ? 9.621 -16.627 94.109 1.00 42.00 22 SER F N 1
ATOM 6480 C CA . SER F 1 23 ? 8.705 -15.504 94.289 1.00 48.45 22 SER F CA 1
ATOM 6481 C C . SER F 1 23 ? 8.555 -14.700 93.005 1.00 50.18 22 SER F C 1
ATOM 6482 O O . SER F 1 23 ? 7.436 -14.373 92.592 1.00 55.55 22 SER F O 1
ATOM 6485 N N . ARG F 1 24 ? 9.674 -14.380 92.352 1.00 48.06 23 ARG F N 1
ATOM 6486 C CA . ARG F 1 24 ? 9.612 -13.588 91.128 1.00 52.85 23 ARG F CA 1
ATOM 6487 C C . ARG F 1 24 ? 8.855 -14.324 90.029 1.00 49.18 23 ARG F C 1
ATOM 6488 O O . ARG F 1 24 ? 8.080 -13.712 89.284 1.00 48.18 23 ARG F O 1
ATOM 6496 N N . LEU F 1 25 ? 9.053 -15.640 89.924 1.00 45.56 24 LEU F N 1
ATOM 6497 C CA . LEU F 1 25 ? 8.394 -16.406 88.871 1.00 46.69 24 LEU F CA 1
ATOM 6498 C C . LEU F 1 25 ? 6.916 -16.626 89.178 1.00 49.27 24 LEU F C 1
ATOM 6499 O O . LEU F 1 25 ? 6.069 -16.493 88.287 1.00 52.41 24 LEU F O 1
ATOM 6504 N N . ILE F 1 26 ? 6.587 -16.966 90.429 1.00 51.32 25 ILE F N 1
ATOM 6505 C CA . ILE F 1 26 ? 5.186 -17.162 90.801 1.00 56.38 25 ILE F CA 1
ATOM 6506 C C . ILE F 1 26 ? 4.398 -15.869 90.627 1.00 60.56 25 ILE F C 1
ATOM 6507 O O . ILE F 1 26 ? 3.251 -15.881 90.164 1.00 62.45 25 ILE F O 1
ATOM 6512 N N . ASP F 1 27 ? 4.999 -14.733 90.995 1.00 61.51 26 ASP F N 1
ATOM 6513 C CA . ASP F 1 27 ? 4.297 -13.457 90.883 1.00 66.86 26 ASP F CA 1
ATOM 6514 C C . ASP F 1 27 ? 4.006 -13.105 89.429 1.00 63.62 26 ASP F C 1
ATOM 6515 O O . ASP F 1 27 ? 2.954 -12.531 89.121 1.00 66.47 26 ASP F O 1
ATOM 6520 N N . ALA F 1 28 ? 4.922 -13.436 88.526 1.00 58.48 27 ALA F N 1
ATOM 6521 C CA . ALA F 1 28 ? 4.768 -13.125 87.114 1.00 58.28 27 ALA F CA 1
ATOM 6522 C C . ALA F 1 28 ? 4.118 -14.253 86.324 1.00 56.87 27 ALA F C 1
ATOM 6523 O O . ALA F 1 28 ? 3.973 -14.130 85.103 1.00 59.46 27 ALA F O 1
ATOM 6525 N N . GLY F 1 29 ? 3.719 -15.336 86.985 1.00 54.96 28 GLY F N 1
ATOM 6526 C CA . GLY F 1 29 ? 3.131 -16.471 86.290 1.00 53.91 28 GLY F CA 1
ATOM 6527 C C . GLY F 1 29 ? 4.049 -17.104 85.268 1.00 54.30 28 GLY F C 1
ATOM 6528 O O . GLY F 1 29 ? 3.604 -17.450 84.166 1.00 54.26 28 GLY F O 1
ATOM 6529 N N . LEU F 1 30 ? 5.324 -17.273 85.611 1.00 52.26 29 LEU F N 1
ATOM 6530 C CA . LEU F 1 30 ? 6.330 -17.771 84.686 1.00 51.15 29 LEU F CA 1
ATOM 6531 C C . LEU F 1 30 ? 6.774 -19.177 85.071 1.00 48.95 29 LEU F C 1
ATOM 6532 O O . LEU F 1 30 ? 6.723 -19.566 86.241 1.00 46.89 29 LEU F O 1
ATOM 6537 N N . ARG F 1 31 ? 7.218 -19.934 84.068 1.00 48.84 30 ARG F N 1
ATOM 6538 C CA . ARG F 1 31 ? 7.718 -21.290 84.253 1.00 47.19 30 ARG F CA 1
ATOM 6539 C C . ARG F 1 31 ? 9.187 -21.353 83.859 1.00 43.46 30 ARG F C 1
ATOM 6540 O O . ARG F 1 31 ? 9.599 -20.738 82.870 1.00 43.06 30 ARG F O 1
ATOM 6548 N N . LEU F 1 32 ? 9.966 -22.111 84.629 1.00 40.06 31 LEU F N 1
ATOM 6549 C CA . LEU F 1 32 ? 11.410 -22.221 84.469 1.00 40.15 31 LEU F CA 1
ATOM 6550 C C . LEU F 1 32 ? 11.797 -23.644 84.074 1.00 37.66 31 LEU F C 1
ATOM 6551 O O . LEU F 1 32 ? 11.154 -24.614 84.489 1.00 38.29 31 LEU F O 1
ATOM 6556 N N . THR F 1 33 ? 12.852 -23.765 83.264 1.00 35.10 32 THR F N 1
ATOM 6557 C CA . THR F 1 33 ? 13.423 -25.060 82.906 1.00 36.81 32 THR F CA 1
ATOM 6558 C C . THR F 1 33 ? 14.939 -24.925 82.841 1.00 32.26 32 THR F C 1
ATOM 6559 O O . THR F 1 33 ? 15.472 -23.817 82.765 1.00 31.61 32 THR F O 1
ATOM 6563 N N . THR F 1 34 ? 15.640 -26.062 82.892 1.00 31.62 33 THR F N 1
ATOM 6564 C CA . THR F 1 34 ? 17.097 -26.056 82.979 1.00 30.04 33 THR F CA 1
ATOM 6565 C C . THR F 1 34 ? 17.706 -27.172 82.140 1.00 29.06 33 THR F C 1
ATOM 6566 O O . THR F 1 34 ? 17.130 -28.254 81.991 1.00 29.86 33 THR F O 1
ATOM 6570 N N . ALA F 1 35 ? 18.905 -26.901 81.625 1.00 30.23 34 ALA F N 1
ATOM 6571 C CA . ALA F 1 35 ? 19.740 -27.894 80.957 1.00 29.21 34 ALA F CA 1
ATOM 6572 C C . ALA F 1 35 ? 21.159 -27.762 81.493 1.00 29.17 34 ALA F C 1
ATOM 6573 O O . ALA F 1 35 ? 21.780 -26.703 81.348 1.00 32.21 34 ALA F O 1
ATOM 6575 N N . GLU F 1 36 ? 21.675 -28.829 82.100 1.00 27.87 35 GLU F N 1
ATOM 6576 C CA . GLU F 1 36 ? 22.957 -28.806 82.797 1.00 26.02 35 GLU F CA 1
ATOM 6577 C C . GLU F 1 36 ? 23.951 -29.724 82.113 1.00 24.50 35 GLU F C 1
ATOM 6578 O O . GLU F 1 36 ? 23.665 -30.908 81.913 1.00 28.20 35 GLU F O 1
ATOM 6584 N N . SER F 1 37 ? 25.136 -29.195 81.802 1.00 28.28 36 SER F N 1
ATOM 6585 C CA . SER F 1 37 ? 26.231 -30.004 81.276 1.00 31.69 36 SER F CA 1
ATOM 6586 C C . SER F 1 37 ? 27.527 -29.666 82.016 1.00 33.42 36 SER F C 1
ATOM 6587 O O . SER F 1 37 ? 28.406 -29.006 81.454 1.00 32.83 36 SER F O 1
ATOM 6590 N N . CYS F 1 38 ? 27.599 -30.108 83.277 1.00 32.13 37 CYS F N 1
ATOM 6591 C CA . CYS F 1 38 ? 28.807 -30.323 84.077 1.00 31.84 37 CYS F CA 1
ATOM 6592 C C . CYS F 1 38 ? 28.453 -30.282 85.556 1.00 31.02 37 CYS F C 1
ATOM 6593 O O . CYS F 1 38 ? 29.215 -30.780 86.389 1.00 27.80 37 CYS F O 1
ATOM 6596 N N . THR F 1 39 ? 27.303 -29.692 85.891 1.00 28.73 38 THR F N 1
ATOM 6597 C CA . THR F 1 39 ? 26.855 -29.599 87.276 1.00 27.35 38 THR F CA 1
ATOM 6598 C C . THR F 1 39 ? 26.081 -30.830 87.732 1.00 27.52 38 THR F C 1
ATOM 6599 O O . THR F 1 39 ? 25.720 -30.913 88.911 1.00 22.49 38 THR F O 1
ATOM 6603 N N . GLY F 1 40 ? 25.802 -31.768 86.824 1.00 26.96 39 GLY F N 1
ATOM 6604 C CA . GLY F 1 40 ? 25.360 -33.101 87.195 1.00 29.65 39 GLY F CA 1
ATOM 6605 C C . GLY F 1 40 ? 23.970 -33.212 87.778 1.00 30.59 39 GLY F C 1
ATOM 6606 O O . GLY F 1 40 ? 23.644 -34.246 88.369 1.00 29.04 39 GLY F O 1
ATOM 6607 N N . GLY F 1 41 ? 23.134 -32.184 87.625 1.00 27.37 40 GLY F N 1
ATOM 6608 C CA . GLY F 1 41 ? 21.816 -32.180 88.227 1.00 25.68 40 GLY F CA 1
ATOM 6609 C C . GLY F 1 41 ? 21.702 -31.414 89.527 1.00 23.96 40 GLY F C 1
ATOM 6610 O O . GLY F 1 41 ? 20.599 -31.335 90.082 1.00 25.52 40 GLY F O 1
ATOM 6611 N N . LYS F 1 42 ? 22.806 -30.854 90.033 1.00 21.72 41 LYS F N 1
ATOM 6612 C CA . LYS F 1 42 ? 22.752 -30.069 91.263 1.00 23.01 41 LYS F CA 1
ATOM 6613 C C . LYS F 1 42 ? 21.861 -28.843 91.115 1.00 26.64 41 LYS F C 1
ATOM 6614 O O . LYS F 1 42 ? 21.268 -28.378 92.100 1.00 20.35 41 LYS F O 1
ATOM 6620 N N . LEU F 1 43 ? 21.784 -28.281 89.909 1.00 26.93 42 LEU F N 1
ATOM 6621 C CA . LEU F 1 43 ? 20.894 -27.144 89.700 1.00 28.49 42 LEU F CA 1
ATOM 6622 C C . LEU F 1 43 ? 19.439 -27.581 89.790 1.00 25.01 42 LEU F C 1
ATOM 6623 O O . LEU F 1 43 ? 18.633 -26.941 90.474 1.00 24.30 42 LEU F O 1
ATOM 6628 N N . SER F 1 44 ? 19.101 -28.698 89.144 1.00 22.34 43 SER F N 1
ATOM 6629 C CA . SER F 1 44 ? 17.751 -29.237 89.247 1.00 23.26 43 SER F CA 1
ATOM 6630 C C . SER F 1 44 ? 17.393 -29.556 90.691 1.00 23.22 43 SER F C 1
ATOM 6631 O O . SER F 1 44 ? 16.274 -29.279 91.136 1.00 28.84 43 SER F O 1
ATOM 6634 N N . VAL F 1 45 ? 18.327 -30.143 91.439 1.00 22.17 44 VAL F N 1
ATOM 6635 C CA . VAL F 1 45 ? 18.031 -30.508 92.822 1.00 22.69 44 VAL F CA 1
ATOM 6636 C C . VAL F 1 45 ? 17.717 -29.266 93.641 1.00 23.42 44 VAL F C 1
ATOM 6637 O O . VAL F 1 45 ? 16.771 -29.252 94.437 1.00 26.52 44 VAL F O 1
ATOM 6641 N N . ALA F 1 46 ? 18.484 -28.194 93.435 1.00 24.70 45 ALA F N 1
ATOM 6642 C CA . ALA F 1 46 ? 18.280 -26.977 94.215 1.00 28.94 45 ALA F CA 1
ATOM 6643 C C . ALA F 1 46 ? 16.908 -26.371 93.944 1.00 22.84 45 ALA F C 1
ATOM 6644 O O . ALA F 1 46 ? 16.238 -25.895 94.868 1.00 25.28 45 ALA F O 1
ATOM 6646 N N . LEU F 1 47 ? 16.462 -26.397 92.686 1.00 27.05 46 LEU F N 1
ATOM 6647 C CA . LEU F 1 47 ? 15.148 -25.850 92.375 1.00 29.31 46 LEU F CA 1
ATOM 6648 C C . LEU F 1 47 ? 14.022 -26.790 92.782 1.00 28.43 46 LEU F C 1
ATOM 6649 O O . LEU F 1 47 ? 12.926 -26.323 93.119 1.00 34.10 46 LEU F O 1
ATOM 6654 N N . CYS F 1 48 ? 14.259 -28.104 92.751 1.00 28.22 47 CYS F N 1
ATOM 6655 C CA . CYS F 1 48 ? 13.266 -29.032 93.273 1.00 29.84 47 CYS F CA 1
ATOM 6656 C C . CYS F 1 48 ? 13.203 -29.016 94.792 1.00 30.65 47 CYS F C 1
ATOM 6657 O O . CYS F 1 48 ? 12.238 -29.531 95.366 1.00 31.97 47 CYS F O 1
ATOM 6660 N N . ALA F 1 49 ? 14.201 -28.433 95.452 1.00 30.03 48 ALA F N 1
ATOM 6661 C CA . ALA F 1 49 ? 14.191 -28.328 96.905 1.00 30.40 48 ALA F CA 1
ATOM 6662 C C . ALA F 1 49 ? 13.322 -27.178 97.400 1.00 34.86 48 ALA F C 1
ATOM 6663 O O . ALA F 1 49 ? 12.951 -27.158 98.580 1.00 33.75 48 ALA F O 1
ATOM 6665 N N . GLU F 1 50 ? 12.987 -26.236 96.521 1.00 34.87 49 GLU F N 1
ATOM 6666 C CA . GLU F 1 50 ? 12.213 -25.065 96.903 1.00 40.21 49 GLU F CA 1
ATOM 6667 C C . GLU F 1 50 ? 10.774 -25.442 97.237 1.00 43.72 49 GLU F C 1
ATOM 6668 O O . GLU F 1 50 ? 10.166 -26.298 96.585 1.00 41.72 49 GLU F O 1
ATOM 6674 N N . GLU F 1 51 ? 10.242 -24.768 98.259 1.00 42.12 50 GLU F N 1
ATOM 6675 C CA . GLU F 1 51 ? 8.908 -25.026 98.796 1.00 53.05 50 GLU F CA 1
ATOM 6676 C C . GLU F 1 51 ? 7.866 -25.215 97.699 1.00 53.73 50 GLU F C 1
ATOM 6677 O O . GLU F 1 51 ? 7.158 -26.228 97.656 1.00 55.83 50 GLU F O 1
ATOM 6683 N N . ASN F 1 52 ? 7.745 -24.231 96.814 1.00 50.12 51 ASN F N 1
ATOM 6684 C CA . ASN F 1 52 ? 6.684 -24.192 95.816 1.00 52.08 51 ASN F CA 1
ATOM 6685 C C . ASN F 1 52 ? 7.210 -24.529 94.425 1.00 48.11 51 ASN F C 1
ATOM 6686 O O . ASN F 1 52 ? 6.808 -23.924 93.430 1.00 49.70 51 ASN F O 1
ATOM 6691 N N . THR F 1 53 ? 8.112 -25.513 94.348 1.00 45.40 52 THR F N 1
ATOM 6692 C CA . THR F 1 53 ? 8.774 -25.823 93.084 1.00 41.42 52 THR F CA 1
ATOM 6693 C C . THR F 1 53 ? 7.772 -26.251 92.013 1.00 40.20 52 THR F C 1
ATOM 6694 O O . THR F 1 53 ? 7.925 -25.901 90.837 1.00 42.97 52 THR F O 1
ATOM 6698 N N . ALA F 1 54 ? 6.720 -26.973 92.407 1.00 41.08 53 ALA F N 1
ATOM 6699 C CA . ALA F 1 54 ? 5.734 -27.448 91.442 1.00 46.45 53 ALA F CA 1
ATOM 6700 C C . ALA F 1 54 ? 5.003 -26.309 90.747 1.00 48.25 53 ALA F C 1
ATOM 6701 O O . ALA F 1 54 ? 4.412 -26.521 89.682 1.00 50.46 53 ALA F O 1
ATOM 6703 N N . ASP F 1 55 ? 5.026 -25.113 91.318 1.00 46.46 54 ASP F N 1
ATOM 6704 C CA . ASP F 1 55 ? 4.310 -23.989 90.742 1.00 49.49 54 ASP F CA 1
ATOM 6705 C C . ASP F 1 55 ? 5.174 -23.138 89.818 1.00 48.21 54 ASP F C 1
ATOM 6706 O O . ASP F 1 55 ? 4.679 -22.139 89.288 1.00 51.49 54 ASP F O 1
ATOM 6711 N N . PHE F 1 56 ? 6.441 -23.504 89.593 1.00 41.68 55 PHE F N 1
ATOM 6712 C CA . PHE F 1 56 ? 7.255 -22.727 88.662 1.00 39.94 55 PHE F CA 1
ATOM 6713 C C . PHE F 1 56 ? 8.308 -23.548 87.924 1.00 39.75 55 PHE F C 1
ATOM 6714 O O . PHE F 1 56 ? 8.959 -23.029 87.010 1.00 40.11 55 PHE F O 1
ATOM 6722 N N . TYR F 1 57 ? 8.495 -24.815 88.291 1.00 38.15 56 TYR F N 1
ATOM 6723 C CA . TYR F 1 57 ? 9.568 -25.609 87.704 1.00 34.22 56 TYR F CA 1
ATOM 6724 C C . TYR F 1 57 ? 9.048 -26.992 87.351 1.00 33.44 56 TYR F C 1
ATOM 6725 O O . TYR F 1 57 ? 8.373 -27.633 88.162 1.00 34.24 56 TYR F O 1
ATOM 6734 N N . ASP F 1 58 ? 9.373 -27.449 86.145 1.00 34.70 57 ASP F N 1
ATOM 6735 C CA . ASP F 1 58 ? 8.867 -28.718 85.643 1.00 33.42 57 ASP F CA 1
ATOM 6736 C C . ASP F 1 58 ? 10.011 -29.603 85.152 1.00 32.09 57 ASP F C 1
ATOM 6737 O O . ASP F 1 58 ? 10.306 -30.640 85.758 1.00 30.58 57 ASP F O 1
ATOM 6742 N N . VAL F 1 59 ? 10.685 -29.184 84.081 1.00 30.69 58 VAL F N 1
ATOM 6743 C CA . VAL F 1 59 ? 11.620 -30.034 83.349 1.00 29.18 58 VAL F CA 1
ATOM 6744 C C . VAL F 1 59 ? 13.058 -29.643 83.672 1.00 27.86 58 VAL F C 1
ATOM 6745 O O . VAL F 1 59 ? 13.429 -28.467 83.570 1.00 31.50 58 VAL F O 1
ATOM 6749 N N . GLY F 1 60 ? 13.869 -30.629 84.039 1.00 24.85 59 GLY F N 1
ATOM 6750 C CA . GLY F 1 60 ? 15.315 -30.462 84.118 1.00 26.03 59 GLY F CA 1
ATOM 6751 C C . GLY F 1 60 ? 16.015 -31.528 83.280 1.00 29.52 59 GLY F C 1
ATOM 6752 O O . GLY F 1 60 ? 15.620 -32.694 83.304 1.00 29.07 59 GLY F O 1
ATOM 6753 N N . LEU F 1 61 ? 17.041 -31.108 82.545 1.00 25.00 60 LEU F N 1
ATOM 6754 C CA . LEU F 1 61 ? 17.812 -32.014 81.703 1.00 24.15 60 LEU F CA 1
ATOM 6755 C C . LEU F 1 61 ? 19.280 -31.977 82.099 1.00 26.91 60 LEU F C 1
ATOM 6756 O O . LEU F 1 61 ? 19.852 -30.903 82.315 1.00 29.38 60 LEU F O 1
ATOM 6761 N N . VAL F 1 62 ? 19.880 -33.157 82.220 1.00 23.77 61 VAL F N 1
ATOM 6762 C CA . VAL F 1 62 ? 21.317 -33.309 82.424 1.00 25.14 61 VAL F CA 1
ATOM 6763 C C . VAL F 1 62 ? 21.856 -34.048 81.209 1.00 31.17 61 VAL F C 1
ATOM 6764 O O . VAL F 1 62 ? 21.347 -35.120 80.856 1.00 26.83 61 VAL F O 1
ATOM 6768 N N . VAL F 1 63 ? 22.857 -33.468 80.552 1.00 35.79 62 VAL F N 1
ATOM 6769 C CA . VAL F 1 63 ? 23.482 -34.088 79.386 1.00 41.17 62 VAL F CA 1
ATOM 6770 C C . VAL F 1 63 ? 24.982 -33.874 79.476 1.00 43.76 62 VAL F C 1
ATOM 6771 O O . VAL F 1 63 ? 25.439 -32.765 79.766 1.00 52.08 62 VAL F O 1
ATOM 6775 N N . PHE F 1 64 ? 25.749 -34.932 79.240 1.00 40.61 63 PHE F N 1
ATOM 6776 C CA . PHE F 1 64 ? 27.200 -34.816 79.213 1.00 45.53 63 PHE F CA 1
ATOM 6777 C C . PHE F 1 64 ? 27.754 -34.693 77.798 1.00 44.22 63 PHE F C 1
ATOM 6778 O O . PHE F 1 64 ? 28.555 -33.796 77.527 1.00 47.07 63 PHE F O 1
ATOM 6786 N N . SER F 1 65 ? 27.345 -35.578 76.894 1.00 41.58 64 SER F N 1
ATOM 6787 C CA . SER F 1 65 ? 28.041 -35.761 75.630 1.00 41.42 64 SER F CA 1
ATOM 6788 C C . SER F 1 65 ? 27.605 -34.740 74.581 1.00 41.22 64 SER F C 1
ATOM 6789 O O . SER F 1 65 ? 26.526 -34.147 74.649 1.00 40.72 64 SER F O 1
ATOM 6792 N N . ASP F 1 66 ? 28.473 -34.557 73.583 1.00 42.78 65 ASP F N 1
ATOM 6793 C CA . ASP F 1 66 ? 28.130 -33.718 72.440 1.00 43.19 65 ASP F CA 1
ATOM 6794 C C . ASP F 1 66 ? 26.968 -34.308 71.652 1.00 43.49 65 ASP F C 1
ATOM 6795 O O . ASP F 1 66 ? 26.087 -33.575 71.184 1.00 43.11 65 ASP F O 1
ATOM 6800 N N . SER F 1 67 ? 26.951 -35.634 71.489 1.00 46.57 66 SER F N 1
ATOM 6801 C CA . SER F 1 67 ? 25.910 -36.257 70.678 1.00 48.86 66 SER F CA 1
ATOM 6802 C C . SER F 1 67 ? 24.542 -36.115 71.332 1.00 43.61 66 SER F C 1
ATOM 6803 O O . SER F 1 67 ? 23.532 -35.953 70.639 1.00 43.32 66 SER F O 1
ATOM 6806 N N . ALA F 1 68 ? 24.487 -36.162 72.663 1.00 42.19 67 ALA F N 1
ATOM 6807 C CA . ALA F 1 68 ? 23.209 -35.973 73.339 1.00 38.84 67 ALA F CA 1
ATOM 6808 C C . ALA F 1 68 ? 22.719 -34.540 73.190 1.00 36.80 67 ALA F C 1
ATOM 6809 O O . ALA F 1 68 ? 21.515 -34.300 73.045 1.00 34.44 67 ALA F O 1
ATOM 6811 N N . LYS F 1 69 ? 23.638 -33.574 73.214 1.00 33.49 68 LYS F N 1
ATOM 6812 C CA . LYS F 1 69 ? 23.242 -32.190 72.987 1.00 32.67 68 LYS F CA 1
ATOM 6813 C C . LYS F 1 69 ? 22.669 -31.998 71.591 1.00 36.28 68 LYS F C 1
ATOM 6814 O O . LYS F 1 69 ? 21.736 -31.208 71.407 1.00 39.27 68 LYS F O 1
ATOM 6820 N N . GLU F 1 70 ? 23.198 -32.725 70.604 1.00 38.83 69 GLU F N 1
ATOM 6821 C CA . GLU F 1 70 ? 22.652 -32.664 69.251 1.00 44.84 69 GLU F CA 1
ATOM 6822 C C . GLU F 1 70 ? 21.319 -33.393 69.162 1.00 48.71 69 GLU F C 1
ATOM 6823 O O . GLU F 1 70 ? 20.350 -32.879 68.590 1.00 43.91 69 GLU F O 1
ATOM 6829 N N . ARG F 1 71 ? 21.264 -34.608 69.704 1.00 46.80 70 ARG F N 1
ATOM 6830 C CA . ARG F 1 71 ? 20.122 -35.478 69.458 1.00 45.80 70 ARG F CA 1
ATOM 6831 C C . ARG F 1 71 ? 18.896 -35.008 70.231 1.00 41.44 70 ARG F C 1
ATOM 6832 O O . ARG F 1 71 ? 17.773 -35.057 69.715 1.00 42.21 70 ARG F O 1
ATOM 6840 N N . ILE F 1 72 ? 19.096 -34.520 71.450 1.00 41.31 71 ILE F N 1
ATOM 6841 C CA . ILE F 1 72 ? 18.005 -34.153 72.343 1.00 40.85 71 ILE F CA 1
ATOM 6842 C C . ILE F 1 72 ? 17.678 -32.670 72.255 1.00 45.68 71 ILE F C 1
ATOM 6843 O O . ILE F 1 72 ? 16.517 -32.293 72.097 1.00 50.89 71 ILE F O 1
ATOM 6848 N N . LEU F 1 73 ? 18.688 -31.811 72.380 1.00 41.47 72 LEU F N 1
ATOM 6849 C CA . LEU F 1 73 ? 18.485 -30.371 72.415 1.00 45.74 72 LEU F CA 1
ATOM 6850 C C . LEU F 1 73 ? 18.553 -29.725 71.037 1.00 52.78 72 LEU F C 1
ATOM 6851 O O . LEU F 1 73 ? 18.492 -28.496 70.940 1.00 55.59 72 LEU F O 1
ATOM 6856 N N . GLY F 1 74 ? 18.688 -30.512 69.974 1.00 52.44 73 GLY F N 1
ATOM 6857 C CA . GLY F 1 74 ? 18.770 -29.945 68.644 1.00 53.94 73 GLY F CA 1
ATOM 6858 C C . GLY F 1 74 ? 19.879 -28.921 68.498 1.00 55.31 73 GLY F C 1
ATOM 6859 O O . GLY F 1 74 ? 19.802 -28.034 67.643 1.00 60.10 73 GLY F O 1
ATOM 6860 N N . VAL F 1 75 ? 20.898 -29.015 69.353 1.00 49.59 74 VAL F N 1
ATOM 6861 C CA . VAL F 1 75 ? 22.109 -28.222 69.178 1.00 49.73 74 VAL F CA 1
ATOM 6862 C C . VAL F 1 75 ? 22.781 -28.664 67.887 1.00 50.86 74 VAL F C 1
ATOM 6863 O O . VAL F 1 75 ? 23.107 -29.843 67.716 1.00 54.70 74 VAL F O 1
ATOM 6867 N N . SER F 1 76 ? 22.979 -27.724 66.972 1.00 52.38 75 SER F N 1
ATOM 6868 C CA . SER F 1 76 ? 23.509 -28.074 65.661 1.00 59.32 75 SER F CA 1
ATOM 6869 C C . SER F 1 76 ? 24.965 -28.523 65.773 1.00 56.54 75 SER F C 1
ATOM 6870 O O . SER F 1 76 ? 25.745 -27.927 66.524 1.00 51.76 75 SER F O 1
ATOM 6873 N N . PRO F 1 77 ? 25.363 -29.563 65.033 1.00 57.56 76 PRO F N 1
ATOM 6874 C CA . PRO F 1 77 ? 26.778 -29.970 65.033 1.00 56.58 76 PRO F CA 1
ATOM 6875 C C . PRO F 1 77 ? 27.712 -28.913 64.476 1.00 59.61 76 PRO F C 1
ATOM 6876 O O . PRO F 1 77 ? 28.925 -28.999 64.706 1.00 62.59 76 PRO F O 1
ATOM 6880 N N . GLU F 1 78 ? 27.192 -27.928 63.739 1.00 57.26 77 GLU F N 1
ATOM 6881 C CA . GLU F 1 78 ? 28.042 -26.844 63.258 1.00 65.56 77 GLU F CA 1
ATOM 6882 C C . GLU F 1 78 ? 28.470 -25.938 64.405 1.00 67.66 77 GLU F C 1
ATOM 6883 O O . GLU F 1 78 ? 29.643 -25.557 64.500 1.00 70.74 77 GLU F O 1
ATOM 6889 N N . THR F 1 79 ? 27.534 -25.582 65.286 1.00 61.26 78 THR F N 1
ATOM 6890 C CA . THR F 1 79 ? 27.895 -24.795 66.459 1.00 55.34 78 THR F CA 1
ATOM 6891 C C . THR F 1 79 ? 28.894 -25.552 67.322 1.00 53.21 78 THR F C 1
ATOM 6892 O O . THR F 1 79 ? 29.920 -25.001 67.735 1.00 54.44 78 THR F O 1
ATOM 6896 N N . LEU F 1 80 ? 28.615 -26.834 67.579 1.00 50.55 79 LEU F N 1
ATOM 6897 C CA . LEU F 1 80 ? 29.493 -27.643 68.420 1.00 55.78 79 LEU F CA 1
ATOM 6898 C C . LEU F 1 80 ? 30.880 -27.785 67.809 1.00 51.78 79 LEU F C 1
ATOM 6899 O O . LEU F 1 80 ? 31.887 -27.733 68.521 1.00 51.98 79 LEU F O 1
ATOM 6904 N N . ALA F 1 81 ? 30.956 -27.986 66.496 1.00 56.20 80 ALA F N 1
ATOM 6905 C CA . ALA F 1 81 ? 32.266 -28.131 65.877 1.00 59.85 80 ALA F CA 1
ATOM 6906 C C . ALA F 1 81 ? 33.031 -26.813 65.877 1.00 63.33 80 ALA F C 1
ATOM 6907 O O . ALA F 1 81 ? 34.266 -26.813 65.955 1.00 64.60 80 ALA F O 1
ATOM 6909 N N . ARG F 1 82 ? 32.320 -25.687 65.812 1.00 62.53 81 ARG F N 1
ATOM 6910 C CA . ARG F 1 82 ? 32.947 -24.378 65.677 1.00 64.05 81 ARG F CA 1
ATOM 6911 C C . ARG F 1 82 ? 33.358 -23.778 67.017 1.00 64.14 81 ARG F C 1
ATOM 6912 O O . ARG F 1 82 ? 34.465 -23.242 67.139 1.00 65.64 81 ARG F O 1
ATOM 6920 N N . PHE F 1 83 ? 32.490 -23.861 68.026 1.00 57.07 82 PHE F N 1
ATOM 6921 C CA . PHE F 1 83 ? 32.723 -23.213 69.308 1.00 54.80 82 PHE F CA 1
ATOM 6922 C C . PHE F 1 83 ? 32.906 -24.197 70.458 1.00 51.83 82 PHE F C 1
ATOM 6923 O O . PHE F 1 83 ? 33.158 -23.760 71.585 1.00 52.76 82 PHE F O 1
ATOM 6931 N N . THR F 1 84 ? 32.811 -25.506 70.197 1.00 51.57 83 THR F N 1
ATOM 6932 C CA . THR F 1 84 ? 32.789 -26.564 71.210 1.00 51.08 83 THR F CA 1
ATOM 6933 C C . THR F 1 84 ? 31.583 -26.437 72.134 1.00 48.49 83 THR F C 1
ATOM 6934 O O . THR F 1 84 ? 30.845 -25.448 72.078 1.00 48.70 83 THR F O 1
ATOM 6938 N N . ALA F 1 85 ? 31.362 -27.447 72.978 1.00 43.46 84 ALA F N 1
ATOM 6939 C CA . ALA F 1 85 ? 30.218 -27.407 73.883 1.00 42.93 84 ALA F CA 1
ATOM 6940 C C . ALA F 1 85 ? 30.397 -26.367 74.980 1.00 45.81 84 ALA F C 1
ATOM 6941 O O . ALA F 1 85 ? 29.405 -25.848 75.507 1.00 45.63 84 ALA F O 1
ATOM 6943 N N . VAL F 1 86 ? 31.634 -26.052 75.348 1.00 45.21 85 VAL F N 1
ATOM 6944 C CA . VAL F 1 86 ? 31.881 -25.047 76.393 1.00 43.79 85 VAL F CA 1
ATOM 6945 C C . VAL F 1 86 ? 32.013 -23.715 75.651 1.00 44.84 85 VAL F C 1
ATOM 6946 O O . VAL F 1 86 ? 33.098 -23.204 75.386 1.00 43.35 85 VAL F O 1
ATOM 6950 N N . SER F 1 87 ? 30.861 -23.162 75.291 1.00 42.10 86 SER F N 1
ATOM 6951 C CA . SER F 1 87 ? 30.803 -21.956 74.483 1.00 45.49 86 SER F CA 1
ATOM 6952 C C . SER F 1 87 ? 29.545 -21.186 74.839 1.00 46.47 86 SER F C 1
ATOM 6953 O O . SER F 1 87 ? 28.526 -21.773 75.216 1.00 46.49 86 SER F O 1
ATOM 6956 N N . GLU F 1 88 ? 29.622 -19.861 74.709 1.00 48.14 87 GLU F N 1
ATOM 6957 C CA . GLU F 1 88 ? 28.412 -19.056 74.810 1.00 51.18 87 GLU F CA 1
ATOM 6958 C C . GLU F 1 88 ? 27.447 -19.323 73.655 1.00 49.39 87 GLU F C 1
ATOM 6959 O O . GLU F 1 88 ? 26.237 -19.118 73.809 1.00 45.13 87 GLU F O 1
ATOM 6965 N N . GLN F 1 89 ? 27.946 -19.798 72.514 1.00 49.02 88 GLN F N 1
ATOM 6966 C CA . GLN F 1 89 ? 27.051 -20.164 71.420 1.00 48.58 88 GLN F CA 1
ATOM 6967 C C . GLN F 1 89 ? 26.323 -21.472 71.702 1.00 46.11 88 GLN F C 1
ATOM 6968 O O . GLN F 1 89 ? 25.130 -21.600 71.400 1.00 44.62 88 GLN F O 1
ATOM 6974 N N . THR F 1 90 ? 27.015 -22.455 72.277 1.00 44.69 89 THR F N 1
ATOM 6975 C CA . THR F 1 90 ? 26.350 -23.716 72.582 1.00 45.22 89 THR F CA 1
ATOM 6976 C C . THR F 1 90 ? 25.282 -23.530 73.654 1.00 42.56 89 THR F C 1
ATOM 6977 O O . THR F 1 90 ? 24.157 -24.021 73.499 1.00 41.43 89 THR F O 1
ATOM 6981 N N . VAL F 1 91 ? 25.595 -22.801 74.731 1.00 37.63 90 VAL F N 1
ATOM 6982 C CA . VAL F 1 91 ? 24.605 -22.650 75.795 1.00 35.53 90 VAL F CA 1
ATOM 6983 C C . VAL F 1 91 ? 23.405 -21.842 75.309 1.00 39.49 90 VAL F C 1
ATOM 6984 O O . VAL F 1 91 ? 22.271 -22.103 75.726 1.00 41.02 90 VAL F O 1
ATOM 6988 N N . THR F 1 92 ? 23.617 -20.870 74.414 1.00 42.71 91 THR F N 1
ATOM 6989 C CA . THR F 1 92 ? 22.481 -20.164 73.823 1.00 42.58 91 THR F CA 1
ATOM 6990 C C . THR F 1 92 ? 21.524 -21.143 73.151 1.00 42.99 91 THR F C 1
ATOM 6991 O O . THR F 1 92 ? 20.302 -21.044 73.316 1.00 46.00 91 THR F O 1
ATOM 6995 N N . GLU F 1 93 ? 22.067 -22.116 72.419 1.00 42.15 92 GLU F N 1
ATOM 6996 C CA . GLU F 1 93 ? 21.229 -23.098 71.741 1.00 44.18 92 GLU F CA 1
ATOM 6997 C C . GLU F 1 93 ? 20.574 -24.059 72.724 1.00 42.42 92 GLU F C 1
ATOM 6998 O O . GLU F 1 93 ? 19.390 -24.383 72.576 1.00 38.65 92 GLU F O 1
ATOM 7004 N N . MET F 1 94 ? 21.324 -24.542 73.723 1.00 40.67 93 MET F N 1
ATOM 7005 C CA . MET F 1 94 ? 20.693 -25.343 74.769 1.00 38.49 93 MET F CA 1
ATOM 7006 C C . MET F 1 94 ? 19.570 -24.580 75.462 1.00 38.87 93 MET F C 1
ATOM 7007 O O . MET F 1 94 ? 18.481 -25.128 75.658 1.00 40.75 93 MET F O 1
ATOM 7012 N N . ALA F 1 95 ? 19.793 -23.304 75.799 1.00 38.62 94 ALA F N 1
ATOM 7013 C CA . ALA F 1 95 ? 18.788 -22.558 76.556 1.00 39.39 94 ALA F CA 1
ATOM 7014 C C . ALA F 1 95 ? 17.499 -22.386 75.760 1.00 38.25 94 ALA F C 1
ATOM 7015 O O . ALA F 1 95 ? 16.402 -22.574 76.297 1.00 37.96 94 ALA F O 1
ATOM 7017 N N . ALA F 1 96 ? 17.609 -22.037 74.478 1.00 43.40 95 ALA F N 1
ATOM 7018 C CA . ALA F 1 96 ? 16.409 -21.835 73.670 1.00 42.66 95 ALA F CA 1
ATOM 7019 C C . ALA F 1 96 ? 15.695 -23.154 73.399 1.00 40.25 95 ALA F C 1
ATOM 7020 O O . ALA F 1 96 ? 14.461 -23.199 73.338 1.00 44.20 95 ALA F O 1
ATOM 7022 N N . SER F 1 97 ? 16.451 -24.240 73.248 1.00 42.56 96 SER F N 1
ATOM 7023 C CA . SER F 1 97 ? 15.837 -25.529 72.946 1.00 45.91 96 SER F CA 1
ATOM 7024 C C . SER F 1 97 ? 15.116 -26.107 74.160 1.00 40.56 96 SER F C 1
ATOM 7025 O O . SER F 1 97 ? 13.983 -26.589 74.048 1.00 39.88 96 SER F O 1
ATOM 7028 N N . ILE F 1 98 ? 15.762 -26.093 75.330 1.00 35.02 97 ILE F N 1
ATOM 7029 C CA . ILE F 1 98 ? 15.089 -26.625 76.510 1.00 34.68 97 ILE F CA 1
ATOM 7030 C C . ILE F 1 98 ? 13.857 -25.790 76.848 1.00 35.93 97 ILE F C 1
ATOM 7031 O O . ILE F 1 98 ? 12.844 -26.330 77.311 1.00 39.64 97 ILE F O 1
ATOM 7036 N N . ARG F 1 99 ? 13.900 -24.479 76.594 1.00 37.69 98 ARG F N 1
ATOM 7037 C CA . ARG F 1 99 ? 12.711 -23.654 76.789 1.00 40.31 98 ARG F CA 1
ATOM 7038 C C . ARG F 1 99 ? 11.552 -24.167 75.941 1.00 40.31 98 ARG F C 1
ATOM 7039 O O . ARG F 1 99 ? 10.426 -24.316 76.431 1.00 43.09 98 ARG F O 1
ATOM 7047 N N . ASP F 1 100 ? 11.821 -24.467 74.667 1.00 40.69 99 ASP F N 1
ATOM 7048 C CA . ASP F 1 100 ? 10.789 -24.998 73.780 1.00 41.24 99 ASP F CA 1
ATOM 7049 C C . ASP F 1 100 ? 10.348 -26.393 74.210 1.00 41.60 99 ASP F C 1
ATOM 7050 O O . ASP F 1 100 ? 9.151 -26.707 74.193 1.00 43.22 99 ASP F O 1
ATOM 7055 N N . ILE F 1 101 ? 11.305 -27.250 74.570 1.00 39.03 100 ILE F N 1
ATOM 7056 C CA . ILE F 1 101 ? 10.981 -28.609 74.992 1.00 38.24 100 ILE F CA 1
ATOM 7057 C C . ILE F 1 101 ? 10.066 -28.589 76.210 1.00 39.10 100 ILE F C 1
ATOM 7058 O O . ILE F 1 101 ? 9.073 -29.324 76.268 1.00 44.22 100 ILE F O 1
ATOM 7063 N N . ALA F 1 102 ? 10.374 -27.740 77.193 1.00 37.23 101 ALA F N 1
ATOM 7064 C CA . ALA F 1 102 ? 9.617 -27.698 78.439 1.00 35.75 101 ALA F CA 1
ATOM 7065 C C . ALA F 1 102 ? 8.367 -26.832 78.374 1.00 37.33 101 ALA F C 1
ATOM 7066 O O . ALA F 1 102 ? 7.591 -26.835 79.336 1.00 39.11 101 ALA F O 1
ATOM 7068 N N . GLN F 1 103 ? 8.155 -26.089 77.287 1.00 39.48 102 GLN F N 1
ATOM 7069 C CA . GLN F 1 103 ? 7.039 -25.145 77.184 1.00 42.78 102 GLN F CA 1
ATOM 7070 C C . GLN F 1 103 ? 7.093 -24.102 78.298 1.00 43.05 102 GLN F C 1
ATOM 7071 O O . GLN F 1 103 ? 6.060 -23.666 78.816 1.00 41.94 102 GLN F O 1
ATOM 7077 N N . ALA F 1 104 ? 8.303 -23.702 78.669 1.00 40.66 103 ALA F N 1
ATOM 7078 C CA . ALA F 1 104 ? 8.543 -22.775 79.762 1.00 41.21 103 ALA F CA 1
ATOM 7079 C C . ALA F 1 104 ? 8.797 -21.371 79.225 1.00 42.63 103 ALA F C 1
ATOM 7080 O O . ALA F 1 104 ? 8.949 -21.155 78.021 1.00 42.78 103 ALA F O 1
ATOM 7082 N N . ASP F 1 105 ? 8.837 -20.407 80.143 1.00 42.51 104 ASP F N 1
ATOM 7083 C CA . ASP F 1 105 ? 9.104 -19.020 79.789 1.00 44.60 104 ASP F CA 1
ATOM 7084 C C . ASP F 1 105 ? 10.560 -18.624 79.986 1.00 45.06 104 ASP F C 1
ATOM 7085 O O . ASP F 1 105 ? 11.061 -17.764 79.253 1.00 47.75 104 ASP F O 1
ATOM 7090 N N . VAL F 1 106 ? 11.243 -19.227 80.960 1.00 41.30 105 VAL F N 1
ATOM 7091 C CA . VAL F 1 106 ? 12.627 -18.916 81.291 1.00 40.23 105 VAL F CA 1
ATOM 7092 C C . VAL F 1 106 ? 13.421 -20.218 81.313 1.00 41.66 105 VAL F C 1
ATOM 7093 O O . VAL F 1 106 ? 12.900 -21.277 81.680 1.00 37.18 105 VAL F O 1
ATOM 7097 N N . SER F 1 107 ? 14.687 -20.144 80.905 1.00 32.29 106 SER F N 1
ATOM 7098 C CA . SER F 1 107 ? 15.558 -21.310 80.937 1.00 32.37 106 SER F CA 1
ATOM 7099 C C . SER F 1 107 ? 16.980 -20.896 81.294 1.00 37.66 106 SER F C 1
ATOM 7100 O O . SER F 1 107 ? 17.421 -19.784 80.989 1.00 44.97 106 SER F O 1
ATOM 7103 N N . ILE F 1 108 ? 17.684 -21.806 81.959 1.00 31.99 107 ILE F N 1
ATOM 7104 C CA . ILE F 1 108 ? 19.109 -21.689 82.245 1.00 33.85 107 ILE F CA 1
ATOM 7105 C C . ILE F 1 108 ? 19.819 -22.860 81.583 1.00 32.23 107 ILE F C 1
ATOM 7106 O O . ILE F 1 108 ? 19.373 -24.007 81.699 1.00 30.29 107 ILE F O 1
ATOM 7111 N N . ALA F 1 109 ? 20.937 -22.576 80.914 1.00 31.33 108 ALA F N 1
ATOM 7112 C CA . ALA F 1 109 ? 21.798 -23.618 80.366 1.00 31.73 108 ALA F CA 1
ATOM 7113 C C . ALA F 1 109 ? 23.207 -23.439 80.908 1.00 33.50 108 ALA F C 1
ATOM 7114 O O . ALA F 1 109 ? 23.724 -22.318 80.949 1.00 35.35 108 ALA F O 1
ATOM 7116 N N . ILE F 1 110 ? 23.816 -24.544 81.339 1.00 33.56 109 ILE F N 1
ATOM 7117 C CA . ILE F 1 110 ? 25.168 -24.558 81.887 1.00 32.21 109 ILE F CA 1
ATOM 7118 C C . ILE F 1 110 ? 25.976 -25.596 81.126 1.00 33.07 109 ILE F C 1
ATOM 7119 O O . ILE F 1 110 ? 25.550 -26.750 81.003 1.00 32.83 109 ILE F O 1
ATOM 7124 N N . SER F 1 111 ? 27.139 -25.191 80.618 1.00 32.31 110 SER F N 1
ATOM 7125 C CA . SER F 1 111 ? 28.067 -26.117 79.975 1.00 34.19 110 SER F CA 1
ATOM 7126 C C . SER F 1 111 ? 29.481 -25.679 80.321 1.00 36.12 110 SER F C 1
ATOM 7127 O O . SER F 1 111 ? 29.853 -24.533 80.054 1.00 35.56 110 SER F O 1
ATOM 7130 N N . GLY F 1 112 ? 30.252 -26.573 80.938 1.00 34.30 111 GLY F N 1
ATOM 7131 C CA . GLY F 1 112 ? 31.603 -26.238 81.346 1.00 38.36 111 GLY F CA 1
ATOM 7132 C C . GLY F 1 112 ? 32.442 -27.479 81.560 1.00 38.54 111 GLY F C 1
ATOM 7133 O O . GLY F 1 112 ? 31.997 -28.608 81.344 1.00 37.11 111 GLY F O 1
ATOM 7134 N N . TYR F 1 113 ? 33.684 -27.248 81.972 1.00 36.63 112 TYR F N 1
ATOM 7135 C CA . TYR F 1 113 ? 34.600 -28.297 82.416 1.00 37.53 112 TYR F CA 1
ATOM 7136 C C . TYR F 1 113 ? 34.727 -28.155 83.929 1.00 40.30 112 TYR F C 1
ATOM 7137 O O . TYR F 1 113 ? 35.482 -27.309 84.416 1.00 41.19 112 TYR F O 1
ATOM 7146 N N . ALA F 1 114 ? 33.989 -28.979 84.675 1.00 39.37 113 ALA F N 1
ATOM 7147 C CA . ALA F 1 114 ? 34.081 -28.913 86.129 1.00 40.07 113 ALA F CA 1
ATOM 7148 C C . ALA F 1 114 ? 35.459 -29.317 86.639 1.00 43.91 113 ALA F C 1
ATOM 7149 O O . ALA F 1 114 ? 35.851 -28.896 87.733 1.00 40.84 113 ALA F O 1
ATOM 7151 N N . GLY F 1 115 ? 36.208 -30.106 85.870 1.00 47.30 114 GLY F N 1
ATOM 7152 C CA . GLY F 1 115 ? 37.508 -30.569 86.292 1.00 50.95 114 GLY F CA 1
ATOM 7153 C C . GLY F 1 115 ? 37.485 -32.032 86.683 1.00 53.75 114 GLY F C 1
ATOM 7154 O O . GLY F 1 115 ? 36.420 -32.645 86.805 1.00 52.89 114 GLY F O 1
ATOM 7155 N N . PRO F 1 116 ? 38.670 -32.630 86.897 1.00 57.58 115 PRO F N 1
ATOM 7156 C CA . PRO F 1 116 ? 39.994 -32.002 86.833 1.00 61.17 115 PRO F CA 1
ATOM 7157 C C . PRO F 1 116 ? 40.498 -31.740 85.415 1.00 62.87 115 PRO F C 1
ATOM 7158 O O . PRO F 1 116 ? 41.333 -30.855 85.228 1.00 65.88 115 PRO F O 1
ATOM 7162 N N . GLU F 1 117 ? 40.002 -32.501 84.441 1.00 60.42 116 GLU F N 1
ATOM 7163 C CA . GLU F 1 117 ? 40.449 -32.337 83.063 1.00 62.09 116 GLU F CA 1
ATOM 7164 C C . GLU F 1 117 ? 39.940 -31.021 82.494 1.00 57.49 116 GLU F C 1
ATOM 7165 O O . GLU F 1 117 ? 38.760 -30.684 82.636 1.00 54.73 116 GLU F O 1
ATOM 7171 N N . GLY F 1 118 ? 40.830 -30.276 81.853 1.00 56.03 117 GLY F N 1
ATOM 7172 C CA . GLY F 1 118 ? 40.439 -29.109 81.096 1.00 55.95 117 GLY F CA 1
ATOM 7173 C C . GLY F 1 118 ? 39.923 -29.511 79.729 1.00 59.79 117 GLY F C 1
ATOM 7174 O O . GLY F 1 118 ? 39.562 -30.665 79.482 1.00 60.69 117 GLY F O 1
ATOM 7175 N N . GLY F 1 119 ? 39.888 -28.538 78.828 1.00 58.08 118 GLY F N 1
ATOM 7176 C CA . GLY F 1 119 ? 39.488 -28.798 77.463 1.00 59.42 118 GLY F CA 1
ATOM 7177 C C . GLY F 1 119 ? 40.666 -29.229 76.608 1.00 65.42 118 GLY F C 1
ATOM 7178 O O . GLY F 1 119 ? 41.801 -28.809 76.823 1.00 69.18 118 GLY F O 1
ATOM 7179 N N . GLU F 1 120 ? 40.381 -30.092 75.630 1.00 67.11 119 GLU F N 1
ATOM 7180 C CA . GLU F 1 120 ? 41.418 -30.479 74.680 1.00 72.13 119 GLU F CA 1
ATOM 7181 C C . GLU F 1 120 ? 41.944 -29.272 73.918 1.00 73.49 119 GLU F C 1
ATOM 7182 O O . GLU F 1 120 ? 43.130 -29.225 73.570 1.00 77.74 119 GLU F O 1
ATOM 7188 N N . ASP F 1 121 ? 41.085 -28.282 73.665 1.00 68.79 120 ASP F N 1
ATOM 7189 C CA . ASP F 1 121 ? 41.480 -27.022 73.051 1.00 68.92 120 ASP F CA 1
ATOM 7190 C C . ASP F 1 121 ? 42.212 -26.095 74.020 1.00 71.65 120 ASP F C 1
ATOM 7191 O O . ASP F 1 121 ? 42.337 -24.896 73.741 1.00 73.34 120 ASP F O 1
ATOM 7196 N N . GLY F 1 122 ? 42.679 -26.618 75.154 1.00 70.93 121 GLY F N 1
ATOM 7197 C CA . GLY F 1 122 ? 43.445 -25.847 76.104 1.00 68.53 121 GLY F CA 1
ATOM 7198 C C . GLY F 1 122 ? 42.634 -25.074 77.121 1.00 62.35 121 GLY F C 1
ATOM 7199 O O . GLY F 1 122 ? 43.221 -24.533 78.067 1.00 63.74 121 GLY F O 1
ATOM 7200 N N . THR F 1 123 ? 41.312 -25.000 76.962 1.00 59.03 122 THR F N 1
ATOM 7201 C CA . THR F 1 123 ? 40.484 -24.262 77.909 1.00 55.56 122 THR F CA 1
ATOM 7202 C C . THR F 1 123 ? 40.639 -24.844 79.307 1.00 55.92 122 THR F C 1
ATOM 7203 O O . THR F 1 123 ? 40.501 -26.054 79.506 1.00 56.47 122 THR F O 1
ATOM 7207 N N . ALA F 1 124 ? 40.932 -23.974 80.274 1.00 55.94 123 ALA F N 1
ATOM 7208 C CA . ALA F 1 124 ? 41.268 -24.420 81.619 1.00 49.64 123 ALA F CA 1
ATOM 7209 C C . ALA F 1 124 ? 40.091 -25.115 82.290 1.00 48.30 123 ALA F C 1
ATOM 7210 O O . ALA F 1 124 ? 38.928 -24.755 82.081 1.00 47.49 123 ALA F O 1
ATOM 7212 N N . ALA F 1 125 ? 40.403 -26.120 83.106 1.00 47.79 124 ALA F N 1
ATOM 7213 C CA . ALA F 1 125 ? 39.409 -26.676 84.009 1.00 46.46 124 ALA F CA 1
ATOM 7214 C C . ALA F 1 125 ? 38.853 -25.576 84.904 1.00 42.23 124 ALA F C 1
ATOM 7215 O O . ALA F 1 125 ? 39.584 -24.691 85.357 1.00 42.91 124 ALA F O 1
ATOM 7217 N N . GLY F 1 126 ? 37.550 -25.630 85.153 1.00 39.90 125 GLY F N 1
ATOM 7218 C CA . GLY F 1 126 ? 36.868 -24.604 85.911 1.00 39.75 125 GLY F CA 1
ATOM 7219 C C . GLY F 1 126 ? 36.169 -23.567 85.062 1.00 40.32 125 GLY F C 1
ATOM 7220 O O . GLY F 1 126 ? 35.426 -22.739 85.606 1.00 39.81 125 GLY F O 1
ATOM 7221 N N . THR F 1 127 ? 36.382 -23.592 83.750 1.00 37.93 126 THR F N 1
ATOM 7222 C CA . THR F 1 127 ? 35.706 -22.673 82.850 1.00 38.17 126 THR F CA 1
ATOM 7223 C C . THR F 1 127 ? 34.304 -23.189 82.556 1.00 37.57 126 THR F C 1
ATOM 7224 O O . THR F 1 127 ? 34.129 -24.346 82.163 1.00 35.43 126 THR F O 1
ATOM 7228 N N . VAL F 1 128 ? 33.305 -22.337 82.768 1.00 36.97 127 VAL F N 1
ATOM 7229 C CA . VAL F 1 128 ? 31.903 -22.710 82.614 1.00 35.70 127 VAL F CA 1
ATOM 7230 C C . VAL F 1 128 ? 31.183 -21.575 81.901 1.00 35.14 127 VAL F C 1
ATOM 7231 O O . VAL F 1 128 ? 31.327 -20.409 82.285 1.00 39.52 127 VAL F O 1
ATOM 7235 N N . CYS F 1 129 ? 30.416 -21.906 80.866 1.00 33.84 128 CYS F N 1
ATOM 7236 C CA . CYS F 1 129 ? 29.573 -20.929 80.192 1.00 36.53 128 CYS F CA 1
ATOM 7237 C C . CYS F 1 129 ? 28.117 -21.071 80.614 1.00 37.20 128 CYS F C 1
ATOM 7238 O O . CYS F 1 129 ? 27.634 -22.169 80.915 1.00 35.51 128 CYS F O 1
ATOM 7241 N N . PHE F 1 130 ? 27.419 -19.940 80.609 1.00 34.45 129 PHE F N 1
ATOM 7242 C CA . PHE F 1 130 ? 26.057 -19.840 81.102 1.00 36.23 129 PHE F CA 1
ATOM 7243 C C . PHE F 1 130 ? 25.192 -19.122 80.079 1.00 38.84 129 PHE F C 1
ATOM 7244 O O . PHE F 1 130 ? 25.655 -18.218 79.376 1.00 39.77 129 PHE F O 1
ATOM 7252 N N . ALA F 1 131 ? 23.927 -19.532 80.004 1.00 37.90 130 ALA F N 1
ATOM 7253 C CA . ALA F 1 131 ? 22.933 -18.838 79.196 1.00 38.96 130 ALA F CA 1
ATOM 7254 C C . ALA F 1 131 ? 21.642 -18.741 79.990 1.00 41.91 130 ALA F C 1
ATOM 7255 O O . ALA F 1 131 ? 21.215 -19.723 80.606 1.00 43.25 130 ALA F O 1
ATOM 7257 N N . TRP F 1 132 ? 21.036 -17.558 79.983 1.00 36.22 131 TRP F N 1
ATOM 7258 C CA . TRP F 1 132 ? 19.722 -17.330 80.569 1.00 36.61 131 TRP F CA 1
ATOM 7259 C C . TRP F 1 132 ? 18.800 -16.832 79.465 1.00 39.50 131 TRP F C 1
ATOM 7260 O O . TRP F 1 132 ? 19.073 -15.799 78.846 1.00 39.86 131 TRP F O 1
ATOM 7271 N N . ASN F 1 133 ? 17.723 -17.569 79.209 1.00 39.99 132 ASN F N 1
ATOM 7272 C CA . ASN F 1 133 ? 16.735 -17.195 78.205 1.00 43.02 132 ASN F CA 1
ATOM 7273 C C . ASN F 1 133 ? 15.454 -16.799 78.925 1.00 42.81 132 ASN F C 1
ATOM 7274 O O . ASN F 1 133 ? 14.828 -17.635 79.584 1.00 45.84 132 ASN F O 1
ATOM 7279 N N . ILE F 1 134 ? 15.073 -15.530 78.807 1.00 46.33 133 ILE F N 1
ATOM 7280 C CA . ILE F 1 134 ? 13.885 -14.990 79.461 1.00 48.44 133 ILE F CA 1
ATOM 7281 C C . ILE F 1 134 ? 12.929 -14.520 78.376 1.00 54.07 133 ILE F C 1
ATOM 7282 O O . ILE F 1 134 ? 13.195 -13.520 77.694 1.00 57.59 133 ILE F O 1
ATOM 7287 N N . GLY F 1 135 ? 11.815 -15.233 78.216 1.00 52.58 134 GLY F N 1
ATOM 7288 C CA . GLY F 1 135 ? 10.806 -14.829 77.254 1.00 54.21 134 GLY F CA 1
ATOM 7289 C C . GLY F 1 135 ? 11.277 -14.785 75.819 1.00 55.12 134 GLY F C 1
ATOM 7290 O O . GLY F 1 135 ? 10.614 -14.175 74.978 1.00 53.81 134 GLY F O 1
ATOM 7291 N N . GLY F 1 136 ? 12.408 -15.417 75.511 1.00 56.55 135 GLY F N 1
ATOM 7292 C CA . GLY F 1 136 ? 12.972 -15.411 74.176 1.00 63.30 135 GLY F CA 1
ATOM 7293 C C . GLY F 1 136 ? 14.237 -14.597 74.031 1.00 66.57 135 GLY F C 1
ATOM 7294 O O . GLY F 1 136 ? 14.931 -14.743 73.019 1.00 79.25 135 GLY F O 1
ATOM 7295 N N . LYS F 1 137 ? 14.560 -13.749 75.002 1.00 60.23 136 LYS F N 1
ATOM 7296 C CA . LYS F 1 137 ? 15.758 -12.920 74.965 1.00 55.79 136 LYS F CA 1
ATOM 7297 C C . LYS F 1 137 ? 16.831 -13.548 75.847 1.00 51.04 136 LYS F C 1
ATOM 7298 O O . LYS F 1 137 ? 16.565 -13.887 77.005 1.00 46.25 136 LYS F O 1
ATOM 7304 N N . THR F 1 138 ? 18.040 -13.686 75.304 1.00 48.88 137 THR F N 1
ATOM 7305 C CA . THR F 1 138 ? 19.096 -14.471 75.926 1.00 49.87 137 THR F CA 1
ATOM 7306 C C . THR F 1 138 ? 20.324 -13.618 76.219 1.00 50.31 137 THR F C 1
ATOM 7307 O O . THR F 1 138 ? 20.725 -12.785 75.401 1.00 53.32 137 THR F O 1
ATOM 7311 N N . GLU F 1 139 ? 20.915 -13.833 77.395 1.00 45.32 138 GLU F N 1
ATOM 7312 C CA . GLU F 1 139 ? 22.227 -13.307 77.734 1.00 49.78 138 GLU F CA 1
ATOM 7313 C C . GLU F 1 139 ? 23.129 -14.461 78.151 1.00 46.25 138 GLU F C 1
ATOM 7314 O O . GLU F 1 139 ? 22.651 -15.502 78.609 1.00 43.27 138 GLU F O 1
ATOM 7320 N N . THR F 1 140 ? 24.437 -14.278 77.981 1.00 44.50 139 THR F N 1
ATOM 7321 C CA . THR F 1 140 ? 25.401 -15.340 78.227 1.00 44.36 139 THR F CA 1
ATOM 7322 C C . THR F 1 140 ? 26.559 -14.819 79.068 1.00 48.23 139 THR F C 1
ATOM 7323 O O . THR F 1 140 ? 26.737 -13.612 79.257 1.00 49.41 139 THR F O 1
ATOM 7327 N N . SER F 1 141 ? 27.364 -15.760 79.557 1.00 42.39 140 SER F N 1
ATOM 7328 C CA . SER F 1 141 ? 28.513 -15.438 80.384 1.00 43.38 140 SER F CA 1
ATOM 7329 C C . SER F 1 141 ? 29.530 -16.566 80.278 1.00 44.68 140 SER F C 1
ATOM 7330 O O . SER F 1 141 ? 29.174 -17.723 80.032 1.00 42.98 140 SER F O 1
ATOM 7333 N N . ARG F 1 142 ? 30.798 -16.211 80.481 1.00 46.38 141 ARG F N 1
ATOM 7334 C CA . ARG F 1 142 ? 31.905 -17.161 80.535 1.00 47.78 141 ARG F CA 1
ATOM 7335 C C . ARG F 1 142 ? 32.681 -16.882 81.814 1.00 48.53 141 ARG F C 1
ATOM 7336 O O . ARG F 1 142 ? 33.142 -15.756 82.021 1.00 53.64 141 ARG F O 1
ATOM 7344 N N . VAL F 1 143 ? 32.805 -17.890 82.683 1.00 43.58 142 VAL F N 1
ATOM 7345 C CA . VAL F 1 143 ? 33.363 -17.712 84.022 1.00 42.50 142 VAL F CA 1
ATOM 7346 C C . VAL F 1 143 ? 34.385 -18.807 84.305 1.00 42.91 142 VAL F C 1
ATOM 7347 O O . VAL F 1 143 ? 34.199 -19.961 83.900 1.00 43.66 142 VAL F O 1
ATOM 7351 N N . LEU F 1 144 ? 35.456 -18.450 85.015 1.00 40.74 143 LEU F N 1
ATOM 7352 C CA . LEU F 1 144 ? 36.453 -19.405 85.489 1.00 39.14 143 LEU F CA 1
ATOM 7353 C C . LEU F 1 144 ? 36.366 -19.505 87.007 1.00 41.26 143 LEU F C 1
ATOM 7354 O O . LEU F 1 144 ? 36.557 -18.508 87.712 1.00 38.96 143 LEU F O 1
ATOM 7359 N N . PHE F 1 145 ? 36.097 -20.709 87.501 1.00 37.50 144 PHE F N 1
ATOM 7360 C CA . PHE F 1 145 ? 35.977 -20.983 88.923 1.00 34.33 144 PHE F CA 1
ATOM 7361 C C . PHE F 1 145 ? 37.212 -21.720 89.425 1.00 39.06 144 PHE F C 1
ATOM 7362 O O . PHE F 1 145 ? 37.819 -22.517 88.703 1.00 40.64 144 PHE F O 1
ATOM 7370 N N . SER F 1 146 ? 37.578 -21.449 90.672 1.00 37.33 145 SER F N 1
ATOM 7371 C CA . SER F 1 146 ? 38.699 -22.130 91.299 1.00 36.78 145 SER F CA 1
ATOM 7372 C C . SER F 1 146 ? 38.194 -23.344 92.079 1.00 37.24 145 SER F C 1
ATOM 7373 O O . SER F 1 146 ? 36.993 -23.506 92.314 1.00 33.39 145 SER F O 1
ATOM 7376 N N . GLY F 1 147 ? 39.129 -24.201 92.490 1.00 37.32 146 GLY F N 1
ATOM 7377 C CA . GLY F 1 147 ? 38.809 -25.374 93.288 1.00 35.55 146 GLY F CA 1
ATOM 7378 C C . GLY F 1 147 ? 38.685 -26.627 92.441 1.00 39.25 146 GLY F C 1
ATOM 7379 O O . GLY F 1 147 ? 38.896 -26.626 91.224 1.00 39.88 146 GLY F O 1
ATOM 7380 N N . ASP F 1 148 ? 38.322 -27.723 93.107 1.00 38.05 147 ASP F N 1
ATOM 7381 C CA . ASP F 1 148 ? 38.160 -28.996 92.414 1.00 38.81 147 ASP F CA 1
ATOM 7382 C C . ASP F 1 148 ? 36.769 -29.048 91.781 1.00 33.70 147 ASP F C 1
ATOM 7383 O O . ASP F 1 148 ? 36.017 -28.069 91.804 1.00 32.26 147 ASP F O 1
ATOM 7388 N N . CYS F 1 149 ? 36.401 -30.207 91.222 1.00 31.91 148 CYS F N 1
ATOM 7389 C CA A CYS F 1 149 ? 35.142 -30.286 90.490 0.50 33.25 148 CYS F CA 1
ATOM 7390 C CA B CYS F 1 149 ? 35.136 -30.323 90.499 0.50 33.27 148 CYS F CA 1
ATOM 7391 C C . CYS F 1 149 ? 33.948 -29.982 91.392 1.00 29.63 148 CYS F C 1
ATOM 7392 O O . CYS F 1 149 ? 33.020 -29.279 90.973 1.00 29.33 148 CYS F O 1
ATOM 7397 N N . GLN F 1 150 ? 33.957 -30.467 92.634 1.00 32.30 149 GLN F N 1
ATOM 7398 C CA . GLN F 1 150 ? 32.826 -30.190 93.518 1.00 32.53 149 GLN F CA 1
ATOM 7399 C C . GLN F 1 150 ? 32.706 -28.701 93.822 1.00 28.30 149 GLN F C 1
ATOM 7400 O O . GLN F 1 150 ? 31.594 -28.164 93.882 1.00 29.26 149 GLN F O 1
ATOM 7406 N N . ASP F 1 151 ? 33.838 -28.015 94.020 1.00 25.96 150 ASP F N 1
ATOM 7407 C CA . ASP F 1 151 ? 33.801 -26.571 94.238 1.00 24.95 150 ASP F CA 1
ATOM 7408 C C . ASP F 1 151 ? 33.254 -25.852 93.016 1.00 28.37 150 ASP F C 1
ATOM 7409 O O . ASP F 1 151 ? 32.397 -24.968 93.131 1.00 26.96 150 ASP F O 1
ATOM 7414 N N . VAL F 1 152 ? 33.745 -26.223 91.833 1.00 29.09 151 VAL F N 1
ATOM 7415 C CA . VAL F 1 152 ? 33.292 -25.594 90.593 1.00 26.08 151 VAL F CA 1
ATOM 7416 C C . VAL F 1 152 ? 31.788 -25.760 90.431 1.00 28.90 151 VAL F C 1
ATOM 7417 O O . VAL F 1 152 ? 31.071 -24.803 90.111 1.00 28.47 151 VAL F O 1
ATOM 7421 N N . VAL F 1 153 ? 31.283 -26.975 90.662 1.00 27.68 152 VAL F N 1
ATOM 7422 C CA . VAL F 1 153 ? 29.855 -27.231 90.507 1.00 25.01 152 VAL F CA 1
ATOM 7423 C C . VAL F 1 153 ? 29.055 -26.399 91.501 1.00 27.27 152 VAL F C 1
ATOM 7424 O O . VAL F 1 153 ? 28.068 -25.747 91.137 1.00 28.20 152 VAL F O 1
ATOM 7428 N N . GLU F 1 154 ? 29.468 -26.415 92.770 1.00 23.32 153 GLU F N 1
ATOM 7429 C CA . GLU F 1 154 ? 28.786 -25.620 93.786 1.00 24.14 153 GLU F CA 1
ATOM 7430 C C . GLU F 1 154 ? 28.692 -24.157 93.371 1.00 26.02 153 GLU F C 1
ATOM 7431 O O . GLU F 1 154 ? 27.615 -23.548 93.417 1.00 26.00 153 GLU F O 1
ATOM 7437 N N . LYS F 1 155 ? 29.815 -23.579 92.948 1.00 25.94 154 LYS F N 1
ATOM 7438 C CA . LYS F 1 155 ? 29.835 -22.156 92.653 1.00 26.25 154 LYS F CA 1
ATOM 7439 C C . LYS F 1 155 ? 29.128 -21.843 91.344 1.00 28.22 154 LYS F C 1
ATOM 7440 O O . LYS F 1 155 ? 28.500 -20.783 91.227 1.00 27.98 154 LYS F O 1
ATOM 7446 N N . ALA F 1 156 ? 29.197 -22.755 90.371 1.00 28.99 155 ALA F N 1
ATOM 7447 C CA . ALA F 1 156 ? 28.481 -22.558 89.115 1.00 28.21 155 ALA F CA 1
ATOM 7448 C C . ALA F 1 156 ? 26.974 -22.560 89.330 1.00 27.84 155 ALA F C 1
ATOM 7449 O O . ALA F 1 156 ? 26.254 -21.769 88.714 1.00 28.52 155 ALA F O 1
ATOM 7451 N N . VAL F 1 157 ? 26.473 -23.448 90.194 1.00 29.10 156 VAL F N 1
ATOM 7452 C CA . VAL F 1 157 ? 25.039 -23.474 90.469 1.00 30.01 156 VAL F CA 1
ATOM 7453 C C . VAL F 1 157 ? 24.605 -22.154 91.096 1.00 30.27 156 VAL F C 1
ATOM 7454 O O . VAL F 1 157 ? 23.623 -21.534 90.669 1.00 28.35 156 VAL F O 1
ATOM 7458 N N . HIS F 1 158 ? 25.349 -21.696 92.107 1.00 26.07 157 HIS F N 1
ATOM 7459 C CA . HIS F 1 158 ? 25.022 -20.441 92.778 1.00 25.93 157 HIS F CA 1
ATOM 7460 C C . HIS F 1 158 ? 25.067 -19.263 91.808 1.00 28.26 157 HIS F C 1
ATOM 7461 O O . HIS F 1 158 ? 24.171 -18.412 91.808 1.00 29.43 157 HIS F O 1
ATOM 7468 N N . TYR F 1 159 ? 26.107 -19.199 90.972 1.00 27.21 158 TYR F N 1
ATOM 7469 C CA . TYR F 1 159 ? 26.218 -18.121 89.990 1.00 30.79 158 TYR F CA 1
ATOM 7470 C C . TYR F 1 159 ? 25.016 -18.099 89.056 1.00 30.35 158 TYR F C 1
ATOM 7471 O O . TYR F 1 159 ? 24.426 -17.041 88.810 1.00 32.29 158 TYR F O 1
ATOM 7480 N N . SER F 1 160 ? 24.639 -19.265 88.521 1.00 29.88 159 SER F N 1
ATOM 7481 C CA . SER F 1 160 ? 23.526 -19.319 87.577 1.00 28.37 159 SER F CA 1
ATOM 7482 C C . SER F 1 160 ? 22.239 -18.804 88.212 1.00 31.28 159 SER F C 1
ATOM 7483 O O . SER F 1 160 ? 21.453 -18.101 87.565 1.00 33.86 159 SER F O 1
ATOM 7486 N N . LEU F 1 161 ? 22.017 -19.133 89.484 1.00 31.38 160 LEU F N 1
ATOM 7487 C CA . LEU F 1 161 ? 20.823 -18.669 90.178 1.00 30.88 160 LEU F CA 1
ATOM 7488 C C . LEU F 1 161 ? 20.911 -17.180 90.486 1.00 30.69 160 LEU F C 1
ATOM 7489 O O . LEU F 1 161 ? 19.964 -16.426 90.227 1.00 35.94 160 LEU F O 1
ATOM 7494 N N . ALA F 1 162 ? 22.050 -16.736 91.027 1.00 28.54 161 ALA F N 1
ATOM 7495 C CA . ALA F 1 162 ? 22.196 -15.333 91.401 1.00 30.05 161 ALA F CA 1
ATOM 7496 C C . ALA F 1 162 ? 21.997 -14.420 90.198 1.00 35.32 161 ALA F C 1
ATOM 7497 O O . ALA F 1 162 ? 21.309 -13.398 90.297 1.00 37.93 161 ALA F O 1
ATOM 7499 N N . GLU F 1 163 ? 22.570 -14.781 89.048 1.00 33.87 162 GLU F N 1
ATOM 7500 C CA . GLU F 1 163 ? 22.423 -13.934 87.868 1.00 38.75 162 GLU F CA 1
ATOM 7501 C C . GLU F 1 163 ? 20.974 -13.881 87.393 1.00 33.49 162 GLU F C 1
ATOM 7502 O O . GLU F 1 163 ? 20.494 -12.821 86.979 1.00 37.00 162 GLU F O 1
ATOM 7508 N N . LEU F 1 164 ? 20.256 -15.006 87.452 1.00 33.18 163 LEU F N 1
ATOM 7509 C CA . LEU F 1 164 ? 18.864 -14.999 87.006 1.00 38.79 163 LEU F CA 1
ATOM 7510 C C . LEU F 1 164 ? 17.991 -14.147 87.921 1.00 32.91 163 LEU F C 1
ATOM 7511 O O . LEU F 1 164 ? 17.101 -13.431 87.448 1.00 35.19 163 LEU F O 1
ATOM 7516 N N . VAL F 1 165 ? 18.233 -14.205 89.232 1.00 32.67 164 VAL F N 1
ATOM 7517 C CA . VAL F 1 165 ? 17.475 -13.361 90.152 1.00 37.01 164 VAL F CA 1
ATOM 7518 C C . VAL F 1 165 ? 17.707 -11.888 89.836 1.00 41.98 164 VAL F C 1
ATOM 7519 O O . VAL F 1 165 ? 16.772 -11.076 89.870 1.00 42.40 164 VAL F O 1
ATOM 7523 N N . THR F 1 166 ? 18.946 -11.519 89.502 1.00 42.99 165 THR F N 1
ATOM 7524 C CA . THR F 1 166 ? 19.221 -10.134 89.123 1.00 47.40 165 THR F CA 1
ATOM 7525 C C . THR F 1 166 ? 18.482 -9.756 87.846 1.00 50.36 165 THR F C 1
ATOM 7526 O O . THR F 1 166 ? 17.841 -8.702 87.777 1.00 52.33 165 THR F O 1
ATOM 7530 N N . LYS F 1 167 ? 18.567 -10.601 86.814 1.00 51.67 166 LYS F N 1
ATOM 7531 C CA . LYS F 1 167 ? 17.947 -10.260 85.534 1.00 53.89 166 LYS F CA 1
ATOM 7532 C C . LYS F 1 167 ? 16.427 -10.198 85.640 1.00 57.38 166 LYS F C 1
ATOM 7533 O O . LYS F 1 167 ? 15.794 -9.369 84.977 1.00 61.33 166 LYS F O 1
ATOM 7539 N N . LEU F 1 168 ? 15.829 -11.046 86.473 1.00 58.43 167 LEU F N 1
ATOM 7540 C CA . LEU F 1 168 ? 14.416 -10.946 86.810 1.00 58.83 167 LEU F CA 1
ATOM 7541 C C . LEU F 1 168 ? 14.128 -9.817 87.801 1.00 63.83 167 LEU F C 1
ATOM 7542 O O . LEU F 1 168 ? 13.036 -9.783 88.379 1.00 60.21 167 LEU F O 1
ATOM 7547 N N . SER F 1 169 ? 15.085 -8.912 88.006 1.00 70.84 168 SER F N 1
ATOM 7548 C CA . SER F 1 169 ? 14.978 -7.798 88.952 1.00 76.15 168 SER F CA 1
ATOM 7549 C C . SER F 1 169 ? 14.687 -8.284 90.368 1.00 76.05 168 SER F C 1
ATOM 7550 O O . SER F 1 169 ? 15.590 -8.723 91.082 1.00 73.53 168 SER F O 1
ATOM 7553 N N . MET G 1 3 ? -7.370 -64.074 -43.559 1.00 98.67 2 MET G N 1
ATOM 7554 C CA . MET G 1 3 ? -6.772 -63.405 -42.409 1.00 95.04 2 MET G CA 1
ATOM 7555 C C . MET G 1 3 ? -6.139 -64.414 -41.453 1.00 90.99 2 MET G C 1
ATOM 7556 O O . MET G 1 3 ? -6.765 -65.408 -41.083 1.00 93.39 2 MET G O 1
ATOM 7561 N N . SER G 1 4 ? -4.897 -64.155 -41.060 1.00 84.56 3 SER G N 1
ATOM 7562 C CA . SER G 1 4 ? -4.193 -65.012 -40.119 1.00 81.65 3 SER G CA 1
ATOM 7563 C C . SER G 1 4 ? -4.539 -64.624 -38.683 1.00 76.24 3 SER G C 1
ATOM 7564 O O . SER G 1 4 ? -5.058 -63.538 -38.411 1.00 73.47 3 SER G O 1
ATOM 7567 N N . ASN G 1 5 ? -4.246 -65.538 -37.760 1.00 75.55 4 ASN G N 1
ATOM 7568 C CA . ASN G 1 5 ? -4.531 -65.294 -36.353 1.00 72.02 4 ASN G CA 1
ATOM 7569 C C . ASN G 1 5 ? -3.631 -64.192 -35.804 1.00 61.87 4 ASN G C 1
ATOM 7570 O O . ASN G 1 5 ? -2.496 -63.999 -36.251 1.00 57.95 4 ASN G O 1
ATOM 7575 N N . LEU G 1 6 ? -4.154 -63.465 -34.822 1.00 58.23 5 LEU G N 1
ATOM 7576 C CA . LEU G 1 6 ? -3.421 -62.348 -34.244 1.00 52.90 5 LEU G CA 1
ATOM 7577 C C . LEU G 1 6 ? -2.283 -62.853 -33.364 1.00 47.23 5 LEU G C 1
ATOM 7578 O O . LEU G 1 6 ? -2.486 -63.695 -32.484 1.00 45.97 5 LEU G O 1
ATOM 7583 N N . TYR G 1 7 ? -1.084 -62.339 -33.613 1.00 45.33 6 TYR G N 1
ATOM 7584 C CA . TYR G 1 7 ? 0.099 -62.684 -32.841 1.00 42.01 6 TYR G CA 1
ATOM 7585 C C . TYR G 1 7 ? 0.221 -61.705 -31.680 1.00 39.32 6 TYR G C 1
ATOM 7586 O O . TYR G 1 7 ? 0.260 -60.489 -31.891 1.00 38.22 6 TYR G O 1
ATOM 7595 N N . HIS G 1 8 ? 0.268 -62.228 -30.460 1.00 38.89 7 HIS G N 1
ATOM 7596 C CA . HIS G 1 8 ? 0.393 -61.387 -29.272 1.00 36.93 7 HIS G CA 1
ATOM 7597 C C . HIS G 1 8 ? 1.874 -61.215 -28.976 1.00 36.65 7 HIS G C 1
ATOM 7598 O O . HIS G 1 8 ? 2.517 -62.112 -28.426 1.00 37.45 7 HIS G O 1
ATOM 7605 N N . ASP G 1 9 ? 2.420 -60.060 -29.348 1.00 34.49 8 ASP G N 1
ATOM 7606 C CA . ASP G 1 9 ? 3.815 -59.774 -29.061 1.00 35.31 8 ASP G CA 1
ATOM 7607 C C . ASP G 1 9 ? 4.031 -59.677 -27.558 1.00 39.17 8 ASP G C 1
ATOM 7608 O O . ASP G 1 9 ? 3.204 -59.125 -26.826 1.00 36.88 8 ASP G O 1
ATOM 7613 N N . ASN G 1 10 ? 5.150 -60.232 -27.100 1.00 37.54 9 ASN G N 1
ATOM 7614 C CA . ASN G 1 10 ? 5.437 -60.336 -25.677 1.00 33.20 9 ASN G CA 1
ATOM 7615 C C . ASN G 1 10 ? 6.655 -59.522 -25.252 1.00 35.06 9 ASN G C 1
ATOM 7616 O O . ASN G 1 10 ? 7.171 -59.743 -24.156 1.00 34.07 9 ASN G O 1
ATOM 7621 N N . THR G 1 11 ? 7.133 -58.598 -26.086 1.00 35.52 10 THR G N 1
ATOM 7622 C CA . THR G 1 11 ? 8.260 -57.747 -25.726 1.00 34.80 10 THR G CA 1
ATOM 7623 C C . THR G 1 11 ? 7.776 -56.453 -25.082 1.00 33.70 10 THR G C 1
ATOM 7624 O O . THR G 1 11 ? 6.685 -55.954 -25.374 1.00 32.35 10 THR G O 1
ATOM 7628 N N . ILE G 1 12 ? 8.611 -55.901 -24.208 1.00 31.21 11 ILE G N 1
ATOM 7629 C CA . ILE G 1 12 ? 8.275 -54.709 -23.436 1.00 33.83 11 ILE G CA 1
ATOM 7630 C C . ILE G 1 12 ? 9.427 -53.717 -23.558 1.00 31.11 11 ILE G C 1
ATOM 7631 O O . ILE G 1 12 ? 10.596 -54.094 -23.413 1.00 30.37 11 ILE G O 1
ATOM 7636 N N . THR G 1 13 ? 9.106 -52.464 -23.874 1.00 28.20 12 THR G N 1
ATOM 7637 C CA . THR G 1 13 ? 10.162 -51.476 -24.041 1.00 26.91 12 THR G CA 1
ATOM 7638 C C . THR G 1 13 ? 10.648 -50.962 -22.686 1.00 31.47 12 THR G C 1
ATOM 7639 O O . THR G 1 13 ? 10.012 -51.157 -21.647 1.00 28.87 12 THR G O 1
ATOM 7643 N N . VAL G 1 14 ? 11.803 -50.292 -22.719 1.00 28.55 13 VAL G N 1
ATOM 7644 C CA . VAL G 1 14 ? 12.325 -49.622 -21.530 1.00 30.16 13 VAL G CA 1
ATOM 7645 C C . VAL G 1 14 ? 11.320 -48.603 -21.008 1.00 29.64 13 VAL G C 1
ATOM 7646 O O . VAL G 1 14 ? 11.098 -48.490 -19.794 1.00 26.39 13 VAL G O 1
ATOM 7650 N N . ALA G 1 15 ? 10.695 -47.848 -21.915 1.00 29.32 14 ALA G N 1
ATOM 7651 C CA . ALA G 1 15 ? 9.716 -46.848 -21.496 1.00 30.16 14 ALA G CA 1
ATOM 7652 C C . ALA G 1 15 ? 8.505 -47.498 -20.836 1.00 28.82 14 ALA G C 1
ATOM 7653 O O . ALA G 1 15 ? 7.972 -46.975 -19.849 1.00 27.14 14 ALA G O 1
ATOM 7655 N N . GLU G 1 16 ? 8.054 -48.636 -21.371 1.00 28.55 15 GLU G N 1
ATOM 7656 C CA . GLU G 1 16 ? 6.979 -49.386 -20.732 1.00 28.46 15 GLU G CA 1
ATOM 7657 C C . GLU G 1 16 ? 7.406 -49.887 -19.359 1.00 31.06 15 GLU G C 1
ATOM 7658 O O . GLU G 1 16 ? 6.610 -49.881 -18.412 1.00 33.60 15 GLU G O 1
ATOM 7664 N N . LEU G 1 17 ? 8.659 -50.334 -19.235 1.00 28.44 16 LEU G N 1
ATOM 7665 C CA . LEU G 1 17 ? 9.162 -50.777 -17.939 1.00 28.10 16 LEU G CA 1
ATOM 7666 C C . LEU G 1 17 ? 9.228 -49.621 -16.948 1.00 28.73 16 LEU G C 1
ATOM 7667 O O . LEU G 1 17 ? 8.828 -49.772 -15.789 1.00 28.66 16 LEU G O 1
ATOM 7672 N N . THR G 1 18 ? 9.740 -48.456 -17.368 1.00 25.88 17 THR G N 1
ATOM 7673 C CA . THR G 1 18 ? 9.855 -47.362 -16.401 1.00 28.74 17 THR G CA 1
ATOM 7674 C C . THR G 1 18 ? 8.483 -46.904 -15.934 1.00 31.57 17 THR G C 1
ATOM 7675 O O . THR G 1 18 ? 8.330 -46.498 -14.775 1.00 31.93 17 THR G O 1
ATOM 7679 N N . LYS G 1 19 ? 7.480 -46.980 -16.811 1.00 34.05 18 LYS G N 1
ATOM 7680 C CA . LYS G 1 19 ? 6.121 -46.644 -16.402 1.00 37.14 18 LYS G CA 1
ATOM 7681 C C . LYS G 1 19 ? 5.603 -47.639 -15.365 1.00 36.66 18 LYS G C 1
ATOM 7682 O O . LYS G 1 19 ? 5.042 -47.244 -14.334 1.00 34.31 18 LYS G O 1
ATOM 7688 N N . LYS G 1 20 ? 5.796 -48.937 -15.620 1.00 36.09 19 LYS G N 1
ATOM 7689 C CA . LYS G 1 20 ? 5.386 -49.962 -14.663 1.00 34.77 19 LYS G CA 1
ATOM 7690 C C . LYS G 1 20 ? 6.148 -49.821 -13.350 1.00 36.79 19 LYS G C 1
ATOM 7691 O O . LYS G 1 20 ? 5.554 -49.869 -12.268 1.00 41.14 19 LYS G O 1
ATOM 7697 N N . LEU G 1 21 ? 7.470 -49.648 -13.431 1.00 33.38 20 LEU G N 1
ATOM 7698 C CA . LEU G 1 21 ? 8.274 -49.461 -12.226 1.00 33.71 20 LEU G CA 1
ATOM 7699 C C . LEU G 1 21 ? 7.840 -48.220 -11.456 1.00 33.45 20 LEU G C 1
ATOM 7700 O O . LEU G 1 21 ? 7.808 -48.227 -10.220 1.00 35.02 20 LEU G O 1
ATOM 7705 N N . ALA G 1 22 ? 7.496 -47.144 -12.168 1.00 31.66 21 ALA G N 1
ATOM 7706 C CA . ALA G 1 22 ? 7.040 -45.933 -11.493 1.00 34.53 21 ALA G CA 1
ATOM 7707 C C . ALA G 1 22 ? 5.755 -46.186 -10.712 1.00 36.51 21 ALA G C 1
ATOM 7708 O O . ALA G 1 22 ? 5.616 -45.736 -9.568 1.00 34.15 21 ALA G O 1
ATOM 7710 N N . SER G 1 23 ? 4.810 -46.918 -11.305 1.00 34.13 22 SER G N 1
ATOM 7711 C CA . SER G 1 23 ? 3.576 -47.246 -10.598 1.00 36.08 22 SER G CA 1
ATOM 7712 C C . SER G 1 23 ? 3.858 -48.066 -9.345 1.00 35.43 22 SER G C 1
ATOM 7713 O O . SER G 1 23 ? 3.357 -47.750 -8.260 1.00 35.03 22 SER G O 1
ATOM 7716 N N . ARG G 1 24 ? 4.654 -49.132 -9.478 1.00 34.14 23 ARG G N 1
ATOM 7717 C CA . ARG G 1 24 ? 4.960 -49.983 -8.329 1.00 39.20 23 ARG G CA 1
ATOM 7718 C C . ARG G 1 24 ? 5.578 -49.173 -7.199 1.00 36.68 23 ARG G C 1
ATOM 7719 O O . ARG G 1 24 ? 5.137 -49.253 -6.046 1.00 38.27 23 ARG G O 1
ATOM 7727 N N . LEU G 1 25 ? 6.603 -48.382 -7.515 1.00 32.03 24 LEU G N 1
ATOM 7728 C CA . LEU G 1 25 ? 7.333 -47.661 -6.477 1.00 37.45 24 LEU G CA 1
ATOM 7729 C C . LEU G 1 25 ? 6.467 -46.579 -5.840 1.00 37.87 24 LEU G C 1
ATOM 7730 O O . LEU G 1 25 ? 6.432 -46.442 -4.612 1.00 37.40 24 LEU G O 1
ATOM 7735 N N . ILE G 1 26 ? 5.757 -45.803 -6.661 1.00 38.81 25 ILE G N 1
ATOM 7736 C CA . ILE G 1 26 ? 4.930 -44.720 -6.134 1.00 41.70 25 ILE G CA 1
ATOM 7737 C C . ILE G 1 26 ? 3.810 -45.278 -5.266 1.00 42.78 25 ILE G C 1
ATOM 7738 O O . ILE G 1 26 ? 3.550 -44.781 -4.163 1.00 43.81 25 ILE G O 1
ATOM 7743 N N . ASP G 1 27 ? 3.132 -46.325 -5.746 1.00 46.23 26 ASP G N 1
ATOM 7744 C CA . ASP G 1 27 ? 2.023 -46.891 -4.981 1.00 47.38 26 ASP G CA 1
ATOM 7745 C C . ASP G 1 27 ? 2.486 -47.410 -3.626 1.00 48.49 26 ASP G C 1
ATOM 7746 O O . ASP G 1 27 ? 1.727 -47.366 -2.651 1.00 50.41 26 ASP G O 1
ATOM 7751 N N . ALA G 1 28 ? 3.722 -47.891 -3.539 1.00 45.34 27 ALA G N 1
ATOM 7752 C CA . ALA G 1 28 ? 4.262 -48.413 -2.293 1.00 45.56 27 ALA G CA 1
ATOM 7753 C C . ALA G 1 28 ? 5.028 -47.367 -1.488 1.00 45.93 27 ALA G C 1
ATOM 7754 O O . ALA G 1 28 ? 5.515 -47.682 -0.396 1.00 47.89 27 ALA G O 1
ATOM 7756 N N . GLY G 1 29 ? 5.142 -46.140 -1.988 1.00 42.41 28 GLY G N 1
ATOM 7757 C CA . GLY G 1 29 ? 5.884 -45.114 -1.277 1.00 41.70 28 GLY G CA 1
ATOM 7758 C C . GLY G 1 29 ? 7.377 -45.347 -1.212 1.00 41.48 28 GLY G C 1
ATOM 7759 O O . GLY G 1 29 ? 8.023 -44.923 -0.249 1.00 41.02 28 GLY G O 1
ATOM 7760 N N . LEU G 1 30 ? 7.946 -46.004 -2.217 1.00 39.25 29 LEU G N 1
ATOM 7761 C CA . LEU G 1 30 ? 9.357 -46.360 -2.230 1.00 39.26 29 LEU G CA 1
ATOM 7762 C C . LEU G 1 30 ? 10.153 -45.418 -3.128 1.00 39.07 29 LEU G C 1
ATOM 7763 O O . LEU G 1 30 ? 9.648 -44.900 -4.127 1.00 36.84 29 LEU G O 1
ATOM 7768 N N . ARG G 1 31 ? 11.418 -45.223 -2.769 1.00 37.10 30 ARG G N 1
ATOM 7769 C CA . ARG G 1 31 ? 12.333 -44.386 -3.528 1.00 38.81 30 ARG G CA 1
ATOM 7770 C C . ARG G 1 31 ? 13.484 -45.234 -4.049 1.00 39.50 30 ARG G C 1
ATOM 7771 O O . ARG G 1 31 ? 13.936 -46.168 -3.378 1.00 35.44 30 ARG G O 1
ATOM 7779 N N . LEU G 1 32 ? 13.952 -44.895 -5.247 1.00 33.75 31 LEU G N 1
ATOM 7780 C CA . LEU G 1 32 ? 14.918 -45.686 -5.993 1.00 33.42 31 LEU G CA 1
ATOM 7781 C C . LEU G 1 32 ? 16.191 -44.886 -6.237 1.00 30.82 31 LEU G C 1
ATOM 7782 O O . LEU G 1 32 ? 16.140 -43.678 -6.480 1.00 33.81 31 LEU G O 1
ATOM 7787 N N . THR G 1 33 ? 17.331 -45.572 -6.196 1.00 28.75 32 THR G N 1
ATOM 7788 C CA . THR G 1 33 ? 18.617 -44.991 -6.559 1.00 25.60 32 THR G CA 1
ATOM 7789 C C . THR G 1 33 ? 19.382 -46.015 -7.387 1.00 25.93 32 THR G C 1
ATOM 7790 O O . THR G 1 33 ? 19.072 -47.208 -7.361 1.00 29.02 32 THR G O 1
ATOM 7794 N N . THR G 1 34 ? 20.382 -45.550 -8.134 1.00 25.06 33 THR G N 1
ATOM 7795 C CA . THR G 1 34 ? 21.133 -46.435 -9.018 1.00 27.25 33 THR G CA 1
ATOM 7796 C C . THR G 1 34 ? 22.614 -46.093 -8.982 1.00 29.19 33 THR G C 1
ATOM 7797 O O . THR G 1 34 ? 22.997 -44.939 -8.774 1.00 28.96 33 THR G O 1
ATOM 7801 N N . ALA G 1 35 ? 23.445 -47.111 -9.204 1.00 28.61 34 ALA G N 1
ATOM 7802 C CA . ALA G 1 35 ? 24.876 -46.931 -9.433 1.00 26.72 34 ALA G CA 1
ATOM 7803 C C . ALA G 1 35 ? 25.259 -47.736 -10.667 1.00 26.67 34 ALA G C 1
ATOM 7804 O O . ALA G 1 35 ? 25.006 -48.942 -10.717 1.00 31.01 34 ALA G O 1
ATOM 7806 N N . GLU G 1 36 ? 25.862 -47.076 -11.657 1.00 25.73 35 GLU G N 1
ATOM 7807 C CA . GLU G 1 36 ? 26.173 -47.686 -12.947 1.00 30.45 35 GLU G CA 1
ATOM 7808 C C . GLU G 1 36 ? 27.673 -47.720 -13.202 1.00 23.10 35 GLU G C 1
ATOM 7809 O O . GLU G 1 36 ? 28.349 -46.694 -13.097 1.00 28.02 35 GLU G O 1
ATOM 7815 N N . SER G 1 37 ? 28.173 -48.885 -13.601 1.00 25.52 36 SER G N 1
ATOM 7816 C CA A SER G 1 37 ? 29.577 -49.059 -13.981 0.50 25.81 36 SER G CA 1
ATOM 7817 C CA B SER G 1 37 ? 29.577 -49.063 -13.977 0.50 25.82 36 SER G CA 1
ATOM 7818 C C . SER G 1 37 ? 29.624 -49.935 -15.235 1.00 27.53 36 SER G C 1
ATOM 7819 O O . SER G 1 37 ? 29.913 -51.129 -15.148 1.00 32.94 36 SER G O 1
ATOM 7824 N N . CYS G 1 38 ? 29.314 -49.312 -16.383 1.00 29.01 37 CYS G N 1
ATOM 7825 C CA . CYS G 1 38 ? 29.478 -49.787 -17.764 1.00 33.76 37 CYS G CA 1
ATOM 7826 C C . CYS G 1 38 ? 28.327 -49.300 -18.642 1.00 32.17 37 CYS G C 1
ATOM 7827 O O . CYS G 1 38 ? 28.459 -49.272 -19.869 1.00 38.26 37 CYS G O 1
ATOM 7830 N N . THR G 1 39 ? 27.209 -48.890 -18.042 1.00 29.61 38 THR G N 1
ATOM 7831 C CA . THR G 1 39 ? 26.082 -48.398 -18.828 1.00 31.34 38 THR G CA 1
ATOM 7832 C C . THR G 1 39 ? 26.124 -46.887 -19.031 1.00 31.23 38 THR G C 1
ATOM 7833 O O . THR G 1 39 ? 25.270 -46.342 -19.744 1.00 31.47 38 THR G O 1
ATOM 7837 N N . GLY G 1 40 ? 27.091 -46.201 -18.421 1.00 27.44 39 GLY G N 1
ATOM 7838 C CA . GLY G 1 40 ? 27.394 -44.829 -18.773 1.00 28.40 39 GLY G CA 1
ATOM 7839 C C . GLY G 1 40 ? 26.372 -43.792 -18.368 1.00 29.93 39 GLY G C 1
ATOM 7840 O O . GLY G 1 40 ? 26.502 -42.631 -18.769 1.00 29.66 39 GLY G O 1
ATOM 7841 N N . GLY G 1 41 ? 25.369 -44.160 -17.577 1.00 26.39 40 GLY G N 1
ATOM 7842 C CA . GLY G 1 41 ? 24.300 -43.247 -17.230 1.00 27.66 40 GLY G CA 1
ATOM 7843 C C . GLY G 1 41 ? 23.012 -43.476 -17.987 1.00 26.35 40 GLY G C 1
ATOM 7844 O O . GLY G 1 41 ? 22.028 -42.771 -17.729 1.00 24.80 40 GLY G O 1
ATOM 7845 N N . LYS G 1 42 ? 22.984 -44.450 -18.905 1.00 22.31 41 LYS G N 1
ATOM 7846 C CA . LYS G 1 42 ? 21.767 -44.717 -19.668 1.00 26.98 41 LYS G CA 1
ATOM 7847 C C . LYS G 1 42 ? 20.625 -45.176 -18.769 1.00 24.68 41 LYS G C 1
ATOM 7848 O O . LYS G 1 42 ? 19.454 -44.940 -19.091 1.00 23.17 41 LYS G O 1
ATOM 7854 N N . LEU G 1 43 ? 20.936 -45.853 -17.659 1.00 23.97 42 LEU G N 1
ATOM 7855 C CA . LEU G 1 43 ? 19.885 -46.240 -16.722 1.00 22.90 42 LEU G CA 1
ATOM 7856 C C . LEU G 1 43 ? 19.274 -45.011 -16.059 1.00 23.46 42 LEU G C 1
ATOM 7857 O O . LEU G 1 43 ? 18.046 -44.866 -16.010 1.00 24.27 42 LEU G O 1
ATOM 7862 N N . SER G 1 44 ? 20.122 -44.108 -15.556 1.00 20.95 43 SER G N 1
ATOM 7863 C CA . SER G 1 44 ? 19.624 -42.869 -14.969 1.00 24.68 43 SER G CA 1
ATOM 7864 C C . SER G 1 44 ? 18.784 -42.080 -15.970 1.00 28.16 43 SER G C 1
ATOM 7865 O O . SER G 1 44 ? 17.726 -41.541 -15.621 1.00 25.69 43 SER G O 1
ATOM 7868 N N . VAL G 1 45 ? 19.230 -42.012 -17.227 1.00 26.95 44 VAL G N 1
ATOM 7869 C CA . VAL G 1 45 ? 18.481 -41.261 -18.232 1.00 24.71 44 VAL G CA 1
ATOM 7870 C C . VAL G 1 45 ? 17.099 -41.869 -18.436 1.00 27.68 44 VAL G C 1
ATOM 7871 O O . VAL G 1 45 ? 16.094 -41.150 -18.520 1.00 26.63 44 VAL G O 1
ATOM 7875 N N . ALA G 1 46 ? 17.025 -43.202 -18.509 1.00 26.42 45 ALA G N 1
ATOM 7876 C CA . ALA G 1 46 ? 15.735 -43.872 -18.662 1.00 26.23 45 ALA G CA 1
ATOM 7877 C C . ALA G 1 46 ? 14.799 -43.528 -17.512 1.00 24.21 45 ALA G C 1
ATOM 7878 O O . ALA G 1 46 ? 13.618 -43.223 -17.722 1.00 25.06 45 ALA G O 1
ATOM 7880 N N . LEU G 1 47 ? 15.318 -43.574 -16.284 1.00 23.85 46 LEU G N 1
ATOM 7881 C CA . LEU G 1 47 ? 14.501 -43.291 -15.109 1.00 26.27 46 LEU G CA 1
ATOM 7882 C C . LEU G 1 47 ? 14.114 -41.819 -15.042 1.00 27.77 46 LEU G C 1
ATOM 7883 O O . LEU G 1 47 ? 12.999 -41.482 -14.629 1.00 29.37 46 LEU G O 1
ATOM 7888 N N . CYS G 1 48 ? 15.011 -40.925 -15.457 1.00 30.33 47 CYS G N 1
ATOM 7889 C CA . CYS G 1 48 ? 14.670 -39.508 -15.495 1.00 29.79 47 CYS G CA 1
ATOM 7890 C C . CYS G 1 48 ? 13.731 -39.159 -16.642 1.00 26.44 47 CYS G C 1
ATOM 7891 O O . CYS G 1 48 ? 13.126 -38.083 -16.622 1.00 27.56 47 CYS G O 1
ATOM 7894 N N . ALA G 1 49 ? 13.603 -40.023 -17.647 1.00 27.46 48 ALA G N 1
ATOM 7895 C CA . ALA G 1 49 ? 12.666 -39.745 -18.726 1.00 29.21 48 ALA G CA 1
ATOM 7896 C C . ALA G 1 49 ? 11.230 -40.066 -18.345 1.00 31.01 48 ALA G C 1
ATOM 7897 O O . ALA G 1 49 ? 10.305 -39.589 -19.011 1.00 31.79 48 ALA G O 1
ATOM 7899 N N . GLU G 1 50 ? 11.026 -40.855 -17.293 1.00 33.39 49 GLU G N 1
ATOM 7900 C CA . GLU G 1 50 ? 9.682 -41.210 -16.860 1.00 36.66 49 GLU G CA 1
ATOM 7901 C C . GLU G 1 50 ? 8.948 -39.978 -16.343 1.00 36.89 49 GLU G C 1
ATOM 7902 O O . GLU G 1 50 ? 9.543 -39.108 -15.702 1.00 40.14 49 GLU G O 1
ATOM 7908 N N . GLU G 1 51 ? 7.643 -39.908 -16.632 1.00 39.83 50 GLU G N 1
ATOM 7909 C CA . GLU G 1 51 ? 6.880 -38.687 -16.381 1.00 46.06 50 GLU G CA 1
ATOM 7910 C C . GLU G 1 51 ? 6.926 -38.278 -14.915 1.00 45.87 50 GLU G C 1
ATOM 7911 O O . GLU G 1 51 ? 7.070 -37.092 -14.599 1.00 50.94 50 GLU G O 1
ATOM 7917 N N . ASN G 1 52 ? 6.800 -39.241 -14.006 1.00 44.14 51 ASN G N 1
ATOM 7918 C CA . ASN G 1 52 ? 6.773 -38.969 -12.569 1.00 42.81 51 ASN G CA 1
ATOM 7919 C C . ASN G 1 52 ? 8.096 -39.309 -11.902 1.00 37.72 51 ASN G C 1
ATOM 7920 O O . ASN G 1 52 ? 8.119 -39.788 -10.765 1.00 38.56 51 ASN G O 1
ATOM 7925 N N . THR G 1 53 ? 9.211 -39.054 -12.596 1.00 32.04 52 THR G N 1
ATOM 7926 C CA . THR G 1 53 ? 10.522 -39.433 -12.076 1.00 32.28 52 THR G CA 1
ATOM 7927 C C . THR G 1 53 ? 10.805 -38.769 -10.730 1.00 31.27 52 THR G C 1
ATOM 7928 O O . THR G 1 53 ? 11.418 -39.378 -9.847 1.00 32.81 52 THR G O 1
ATOM 7932 N N . ALA G 1 54 ? 10.335 -37.534 -10.538 1.00 31.05 53 ALA G N 1
ATOM 7933 C CA . ALA G 1 54 ? 10.602 -36.818 -9.295 1.00 33.26 53 ALA G CA 1
ATOM 7934 C C . ALA G 1 54 ? 9.917 -37.456 -8.094 1.00 32.25 53 ALA G C 1
ATOM 7935 O O . ALA G 1 54 ? 10.276 -37.145 -6.952 1.00 34.67 53 ALA G O 1
ATOM 7937 N N . ASP G 1 55 ? 8.942 -38.330 -8.319 1.00 30.22 54 ASP G N 1
ATOM 7938 C CA . ASP G 1 55 ? 8.223 -38.953 -7.222 1.00 33.66 54 ASP G CA 1
ATOM 7939 C C . ASP G 1 55 ? 8.864 -40.242 -6.727 1.00 35.15 54 ASP G C 1
ATOM 7940 O O . ASP G 1 55 ? 8.412 -40.776 -5.710 1.00 37.45 54 ASP G O 1
ATOM 7945 N N . PHE G 1 56 ? 9.903 -40.754 -7.393 1.00 30.11 55 PHE G N 1
ATOM 7946 C CA . PHE G 1 56 ? 10.486 -42.011 -6.931 1.00 30.56 55 PHE G CA 1
ATOM 7947 C C . PHE G 1 56 ? 11.992 -42.120 -7.153 1.00 28.32 55 PHE G C 1
ATOM 7948 O O . PHE G 1 56 ? 12.614 -43.074 -6.671 1.00 29.62 55 PHE G O 1
ATOM 7956 N N . TYR G 1 57 ? 12.591 -41.178 -7.886 1.00 27.18 56 TYR G N 1
ATOM 7957 C CA . TYR G 1 57 ? 13.996 -41.267 -8.273 1.00 25.83 56 TYR G CA 1
ATOM 7958 C C . TYR G 1 57 ? 14.699 -39.961 -7.949 1.00 28.17 56 TYR G C 1
ATOM 7959 O O . TYR G 1 57 ? 14.238 -38.889 -8.350 1.00 31.08 56 TYR G O 1
ATOM 7968 N N . ASP G 1 58 ? 15.829 -40.059 -7.246 1.00 29.55 57 ASP G N 1
ATOM 7969 C CA . ASP G 1 58 ? 16.597 -38.892 -6.827 1.00 28.37 57 ASP G CA 1
ATOM 7970 C C . ASP G 1 58 ? 18.043 -38.962 -7.299 1.00 30.15 57 ASP G C 1
ATOM 7971 O O . ASP G 1 58 ? 18.475 -38.116 -8.089 1.00 27.88 57 ASP G O 1
ATOM 7976 N N . VAL G 1 59 ? 18.806 -39.948 -6.841 1.00 27.26 58 VAL G N 1
ATOM 7977 C CA . VAL G 1 59 ? 20.253 -39.966 -6.994 1.00 25.49 58 VAL G CA 1
ATOM 7978 C C . VAL G 1 59 ? 20.638 -41.071 -7.985 1.00 26.49 58 VAL G C 1
ATOM 7979 O O . VAL G 1 59 ? 20.214 -42.211 -7.839 1.00 27.76 58 VAL G O 1
ATOM 7983 N N . GLY G 1 60 ? 21.440 -40.685 -8.963 1.00 23.00 59 GLY G N 1
ATOM 7984 C CA . GLY G 1 60 ? 22.089 -41.676 -9.822 1.00 23.88 59 GLY G CA 1
ATOM 7985 C C . GLY G 1 60 ? 23.591 -41.428 -9.828 1.00 23.78 59 GLY G C 1
ATOM 7986 O O . GLY G 1 60 ? 24.040 -40.291 -9.874 1.00 26.60 59 GLY G O 1
ATOM 7987 N N . LEU G 1 61 ? 24.340 -42.517 -9.760 1.00 22.12 60 LEU G N 1
ATOM 7988 C CA . LEU G 1 61 ? 25.792 -42.432 -9.782 1.00 22.55 60 LEU G CA 1
ATOM 7989 C C . LEU G 1 61 ? 26.327 -43.211 -10.972 1.00 25.66 60 LEU G C 1
ATOM 7990 O O . LEU G 1 61 ? 25.839 -44.300 -11.275 1.00 28.03 60 LEU G O 1
ATOM 7995 N N . VAL G 1 62 ? 27.306 -42.623 -11.655 1.00 25.95 61 VAL G N 1
ATOM 7996 C CA . VAL G 1 62 ? 28.107 -43.289 -12.675 1.00 26.32 61 VAL G CA 1
ATOM 7997 C C . VAL G 1 62 ? 29.543 -43.314 -12.173 1.00 28.95 61 VAL G C 1
ATOM 7998 O O . VAL G 1 62 ? 30.089 -42.267 -11.803 1.00 28.72 61 VAL G O 1
ATOM 8002 N N . VAL G 1 63 ? 30.145 -44.502 -12.136 1.00 31.39 62 VAL G N 1
ATOM 8003 C CA . VAL G 1 63 ? 31.534 -44.668 -11.717 1.00 36.19 62 VAL G CA 1
ATOM 8004 C C . VAL G 1 63 ? 32.176 -45.729 -12.597 1.00 42.10 62 VAL G C 1
ATOM 8005 O O . VAL G 1 63 ? 31.625 -46.821 -12.759 1.00 49.34 62 VAL G O 1
ATOM 8009 N N . PHE G 1 64 ? 33.336 -45.416 -13.168 1.00 40.93 63 PHE G N 1
ATOM 8010 C CA . PHE G 1 64 ? 34.053 -46.389 -13.983 1.00 42.92 63 PHE G CA 1
ATOM 8011 C C . PHE G 1 64 ? 35.121 -47.142 -13.195 1.00 41.78 63 PHE G C 1
ATOM 8012 O O . PHE G 1 64 ? 35.135 -48.375 -13.202 1.00 44.93 63 PHE G O 1
ATOM 8020 N N . SER G 1 65 ? 35.998 -46.425 -12.496 1.00 36.90 64 SER G N 1
ATOM 8021 C CA . SER G 1 65 ? 37.225 -46.999 -11.961 1.00 39.16 64 SER G CA 1
ATOM 8022 C C . SER G 1 65 ? 36.980 -47.803 -10.689 1.00 40.55 64 SER G C 1
ATOM 8023 O O . SER G 1 65 ? 35.952 -47.672 -10.021 1.00 39.71 64 SER G O 1
ATOM 8026 N N . ASP G 1 66 ? 37.971 -48.630 -10.345 1.00 38.16 65 ASP G N 1
ATOM 8027 C CA . ASP G 1 66 ? 37.945 -49.336 -9.068 1.00 39.28 65 ASP G CA 1
ATOM 8028 C C . ASP G 1 66 ? 38.095 -48.370 -7.898 1.00 41.04 65 ASP G C 1
ATOM 8029 O O . ASP G 1 66 ? 37.429 -48.524 -6.868 1.00 43.31 65 ASP G O 1
ATOM 8034 N N . SER G 1 67 ? 38.974 -47.372 -8.032 1.00 41.54 66 SER G N 1
ATOM 8035 C CA . SER G 1 67 ? 39.235 -46.479 -6.908 1.00 46.38 66 SER G CA 1
ATOM 8036 C C . SER G 1 67 ? 38.036 -45.589 -6.607 1.00 41.95 66 SER G C 1
ATOM 8037 O O . SER G 1 67 ? 37.818 -45.221 -5.448 1.00 42.01 66 SER G O 1
ATOM 8040 N N . ALA G 1 68 ? 37.252 -45.236 -7.628 1.00 34.34 67 ALA G N 1
ATOM 8041 C CA . ALA G 1 68 ? 35.990 -44.544 -7.387 1.00 38.59 67 ALA G CA 1
ATOM 8042 C C . ALA G 1 68 ? 35.000 -45.444 -6.658 1.00 36.89 67 ALA G C 1
ATOM 8043 O O . ALA G 1 68 ? 34.248 -44.978 -5.796 1.00 36.53 67 ALA G O 1
ATOM 8045 N N . LYS G 1 69 ? 34.959 -46.729 -7.017 1.00 34.01 68 LYS G N 1
ATOM 8046 C CA . LYS G 1 69 ? 34.131 -47.680 -6.284 1.00 30.87 68 LYS G CA 1
ATOM 8047 C C . LYS G 1 69 ? 34.519 -47.715 -4.811 1.00 35.06 68 LYS G C 1
ATOM 8048 O O . LYS G 1 69 ? 33.647 -47.730 -3.932 1.00 38.66 68 LYS G O 1
ATOM 8054 N N . GLU G 1 70 ? 35.826 -47.707 -4.522 1.00 37.28 69 GLU G N 1
ATOM 8055 C CA . GLU G 1 70 ? 36.283 -47.743 -3.135 1.00 39.45 69 GLU G CA 1
ATOM 8056 C C . GLU G 1 70 ? 35.984 -46.433 -2.416 1.00 41.96 69 GLU G C 1
ATOM 8057 O O . GLU G 1 70 ? 35.483 -46.433 -1.284 1.00 42.91 69 GLU G O 1
ATOM 8063 N N . ARG G 1 71 ? 36.307 -45.303 -3.049 1.00 41.26 70 ARG G N 1
ATOM 8064 C CA . ARG G 1 71 ? 36.253 -44.019 -2.357 1.00 43.54 70 ARG G CA 1
ATOM 8065 C C . ARG G 1 71 ? 34.822 -43.521 -2.190 1.00 42.42 70 ARG G C 1
ATOM 8066 O O . ARG G 1 71 ? 34.473 -42.973 -1.136 1.00 43.16 70 ARG G O 1
ATOM 8074 N N . ILE G 1 72 ? 33.980 -43.713 -3.203 1.00 39.02 71 ILE G N 1
ATOM 8075 C CA . ILE G 1 72 ? 32.616 -43.192 -3.167 1.00 39.19 71 ILE G CA 1
ATOM 8076 C C . ILE G 1 72 ? 31.642 -44.201 -2.574 1.00 38.65 71 ILE G C 1
ATOM 8077 O O . ILE G 1 72 ? 30.752 -43.833 -1.804 1.00 39.55 71 ILE G O 1
ATOM 8082 N N . LEU G 1 73 ? 31.781 -45.476 -2.924 1.00 38.09 72 LEU G N 1
ATOM 8083 C CA . LEU G 1 73 ? 30.834 -46.492 -2.493 1.00 39.39 72 LEU G CA 1
ATOM 8084 C C . LEU G 1 73 ? 31.368 -47.363 -1.360 1.00 41.16 72 LEU G C 1
ATOM 8085 O O . LEU G 1 73 ? 30.648 -48.239 -0.878 1.00 42.79 72 LEU G O 1
ATOM 8090 N N . GLY G 1 74 ? 32.600 -47.143 -0.916 1.00 39.23 73 GLY G N 1
ATOM 8091 C CA . GLY G 1 74 ? 33.141 -47.974 0.140 1.00 41.58 73 GLY G CA 1
ATOM 8092 C C . GLY G 1 74 ? 33.319 -49.424 -0.242 1.00 42.46 73 GLY G C 1
ATOM 8093 O O . GLY G 1 74 ? 33.375 -50.287 0.642 1.00 45.44 73 GLY G O 1
ATOM 8094 N N . VAL G 1 75 ? 33.399 -49.721 -1.542 1.00 38.14 74 VAL G N 1
ATOM 8095 C CA . VAL G 1 75 ? 33.652 -51.087 -1.979 1.00 38.41 74 VAL G CA 1
ATOM 8096 C C . VAL G 1 75 ? 35.016 -51.523 -1.466 1.00 37.45 74 VAL G C 1
ATOM 8097 O O . VAL G 1 75 ? 35.987 -50.756 -1.491 1.00 37.70 74 VAL G O 1
ATOM 8101 N N . SER G 1 76 ? 35.092 -52.750 -0.974 1.00 40.06 75 SER G N 1
ATOM 8102 C CA . SER G 1 76 ? 36.317 -53.192 -0.322 1.00 43.08 75 SER G CA 1
ATOM 8103 C C . SER G 1 76 ? 37.403 -53.434 -1.364 1.00 45.47 75 SER G C 1
ATOM 8104 O O . SER G 1 76 ? 37.132 -54.045 -2.406 1.00 43.05 75 SER G O 1
ATOM 8107 N N . PRO G 1 77 ? 38.631 -52.965 -1.133 1.00 47.40 76 PRO G N 1
ATOM 8108 C CA . PRO G 1 77 ? 39.719 -53.276 -2.075 1.00 48.26 76 PRO G CA 1
ATOM 8109 C C . PRO G 1 77 ? 40.031 -54.762 -2.185 1.00 49.26 76 PRO G C 1
ATOM 8110 O O . PRO G 1 77 ? 40.505 -55.201 -3.242 1.00 44.73 76 PRO G O 1
ATOM 8114 N N . GLU G 1 78 ? 39.790 -55.554 -1.132 1.00 44.18 77 GLU G N 1
ATOM 8115 C CA . GLU G 1 78 ? 39.976 -56.998 -1.260 1.00 45.60 77 GLU G CA 1
ATOM 8116 C C . GLU G 1 78 ? 38.903 -57.615 -2.143 1.00 48.30 77 GLU G C 1
ATOM 8117 O O . GLU G 1 78 ? 39.179 -58.560 -2.889 1.00 48.99 77 GLU G O 1
ATOM 8123 N N . THR G 1 79 ? 37.668 -57.116 -2.052 1.00 46.03 78 THR G N 1
ATOM 8124 C CA . THR G 1 79 ? 36.627 -57.580 -2.961 1.00 44.25 78 THR G CA 1
ATOM 8125 C C . THR G 1 79 ? 37.044 -57.365 -4.408 1.00 44.47 78 THR G C 1
ATOM 8126 O O . THR G 1 79 ? 36.901 -58.265 -5.244 1.00 42.69 78 THR G O 1
ATOM 8130 N N . LEU G 1 80 ? 37.586 -56.187 -4.714 1.00 42.69 79 LEU G N 1
ATOM 8131 C CA . LEU G 1 80 ? 38.102 -55.934 -6.053 1.00 41.25 79 LEU G CA 1
ATOM 8132 C C . LEU G 1 80 ? 39.309 -56.813 -6.353 1.00 45.69 79 LEU G C 1
ATOM 8133 O O . LEU G 1 80 ? 39.448 -57.326 -7.469 1.00 44.09 79 LEU G O 1
ATOM 8138 N N . ALA G 1 81 ? 40.188 -57.005 -5.365 1.00 44.93 80 ALA G N 1
ATOM 8139 C CA . ALA G 1 81 ? 41.373 -57.828 -5.583 1.00 48.88 80 ALA G CA 1
ATOM 8140 C C . ALA G 1 81 ? 41.002 -59.282 -5.835 1.00 51.54 80 ALA G C 1
ATOM 8141 O O . ALA G 1 81 ? 41.616 -59.946 -6.681 1.00 55.42 80 ALA G O 1
ATOM 8143 N N . ARG G 1 82 ? 40.000 -59.796 -5.121 1.00 46.70 81 ARG G N 1
ATOM 8144 C CA . ARG G 1 82 ? 39.693 -61.219 -5.196 1.00 46.10 81 ARG G CA 1
ATOM 8145 C C . ARG G 1 82 ? 38.632 -61.553 -6.244 1.00 44.67 81 ARG G C 1
ATOM 8146 O O . ARG G 1 82 ? 38.715 -62.610 -6.881 1.00 48.62 81 ARG G O 1
ATOM 8154 N N . PHE G 1 83 ? 37.641 -60.677 -6.448 1.00 42.69 82 PHE G N 1
ATOM 8155 C CA . PHE G 1 83 ? 36.491 -60.987 -7.290 1.00 45.53 82 PHE G CA 1
ATOM 8156 C C . PHE G 1 83 ? 36.366 -60.129 -8.544 1.00 43.08 82 PHE G C 1
ATOM 8157 O O . PHE G 1 83 ? 35.507 -60.430 -9.382 1.00 39.31 82 PHE G O 1
ATOM 8165 N N . THR G 1 84 ? 37.204 -59.097 -8.707 1.00 42.29 83 THR G N 1
ATOM 8166 C CA . THR G 1 84 ? 37.091 -58.051 -9.729 1.00 41.65 83 THR G CA 1
ATOM 8167 C C . THR G 1 84 ? 35.888 -57.150 -9.475 1.00 40.45 83 THR G C 1
ATOM 8168 O O . THR G 1 84 ? 34.994 -57.494 -8.695 1.00 43.41 83 THR G O 1
ATOM 8172 N N . ALA G 1 85 ? 35.862 -55.988 -10.135 1.00 37.77 84 ALA G N 1
ATOM 8173 C CA . ALA G 1 85 ? 34.692 -55.123 -10.067 1.00 35.93 84 ALA G CA 1
ATOM 8174 C C . ALA G 1 85 ? 33.477 -55.745 -10.743 1.00 38.58 84 ALA G C 1
ATOM 8175 O O . ALA G 1 85 ? 32.344 -55.425 -10.366 1.00 35.00 84 ALA G O 1
ATOM 8177 N N . VAL G 1 86 ? 33.687 -56.627 -11.720 1.00 38.82 85 VAL G N 1
ATOM 8178 C CA . VAL G 1 86 ? 32.591 -57.319 -12.394 1.00 41.88 85 VAL G CA 1
ATOM 8179 C C . VAL G 1 86 ? 32.333 -58.637 -11.672 1.00 39.88 85 VAL G C 1
ATOM 8180 O O . VAL G 1 86 ? 32.837 -59.697 -12.065 1.00 35.26 85 VAL G O 1
ATOM 8184 N N . SER G 1 87 ? 31.559 -58.566 -10.592 1.00 36.44 86 SER G N 1
ATOM 8185 C CA . SER G 1 87 ? 31.273 -59.718 -9.750 1.00 40.64 86 SER G CA 1
ATOM 8186 C C . SER G 1 87 ? 29.995 -59.437 -8.977 1.00 41.89 86 SER G C 1
ATOM 8187 O O . SER G 1 87 ? 29.678 -58.280 -8.685 1.00 41.24 86 SER G O 1
ATOM 8190 N N . GLU G 1 88 ? 29.268 -60.506 -8.644 1.00 41.45 87 GLU G N 1
ATOM 8191 C CA . GLU G 1 88 ? 28.084 -60.345 -7.806 1.00 44.12 87 GLU G CA 1
ATOM 8192 C C . GLU G 1 88 ? 28.441 -59.765 -6.443 1.00 43.49 87 GLU G C 1
ATOM 8193 O O . GLU G 1 88 ? 27.609 -59.100 -5.813 1.00 40.98 87 GLU G O 1
ATOM 8199 N N . GLN G 1 89 ? 29.674 -59.990 -5.986 1.00 40.92 88 GLN G N 1
ATOM 8200 C CA . GLN G 1 89 ? 30.113 -59.449 -4.705 1.00 42.32 88 GLN G CA 1
ATOM 8201 C C . GLN G 1 89 ? 30.282 -57.935 -4.766 1.00 42.25 88 GLN G C 1
ATOM 8202 O O . GLN G 1 89 ? 29.891 -57.224 -3.832 1.00 43.68 88 GLN G O 1
ATOM 8208 N N . THR G 1 90 ? 30.867 -57.419 -5.851 1.00 37.97 89 THR G N 1
ATOM 8209 C CA . THR G 1 90 ? 31.047 -55.973 -5.961 1.00 38.93 89 THR G CA 1
ATOM 8210 C C . THR G 1 90 ? 29.704 -55.262 -6.094 1.00 36.32 89 THR G C 1
ATOM 8211 O O . THR G 1 90 ? 29.464 -54.251 -5.422 1.00 36.37 89 THR G O 1
ATOM 8215 N N . VAL G 1 91 ? 28.804 -55.778 -6.943 1.00 37.78 90 VAL G N 1
ATOM 8216 C CA . VAL G 1 91 ? 27.521 -55.096 -7.127 1.00 36.72 90 VAL G CA 1
ATOM 8217 C C . VAL G 1 91 ? 26.714 -55.124 -5.838 1.00 35.30 90 VAL G C 1
ATOM 8218 O O . VAL G 1 91 ? 25.934 -54.203 -5.566 1.00 32.38 90 VAL G O 1
ATOM 8222 N N . THR G 1 92 ? 26.886 -56.161 -5.019 1.00 33.67 91 THR G N 1
ATOM 8223 C CA . THR G 1 92 ? 26.204 -56.185 -3.731 1.00 36.26 91 THR G CA 1
ATOM 8224 C C . THR G 1 92 ? 26.648 -55.013 -2.867 1.00 37.08 91 THR G C 1
ATOM 8225 O O . THR G 1 92 ? 25.817 -54.293 -2.301 1.00 36.56 91 THR G O 1
ATOM 8229 N N . GLU G 1 93 ? 27.961 -54.799 -2.765 1.00 36.52 92 GLU G N 1
ATOM 8230 C CA . GLU G 1 93 ? 28.470 -53.692 -1.961 1.00 36.39 92 GLU G CA 1
ATOM 8231 C C . GLU G 1 93 ? 28.053 -52.349 -2.551 1.00 36.90 92 GLU G C 1
ATOM 8232 O O . GLU G 1 93 ? 27.601 -51.458 -1.818 1.00 32.85 92 GLU G O 1
ATOM 8238 N N . MET G 1 94 ? 28.181 -52.199 -3.875 1.00 32.44 93 MET G N 1
ATOM 8239 C CA . MET G 1 94 ? 27.765 -50.969 -4.543 1.00 32.88 93 MET G CA 1
ATOM 8240 C C . MET G 1 94 ? 26.294 -50.663 -4.266 1.00 32.92 93 MET G C 1
ATOM 8241 O O . MET G 1 94 ? 25.926 -49.514 -3.996 1.00 33.91 93 MET G O 1
ATOM 8246 N N . ALA G 1 95 ? 25.440 -51.686 -4.327 1.00 33.42 94 ALA G N 1
ATOM 8247 C CA . ALA G 1 95 ? 24.003 -51.496 -4.147 1.00 32.97 94 ALA G CA 1
ATOM 8248 C C . ALA G 1 95 ? 23.671 -51.068 -2.726 1.00 33.33 94 ALA G C 1
ATOM 8249 O O . ALA G 1 95 ? 22.873 -50.149 -2.512 1.00 30.31 94 ALA G O 1
ATOM 8251 N N . ALA G 1 96 ? 24.243 -51.754 -1.737 1.00 31.28 95 ALA G N 1
ATOM 8252 C CA . ALA G 1 96 ? 24.011 -51.363 -0.353 1.00 35.05 95 ALA G CA 1
ATOM 8253 C C . ALA G 1 96 ? 24.486 -49.938 -0.103 1.00 37.42 95 ALA G C 1
ATOM 8254 O O . ALA G 1 96 ? 23.797 -49.146 0.551 1.00 38.08 95 ALA G O 1
ATOM 8256 N N . SER G 1 97 ? 25.645 -49.583 -0.655 1.00 39.29 96 SER G N 1
ATOM 8257 C CA . SER G 1 97 ? 26.233 -48.276 -0.384 1.00 40.50 96 SER G CA 1
ATOM 8258 C C . SER G 1 97 ? 25.425 -47.150 -1.021 1.00 37.07 96 SER G C 1
ATOM 8259 O O . SER G 1 97 ? 25.149 -46.133 -0.372 1.00 35.68 96 SER G O 1
ATOM 8262 N N . ILE G 1 98 ? 25.056 -47.298 -2.297 1.00 32.52 97 ILE G N 1
ATOM 8263 C CA . ILE G 1 98 ? 24.310 -46.224 -2.946 1.00 31.76 97 ILE G CA 1
ATOM 8264 C C . ILE G 1 98 ? 22.939 -46.066 -2.302 1.00 31.96 97 ILE G C 1
ATOM 8265 O O . ILE G 1 98 ? 22.430 -44.946 -2.177 1.00 31.53 97 ILE G O 1
ATOM 8270 N N . ARG G 1 99 ? 22.333 -47.167 -1.851 1.00 33.58 98 ARG G N 1
ATOM 8271 C CA . ARG G 1 99 ? 21.044 -47.063 -1.177 1.00 32.50 98 ARG G CA 1
ATOM 8272 C C . ARG G 1 99 ? 21.167 -46.245 0.101 1.00 36.97 98 ARG G C 1
ATOM 8273 O O . ARG G 1 99 ? 20.294 -45.426 0.413 1.00 32.69 98 ARG G O 1
ATOM 8281 N N . ASP G 1 100 ? 22.262 -46.435 0.839 1.00 36.00 99 ASP G N 1
ATOM 8282 C CA . ASP G 1 100 ? 22.504 -45.634 2.034 1.00 37.68 99 ASP G CA 1
ATOM 8283 C C . ASP G 1 100 ? 22.732 -44.168 1.674 1.00 33.91 99 ASP G C 1
ATOM 8284 O O . ASP G 1 100 ? 22.127 -43.274 2.275 1.00 33.56 99 ASP G O 1
ATOM 8289 N N . ILE G 1 101 ? 23.584 -43.907 0.676 1.00 32.08 100 ILE G N 1
ATOM 8290 C CA . ILE G 1 101 ? 23.949 -42.533 0.321 1.00 35.16 100 ILE G CA 1
ATOM 8291 C C . ILE G 1 101 ? 22.721 -41.737 -0.105 1.00 33.57 100 ILE G C 1
ATOM 8292 O O . ILE G 1 101 ? 22.537 -40.580 0.299 1.00 33.43 100 ILE G O 1
ATOM 8297 N N . ALA G 1 102 ? 21.871 -42.337 -0.936 1.00 33.09 101 ALA G N 1
ATOM 8298 C CA . ALA G 1 102 ? 20.685 -41.663 -1.442 1.00 30.21 101 ALA G CA 1
ATOM 8299 C C . ALA G 1 102 ? 19.510 -41.706 -0.477 1.00 33.86 101 ALA G C 1
ATOM 8300 O O . ALA G 1 102 ? 18.475 -41.094 -0.768 1.00 31.97 101 ALA G O 1
ATOM 8302 N N . GLN G 1 103 ? 19.647 -42.406 0.651 1.00 33.77 102 GLN G N 1
ATOM 8303 C CA . GLN G 1 103 ? 18.548 -42.647 1.586 1.00 35.47 102 GLN G CA 1
ATOM 8304 C C . GLN G 1 103 ? 17.319 -43.186 0.853 1.00 35.27 102 GLN G C 1
ATOM 8305 O O . GLN G 1 103 ? 16.186 -42.746 1.056 1.00 33.86 102 GLN G O 1
ATOM 8311 N N . ALA G 1 104 ? 17.556 -44.159 -0.016 1.00 31.73 103 ALA G N 1
ATOM 8312 C CA . ALA G 1 104 ? 16.495 -44.764 -0.803 1.00 33.91 103 ALA G CA 1
ATOM 8313 C C . ALA G 1 104 ? 16.051 -46.088 -0.191 1.00 37.00 103 ALA G C 1
ATOM 8314 O O . ALA G 1 104 ? 16.670 -46.623 0.735 1.00 34.51 103 ALA G O 1
ATOM 8316 N N . ASP G 1 105 ? 14.941 -46.603 -0.716 1.00 33.64 104 ASP G N 1
ATOM 8317 C CA . ASP G 1 105 ? 14.409 -47.898 -0.314 1.00 35.87 104 ASP G CA 1
ATOM 8318 C C . ASP G 1 105 ? 14.840 -49.027 -1.239 1.00 34.72 104 ASP G C 1
ATOM 8319 O O . ASP G 1 105 ? 14.937 -50.175 -0.794 1.00 37.31 104 ASP G O 1
ATOM 8324 N N . VAL G 1 106 ? 15.105 -48.717 -2.510 1.00 32.12 105 VAL G N 1
ATOM 8325 C CA . VAL G 1 106 ? 15.465 -49.695 -3.533 1.00 32.95 105 VAL G CA 1
ATOM 8326 C C . VAL G 1 106 ? 16.676 -49.169 -4.291 1.00 32.26 105 VAL G C 1
ATOM 8327 O O . VAL G 1 106 ? 16.750 -47.975 -4.593 1.00 33.87 105 VAL G O 1
ATOM 8331 N N . SER G 1 107 ? 17.624 -50.053 -4.604 1.00 34.89 106 SER G N 1
ATOM 8332 C CA . SER G 1 107 ? 18.770 -49.648 -5.404 1.00 32.25 106 SER G CA 1
ATOM 8333 C C . SER G 1 107 ? 19.064 -50.695 -6.465 1.00 34.03 106 SER G C 1
ATOM 8334 O O . SER G 1 107 ? 18.837 -51.895 -6.268 1.00 32.45 106 SER G O 1
ATOM 8337 N N . ILE G 1 108 ? 19.570 -50.213 -7.601 1.00 30.35 107 ILE G N 1
ATOM 8338 C CA . ILE G 1 108 ? 20.099 -51.041 -8.677 1.00 31.12 107 ILE G CA 1
ATOM 8339 C C . ILE G 1 108 ? 21.583 -50.729 -8.816 1.00 30.16 107 ILE G C 1
ATOM 8340 O O . ILE G 1 108 ? 21.969 -49.557 -8.914 1.00 29.01 107 ILE G O 1
ATOM 8345 N N . ALA G 1 109 ? 22.410 -51.772 -8.816 1.00 30.82 108 ALA G N 1
ATOM 8346 C CA . ALA G 1 109 ? 23.835 -51.648 -9.093 1.00 30.99 108 ALA G CA 1
ATOM 8347 C C . ALA G 1 109 ? 24.161 -52.474 -10.325 1.00 31.76 108 ALA G C 1
ATOM 8348 O O . ALA G 1 109 ? 23.717 -53.622 -10.434 1.00 29.66 108 ALA G O 1
ATOM 8350 N N . ILE G 1 110 ? 24.920 -51.887 -11.252 1.00 29.62 109 ILE G N 1
ATOM 8351 C CA . ILE G 1 110 ? 25.359 -52.557 -12.474 1.00 30.72 109 ILE G CA 1
ATOM 8352 C C . ILE G 1 110 ? 26.869 -52.398 -12.605 1.00 30.98 109 ILE G C 1
ATOM 8353 O O . ILE G 1 110 ? 27.389 -51.281 -12.488 1.00 31.39 109 ILE G O 1
ATOM 8358 N N . SER G 1 111 ? 27.576 -53.504 -12.846 1.00 32.30 110 SER G N 1
ATOM 8359 C CA . SER G 1 111 ? 29.013 -53.466 -13.109 1.00 31.23 110 SER G CA 1
ATOM 8360 C C . SER G 1 111 ? 29.335 -54.513 -14.158 1.00 28.83 110 SER G C 1
ATOM 8361 O O . SER G 1 111 ? 29.078 -55.700 -13.947 1.00 31.93 110 SER G O 1
ATOM 8364 N N . GLY G 1 112 ? 29.907 -54.086 -15.276 1.00 30.72 111 GLY G N 1
ATOM 8365 C CA . GLY G 1 112 ? 30.144 -55.041 -16.337 1.00 30.79 111 GLY G CA 1
ATOM 8366 C C . GLY G 1 112 ? 31.277 -54.609 -17.237 1.00 31.74 111 GLY G C 1
ATOM 8367 O O . GLY G 1 112 ? 31.948 -53.602 -16.999 1.00 32.54 111 GLY G O 1
ATOM 8368 N N . TYR G 1 113 ? 31.499 -55.430 -18.259 1.00 30.98 112 TYR G N 1
ATOM 8369 C CA . TYR G 1 113 ? 32.360 -55.127 -19.394 1.00 38.16 112 TYR G CA 1
ATOM 8370 C C . TYR G 1 113 ? 31.426 -54.981 -20.584 1.00 35.68 112 TYR G C 1
ATOM 8371 O O . TYR G 1 113 ? 31.013 -55.980 -21.176 1.00 33.04 112 TYR G O 1
ATOM 8380 N N . ALA G 1 114 ? 31.058 -53.742 -20.912 1.00 36.80 113 ALA G N 1
ATOM 8381 C CA . ALA G 1 114 ? 30.216 -53.537 -22.085 1.00 36.90 113 ALA G CA 1
ATOM 8382 C C . ALA G 1 114 ? 30.950 -53.899 -23.364 1.00 38.94 113 ALA G C 1
ATOM 8383 O O . ALA G 1 114 ? 30.309 -54.261 -24.356 1.00 37.57 113 ALA G O 1
ATOM 8385 N N . GLY G 1 115 ? 32.276 -53.845 -23.349 1.00 42.72 114 GLY G N 1
ATOM 8386 C CA . GLY G 1 115 ? 33.066 -54.187 -24.502 1.00 45.59 114 GLY G CA 1
ATOM 8387 C C . GLY G 1 115 ? 33.788 -52.970 -25.031 1.00 52.22 114 GLY G C 1
ATOM 8388 O O . GLY G 1 115 ? 33.439 -51.828 -24.717 1.00 51.54 114 GLY G O 1
ATOM 8389 N N . PRO G 1 116 ? 34.790 -53.186 -25.890 1.00 58.99 115 PRO G N 1
ATOM 8390 C CA . PRO G 1 116 ? 35.135 -54.485 -26.476 1.00 59.12 115 PRO G CA 1
ATOM 8391 C C . PRO G 1 116 ? 36.088 -55.321 -25.630 1.00 55.46 115 PRO G C 1
ATOM 8392 O O . PRO G 1 116 ? 36.212 -56.519 -25.864 1.00 52.23 115 PRO G O 1
ATOM 8396 N N . GLU G 1 117 ? 36.751 -54.703 -24.659 1.00 59.62 116 GLU G N 1
ATOM 8397 C CA . GLU G 1 117 ? 37.703 -55.434 -23.839 1.00 63.89 116 GLU G CA 1
ATOM 8398 C C . GLU G 1 117 ? 36.991 -56.212 -22.737 1.00 62.33 116 GLU G C 1
ATOM 8399 O O . GLU G 1 117 ? 35.949 -55.797 -22.220 1.00 57.99 116 GLU G O 1
ATOM 8405 N N . GLY G 1 118 ? 37.564 -57.366 -22.391 1.00 64.75 117 GLY G N 1
ATOM 8406 C CA . GLY G 1 118 ? 37.072 -58.182 -21.305 1.00 59.89 117 GLY G CA 1
ATOM 8407 C C . GLY G 1 118 ? 37.892 -58.003 -20.041 1.00 59.54 117 GLY G C 1
ATOM 8408 O O . GLY G 1 118 ? 38.723 -57.102 -19.917 1.00 61.82 117 GLY G O 1
ATOM 8409 N N . GLY G 1 119 ? 37.652 -58.895 -19.087 1.00 59.52 118 GLY G N 1
ATOM 8410 C CA . GLY G 1 119 ? 38.323 -58.798 -17.812 1.00 62.69 118 GLY G CA 1
ATOM 8411 C C . GLY G 1 119 ? 39.757 -59.288 -17.847 1.00 66.36 118 GLY G C 1
ATOM 8412 O O . GLY G 1 119 ? 40.162 -60.084 -18.691 1.00 69.08 118 GLY G O 1
ATOM 8413 N N . GLU G 1 120 ? 40.544 -58.792 -16.895 1.00 69.32 119 GLU G N 1
ATOM 8414 C CA . GLU G 1 120 ? 41.904 -59.275 -16.701 1.00 73.65 119 GLU G CA 1
ATOM 8415 C C . GLU G 1 120 ? 41.947 -60.641 -16.030 1.00 71.20 119 GLU G C 1
ATOM 8416 O O . GLU G 1 120 ? 43.039 -61.190 -15.849 1.00 75.58 119 GLU G O 1
ATOM 8422 N N . ASP G 1 121 ? 40.794 -61.193 -15.648 1.00 61.70 120 ASP G N 1
ATOM 8423 C CA . ASP G 1 121 ? 40.696 -62.536 -15.092 1.00 57.60 120 ASP G CA 1
ATOM 8424 C C . ASP G 1 121 ? 40.063 -63.527 -16.064 1.00 57.07 120 ASP G C 1
ATOM 8425 O O . ASP G 1 121 ? 39.661 -64.620 -15.648 1.00 56.94 120 ASP G O 1
ATOM 8430 N N . GLY G 1 122 ? 39.957 -63.171 -17.343 1.00 55.65 121 GLY G N 1
ATOM 8431 C CA . GLY G 1 122 ? 39.385 -64.046 -18.344 1.00 59.70 121 GLY G CA 1
ATOM 8432 C C . GLY G 1 122 ? 37.914 -63.824 -18.632 1.00 55.84 121 GLY G C 1
ATOM 8433 O O . GLY G 1 122 ? 37.392 -64.424 -19.579 1.00 53.18 121 GLY G O 1
ATOM 8434 N N . THR G 1 123 ? 37.234 -62.991 -17.847 1.00 53.18 122 THR G N 1
ATOM 8435 C CA . THR G 1 123 ? 35.812 -62.748 -18.057 1.00 47.95 122 THR G CA 1
ATOM 8436 C C . THR G 1 123 ? 35.575 -62.134 -19.429 1.00 45.59 122 THR G C 1
ATOM 8437 O O . THR G 1 123 ? 36.255 -61.185 -19.827 1.00 50.98 122 THR G O 1
ATOM 8441 N N . ALA G 1 124 ? 34.606 -62.680 -20.154 1.00 40.48 123 ALA G N 1
ATOM 8442 C CA . ALA G 1 124 ? 34.370 -62.259 -21.525 1.00 42.68 123 ALA G CA 1
ATOM 8443 C C . ALA G 1 124 ? 33.712 -60.885 -21.583 1.00 42.48 123 ALA G C 1
ATOM 8444 O O . ALA G 1 124 ? 32.920 -60.505 -20.712 1.00 39.33 123 ALA G O 1
ATOM 8446 N N . ALA G 1 125 ? 34.048 -60.137 -22.632 1.00 43.54 124 ALA G N 1
ATOM 8447 C CA . ALA G 1 125 ? 33.340 -58.898 -22.922 1.00 43.31 124 ALA G CA 1
ATOM 8448 C C . ALA G 1 125 ? 31.857 -59.182 -23.132 1.00 38.29 124 ALA G C 1
ATOM 8449 O O . ALA G 1 125 ? 31.480 -60.166 -23.771 1.00 36.41 124 ALA G O 1
ATOM 8451 N N . GLY G 1 126 ? 31.013 -58.319 -22.578 1.00 36.67 125 GLY G N 1
ATOM 8452 C CA . GLY G 1 126 ? 29.582 -58.528 -22.588 1.00 34.16 125 GLY G CA 1
ATOM 8453 C C . GLY G 1 126 ? 29.025 -59.097 -21.302 1.00 32.84 125 GLY G C 1
ATOM 8454 O O . GLY G 1 126 ? 27.800 -59.139 -21.143 1.00 30.51 125 GLY G O 1
ATOM 8455 N N . THR G 1 127 ? 29.884 -59.545 -20.391 1.00 34.75 126 THR G N 1
ATOM 8456 C CA . THR G 1 127 ? 29.443 -60.022 -19.087 1.00 31.37 126 THR G CA 1
ATOM 8457 C C . THR G 1 127 ? 29.136 -58.840 -18.183 1.00 30.13 126 THR G C 1
ATOM 8458 O O . THR G 1 127 ? 29.966 -57.938 -18.021 1.00 36.13 126 THR G O 1
ATOM 8462 N N . VAL G 1 128 ? 27.941 -58.839 -17.600 1.00 29.14 127 VAL G N 1
ATOM 8463 C CA . VAL G 1 128 ? 27.507 -57.781 -16.692 1.00 30.35 127 VAL G CA 1
ATOM 8464 C C . VAL G 1 128 ? 26.891 -58.420 -15.459 1.00 30.56 127 VAL G C 1
ATOM 8465 O O . VAL G 1 128 ? 26.121 -59.382 -15.566 1.00 32.53 127 VAL G O 1
ATOM 8469 N N . CYS G 1 129 ? 27.229 -57.888 -14.291 1.00 30.35 128 CYS G N 1
ATOM 8470 C CA . CYS G 1 129 ? 26.615 -58.310 -13.044 1.00 30.71 128 CYS G CA 1
ATOM 8471 C C . CYS G 1 129 ? 25.628 -57.251 -12.567 1.00 27.70 128 CYS G C 1
ATOM 8472 O O . CYS G 1 129 ? 25.811 -56.054 -12.799 1.00 32.97 128 CYS G O 1
ATOM 8475 N N . PHE G 1 130 ? 24.565 -57.707 -11.915 1.00 31.57 129 PHE G N 1
ATOM 8476 C CA . PHE G 1 130 ? 23.497 -56.841 -11.437 1.00 28.90 129 PHE G CA 1
ATOM 8477 C C . PHE G 1 130 ? 23.210 -57.155 -9.981 1.00 29.39 129 PHE G C 1
ATOM 8478 O O . PHE G 1 130 ? 23.305 -58.308 -9.555 1.00 29.91 129 PHE G O 1
ATOM 8486 N N . ALA G 1 131 ? 22.848 -56.116 -9.224 1.00 32.27 130 ALA G N 1
ATOM 8487 C CA . ALA G 1 131 ? 22.353 -56.261 -7.861 1.00 36.22 130 ALA G CA 1
ATOM 8488 C C . ALA G 1 131 ? 21.087 -55.430 -7.705 1.00 34.27 130 ALA G C 1
ATOM 8489 O O . ALA G 1 131 ? 21.049 -54.266 -8.120 1.00 28.94 130 ALA G O 1
ATOM 8491 N N . TRP G 1 132 ? 20.051 -56.032 -7.122 1.00 33.22 131 TRP G N 1
ATOM 8492 C CA . TRP G 1 132 ? 18.819 -55.332 -6.771 1.00 31.70 131 TRP G CA 1
ATOM 8493 C C . TRP G 1 132 ? 18.650 -55.435 -5.266 1.00 36.12 131 TRP G C 1
ATOM 8494 O O . TRP G 1 132 ? 18.400 -56.524 -4.736 1.00 37.06 131 TRP G O 1
ATOM 8505 N N . ASN G 1 133 ? 18.790 -54.311 -4.580 1.00 32.64 132 ASN G N 1
ATOM 8506 C CA . ASN G 1 133 ? 18.633 -54.267 -3.134 1.00 32.40 132 ASN G CA 1
ATOM 8507 C C . ASN G 1 133 ? 17.269 -53.651 -2.857 1.00 35.57 132 ASN G C 1
ATOM 8508 O O . ASN G 1 133 ? 17.035 -52.480 -3.169 1.00 34.03 132 ASN G O 1
ATOM 8513 N N . ILE G 1 134 ? 16.372 -54.440 -2.275 1.00 38.28 133 ILE G N 1
ATOM 8514 C CA . ILE G 1 134 ? 15.021 -54.003 -1.954 1.00 39.20 133 ILE G CA 1
ATOM 8515 C C . ILE G 1 134 ? 14.881 -54.024 -0.440 1.00 41.78 133 ILE G C 1
ATOM 8516 O O . ILE G 1 134 ? 14.809 -55.098 0.171 1.00 45.60 133 ILE G O 1
ATOM 8521 N N . GLY G 1 135 ? 14.851 -52.841 0.167 1.00 41.51 134 GLY G N 1
ATOM 8522 C CA . GLY G 1 135 ? 14.692 -52.736 1.609 1.00 43.17 134 GLY G CA 1
ATOM 8523 C C . GLY G 1 135 ? 15.750 -53.458 2.413 1.00 45.37 134 GLY G C 1
ATOM 8524 O O . GLY G 1 135 ? 15.490 -53.847 3.556 1.00 46.05 134 GLY G O 1
ATOM 8525 N N . GLY G 1 136 ? 16.940 -53.650 1.849 1.00 42.28 135 GLY G N 1
ATOM 8526 C CA . GLY G 1 136 ? 18.001 -54.364 2.524 1.00 43.64 135 GLY G CA 1
ATOM 8527 C C . GLY G 1 136 ? 18.200 -55.792 2.066 1.00 47.31 135 GLY G C 1
ATOM 8528 O O . GLY G 1 136 ? 19.217 -56.399 2.420 1.00 48.92 135 GLY G O 1
ATOM 8529 N N . LYS G 1 137 ? 17.269 -56.341 1.287 1.00 47.41 136 LYS G N 1
ATOM 8530 C CA . LYS G 1 137 ? 17.366 -57.699 0.765 1.00 48.74 136 LYS G CA 1
ATOM 8531 C C . LYS G 1 137 ? 17.868 -57.638 -0.672 1.00 46.51 136 LYS G C 1
ATOM 8532 O O . LYS G 1 137 ? 17.223 -57.027 -1.530 1.00 43.13 136 LYS G O 1
ATOM 8538 N N . THR G 1 138 ? 19.005 -58.279 -0.934 1.00 47.01 137 THR G N 1
ATOM 8539 C CA . THR G 1 138 ? 19.689 -58.171 -2.215 1.00 45.25 137 THR G CA 1
ATOM 8540 C C . THR G 1 138 ? 19.670 -59.503 -2.949 1.00 44.19 137 THR G C 1
ATOM 8541 O O . THR G 1 138 ? 19.977 -60.548 -2.363 1.00 42.88 137 THR G O 1
ATOM 8545 N N . GLU G 1 139 ? 19.294 -59.457 -4.225 1.00 39.75 138 GLU G N 1
ATOM 8546 C CA . GLU G 1 139 ? 19.462 -60.557 -5.161 1.00 44.38 138 GLU G CA 1
ATOM 8547 C C . GLU G 1 139 ? 20.381 -60.091 -6.282 1.00 40.59 138 GLU G C 1
ATOM 8548 O O . GLU G 1 139 ? 20.477 -58.891 -6.563 1.00 36.03 138 GLU G O 1
ATOM 8554 N N . THR G 1 140 ? 21.082 -61.036 -6.903 1.00 36.29 139 THR G N 1
ATOM 8555 C CA . THR G 1 140 ? 22.090 -60.686 -7.893 1.00 37.22 139 THR G CA 1
ATOM 8556 C C . THR G 1 140 ? 21.996 -61.614 -9.093 1.00 36.16 139 THR G C 1
ATOM 8557 O O . THR G 1 140 ? 21.417 -62.703 -9.030 1.00 37.57 139 THR G O 1
ATOM 8561 N N . SER G 1 141 ? 22.593 -61.160 -10.191 1.00 33.97 140 SER G N 1
ATOM 8562 C CA . SER G 1 141 ? 22.618 -61.918 -11.429 1.00 39.72 140 SER G CA 1
ATOM 8563 C C . SER G 1 141 ? 23.909 -61.610 -12.172 1.00 37.48 140 SER G C 1
ATOM 8564 O O . SER G 1 141 ? 24.467 -60.514 -12.056 1.00 36.46 140 SER G O 1
ATOM 8567 N N . ARG G 1 142 ? 24.375 -62.599 -12.929 1.00 37.21 141 ARG G N 1
ATOM 8568 C CA . ARG G 1 142 ? 25.536 -62.492 -13.805 1.00 35.83 141 ARG G CA 1
ATOM 8569 C C . ARG G 1 142 ? 25.101 -62.923 -15.195 1.00 35.54 141 ARG G C 1
ATOM 8570 O O . ARG G 1 142 ? 24.684 -64.071 -15.379 1.00 38.06 141 ARG G O 1
ATOM 8578 N N . VAL G 1 143 ? 25.196 -62.014 -16.171 1.00 32.51 142 VAL G N 1
ATOM 8579 C CA . VAL G 1 143 ? 24.618 -62.213 -17.498 1.00 33.37 142 VAL G CA 1
ATOM 8580 C C . VAL G 1 143 ? 25.658 -61.919 -18.574 1.00 35.80 142 VAL G C 1
ATOM 8581 O O . VAL G 1 143 ? 26.403 -60.937 -18.477 1.00 39.37 142 VAL G O 1
ATOM 8585 N N . LEU G 1 144 ? 25.672 -62.739 -19.628 1.00 37.14 143 LEU G N 1
ATOM 8586 C CA . LEU G 1 144 ? 26.495 -62.500 -20.811 1.00 34.86 143 LEU G CA 1
ATOM 8587 C C . LEU G 1 144 ? 25.615 -62.013 -21.955 1.00 37.56 143 LEU G C 1
ATOM 8588 O O . LEU G 1 144 ? 24.724 -62.741 -22.408 1.00 36.72 143 LEU G O 1
ATOM 8593 N N . PHE G 1 145 ? 25.885 -60.797 -22.433 1.00 34.94 144 PHE G N 1
ATOM 8594 C CA . PHE G 1 145 ? 25.138 -60.171 -23.518 1.00 35.48 144 PHE G CA 1
ATOM 8595 C C . PHE G 1 145 ? 25.942 -60.215 -24.814 1.00 35.73 144 PHE G C 1
ATOM 8596 O O . PHE G 1 145 ? 27.166 -60.063 -24.799 1.00 39.40 144 PHE G O 1
ATOM 8604 N N . SER G 1 146 ? 25.246 -60.397 -25.938 1.00 32.37 145 SER G N 1
ATOM 8605 C CA . SER G 1 146 ? 25.882 -60.380 -27.248 1.00 33.14 145 SER G CA 1
ATOM 8606 C C . SER G 1 146 ? 25.899 -58.964 -27.821 1.00 33.13 145 SER G C 1
ATOM 8607 O O . SER G 1 146 ? 25.157 -58.084 -27.386 1.00 38.77 145 SER G O 1
ATOM 8610 N N . GLY G 1 147 ? 26.752 -58.757 -28.819 1.00 35.89 146 GLY G N 1
ATOM 8611 C CA . GLY G 1 147 ? 26.800 -57.496 -29.540 1.00 35.57 146 GLY G CA 1
ATOM 8612 C C . GLY G 1 147 ? 27.941 -56.616 -29.072 1.00 38.18 146 GLY G C 1
ATOM 8613 O O . GLY G 1 147 ? 28.766 -56.992 -28.233 1.00 39.92 146 GLY G O 1
ATOM 8614 N N . ASP G 1 148 ? 27.985 -55.410 -29.633 1.00 38.20 147 ASP G N 1
ATOM 8615 C CA . ASP G 1 148 ? 29.042 -54.472 -29.290 1.00 40.09 147 ASP G CA 1
ATOM 8616 C C . ASP G 1 148 ? 28.647 -53.695 -28.032 1.00 35.82 147 ASP G C 1
ATOM 8617 O O . ASP G 1 148 ? 27.617 -53.962 -27.407 1.00 36.18 147 ASP G O 1
ATOM 8622 N N . CYS G 1 149 ? 29.457 -52.700 -27.663 1.00 35.40 148 CYS G N 1
ATOM 8623 C CA A CYS G 1 149 ? 29.241 -52.041 -26.381 0.50 33.90 148 CYS G CA 1
ATOM 8624 C CA B CYS G 1 149 ? 29.261 -51.993 -26.398 0.50 33.96 148 CYS G CA 1
ATOM 8625 C C . CYS G 1 149 ? 27.878 -51.363 -26.323 1.00 32.89 148 CYS G C 1
ATOM 8626 O O . CYS G 1 149 ? 27.209 -51.412 -25.285 1.00 31.15 148 CYS G O 1
ATOM 8631 N N . GLN G 1 150 ? 27.427 -50.762 -27.424 1.00 36.52 149 GLN G N 1
ATOM 8632 C CA . GLN G 1 150 ? 26.120 -50.116 -27.395 1.00 36.28 149 GLN G CA 1
ATOM 8633 C C . GLN G 1 150 ? 24.994 -51.133 -27.227 1.00 36.53 149 GLN G C 1
ATOM 8634 O O . GLN G 1 150 ? 24.025 -50.870 -26.504 1.00 32.53 149 GLN G O 1
ATOM 8640 N N . ASP G 1 151 ? 25.107 -52.304 -27.867 1.00 37.36 150 ASP G N 1
ATOM 8641 C CA . ASP G 1 151 ? 24.098 -53.347 -27.689 1.00 36.76 150 ASP G CA 1
ATOM 8642 C C . ASP G 1 151 ? 24.071 -53.853 -26.247 1.00 33.55 150 ASP G C 1
ATOM 8643 O O . ASP G 1 151 ? 23.003 -53.985 -25.638 1.00 32.89 150 ASP G O 1
ATOM 8648 N N . VAL G 1 152 ? 25.242 -54.166 -25.693 1.00 29.73 151 VAL G N 1
ATOM 8649 C CA . VAL G 1 152 ? 25.306 -54.668 -24.321 1.00 30.18 151 VAL G CA 1
ATOM 8650 C C . VAL G 1 152 ? 24.690 -53.665 -23.356 1.00 31.76 151 VAL G C 1
ATOM 8651 O O . VAL G 1 152 ? 23.905 -54.034 -22.473 1.00 34.07 151 VAL G O 1
ATOM 8655 N N . VAL G 1 153 ? 25.026 -52.382 -23.511 1.00 29.31 152 VAL G N 1
ATOM 8656 C CA . VAL G 1 153 ? 24.480 -51.352 -22.628 1.00 27.01 152 VAL G CA 1
ATOM 8657 C C . VAL G 1 153 ? 22.960 -51.310 -22.740 1.00 31.89 152 VAL G C 1
ATOM 8658 O O . VAL G 1 153 ? 22.246 -51.286 -21.731 1.00 28.55 152 VAL G O 1
ATOM 8662 N N . GLU G 1 154 ? 22.446 -51.296 -23.974 1.00 30.42 153 GLU G N 1
ATOM 8663 C CA . GLU G 1 154 ? 21.000 -51.273 -24.185 1.00 30.94 153 GLU G CA 1
ATOM 8664 C C . GLU G 1 154 ? 20.320 -52.442 -23.476 1.00 29.42 153 GLU G C 1
ATOM 8665 O O . GLU G 1 154 ? 19.350 -52.256 -22.733 1.00 29.72 153 GLU G O 1
ATOM 8671 N N . LYS G 1 155 ? 20.827 -53.657 -23.679 1.00 28.90 154 LYS G N 1
ATOM 8672 C CA . LYS G 1 155 ? 20.152 -54.818 -23.114 1.00 30.96 154 LYS G CA 1
ATOM 8673 C C . LYS G 1 155 ? 20.351 -54.906 -21.605 1.00 32.41 154 LYS G C 1
ATOM 8674 O O . LYS G 1 155 ? 19.454 -55.369 -20.890 1.00 33.94 154 LYS G O 1
ATOM 8680 N N . ALA G 1 156 ? 21.500 -54.449 -21.100 1.00 34.32 155 ALA G N 1
ATOM 8681 C CA . ALA G 1 156 ? 21.722 -54.453 -19.657 1.00 30.71 155 ALA G CA 1
ATOM 8682 C C . ALA G 1 156 ? 20.784 -53.479 -18.950 1.00 31.34 155 ALA G C 1
ATOM 8683 O O . ALA G 1 156 ? 20.294 -53.770 -17.854 1.00 30.84 155 ALA G O 1
ATOM 8685 N N . VAL G 1 157 ? 20.514 -52.322 -19.559 1.00 31.82 156 VAL G N 1
ATOM 8686 C CA . VAL G 1 157 ? 19.578 -51.376 -18.957 1.00 30.98 156 VAL G CA 1
ATOM 8687 C C . VAL G 1 157 ? 18.177 -51.974 -18.923 1.00 32.08 156 VAL G C 1
ATOM 8688 O O . VAL G 1 157 ? 17.498 -51.961 -17.886 1.00 30.98 156 VAL G O 1
ATOM 8692 N N . HIS G 1 158 ? 17.742 -52.538 -20.054 1.00 29.00 157 HIS G N 1
ATOM 8693 C CA . HIS G 1 158 ? 16.445 -53.203 -20.121 1.00 28.66 157 HIS G CA 1
ATOM 8694 C C . HIS G 1 158 ? 16.352 -54.326 -19.097 1.00 29.81 157 HIS G C 1
ATOM 8695 O O . HIS G 1 158 ? 15.347 -54.449 -18.386 1.00 29.96 157 HIS G O 1
ATOM 8702 N N . TYR G 1 159 ? 17.407 -55.137 -18.992 1.00 28.08 158 TYR G N 1
ATOM 8703 C CA . TYR G 1 159 ? 17.389 -56.293 -18.100 1.00 29.69 158 TYR G CA 1
ATOM 8704 C C . TYR G 1 159 ? 17.289 -55.870 -16.640 1.00 29.95 158 TYR G C 1
ATOM 8705 O O . TYR G 1 159 ? 16.522 -56.459 -15.868 1.00 32.80 158 TYR G O 1
ATOM 8714 N N . SER G 1 160 ? 18.070 -54.863 -16.241 1.00 30.50 159 SER G N 1
ATOM 8715 C CA . SER G 1 160 ? 18.019 -54.381 -14.865 1.00 28.10 159 SER G CA 1
ATOM 8716 C C . SER G 1 160 ? 16.629 -53.870 -14.503 1.00 30.84 159 SER G C 1
ATOM 8717 O O . SER G 1 160 ? 16.166 -54.057 -13.368 1.00 32.23 159 SER G O 1
ATOM 8720 N N . LEU G 1 161 ? 15.939 -53.236 -15.454 1.00 26.51 160 LEU G N 1
ATOM 8721 C CA . LEU G 1 161 ? 14.604 -52.720 -15.164 1.00 29.11 160 LEU G CA 1
ATOM 8722 C C . LEU G 1 161 ? 13.562 -53.833 -15.151 1.00 30.01 160 LEU G C 1
ATOM 8723 O O . LEU G 1 161 ? 12.711 -53.873 -14.254 1.00 30.64 160 LEU G O 1
ATOM 8728 N N . ALA G 1 162 ? 13.613 -54.743 -16.131 1.00 29.76 161 ALA G N 1
ATOM 8729 C CA . ALA G 1 162 ? 12.633 -55.821 -16.188 1.00 29.27 161 ALA G CA 1
ATOM 8730 C C . ALA G 1 162 ? 12.717 -56.700 -14.949 1.00 33.43 161 ALA G C 1
ATOM 8731 O O . ALA G 1 162 ? 11.691 -57.079 -14.375 1.00 36.13 161 ALA G O 1
ATOM 8733 N N . GLU G 1 163 ? 13.934 -57.029 -14.518 1.00 33.64 162 GLU G N 1
ATOM 8734 C CA . GLU G 1 163 ? 14.098 -57.852 -13.326 1.00 32.93 162 GLU G CA 1
ATOM 8735 C C . GLU G 1 163 ? 13.539 -57.157 -12.092 1.00 32.21 162 GLU G C 1
ATOM 8736 O O . GLU G 1 163 ? 12.927 -57.804 -11.233 1.00 34.61 162 GLU G O 1
ATOM 8742 N N . LEU G 1 164 ? 13.729 -55.838 -11.988 1.00 29.74 163 LEU G N 1
ATOM 8743 C CA . LEU G 1 164 ? 13.235 -55.124 -10.816 1.00 31.67 163 LEU G CA 1
ATOM 8744 C C . LEU G 1 164 ? 11.713 -55.045 -10.813 1.00 33.38 163 LEU G C 1
ATOM 8745 O O . LEU G 1 164 ? 11.080 -55.218 -9.763 1.00 32.94 163 LEU G O 1
ATOM 8750 N N . VAL G 1 165 ? 11.108 -54.771 -11.971 1.00 34.80 164 VAL G N 1
ATOM 8751 C CA . VAL G 1 165 ? 9.650 -54.762 -12.059 1.00 37.21 164 VAL G CA 1
ATOM 8752 C C . VAL G 1 165 ? 9.085 -56.095 -11.589 1.00 39.61 164 VAL G C 1
ATOM 8753 O O . VAL G 1 165 ? 8.122 -56.144 -10.811 1.00 38.20 164 VAL G O 1
ATOM 8757 N N . THR G 1 166 ? 9.696 -57.197 -12.031 1.00 35.02 165 THR G N 1
ATOM 8758 C CA . THR G 1 166 ? 9.229 -58.524 -11.641 1.00 39.15 165 THR G CA 1
ATOM 8759 C C . THR G 1 166 ? 9.275 -58.707 -10.126 1.00 45.74 165 THR G C 1
ATOM 8760 O O . THR G 1 166 ? 8.317 -59.211 -9.525 1.00 44.50 165 THR G O 1
ATOM 8764 N N . LYS G 1 167 ? 10.367 -58.275 -9.488 1.00 45.34 166 LYS G N 1
ATOM 8765 C CA . LYS G 1 167 ? 10.534 -58.431 -8.045 1.00 47.99 166 LYS G CA 1
ATOM 8766 C C . LYS G 1 167 ? 9.604 -57.541 -7.228 1.00 51.23 166 LYS G C 1
ATOM 8767 O O . LYS G 1 167 ? 9.453 -57.781 -6.025 1.00 56.89 166 LYS G O 1
ATOM 8773 N N . LEU G 1 168 ? 8.979 -56.534 -7.836 1.00 43.55 167 LEU G N 1
ATOM 8774 C CA . LEU G 1 168 ? 8.043 -55.664 -7.133 1.00 53.19 167 LEU G CA 1
ATOM 8775 C C . LEU G 1 168 ? 6.583 -55.942 -7.479 1.00 54.72 167 LEU G C 1
ATOM 8776 O O . LEU G 1 168 ? 5.698 -55.260 -6.953 1.00 52.09 167 LEU G O 1
ATOM 8781 N N . SER G 1 169 ? 6.311 -56.914 -8.350 1.00 56.62 168 SER G N 1
ATOM 8782 C CA . SER G 1 169 ? 4.947 -57.315 -8.671 1.00 62.42 168 SER G CA 1
ATOM 8783 C C . SER G 1 169 ? 4.531 -58.458 -7.752 1.00 71.58 168 SER G C 1
ATOM 8784 O O . SER G 1 169 ? 5.245 -59.458 -7.638 1.00 69.72 168 SER G O 1
ATOM 8787 N N . GLY G 1 170 ? 3.385 -58.309 -7.095 1.00 89.29 169 GLY G N 1
ATOM 8788 C CA . GLY G 1 170 ? 2.971 -59.268 -6.084 1.00 97.51 169 GLY G CA 1
ATOM 8789 C C . GLY G 1 170 ? 1.537 -59.756 -6.173 1.00 106.61 169 GLY G C 1
ATOM 8790 O O . GLY G 1 170 ? 1.092 -60.556 -5.348 1.00 113.01 169 GLY G O 1
ATOM 8792 N N . ASN H 1 5 ? 31.474 -59.933 120.306 1.00 84.86 4 ASN H N 1
ATOM 8793 C CA . ASN H 1 5 ? 32.562 -59.864 119.339 1.00 83.18 4 ASN H CA 1
ATOM 8794 C C . ASN H 1 5 ? 32.232 -58.905 118.198 1.00 78.33 4 ASN H C 1
ATOM 8795 O O . ASN H 1 5 ? 31.305 -58.099 118.295 1.00 74.16 4 ASN H O 1
ATOM 8800 N N . LEU H 1 6 ? 32.998 -59.004 117.115 1.00 77.01 5 LEU H N 1
ATOM 8801 C CA . LEU H 1 6 ? 32.826 -58.099 115.988 1.00 71.47 5 LEU H CA 1
ATOM 8802 C C . LEU H 1 6 ? 31.552 -58.422 115.217 1.00 67.16 5 LEU H C 1
ATOM 8803 O O . LEU H 1 6 ? 31.247 -59.586 114.943 1.00 69.78 5 LEU H O 1
ATOM 8808 N N . TYR H 1 7 ? 30.809 -57.377 114.866 1.00 63.33 6 TYR H N 1
ATOM 8809 C CA . TYR H 1 7 ? 29.617 -57.482 114.039 1.00 63.45 6 TYR H CA 1
ATOM 8810 C C . TYR H 1 7 ? 29.887 -56.837 112.684 1.00 59.99 6 TYR H C 1
ATOM 8811 O O . TYR H 1 7 ? 30.571 -55.812 112.598 1.00 58.00 6 TYR H O 1
ATOM 8820 N N . HIS H 1 8 ? 29.361 -57.446 111.624 1.00 58.10 7 HIS H N 1
ATOM 8821 C CA . HIS H 1 8 ? 29.599 -56.996 110.255 1.00 56.17 7 HIS H CA 1
ATOM 8822 C C . HIS H 1 8 ? 28.338 -56.319 109.734 1.00 53.39 7 HIS H C 1
ATOM 8823 O O . HIS H 1 8 ? 27.300 -56.968 109.560 1.00 54.77 7 HIS H O 1
ATOM 8830 N N . ASP H 1 9 ? 28.446 -55.018 109.475 1.00 50.05 8 ASP H N 1
ATOM 8831 C CA . ASP H 1 9 ? 27.306 -54.211 109.064 1.00 47.62 8 ASP H CA 1
ATOM 8832 C C . ASP H 1 9 ? 26.898 -54.518 107.634 1.00 47.82 8 ASP H C 1
ATOM 8833 O O . ASP H 1 9 ? 27.742 -54.708 106.749 1.00 48.36 8 ASP H O 1
ATOM 8838 N N . ASN H 1 10 ? 25.586 -54.515 107.412 1.00 53.63 9 ASN H N 1
ATOM 8839 C CA . ASN H 1 10 ? 25.005 -54.960 106.159 1.00 54.81 9 ASN H CA 1
ATOM 8840 C C . ASN H 1 10 ? 24.564 -53.803 105.270 1.00 46.11 9 ASN H C 1
ATOM 8841 O O . ASN H 1 10 ? 24.106 -54.047 104.149 1.00 44.20 9 ASN H O 1
ATOM 8846 N N . THR H 1 11 ? 24.705 -52.552 105.716 1.00 43.66 10 THR H N 1
ATOM 8847 C CA . THR H 1 11 ? 24.192 -51.414 104.954 1.00 42.52 10 THR H CA 1
ATOM 8848 C C . THR H 1 11 ? 25.186 -50.980 103.882 1.00 39.24 10 THR H C 1
ATOM 8849 O O . THR H 1 11 ? 26.405 -51.104 104.038 1.00 42.09 10 THR H O 1
ATOM 8853 N N . ILE H 1 12 ? 24.643 -50.474 102.778 1.00 39.43 11 ILE H N 1
ATOM 8854 C CA . ILE H 1 12 ? 25.414 -50.103 101.605 1.00 39.50 11 ILE H CA 1
ATOM 8855 C C . ILE H 1 12 ? 25.012 -48.674 101.237 1.00 39.27 11 ILE H C 1
ATOM 8856 O O . ILE H 1 12 ? 23.825 -48.394 101.024 1.00 39.15 11 ILE H O 1
ATOM 8861 N N . THR H 1 13 ? 25.985 -47.762 101.200 1.00 38.43 12 THR H N 1
ATOM 8862 C CA . THR H 1 13 ? 25.664 -46.371 100.909 1.00 35.69 12 THR H CA 1
ATOM 8863 C C . THR H 1 13 ? 25.410 -46.170 99.418 1.00 35.79 12 THR H C 1
ATOM 8864 O O . THR H 1 13 ? 25.733 -47.015 98.578 1.00 32.57 12 THR H O 1
ATOM 8868 N N . VAL H 1 14 ? 24.826 -45.016 99.091 1.00 36.04 13 VAL H N 1
ATOM 8869 C CA . VAL H 1 14 ? 24.604 -44.677 97.689 1.00 33.01 13 VAL H CA 1
ATOM 8870 C C . VAL H 1 14 ? 25.936 -44.555 96.959 1.00 31.51 13 VAL H C 1
ATOM 8871 O O . VAL H 1 14 ? 26.089 -45.041 95.831 1.00 37.98 13 VAL H O 1
ATOM 8875 N N . ALA H 1 15 ? 26.927 -43.932 97.600 1.00 29.68 14 ALA H N 1
ATOM 8876 C CA . ALA H 1 15 ? 28.249 -43.806 96.991 1.00 31.63 14 ALA H CA 1
ATOM 8877 C C . ALA H 1 15 ? 28.863 -45.170 96.703 1.00 36.77 14 ALA H C 1
ATOM 8878 O O . ALA H 1 15 ? 29.487 -45.376 95.658 1.00 35.86 14 ALA H O 1
ATOM 8880 N N . GLU H 1 16 ? 28.714 -46.113 97.629 1.00 36.18 15 GLU H N 1
ATOM 8881 C CA . GLU H 1 16 ? 29.220 -47.459 97.389 1.00 36.44 15 GLU H CA 1
ATOM 8882 C C . GLU H 1 16 ? 28.465 -48.139 96.253 1.00 35.89 15 GLU H C 1
ATOM 8883 O O . GLU H 1 16 ? 29.057 -48.891 95.469 1.00 36.41 15 GLU H O 1
ATOM 8889 N N . LEU H 1 17 ? 27.150 -47.912 96.166 1.00 32.20 16 LEU H N 1
ATOM 8890 C CA . LEU H 1 17 ? 26.350 -48.538 95.115 1.00 33.82 16 LEU H CA 1
ATOM 8891 C C . LEU H 1 17 ? 26.707 -47.992 93.737 1.00 36.09 16 LEU H C 1
ATOM 8892 O O . LEU H 1 17 ? 26.798 -48.755 92.765 1.00 36.86 16 LEU H O 1
ATOM 8897 N N . THR H 1 18 ? 26.902 -46.675 93.622 1.00 32.86 17 THR H N 1
ATOM 8898 C CA . THR H 1 18 ? 27.271 -46.125 92.322 1.00 31.15 17 THR H CA 1
ATOM 8899 C C . THR H 1 18 ? 28.667 -46.575 91.904 1.00 34.91 17 THR H C 1
ATOM 8900 O O . THR H 1 18 ? 28.961 -46.652 90.706 1.00 38.26 17 THR H O 1
ATOM 8904 N N . LYS H 1 19 ? 29.530 -46.900 92.865 1.00 37.26 18 LYS H N 1
ATOM 8905 C CA . LYS H 1 19 ? 30.831 -47.461 92.515 1.00 40.72 18 LYS H CA 1
ATOM 8906 C C . LYS H 1 19 ? 30.683 -48.870 91.953 1.00 42.10 18 LYS H C 1
ATOM 8907 O O . LYS H 1 19 ? 31.294 -49.207 90.933 1.00 47.61 18 LYS H O 1
ATOM 8913 N N . LYS H 1 20 ? 29.879 -49.711 92.611 1.00 40.19 19 LYS H N 1
ATOM 8914 C CA . LYS H 1 20 ? 29.592 -51.036 92.067 1.00 39.39 19 LYS H CA 1
ATOM 8915 C C . LYS H 1 20 ? 28.954 -50.924 90.688 1.00 36.96 19 LYS H C 1
ATOM 8916 O O . LYS H 1 20 ? 29.367 -51.599 89.739 1.00 40.69 19 LYS H O 1
ATOM 8922 N N . LEU H 1 21 ? 27.950 -50.054 90.562 1.00 34.32 20 LEU H N 1
ATOM 8923 C CA . LEU H 1 21 ? 27.229 -49.907 89.303 1.00 35.72 20 LEU H CA 1
ATOM 8924 C C . LEU H 1 21 ? 28.153 -49.462 88.175 1.00 38.39 20 LEU H C 1
ATOM 8925 O O . LEU H 1 21 ? 28.090 -49.998 87.059 1.00 34.73 20 LEU H O 1
ATOM 8930 N N . ALA H 1 22 ? 29.022 -48.486 88.447 1.00 36.26 21 ALA H N 1
ATOM 8931 C CA . ALA H 1 22 ? 29.940 -47.996 87.423 1.00 39.39 21 ALA H CA 1
ATOM 8932 C C . ALA H 1 22 ? 30.862 -49.106 86.937 1.00 44.12 21 ALA H C 1
ATOM 8933 O O . ALA H 1 22 ? 31.081 -49.265 85.730 1.00 42.92 21 ALA H O 1
ATOM 8935 N N . SER H 1 23 ? 31.415 -49.886 87.868 1.00 44.90 22 SER H N 1
ATOM 8936 C CA A SER H 1 23 ? 32.286 -50.991 87.481 0.50 46.43 22 SER H CA 1
ATOM 8937 C CA B SER H 1 23 ? 32.285 -50.995 87.491 0.50 46.43 22 SER H CA 1
ATOM 8938 C C . SER H 1 23 ? 31.544 -52.000 86.618 1.00 45.89 22 SER H C 1
ATOM 8939 O O . SER H 1 23 ? 32.069 -52.464 85.598 1.00 46.91 22 SER H O 1
ATOM 8944 N N . ARG H 1 24 ? 30.316 -52.352 87.005 1.00 44.18 23 ARG H N 1
ATOM 8945 C CA . ARG H 1 24 ? 29.547 -53.317 86.228 1.00 47.89 23 ARG H CA 1
ATOM 8946 C C . ARG H 1 24 ? 29.268 -52.793 84.824 1.00 44.22 23 ARG H C 1
ATOM 8947 O O . ARG H 1 24 ? 29.502 -53.490 83.830 1.00 45.08 23 ARG H O 1
ATOM 8955 N N . LEU H 1 25 ? 28.785 -51.554 84.724 1.00 40.53 24 LEU H N 1
ATOM 8956 C CA . LEU H 1 25 ? 28.422 -51.002 83.423 1.00 41.84 24 LEU H CA 1
ATOM 8957 C C . LEU H 1 25 ? 29.647 -50.810 82.536 1.00 42.81 24 LEU H C 1
ATOM 8958 O O . LEU H 1 25 ? 29.634 -51.179 81.355 1.00 44.90 24 LEU H O 1
ATOM 8963 N N . ILE H 1 26 ? 30.715 -50.234 83.092 1.00 44.60 25 ILE H N 1
ATOM 8964 C CA . ILE H 1 26 ? 31.886 -49.885 82.290 1.00 45.54 25 ILE H CA 1
ATOM 8965 C C . ILE H 1 26 ? 32.552 -51.139 81.740 1.00 48.48 25 ILE H C 1
ATOM 8966 O O . ILE H 1 26 ? 32.908 -51.203 80.557 1.00 49.99 25 ILE H O 1
ATOM 8971 N N . ASP H 1 27 ? 32.727 -52.156 82.589 1.00 47.60 26 ASP H N 1
ATOM 8972 C CA . ASP H 1 27 ? 33.333 -53.403 82.133 1.00 51.11 26 ASP H CA 1
ATOM 8973 C C . ASP H 1 27 ? 32.534 -54.023 80.996 1.00 51.21 26 ASP H C 1
ATOM 8974 O O . ASP H 1 27 ? 33.110 -54.562 80.044 1.00 55.76 26 ASP H O 1
ATOM 8979 N N . ALA H 1 28 ? 31.206 -53.953 81.075 1.00 50.28 27 ALA H N 1
ATOM 8980 C CA . ALA H 1 28 ? 30.329 -54.583 80.097 1.00 47.76 27 ALA H CA 1
ATOM 8981 C C . ALA H 1 28 ? 30.051 -53.699 78.890 1.00 48.05 27 ALA H C 1
ATOM 8982 O O . ALA H 1 28 ? 29.301 -54.112 77.998 1.00 48.27 27 ALA H O 1
ATOM 8984 N N . GLY H 1 29 ? 30.642 -52.508 78.831 1.00 45.54 28 GLY H N 1
ATOM 8985 C CA . GLY H 1 29 ? 30.393 -51.601 77.725 1.00 48.13 28 GLY H CA 1
ATOM 8986 C C . GLY H 1 29 ? 28.975 -51.078 77.650 1.00 46.74 28 GLY H C 1
ATOM 8987 O O . GLY H 1 29 ? 28.472 -50.828 76.550 1.00 50.19 28 GLY H O 1
ATOM 8988 N N . LEU H 1 30 ? 28.318 -50.899 78.792 1.00 42.18 29 LEU H N 1
ATOM 8989 C CA . LEU H 1 30 ? 26.920 -50.502 78.852 1.00 40.79 29 LEU H CA 1
ATOM 8990 C C . LEU H 1 30 ? 26.780 -49.054 79.305 1.00 37.66 29 LEU H C 1
ATOM 8991 O O . LEU H 1 30 ? 27.624 -48.525 80.033 1.00 35.67 29 LEU H O 1
ATOM 8996 N N . ARG H 1 31 ? 25.693 -48.423 78.866 1.00 38.08 30 ARG H N 1
ATOM 8997 C CA . ARG H 1 31 ? 25.377 -47.045 79.209 1.00 37.35 30 ARG H CA 1
ATOM 8998 C C . ARG H 1 31 ? 24.050 -46.994 79.951 1.00 33.08 30 ARG H C 1
ATOM 8999 O O . ARG H 1 31 ? 23.119 -47.744 79.632 1.00 33.16 30 ARG H O 1
ATOM 9007 N N . LEU H 1 32 ? 23.978 -46.089 80.927 1.00 29.27 31 LEU H N 1
ATOM 9008 C CA . LEU H 1 32 ? 22.834 -45.908 81.809 1.00 28.08 31 LEU H CA 1
ATOM 9009 C C . LEU H 1 32 ? 22.198 -44.544 81.570 1.00 29.71 31 LEU H C 1
ATOM 9010 O O . LEU H 1 32 ? 22.899 -43.563 81.303 1.00 33.39 31 LEU H O 1
ATOM 9015 N N . THR H 1 33 ? 20.871 -44.479 81.676 1.00 30.99 32 THR H N 1
ATOM 9016 C CA . THR H 1 33 ? 20.150 -43.211 81.614 1.00 28.83 32 THR H CA 1
ATOM 9017 C C . THR H 1 33 ? 19.033 -43.237 82.651 1.00 27.87 32 THR H C 1
ATOM 9018 O O . THR H 1 33 ? 18.599 -44.305 83.081 1.00 27.02 32 THR H O 1
ATOM 9022 N N . THR H 1 34 ? 18.566 -42.054 83.062 1.00 24.86 33 THR H N 1
ATOM 9023 C CA . THR H 1 34 ? 17.577 -41.968 84.129 1.00 24.18 33 THR H CA 1
ATOM 9024 C C . THR H 1 34 ? 16.492 -40.959 83.782 1.00 28.30 33 THR H C 1
ATOM 9025 O O . THR H 1 34 ? 16.735 -39.965 83.087 1.00 29.78 33 THR H O 1
ATOM 9029 N N . ALA H 1 35 ? 15.290 -41.219 84.301 1.00 26.88 34 ALA H N 1
ATOM 9030 C CA . ALA H 1 35 ? 14.157 -40.298 84.213 1.00 25.16 34 ALA H CA 1
ATOM 9031 C C . ALA H 1 35 ? 13.486 -40.248 85.578 1.00 25.51 34 ALA H C 1
ATOM 9032 O O . ALA H 1 35 ? 13.009 -41.278 86.061 1.00 26.68 34 ALA H O 1
ATOM 9034 N N . GLU H 1 36 ? 13.448 -39.066 86.198 1.00 22.87 35 GLU H N 1
ATOM 9035 C CA . GLU H 1 36 ? 13.028 -38.916 87.592 1.00 25.23 35 GLU H CA 1
ATOM 9036 C C . GLU H 1 36 ? 11.771 -38.065 87.678 1.00 26.79 35 GLU H C 1
ATOM 9037 O O . GLU H 1 36 ? 11.775 -36.910 87.245 1.00 25.83 35 GLU H O 1
ATOM 9043 N N . SER H 1 37 ? 10.720 -38.611 88.294 1.00 31.54 36 SER H N 1
ATOM 9044 C CA . SER H 1 37 ? 9.504 -37.855 88.586 1.00 32.93 36 SER H CA 1
ATOM 9045 C C . SER H 1 37 ? 9.127 -38.061 90.056 1.00 31.77 36 SER H C 1
ATOM 9046 O O . SER H 1 37 ? 8.172 -38.782 90.352 1.00 33.18 36 SER H O 1
ATOM 9049 N N . CYS H 1 38 ? 9.915 -37.442 90.947 1.00 30.91 37 CYS H N 1
ATOM 9050 C CA . CYS H 1 38 ? 9.631 -37.180 92.361 1.00 32.48 37 CYS H CA 1
ATOM 9051 C C . CYS H 1 38 ? 10.929 -37.008 93.146 1.00 31.14 37 CYS H C 1
ATOM 9052 O O . CYS H 1 38 ? 10.931 -36.354 94.194 1.00 29.43 37 CYS H O 1
ATOM 9055 N N . THR H 1 39 ? 12.035 -37.576 92.651 1.00 26.85 38 THR H N 1
ATOM 9056 C CA . THR H 1 39 ? 13.332 -37.467 93.317 1.00 25.53 38 THR H CA 1
ATOM 9057 C C . THR H 1 39 ? 14.098 -36.198 92.942 1.00 26.47 38 THR H C 1
ATOM 9058 O O . THR H 1 39 ? 15.142 -35.920 93.544 1.00 24.24 38 THR H O 1
ATOM 9062 N N . GLY H 1 40 ? 13.619 -35.434 91.961 1.00 26.28 39 GLY H N 1
ATOM 9063 C CA . GLY H 1 40 ? 14.128 -34.096 91.727 1.00 26.15 39 GLY H CA 1
ATOM 9064 C C . GLY H 1 40 ? 15.544 -33.991 91.207 1.00 27.19 39 GLY H C 1
ATOM 9065 O O . GLY H 1 40 ? 16.143 -32.916 91.297 1.00 28.09 39 GLY H O 1
ATOM 9066 N N . GLY H 1 41 ? 16.104 -35.063 90.659 1.00 25.23 40 GLY H N 1
ATOM 9067 C CA . GLY H 1 41 ? 17.476 -35.040 90.200 1.00 23.80 40 GLY H CA 1
ATOM 9068 C C . GLY H 1 41 ? 18.486 -35.613 91.168 1.00 21.40 40 GLY H C 1
ATOM 9069 O O . GLY H 1 41 ? 19.675 -35.671 90.828 1.00 20.28 40 GLY H O 1
ATOM 9070 N N . LYS H 1 42 ? 18.060 -36.022 92.368 1.00 23.50 41 LYS H N 1
ATOM 9071 C CA . LYS H 1 42 ? 18.992 -36.623 93.316 1.00 26.71 41 LYS H CA 1
ATOM 9072 C C . LYS H 1 42 ? 19.625 -37.882 92.748 1.00 26.65 41 LYS H C 1
ATOM 9073 O O . LYS H 1 42 ? 20.774 -38.197 93.072 1.00 26.03 41 LYS H O 1
ATOM 9079 N N . LEU H 1 43 ? 18.891 -38.619 91.915 1.00 23.00 42 LEU H N 1
ATOM 9080 C CA . LEU H 1 43 ? 19.465 -39.805 91.292 1.00 26.40 42 LEU H CA 1
ATOM 9081 C C . LEU H 1 43 ? 20.544 -39.421 90.286 1.00 24.12 42 LEU H C 1
ATOM 9082 O O . LEU H 1 43 ? 21.632 -40.007 90.272 1.00 22.78 42 LEU H O 1
ATOM 9087 N N . SER H 1 44 ? 20.262 -38.429 89.438 1.00 23.78 43 SER H N 1
ATOM 9088 C CA . SER H 1 44 ? 21.272 -37.969 88.488 1.00 20.51 43 SER H CA 1
ATOM 9089 C C . SER H 1 44 ? 22.522 -37.485 89.215 1.00 24.37 43 SER H C 1
ATOM 9090 O O . SER H 1 44 ? 23.650 -37.848 88.850 1.00 24.77 43 SER H O 1
ATOM 9093 N N . VAL H 1 45 ? 22.336 -36.696 90.277 1.00 23.52 44 VAL H N 1
ATOM 9094 C CA . VAL H 1 45 ? 23.469 -36.194 91.051 1.00 24.87 44 VAL H CA 1
ATOM 9095 C C . VAL H 1 45 ? 24.321 -37.342 91.578 1.00 25.82 44 VAL H C 1
ATOM 9096 O O . VAL H 1 45 ? 25.556 -37.305 91.498 1.00 27.55 44 VAL H O 1
ATOM 9100 N N . ALA H 1 46 ? 23.680 -38.384 92.120 1.00 24.70 45 ALA H N 1
ATOM 9101 C CA . ALA H 1 46 ? 24.439 -39.508 92.664 1.00 25.57 45 ALA H CA 1
ATOM 9102 C C . ALA H 1 46 ? 25.256 -40.201 91.580 1.00 28.68 45 ALA H C 1
ATOM 9103 O O . ALA H 1 46 ? 26.414 -40.577 91.804 1.00 29.11 45 ALA H O 1
ATOM 9105 N N . LEU H 1 47 ? 24.672 -40.371 90.392 1.00 24.62 46 LEU H N 1
ATOM 9106 C CA . LEU H 1 47 ? 25.390 -41.022 89.304 1.00 27.08 46 LEU H CA 1
ATOM 9107 C C . LEU H 1 47 ? 26.488 -40.131 88.734 1.00 31.01 46 LEU H C 1
ATOM 9108 O O . LEU H 1 47 ? 27.536 -40.637 88.311 1.00 29.63 46 LEU H O 1
ATOM 9113 N N . CYS H 1 48 ? 26.273 -38.810 88.711 1.00 29.70 47 CYS H N 1
ATOM 9114 C CA . CYS H 1 48 ? 27.305 -37.893 88.244 1.00 29.71 47 CYS H CA 1
ATOM 9115 C C . CYS H 1 48 ? 28.402 -37.683 89.276 1.00 32.91 47 CYS H C 1
ATOM 9116 O O . CYS H 1 48 ? 29.456 -37.138 88.938 1.00 36.85 47 CYS H O 1
ATOM 9119 N N . ALA H 1 49 ? 28.168 -38.083 90.527 1.00 34.96 48 ALA H N 1
ATOM 9120 C CA . ALA H 1 49 ? 29.205 -37.995 91.546 1.00 39.89 48 ALA H CA 1
ATOM 9121 C C . ALA H 1 49 ? 30.313 -39.015 91.329 1.00 41.45 48 ALA H C 1
ATOM 9122 O O . ALA H 1 49 ? 31.420 -38.826 91.844 1.00 41.46 48 ALA H O 1
ATOM 9124 N N . GLU H 1 50 ? 30.045 -40.086 90.582 1.00 59.71 49 GLU H N 1
ATOM 9125 C CA . GLU H 1 50 ? 31.090 -41.054 90.280 1.00 62.37 49 GLU H CA 1
ATOM 9126 C C . GLU H 1 50 ? 32.173 -40.406 89.431 1.00 63.91 49 GLU H C 1
ATOM 9127 O O . GLU H 1 50 ? 31.887 -39.673 88.481 1.00 56.08 49 GLU H O 1
ATOM 9133 N N . GLU H 1 51 ? 33.429 -40.690 89.780 1.00 77.12 50 GLU H N 1
ATOM 9134 C CA . GLU H 1 51 ? 34.547 -40.039 89.106 1.00 85.58 50 GLU H CA 1
ATOM 9135 C C . GLU H 1 51 ? 34.571 -40.364 87.618 1.00 85.40 50 GLU H C 1
ATOM 9136 O O . GLU H 1 51 ? 34.884 -39.497 86.793 1.00 87.66 50 GLU H O 1
ATOM 9142 N N . ASN H 1 52 ? 34.239 -41.600 87.254 1.00 81.18 51 ASN H N 1
ATOM 9143 C CA . ASN H 1 52 ? 34.162 -42.015 85.855 1.00 75.02 51 ASN H CA 1
ATOM 9144 C C . ASN H 1 52 ? 32.727 -42.037 85.353 1.00 68.15 51 ASN H C 1
ATOM 9145 O O . ASN H 1 52 ? 32.327 -42.954 84.631 1.00 67.20 51 ASN H O 1
ATOM 9150 N N . THR H 1 53 ? 31.932 -41.029 85.721 1.00 62.70 52 THR H N 1
ATOM 9151 C CA . THR H 1 53 ? 30.521 -41.025 85.350 1.00 55.62 52 THR H CA 1
ATOM 9152 C C . THR H 1 53 ? 30.328 -40.863 83.844 1.00 52.34 52 THR H C 1
ATOM 9153 O O . THR H 1 53 ? 29.381 -41.422 83.280 1.00 44.97 52 THR H O 1
ATOM 9157 N N . ALA H 1 54 ? 31.227 -40.138 83.175 1.00 55.60 53 ALA H N 1
ATOM 9158 C CA . ALA H 1 54 ? 31.099 -39.928 81.737 1.00 53.93 53 ALA H CA 1
ATOM 9159 C C . ALA H 1 54 ? 31.199 -41.227 80.946 1.00 53.15 53 ALA H C 1
ATOM 9160 O O . ALA H 1 54 ? 30.708 -41.290 79.811 1.00 48.15 53 ALA H O 1
ATOM 9162 N N . ASP H 1 55 ? 31.814 -42.261 81.519 1.00 53.13 54 ASP H N 1
ATOM 9163 C CA . ASP H 1 55 ? 32.039 -43.517 80.819 1.00 56.69 54 ASP H CA 1
ATOM 9164 C C . ASP H 1 55 ? 30.831 -44.444 80.833 1.00 52.30 54 ASP H C 1
ATOM 9165 O O . ASP H 1 55 ? 30.857 -45.474 80.152 1.00 56.10 54 ASP H O 1
ATOM 9170 N N . PHE H 1 56 ? 29.785 -44.123 81.589 1.00 44.03 55 PHE H N 1
ATOM 9171 C CA . PHE H 1 56 ? 28.601 -44.974 81.617 1.00 40.82 55 PHE H CA 1
ATOM 9172 C C . PHE H 1 56 ? 27.292 -44.206 81.709 1.00 37.66 55 PHE H C 1
ATOM 9173 O O . PHE H 1 56 ? 26.232 -44.823 81.562 1.00 36.24 55 PHE H O 1
ATOM 9181 N N . TYR H 1 57 ? 27.318 -42.896 81.927 1.00 34.76 56 TYR H N 1
ATOM 9182 C CA . TYR H 1 57 ? 26.108 -42.134 82.194 1.00 30.75 56 TYR H CA 1
ATOM 9183 C C . TYR H 1 57 ? 26.190 -40.817 81.447 1.00 29.64 56 TYR H C 1
ATOM 9184 O O . TYR H 1 57 ? 27.189 -40.102 81.555 1.00 31.48 56 TYR H O 1
ATOM 9193 N N . ASP H 1 58 ? 25.140 -40.501 80.692 1.00 31.05 57 ASP H N 1
ATOM 9194 C CA . ASP H 1 58 ? 25.147 -39.341 79.810 1.00 30.93 57 ASP H CA 1
ATOM 9195 C C . ASP H 1 58 ? 23.937 -38.446 80.065 1.00 32.82 57 ASP H C 1
ATOM 9196 O O . ASP H 1 58 ? 24.086 -37.244 80.302 1.00 34.94 57 ASP H O 1
ATOM 9201 N N . VAL H 1 59 ? 22.738 -39.024 80.035 1.00 28.27 58 VAL H N 1
ATOM 9202 C CA . VAL H 1 59 ? 21.490 -38.268 80.023 1.00 23.87 58 VAL H CA 1
ATOM 9203 C C . VAL H 1 59 ? 20.706 -38.565 81.294 1.00 24.11 58 VAL H C 1
ATOM 9204 O O . VAL H 1 59 ? 20.482 -39.733 81.636 1.00 24.13 58 VAL H O 1
ATOM 9208 N N . GLY H 1 60 ? 20.284 -37.515 81.980 1.00 24.16 59 GLY H N 1
ATOM 9209 C CA . GLY H 1 60 ? 19.312 -37.645 83.047 1.00 24.12 59 GLY H CA 1
ATOM 9210 C C . GLY H 1 60 ? 18.195 -36.609 82.859 1.00 26.78 59 GLY H C 1
ATOM 9211 O O . GLY H 1 60 ? 18.477 -35.462 82.535 1.00 28.03 59 GLY H O 1
ATOM 9212 N N . LEU H 1 61 ? 16.969 -37.062 83.055 1.00 24.25 60 LEU H N 1
ATOM 9213 C CA . LEU H 1 61 ? 15.800 -36.201 82.868 1.00 25.08 60 LEU H CA 1
ATOM 9214 C C . LEU H 1 61 ? 15.018 -36.098 84.169 1.00 25.15 60 LEU H C 1
ATOM 9215 O O . LEU H 1 61 ? 14.809 -37.103 84.856 1.00 27.11 60 LEU H O 1
ATOM 9220 N N . VAL H 1 62 ? 14.603 -34.877 84.504 1.00 23.94 61 VAL H N 1
ATOM 9221 C CA . VAL H 1 62 ? 13.748 -34.594 85.651 1.00 23.82 61 VAL H CA 1
ATOM 9222 C C . VAL H 1 62 ? 12.473 -33.955 85.114 1.00 27.35 61 VAL H C 1
ATOM 9223 O O . VAL H 1 62 ? 12.535 -32.938 84.411 1.00 30.14 61 VAL H O 1
ATOM 9227 N N . VAL H 1 63 ? 11.323 -34.550 85.428 1.00 25.20 62 VAL H N 1
ATOM 9228 C CA . VAL H 1 63 ? 10.036 -33.995 85.024 1.00 30.30 62 VAL H CA 1
ATOM 9229 C C . VAL H 1 63 ? 9.072 -34.064 86.200 1.00 34.24 62 VAL H C 1
ATOM 9230 O O . VAL H 1 63 ? 9.115 -34.992 87.013 1.00 39.61 62 VAL H O 1
ATOM 9234 N N . PHE H 1 64 ? 8.202 -33.060 86.297 1.00 36.38 63 PHE H N 1
ATOM 9235 C CA . PHE H 1 64 ? 7.159 -33.051 87.314 1.00 37.12 63 PHE H CA 1
ATOM 9236 C C . PHE H 1 64 ? 5.787 -33.383 86.743 1.00 40.28 63 PHE H C 1
ATOM 9237 O O . PHE H 1 64 ? 5.107 -34.288 87.239 1.00 42.35 63 PHE H O 1
ATOM 9245 N N . SER H 1 65 ? 5.374 -32.667 85.702 1.00 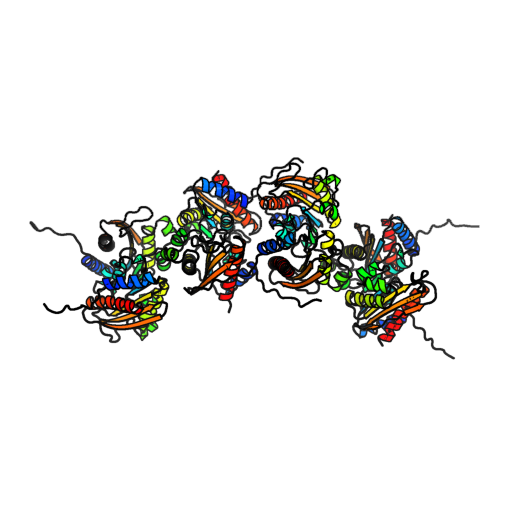36.90 64 SER H N 1
ATOM 9246 C CA . SER H 1 65 ? 4.011 -32.714 85.208 1.00 39.26 64 SER H CA 1
ATOM 9247 C C . SER H 1 65 ? 3.758 -33.958 84.363 1.00 38.36 64 SER H C 1
ATOM 9248 O O . SER H 1 65 ? 4.680 -34.625 83.882 1.00 33.12 64 SER H O 1
ATOM 9251 N N . ASP H 1 66 ? 2.470 -34.257 84.186 1.00 40.73 65 ASP H N 1
ATOM 9252 C CA . ASP H 1 66 ? 2.064 -35.316 83.273 1.00 39.81 65 ASP H CA 1
ATOM 9253 C C . ASP H 1 66 ? 2.224 -34.890 81.821 1.00 37.24 65 ASP H C 1
ATOM 9254 O O . ASP H 1 66 ? 2.539 -35.724 80.963 1.00 34.99 65 ASP H O 1
ATOM 9259 N N . SER H 1 67 ? 1.990 -33.605 81.529 1.00 40.32 66 SER H N 1
ATOM 9260 C CA . SER H 1 67 ? 2.251 -33.080 80.193 1.00 40.01 66 SER H CA 1
ATOM 9261 C C . SER H 1 67 ? 3.695 -33.333 79.780 1.00 40.28 66 SER H C 1
ATOM 9262 O O . SER H 1 67 ? 3.961 -33.753 78.647 1.00 40.41 66 SER H O 1
ATOM 9265 N N . ALA H 1 68 ? 4.644 -33.100 80.690 1.00 38.83 67 ALA H N 1
ATOM 9266 C CA . ALA H 1 68 ? 6.039 -33.381 80.373 1.00 34.04 67 ALA H CA 1
ATOM 9267 C C . ALA H 1 68 ? 6.260 -34.871 80.142 1.00 32.91 67 ALA H C 1
ATOM 9268 O O . ALA H 1 68 ? 7.017 -35.261 79.244 1.00 29.87 67 ALA H O 1
ATOM 9270 N N . LYS H 1 69 ? 5.596 -35.721 80.933 1.00 35.79 68 LYS H N 1
ATOM 9271 C CA . LYS H 1 69 ? 5.708 -37.162 80.718 1.00 33.86 68 LYS H CA 1
ATOM 9272 C C . LYS H 1 69 ? 5.203 -37.550 79.337 1.00 33.79 68 LYS H C 1
ATOM 9273 O O . LYS H 1 69 ? 5.782 -38.424 78.680 1.00 32.26 68 LYS H O 1
ATOM 9279 N N . GLU H 1 70 ? 4.127 -36.904 78.878 1.00 36.38 69 GLU H N 1
ATOM 9280 C CA . GLU H 1 70 ? 3.608 -37.177 77.542 1.00 37.06 69 GLU H CA 1
ATOM 9281 C C . GLU H 1 70 ? 4.513 -36.587 76.467 1.00 35.95 69 GLU H C 1
ATOM 9282 O O . GLU H 1 70 ? 4.864 -37.266 75.495 1.00 35.27 69 GLU H O 1
ATOM 9288 N N . ARG H 1 71 ? 4.891 -35.315 76.620 1.00 33.52 70 ARG H N 1
ATOM 9289 C CA . ARG H 1 71 ? 5.583 -34.619 75.541 1.00 38.09 70 ARG H CA 1
ATOM 9290 C C . ARG H 1 71 ? 7.021 -35.096 75.393 1.00 35.18 70 ARG H C 1
ATOM 9291 O O . ARG H 1 71 ? 7.513 -35.248 74.268 1.00 38.72 70 ARG H O 1
ATOM 9299 N N . ILE H 1 72 ? 7.707 -35.336 76.511 1.00 33.48 71 ILE H N 1
ATOM 9300 C CA . ILE H 1 72 ? 9.145 -35.585 76.505 1.00 31.27 71 ILE H CA 1
ATOM 9301 C C . ILE H 1 72 ? 9.432 -37.075 76.632 1.00 33.10 71 ILE H C 1
ATOM 9302 O O . ILE H 1 72 ? 10.423 -37.576 76.086 1.00 34.84 71 ILE H O 1
ATOM 9307 N N . LEU H 1 73 ? 8.576 -37.799 77.351 1.00 32.69 72 LEU H N 1
ATOM 9308 C CA . LEU H 1 73 ? 8.784 -39.225 77.569 1.00 33.35 72 LEU H CA 1
ATOM 9309 C C . LEU H 1 73 ? 7.760 -40.095 76.852 1.00 34.43 72 LEU H C 1
ATOM 9310 O O . LEU H 1 73 ? 7.727 -41.307 77.082 1.00 37.51 72 LEU H O 1
ATOM 9315 N N . GLY H 1 74 ? 6.919 -39.511 76.002 1.00 34.88 73 GLY H N 1
ATOM 9316 C CA . GLY H 1 74 ? 5.994 -40.308 75.215 1.00 39.22 73 GLY H CA 1
ATOM 9317 C C . GLY H 1 74 ? 5.013 -41.136 76.012 1.00 40.86 73 GLY H C 1
ATOM 9318 O O . GLY H 1 74 ? 4.474 -42.114 75.489 1.00 42.32 73 GLY H O 1
ATOM 9319 N N . VAL H 1 75 ? 4.771 -40.780 77.276 1.00 36.12 74 VAL H N 1
ATOM 9320 C CA . VAL H 1 75 ? 3.755 -41.468 78.061 1.00 32.39 74 VAL H CA 1
ATOM 9321 C C . VAL H 1 75 ? 2.390 -41.259 77.423 1.00 35.36 74 VAL H C 1
ATOM 9322 O O . VAL H 1 75 ? 2.039 -40.148 77.008 1.00 41.22 74 VAL H O 1
ATOM 9326 N N . SER H 1 76 ? 1.611 -42.332 77.340 1.00 35.50 75 SER H N 1
ATOM 9327 C CA . SER H 1 76 ? 0.321 -42.263 76.669 1.00 41.87 75 SER H CA 1
ATOM 9328 C C . SER H 1 76 ? -0.715 -41.581 77.561 1.00 46.24 75 SER H C 1
ATOM 9329 O O . SER H 1 76 ? -0.760 -41.840 78.765 1.00 43.77 75 SER H O 1
ATOM 9332 N N . PRO H 1 77 ? -1.558 -40.711 76.996 1.00 50.07 76 PRO H N 1
ATOM 9333 C CA . PRO H 1 77 ? -2.663 -40.152 77.791 1.00 51.18 76 PRO H CA 1
ATOM 9334 C C . PRO H 1 77 ? -3.588 -41.219 78.339 1.00 54.76 76 PRO H C 1
ATOM 9335 O O . PRO H 1 77 ? -4.144 -41.045 79.430 1.00 57.99 76 PRO H O 1
ATOM 9339 N N . GLU H 1 78 ? -3.768 -42.325 77.611 1.00 55.95 77 GLU H N 1
ATOM 9340 C CA . GLU H 1 78 ? -4.594 -43.415 78.119 1.00 59.05 77 GLU H CA 1
ATOM 9341 C C . GLU H 1 78 ? -3.945 -44.084 79.324 1.00 54.07 77 GLU H C 1
ATOM 9342 O O . GLU H 1 78 ? -4.630 -44.414 80.299 1.00 54.88 77 GLU H O 1
ATOM 9348 N N . THR H 1 79 ? -2.626 -44.296 79.276 1.00 47.88 78 THR H N 1
ATOM 9349 C CA . THR H 1 79 ? -1.935 -44.858 80.433 1.00 46.88 78 THR H CA 1
ATOM 9350 C C . THR H 1 79 ? -2.091 -43.957 81.649 1.00 46.01 78 THR H C 1
ATOM 9351 O O . THR H 1 79 ? -2.338 -44.439 82.760 1.00 47.74 78 THR H O 1
ATOM 9355 N N . LEU H 1 80 ? -1.972 -42.642 81.451 1.00 43.47 79 LEU H N 1
ATOM 9356 C CA . LEU H 1 80 ? -2.167 -41.703 82.550 1.00 48.28 79 LEU H CA 1
ATOM 9357 C C . LEU H 1 80 ? -3.614 -41.697 83.025 1.00 51.63 79 LEU H C 1
ATOM 9358 O O . LEU H 1 80 ? -3.878 -41.666 84.233 1.00 49.95 79 LEU H O 1
ATOM 9363 N N . ALA H 1 81 ? -4.566 -41.723 82.092 1.00 53.15 80 ALA H N 1
ATOM 9364 C CA . ALA H 1 81 ? -5.973 -41.731 82.477 1.00 56.97 80 ALA H CA 1
ATOM 9365 C C . ALA H 1 81 ? -6.325 -42.989 83.262 1.00 59.91 80 ALA H C 1
ATOM 9366 O O . ALA H 1 81 ? -7.001 -42.915 84.293 1.00 62.92 80 ALA H O 1
ATOM 9368 N N . ARG H 1 82 ? -5.859 -44.152 82.802 1.00 58.88 81 ARG H N 1
ATOM 9369 C CA . ARG H 1 82 ? -6.253 -45.409 83.429 1.00 56.57 81 ARG H CA 1
ATOM 9370 C C . ARG H 1 82 ? -5.441 -45.729 84.681 1.00 55.14 81 ARG H C 1
ATOM 9371 O O . ARG H 1 82 ? -5.986 -46.306 85.629 1.00 57.02 81 ARG H O 1
ATOM 9379 N N . PHE H 1 83 ? -4.153 -45.367 84.716 1.00 48.58 82 PHE H N 1
ATOM 9380 C CA . PHE H 1 83 ? -3.260 -45.811 85.779 1.00 45.74 82 PHE H CA 1
ATOM 9381 C C . PHE H 1 83 ? -2.635 -44.689 86.597 1.00 45.71 82 PHE H C 1
ATOM 9382 O O . PHE H 1 83 ? -1.978 -44.983 87.603 1.00 40.59 82 PHE H O 1
ATOM 9390 N N . THR H 1 84 ? -2.829 -43.425 86.211 1.00 46.03 83 THR H N 1
ATOM 9391 C CA . THR H 1 84 ? -2.148 -42.265 86.787 1.00 42.56 83 THR H CA 1
ATOM 9392 C C . THR H 1 84 ? -0.638 -42.323 86.585 1.00 40.68 83 THR H C 1
ATOM 9393 O O . THR H 1 84 ? -0.082 -43.350 86.177 1.00 37.77 83 THR H O 1
ATOM 9397 N N . ALA H 1 85 ? 0.034 -41.208 86.880 1.00 40.87 84 ALA H N 1
ATOM 9398 C CA . ALA H 1 85 ? 1.475 -41.134 86.682 1.00 39.33 84 ALA H CA 1
ATOM 9399 C C . ALA H 1 85 ? 2.230 -42.022 87.661 1.00 39.06 84 ALA H C 1
ATOM 9400 O O . ALA H 1 85 ? 3.328 -42.494 87.344 1.00 37.00 84 ALA H O 1
ATOM 9402 N N . VAL H 1 86 ? 1.675 -42.256 88.846 1.00 39.09 85 VAL H N 1
ATOM 9403 C CA . VAL H 1 86 ? 2.350 -43.084 89.863 1.00 35.25 85 VAL H CA 1
ATOM 9404 C C . VAL H 1 86 ? 1.815 -44.499 89.677 1.00 34.92 85 VAL H C 1
ATOM 9405 O O . VAL H 1 86 ? 0.879 -44.952 90.339 1.00 36.62 85 VAL H O 1
ATOM 9409 N N . SER H 1 87 ? 2.414 -45.211 88.728 1.00 35.79 86 SER H N 1
ATOM 9410 C CA . SER H 1 87 ? 1.997 -46.571 88.429 1.00 35.86 86 SER H CA 1
ATOM 9411 C C . SER H 1 87 ? 3.141 -47.271 87.720 1.00 37.63 86 SER H C 1
ATOM 9412 O O . SER H 1 87 ? 4.028 -46.629 87.148 1.00 37.23 86 SER H O 1
ATOM 9415 N N . GLU H 1 88 ? 3.107 -48.602 87.763 1.00 34.93 87 GLU H N 1
ATOM 9416 C CA . GLU H 1 88 ? 4.130 -49.375 87.073 1.00 35.94 87 GLU H CA 1
ATOM 9417 C C . GLU H 1 88 ? 3.974 -49.287 85.559 1.00 37.48 87 GLU H C 1
ATOM 9418 O O . GLU H 1 88 ? 4.960 -49.438 84.828 1.00 42.11 87 GLU H O 1
ATOM 9424 N N . GLN H 1 89 ? 2.758 -49.030 85.069 1.00 37.59 88 GLN H N 1
ATOM 9425 C CA . GLN H 1 89 ? 2.577 -48.845 83.630 1.00 38.53 88 GLN H CA 1
ATOM 9426 C C . GLN H 1 89 ? 3.257 -47.568 83.151 1.00 37.82 88 GLN H C 1
ATOM 9427 O O . GLN H 1 89 ? 3.876 -47.552 82.081 1.00 38.95 88 GLN H O 1
ATOM 9433 N N . THR H 1 90 ? 3.165 -46.492 83.936 1.00 36.82 89 THR H N 1
ATOM 9434 C CA . THR H 1 90 ? 3.751 -45.223 83.516 1.00 36.24 89 THR H CA 1
ATOM 9435 C C . THR H 1 90 ? 5.275 -45.274 83.529 1.00 36.03 89 THR H C 1
ATOM 9436 O O . THR H 1 90 ? 5.919 -44.814 82.577 1.00 36.06 89 THR H O 1
ATOM 9440 N N . VAL H 1 91 ? 5.874 -45.836 84.586 1.00 34.66 90 VAL H N 1
ATOM 9441 C CA . VAL H 1 91 ? 7.332 -45.883 84.636 1.00 33.08 90 VAL H CA 1
ATOM 9442 C C . VAL H 1 91 ? 7.883 -46.817 83.565 1.00 28.97 90 VAL H C 1
ATOM 9443 O O . VAL H 1 91 ? 8.997 -46.610 83.073 1.00 29.88 90 VAL H O 1
ATOM 9447 N N . THR H 1 92 ? 7.135 -47.854 83.188 1.00 30.75 91 THR H N 1
ATOM 9448 C CA . THR H 1 92 ? 7.565 -48.686 82.069 1.00 33.60 91 THR H CA 1
ATOM 9449 C C . THR H 1 92 ? 7.711 -47.849 80.807 1.00 30.81 91 THR H C 1
ATOM 9450 O O . THR H 1 92 ? 8.747 -47.892 80.132 1.00 34.53 91 THR H O 1
ATOM 9454 N N . GLU H 1 93 ? 6.688 -47.057 80.489 1.00 29.46 92 GLU H N 1
ATOM 9455 C CA . GLU H 1 93 ? 6.759 -46.205 79.307 1.00 31.28 92 GLU H CA 1
ATOM 9456 C C . GLU H 1 93 ? 7.865 -45.168 79.449 1.00 29.66 92 GLU H C 1
ATOM 9457 O O . GLU H 1 93 ? 8.618 -44.920 78.500 1.00 30.59 92 GLU H O 1
ATOM 9463 N N . MET H 1 94 ? 7.994 -44.567 80.639 1.00 27.50 93 MET H N 1
ATOM 9464 C CA . MET H 1 94 ? 9.081 -43.623 80.879 1.00 27.43 93 MET H CA 1
ATOM 9465 C C . MET H 1 94 ? 10.436 -44.267 80.612 1.00 29.78 93 MET H C 1
ATOM 9466 O O . MET H 1 94 ? 11.284 -43.696 79.916 1.00 28.65 93 MET H O 1
ATOM 9471 N N . ALA H 1 95 ? 10.651 -45.466 81.162 1.00 26.78 94 ALA H N 1
ATOM 9472 C CA . ALA H 1 95 ? 11.955 -46.112 81.060 1.00 30.23 94 ALA H CA 1
ATOM 9473 C C . ALA H 1 95 ? 12.306 -46.441 79.615 1.00 29.44 94 ALA H C 1
ATOM 9474 O O . ALA H 1 95 ? 13.453 -46.261 79.194 1.00 34.11 94 ALA H O 1
ATOM 9476 N N . ALA H 1 96 ? 11.334 -46.933 78.844 1.00 28.19 95 ALA H N 1
ATOM 9477 C CA . ALA H 1 96 ? 11.607 -47.320 77.462 1.00 30.56 95 ALA H CA 1
ATOM 9478 C C . ALA H 1 96 ? 11.902 -46.103 76.595 1.00 29.81 95 ALA H C 1
ATOM 9479 O O . ALA H 1 96 ? 12.743 -46.167 75.689 1.00 27.95 95 ALA H O 1
ATOM 9481 N N . SER H 1 97 ? 11.224 -44.986 76.862 1.00 27.70 96 SER H N 1
ATOM 9482 C CA . SER H 1 97 ? 11.441 -43.774 76.081 1.00 27.67 96 SER H CA 1
ATOM 9483 C C . SER H 1 97 ? 12.817 -43.180 76.357 1.00 27.98 96 SER H C 1
ATOM 9484 O O . SER H 1 97 ? 13.581 -42.904 75.425 1.00 32.18 96 SER H O 1
ATOM 9487 N N . ILE H 1 98 ? 13.152 -42.977 77.635 1.00 26.71 97 ILE H N 1
ATOM 9488 C CA . ILE H 1 98 ? 14.432 -42.356 77.965 1.00 26.82 97 ILE H CA 1
ATOM 9489 C C . ILE H 1 98 ? 15.589 -43.236 77.506 1.00 27.63 97 ILE H C 1
ATOM 9490 O O . ILE H 1 98 ? 16.630 -42.727 77.072 1.00 29.63 97 ILE H O 1
ATOM 9495 N N . ARG H 1 99 ? 15.416 -44.561 77.551 1.00 27.68 98 ARG H N 1
ATOM 9496 C CA . ARG H 1 99 ? 16.453 -45.465 77.062 1.00 27.15 98 ARG H CA 1
ATOM 9497 C C . ARG H 1 99 ? 16.772 -45.195 75.594 1.00 26.77 98 ARG H C 1
ATOM 9498 O O . ARG H 1 99 ? 17.943 -45.125 75.202 1.00 28.04 98 ARG H O 1
ATOM 9506 N N . ASP H 1 100 ? 15.736 -45.043 74.765 1.00 26.73 99 ASP H N 1
ATOM 9507 C CA . ASP H 1 100 ? 15.955 -44.754 73.349 1.00 30.44 99 ASP H CA 1
ATOM 9508 C C . ASP H 1 100 ? 16.432 -43.320 73.139 1.00 29.97 99 ASP H C 1
ATOM 9509 O O . ASP H 1 100 ? 17.277 -43.064 72.269 1.00 31.27 99 ASP H O 1
ATOM 9514 N N . ILE H 1 101 ? 15.879 -42.373 73.906 1.00 27.62 100 ILE H N 1
ATOM 9515 C CA . ILE H 1 101 ? 16.295 -40.973 73.804 1.00 34.25 100 ILE H CA 1
ATOM 9516 C C . ILE H 1 101 ? 17.800 -40.851 74.005 1.00 31.22 100 ILE H C 1
ATOM 9517 O O . ILE H 1 101 ? 18.500 -40.186 73.231 1.00 31.94 100 ILE H O 1
ATOM 9522 N N . ALA H 1 102 ? 18.320 -41.508 75.034 1.00 27.66 101 ALA H N 1
ATOM 9523 C CA . ALA H 1 102 ? 19.722 -41.402 75.400 1.00 28.56 101 ALA H CA 1
ATOM 9524 C C . ALA H 1 102 ? 20.605 -42.388 74.662 1.00 29.39 101 ALA H C 1
ATOM 9525 O O . ALA H 1 102 ? 21.823 -42.353 74.852 1.00 32.54 101 ALA H O 1
ATOM 9527 N N . GLN H 1 103 ? 20.026 -43.256 73.829 1.00 31.47 102 GLN H N 1
ATOM 9528 C CA . GLN H 1 103 ? 20.771 -44.328 73.173 1.00 31.89 102 GLN H CA 1
ATOM 9529 C C . GLN H 1 103 ? 21.518 -45.163 74.211 1.00 28.80 102 GLN H C 1
ATOM 9530 O O . GLN H 1 103 ? 22.682 -45.529 74.035 1.00 30.83 102 GLN H O 1
ATOM 9536 N N . ALA H 1 104 ? 20.836 -45.452 75.314 1.00 27.02 103 ALA H N 1
ATOM 9537 C CA . ALA H 1 104 ? 21.398 -46.195 76.431 1.00 27.77 103 ALA H CA 1
ATOM 9538 C C . ALA H 1 104 ? 21.029 -47.673 76.351 1.00 33.08 103 ALA H C 1
ATOM 9539 O O . ALA H 1 104 ? 20.114 -48.080 75.629 1.00 32.42 103 ALA H O 1
ATOM 9541 N N . ASP H 1 105 ? 21.769 -48.478 77.104 1.00 32.67 104 ASP H N 1
ATOM 9542 C CA . ASP H 1 105 ? 21.450 -49.891 77.243 1.00 32.85 104 ASP H CA 1
ATOM 9543 C C . ASP H 1 105 ? 20.549 -50.154 78.437 1.00 31.94 104 ASP H C 1
ATOM 9544 O O . ASP H 1 105 ? 19.743 -51.090 78.406 1.00 33.94 104 ASP H O 1
ATOM 9549 N N . VAL H 1 106 ? 20.673 -49.342 79.485 1.00 28.11 105 VAL H N 1
ATOM 9550 C CA . VAL H 1 106 ? 19.932 -49.518 80.726 1.00 28.96 105 VAL H CA 1
ATOM 9551 C C . VAL H 1 106 ? 19.300 -48.184 81.087 1.00 26.01 105 VAL H C 1
ATOM 9552 O O . VAL H 1 106 ? 19.915 -47.130 80.897 1.00 28.64 105 VAL H O 1
ATOM 9556 N N . SER H 1 107 ? 18.071 -48.225 81.593 1.00 25.72 106 SER H N 1
ATOM 9557 C CA . SER H 1 107 ? 17.412 -47.023 82.084 1.00 24.11 106 SER H CA 1
ATOM 9558 C C . SER H 1 107 ? 16.707 -47.317 83.398 1.00 26.43 106 SER H C 1
ATOM 9559 O O . SER H 1 107 ? 16.276 -48.448 83.651 1.00 28.99 106 SER H O 1
ATOM 9562 N N . ILE H 1 108 ? 16.614 -46.282 84.237 1.00 25.00 107 ILE H N 1
ATOM 9563 C CA . ILE H 1 108 ? 15.822 -46.291 85.464 1.00 23.64 107 ILE H CA 1
ATOM 9564 C C . ILE H 1 108 ? 14.764 -45.205 85.334 1.00 24.33 107 ILE H C 1
ATOM 9565 O O . ILE H 1 108 ? 15.076 -44.085 84.913 1.00 25.32 107 ILE H O 1
ATOM 9570 N N . ALA H 1 109 ? 13.519 -45.527 85.691 1.00 23.69 108 ALA H N 1
ATOM 9571 C CA . ALA H 1 109 ? 12.453 -44.535 85.772 1.00 25.75 108 ALA H CA 1
ATOM 9572 C C . ALA H 1 109 ? 11.819 -44.569 87.156 1.00 27.87 108 ALA H C 1
ATOM 9573 O O . ALA H 1 109 ? 11.539 -45.645 87.690 1.00 28.89 108 ALA H O 1
ATOM 9575 N N . ILE H 1 110 ? 11.587 -43.384 87.724 1.00 28.15 109 ILE H N 1
ATOM 9576 C CA . ILE H 1 110 ? 10.986 -43.226 89.044 1.00 26.49 109 ILE H CA 1
ATOM 9577 C C . ILE H 1 110 ? 9.800 -42.277 88.927 1.00 28.21 109 ILE H C 1
ATOM 9578 O O . ILE H 1 110 ? 9.920 -41.196 88.339 1.00 28.14 109 ILE H O 1
ATOM 9583 N N . SER H 1 111 ? 8.658 -42.680 89.482 1.00 27.79 110 SER H N 1
ATOM 9584 C CA . SER H 1 111 ? 7.478 -41.821 89.542 1.00 26.28 110 SER H CA 1
ATOM 9585 C C . SER H 1 111 ? 6.733 -42.144 90.827 1.00 29.48 110 SER H C 1
ATOM 9586 O O . SER H 1 111 ? 6.288 -43.281 91.008 1.00 29.45 110 SER H O 1
ATOM 9589 N N . GLY H 1 112 ? 6.600 -41.159 91.716 1.00 29.53 111 GLY H N 1
ATOM 9590 C CA . GLY H 1 112 ? 5.960 -41.417 92.992 1.00 32.29 111 GLY H CA 1
ATOM 9591 C C . GLY H 1 112 ? 5.456 -40.145 93.638 1.00 35.01 111 GLY H C 1
ATOM 9592 O O . GLY H 1 112 ? 5.648 -39.040 93.126 1.00 33.46 111 GLY H O 1
ATOM 9593 N N . TYR H 1 113 ? 4.779 -40.321 94.776 1.00 34.84 112 TYR H N 1
ATOM 9594 C CA . TYR H 1 113 ? 4.338 -39.209 95.619 1.00 36.10 112 TYR H CA 1
ATOM 9595 C C . TYR H 1 113 ? 5.324 -39.101 96.774 1.00 37.51 112 TYR H C 1
ATOM 9596 O O . TYR H 1 113 ? 5.228 -39.849 97.751 1.00 39.74 112 TYR H O 1
ATOM 9605 N N . ALA H 1 114 ? 6.276 -38.168 96.667 1.00 35.86 113 ALA H N 1
ATOM 9606 C CA . ALA H 1 114 ? 7.260 -38.012 97.736 1.00 34.62 113 ALA H CA 1
ATOM 9607 C C . ALA H 1 114 ? 6.641 -37.417 98.992 1.00 32.46 113 ALA H C 1
ATOM 9608 O O . ALA H 1 114 ? 7.114 -37.691 100.101 1.00 33.55 113 ALA H O 1
ATOM 9610 N N . GLY H 1 115 ? 5.589 -36.615 98.848 1.00 34.20 114 GLY H N 1
ATOM 9611 C CA . GLY H 1 115 ? 4.927 -36.024 99.986 1.00 40.42 114 GLY H CA 1
ATOM 9612 C C . GLY H 1 115 ? 5.020 -34.513 99.975 1.00 41.82 114 GLY H C 1
ATOM 9613 O O . GLY H 1 115 ? 5.809 -33.927 99.229 1.00 43.68 114 GLY H O 1
ATOM 9614 N N . PRO H 1 116 ? 4.230 -33.845 100.828 1.00 46.21 115 PRO H N 1
ATOM 9615 C CA . PRO H 1 116 ? 3.351 -34.450 101.833 1.00 49.90 115 PRO H CA 1
ATOM 9616 C C . PRO H 1 116 ? 2.031 -34.934 101.257 1.00 51.52 115 PRO H C 1
ATOM 9617 O O . PRO H 1 116 ? 1.340 -35.731 101.889 1.00 52.09 115 PRO H O 1
ATOM 9621 N N . GLU H 1 117 ? 1.694 -34.454 100.064 1.00 52.96 116 GLU H N 1
ATOM 9622 C CA . GLU H 1 117 ? 0.439 -34.832 99.433 1.00 56.48 116 GLU H CA 1
ATOM 9623 C C . GLU H 1 117 ? 0.532 -36.241 98.870 1.00 53.70 116 GLU H C 1
ATOM 9624 O O . GLU H 1 117 ? 1.554 -36.640 98.307 1.00 52.22 116 GLU H O 1
ATOM 9630 N N . GLY H 1 118 ? -0.547 -37.000 99.027 1.00 55.92 117 GLY H N 1
ATOM 9631 C CA . GLY H 1 118 ? -0.666 -38.302 98.413 1.00 52.54 117 GLY H CA 1
ATOM 9632 C C . GLY H 1 118 ? -1.375 -38.221 97.077 1.00 54.92 117 GLY H C 1
ATOM 9633 O O . GLY H 1 118 ? -1.554 -37.154 96.488 1.00 54.36 117 GLY H O 1
ATOM 9634 N N . GLY H 1 119 ? -1.786 -39.387 96.594 1.00 54.35 118 GLY H N 1
ATOM 9635 C CA . GLY H 1 119 ? -2.552 -39.431 95.368 1.00 56.15 118 GLY H CA 1
ATOM 9636 C C . GLY H 1 119 ? -3.945 -38.863 95.565 1.00 58.05 118 GLY H C 1
ATOM 9637 O O . GLY H 1 119 ? -4.597 -39.084 96.587 1.00 58.85 118 GLY H O 1
ATOM 9638 N N . GLU H 1 120 ? -4.390 -38.101 94.567 1.00 60.23 119 GLU H N 1
ATOM 9639 C CA . GLU H 1 120 ? -5.777 -37.658 94.515 1.00 67.68 119 GLU H CA 1
ATOM 9640 C C . GLU H 1 120 ? -6.741 -38.841 94.513 1.00 68.88 119 GLU H C 1
ATOM 9641 O O . GLU H 1 120 ? -7.878 -38.715 94.981 1.00 72.29 119 GLU H O 1
ATOM 9647 N N . ASP H 1 121 ? -6.310 -39.994 93.997 1.00 68.51 120 ASP H N 1
ATOM 9648 C CA . ASP H 1 121 ? -7.101 -41.216 94.065 1.00 70.94 120 ASP H CA 1
ATOM 9649 C C . ASP H 1 121 ? -7.016 -41.895 95.426 1.00 67.69 120 ASP H C 1
ATOM 9650 O O . ASP H 1 121 ? -7.625 -42.953 95.614 1.00 70.99 120 ASP H O 1
ATOM 9655 N N . GLY H 1 122 ? -6.284 -41.318 96.373 1.00 63.80 121 GLY H N 1
ATOM 9656 C CA . GLY H 1 122 ? -6.143 -41.885 97.694 1.00 64.01 121 GLY H CA 1
ATOM 9657 C C . GLY H 1 122 ? -4.836 -42.608 97.942 1.00 58.31 121 GLY H C 1
ATOM 9658 O O . GLY H 1 122 ? -4.575 -42.994 99.088 1.00 55.31 121 GLY H O 1
ATOM 9659 N N . THR H 1 123 ? -4.015 -42.811 96.912 1.00 54.23 122 THR H N 1
ATOM 9660 C CA A THR H 1 123 ? -2.750 -43.501 97.116 0.50 48.99 122 THR H CA 1
ATOM 9661 C CA B THR H 1 123 ? -2.733 -43.482 97.088 0.50 48.91 122 THR H CA 1
ATOM 9662 C C . THR H 1 123 ? -1.887 -42.737 98.113 1.00 45.76 122 THR H C 1
ATOM 9663 O O . THR H 1 123 ? -1.766 -41.510 98.053 1.00 44.54 122 THR H O 1
ATOM 9670 N N . ALA H 1 124 ? -1.296 -43.483 99.043 1.00 40.69 123 ALA H N 1
ATOM 9671 C CA . ALA H 1 124 ? -0.576 -42.884 100.157 1.00 40.85 123 ALA H CA 1
ATOM 9672 C C . ALA H 1 124 ? 0.646 -42.101 99.696 1.00 36.44 123 ALA H C 1
ATOM 9673 O O . ALA H 1 124 ? 1.360 -42.505 98.773 1.00 35.58 123 ALA H O 1
ATOM 9675 N N . ALA H 1 125 ? 0.890 -40.972 100.357 1.00 35.89 124 ALA H N 1
ATOM 9676 C CA . ALA H 1 125 ? 2.176 -40.304 100.230 1.00 36.59 124 ALA H CA 1
ATOM 9677 C C . ALA H 1 125 ? 3.290 -41.272 100.608 1.00 32.10 124 ALA H C 1
ATOM 9678 O O . ALA H 1 125 ? 3.139 -42.095 101.516 1.00 33.75 124 ALA H O 1
ATOM 9680 N N . GLY H 1 126 ? 4.409 -41.184 99.896 1.00 32.62 125 GLY H N 1
ATOM 9681 C CA . GLY H 1 126 ? 5.472 -42.154 100.046 1.00 32.47 125 GLY H CA 1
ATOM 9682 C C . GLY H 1 126 ? 5.373 -43.354 99.128 1.00 33.20 125 GLY H C 1
ATOM 9683 O O . GLY H 1 126 ? 6.267 -44.208 99.157 1.00 34.02 125 GLY H O 1
ATOM 9684 N N . THR H 1 127 ? 4.316 -43.453 98.321 1.00 33.69 126 THR H N 1
ATOM 9685 C CA . THR H 1 127 ? 4.198 -44.523 97.333 1.00 33.43 126 THR H CA 1
ATOM 9686 C C . THR H 1 127 ? 4.967 -44.129 96.082 1.00 33.48 126 THR H C 1
ATOM 9687 O O . THR H 1 127 ? 4.706 -43.075 95.492 1.00 30.67 126 THR H O 1
ATOM 9691 N N . VAL H 1 128 ? 5.921 -44.966 95.685 1.00 34.18 127 VAL H N 1
ATOM 9692 C CA . VAL H 1 128 ? 6.796 -44.689 94.553 1.00 32.82 127 VAL H CA 1
ATOM 9693 C C . VAL H 1 128 ? 6.855 -45.924 93.668 1.00 30.94 127 VAL H C 1
ATOM 9694 O O . VAL H 1 128 ? 6.962 -47.049 94.167 1.00 32.61 127 VAL H O 1
ATOM 9698 N N . CYS H 1 129 ? 6.791 -45.717 92.357 1.00 31.78 128 CYS H N 1
ATOM 9699 C CA . CYS H 1 129 ? 6.941 -46.796 91.394 1.00 33.04 128 CYS H CA 1
ATOM 9700 C C . CYS H 1 129 ? 8.272 -46.667 90.667 1.00 35.23 128 CYS H C 1
ATOM 9701 O O . CYS H 1 129 ? 8.741 -45.560 90.384 1.00 33.58 128 CYS H O 1
ATOM 9704 N N . PHE H 1 130 ? 8.876 -47.818 90.369 1.00 34.93 129 PHE H N 1
ATOM 9705 C CA . PHE H 1 130 ? 10.185 -47.884 89.738 1.00 31.08 129 PHE H CA 1
ATOM 9706 C C . PHE H 1 130 ? 10.138 -48.826 88.546 1.00 29.60 129 PHE H C 1
ATOM 9707 O O . PHE H 1 130 ? 9.428 -49.832 88.562 1.00 27.77 129 PHE H O 1
ATOM 9715 N N . ALA H 1 131 ? 10.909 -48.492 87.516 1.00 29.61 130 ALA H N 1
ATOM 9716 C CA . ALA H 1 131 ? 11.119 -49.369 86.373 1.00 29.95 130 ALA H CA 1
ATOM 9717 C C . ALA H 1 131 ? 12.608 -49.443 86.078 1.00 29.94 130 ALA H C 1
ATOM 9718 O O . ALA H 1 131 ? 13.314 -48.432 86.146 1.00 30.79 130 ALA H O 1
ATOM 9720 N N . TRP H 1 132 ? 13.086 -50.650 85.790 1.00 29.61 131 TRP H N 1
ATOM 9721 C CA . TRP H 1 132 ? 14.455 -50.878 85.342 1.00 32.18 131 TRP H CA 1
ATOM 9722 C C . TRP H 1 132 ? 14.377 -51.565 83.987 1.00 34.51 131 TRP H C 1
ATOM 9723 O O . TRP H 1 132 ? 13.889 -52.696 83.892 1.00 33.92 131 TRP H O 1
ATOM 9734 N N . ASN H 1 133 ? 14.841 -50.878 82.947 1.00 34.57 132 ASN H N 1
ATOM 9735 C CA . ASN H 1 133 ? 14.871 -51.410 81.588 1.00 36.55 132 ASN H CA 1
ATOM 9736 C C . ASN H 1 133 ? 16.310 -51.805 81.281 1.00 38.00 132 ASN H C 1
ATOM 9737 O O . ASN H 1 133 ? 17.175 -50.939 81.118 1.00 36.61 132 ASN H O 1
ATOM 9742 N N . ILE H 1 134 ? 16.565 -53.105 81.197 1.00 36.35 133 ILE H N 1
ATOM 9743 C CA . ILE H 1 134 ? 17.901 -53.622 80.935 1.00 37.44 133 ILE H CA 1
ATOM 9744 C C . ILE H 1 134 ? 17.867 -54.254 79.550 1.00 43.56 133 ILE H C 1
ATOM 9745 O O . ILE H 1 134 ? 17.379 -55.376 79.373 1.00 42.28 133 ILE H O 1
ATOM 9750 N N . GLY H 1 135 ? 18.379 -53.530 78.558 1.00 44.70 134 GLY H N 1
ATOM 9751 C CA . GLY H 1 135 ? 18.411 -54.042 77.199 1.00 47.86 134 GLY H CA 1
ATOM 9752 C C . GLY H 1 135 ? 17.058 -54.424 76.647 1.00 46.09 134 GLY H C 1
ATOM 9753 O O . GLY H 1 135 ? 16.978 -55.299 75.781 1.00 41.80 134 GLY H O 1
ATOM 9754 N N . GLY H 1 136 ? 15.985 -53.809 77.139 1.00 45.79 135 GLY H N 1
ATOM 9755 C CA . GLY H 1 136 ? 14.661 -54.044 76.605 1.00 47.99 135 GLY H CA 1
ATOM 9756 C C . GLY H 1 136 ? 13.762 -54.948 77.422 1.00 45.57 135 GLY H C 1
ATOM 9757 O O . GLY H 1 136 ? 12.608 -55.157 77.027 1.00 45.51 135 GLY H O 1
ATOM 9758 N N . LYS H 1 137 ? 14.243 -55.500 78.535 1.00 44.31 136 LYS H N 1
ATOM 9759 C CA . LYS H 1 137 ? 13.404 -56.286 79.431 1.00 47.88 136 LYS H CA 1
ATOM 9760 C C . LYS H 1 137 ? 13.192 -55.491 80.711 1.00 44.40 136 LYS H C 1
ATOM 9761 O O . LYS H 1 137 ? 14.161 -55.117 81.385 1.00 43.19 136 LYS H O 1
ATOM 9767 N N . THR H 1 138 ? 11.932 -55.219 81.037 1.00 41.27 137 THR H N 1
ATOM 9768 C CA . THR H 1 138 ? 11.597 -54.312 82.124 1.00 41.29 137 THR H CA 1
ATOM 9769 C C . THR H 1 138 ? 10.960 -55.074 83.279 1.00 42.41 137 THR H C 1
ATOM 9770 O O . THR H 1 138 ? 9.987 -55.811 83.087 1.00 43.37 137 THR H O 1
ATOM 9774 N N . GLU H 1 139 ? 11.525 -54.900 84.468 1.00 40.36 138 GLU H N 1
ATOM 9775 C CA . GLU H 1 139 ? 10.857 -55.220 85.716 1.00 43.80 138 GLU H CA 1
ATOM 9776 C C . GLU H 1 139 ? 10.468 -53.922 86.405 1.00 38.61 138 GLU H C 1
ATOM 9777 O O . GLU H 1 139 ? 11.096 -52.878 86.203 1.00 35.22 138 GLU H O 1
ATOM 9783 N N . THR H 1 140 ? 9.419 -53.992 87.215 1.00 34.72 139 THR H N 1
ATOM 9784 C CA . THR H 1 140 ? 8.931 -52.827 87.929 1.00 34.24 139 THR H CA 1
ATOM 9785 C C . THR H 1 140 ? 8.623 -53.226 89.360 1.00 35.35 139 THR H C 1
ATOM 9786 O O . THR H 1 140 ? 8.552 -54.410 89.703 1.00 39.83 139 THR H O 1
ATOM 9790 N N . SER H 1 141 ? 8.433 -52.214 90.196 1.00 35.81 140 SER H N 1
ATOM 9791 C CA A SER H 1 141 ? 8.087 -52.431 91.589 0.50 37.37 140 SER H CA 1
ATOM 9792 C CA B SER H 1 141 ? 8.064 -52.443 91.581 0.50 37.41 140 SER H CA 1
ATOM 9793 C C . SER H 1 141 ? 7.277 -51.242 92.077 1.00 36.74 140 SER H C 1
ATOM 9794 O O . SER H 1 141 ? 7.389 -50.136 91.543 1.00 39.09 140 SER H O 1
ATOM 9799 N N . ARG H 1 142 ? 6.458 -51.487 93.094 1.00 35.77 141 ARG H N 1
ATOM 9800 C CA . ARG H 1 142 ? 5.658 -50.466 93.752 1.00 35.70 141 ARG H CA 1
ATOM 9801 C C . ARG H 1 142 ? 5.990 -50.525 95.237 1.00 35.88 141 ARG H C 1
ATOM 9802 O O . ARG H 1 142 ? 5.750 -51.548 95.885 1.00 36.73 141 ARG H O 1
ATOM 9810 N N . VAL H 1 143 ? 6.553 -49.443 95.768 1.00 32.30 142 VAL H N 1
ATOM 9811 C CA . VAL H 1 143 ? 7.140 -49.438 97.103 1.00 31.87 142 VAL H CA 1
ATOM 9812 C C . VAL H 1 143 ? 6.498 -48.333 97.932 1.00 34.28 142 VAL H C 1
ATOM 9813 O O . VAL H 1 143 ? 6.209 -47.246 97.421 1.00 36.86 142 VAL H O 1
ATOM 9817 N N . LEU H 1 144 ? 6.277 -48.614 99.212 1.00 35.23 143 LEU H N 1
ATOM 9818 C CA . LEU H 1 144 ? 5.823 -47.622 100.176 1.00 36.03 143 LEU H CA 1
ATOM 9819 C C . LEU H 1 144 ? 6.995 -47.254 101.078 1.00 34.72 143 LEU H C 1
ATOM 9820 O O . LEU H 1 144 ? 7.551 -48.122 101.763 1.00 34.30 143 LEU H O 1
ATOM 9825 N N . PHE H 1 145 ? 7.367 -45.975 101.076 1.00 30.79 144 PHE H N 1
ATOM 9826 C CA . PHE H 1 145 ? 8.425 -45.451 101.932 1.00 30.54 144 PHE H CA 1
ATOM 9827 C C . PHE H 1 145 ? 7.825 -44.607 103.049 1.00 30.07 144 PHE H C 1
ATOM 9828 O O . PHE H 1 145 ? 6.898 -43.826 102.813 1.00 31.25 144 PHE H O 1
ATOM 9836 N N . SER H 1 146 ? 8.372 -44.741 104.255 1.00 29.98 145 SER H N 1
ATOM 9837 C CA . SER H 1 146 ? 7.980 -43.896 105.376 1.00 30.17 145 SER H CA 1
ATOM 9838 C C . SER H 1 146 ? 8.771 -42.584 105.375 1.00 33.66 145 SER H C 1
ATOM 9839 O O . SER H 1 146 ? 9.772 -42.427 104.671 1.00 35.47 145 SER H O 1
ATOM 9842 N N . GLY H 1 147 ? 8.303 -41.629 106.176 1.00 32.30 146 GLY H N 1
ATOM 9843 C CA . GLY H 1 147 ? 8.991 -40.358 106.355 1.00 34.76 146 GLY H CA 1
ATOM 9844 C C . GLY H 1 147 ? 8.424 -39.244 105.495 1.00 36.24 146 GLY H C 1
ATOM 9845 O O . GLY H 1 147 ? 7.407 -39.388 104.809 1.00 36.18 146 GLY H O 1
ATOM 9846 N N . ASP H 1 148 ? 9.115 -38.102 105.533 1.00 33.78 147 ASP H N 1
ATOM 9847 C CA . ASP H 1 148 ? 8.670 -36.936 104.782 1.00 32.92 147 ASP H CA 1
ATOM 9848 C C . ASP H 1 148 ? 9.267 -36.973 103.373 1.00 34.07 147 ASP H C 1
ATOM 9849 O O . ASP H 1 148 ? 9.913 -37.947 102.978 1.00 34.36 147 ASP H O 1
ATOM 9854 N N . CYS H 1 149 ? 9.058 -35.900 102.602 1.00 31.49 148 CYS H N 1
ATOM 9855 C CA A CYS H 1 149 ? 9.499 -35.905 101.211 0.50 30.72 148 CYS H CA 1
ATOM 9856 C CA B CYS H 1 149 ? 9.503 -35.885 101.210 0.50 30.74 148 CYS H CA 1
ATOM 9857 C C . CYS H 1 149 ? 11.001 -36.140 101.105 1.00 28.92 148 CYS H C 1
ATOM 9858 O O . CYS H 1 149 ? 11.451 -36.933 100.272 1.00 27.96 148 CYS H O 1
ATOM 9863 N N . GLN H 1 150 ? 11.791 -35.474 101.949 1.00 29.63 149 GLN H N 1
ATOM 9864 C CA . GLN H 1 150 ? 13.234 -35.693 101.933 1.00 31.88 149 GLN H CA 1
ATOM 9865 C C . GLN H 1 150 ? 13.575 -37.145 102.244 1.00 31.13 149 GLN H C 1
ATOM 9866 O O . GLN H 1 150 ? 14.469 -37.729 101.620 1.00 29.82 149 GLN H O 1
ATOM 9872 N N . ASP H 1 151 ? 12.872 -37.748 103.205 1.00 25.60 150 ASP H N 1
ATOM 9873 C CA . ASP H 1 151 ? 13.127 -39.146 103.536 1.00 25.30 150 ASP H CA 1
ATOM 9874 C C . ASP H 1 151 ? 12.778 -40.051 102.364 1.00 28.47 150 ASP H C 1
ATOM 9875 O O . ASP H 1 151 ? 13.559 -40.939 101.997 1.00 29.35 150 ASP H O 1
ATOM 9880 N N . VAL H 1 152 ? 11.606 -39.832 101.758 1.00 27.62 151 VAL H N 1
ATOM 9881 C CA . VAL H 1 152 ? 11.162 -40.675 100.651 1.00 30.15 151 VAL H CA 1
ATOM 9882 C C . VAL H 1 152 ? 12.139 -40.580 99.485 1.00 29.35 151 VAL H C 1
ATOM 9883 O O . VAL H 1 152 ? 12.506 -41.593 98.878 1.00 28.27 151 VAL H O 1
ATOM 9887 N N . VAL H 1 153 ? 12.567 -39.357 99.155 1.00 29.83 152 VAL H N 1
ATOM 9888 C CA . VAL H 1 153 ? 13.493 -39.170 98.037 1.00 28.02 152 VAL H CA 1
ATOM 9889 C C . VAL H 1 153 ? 14.799 -39.903 98.303 1.00 27.39 152 VAL H C 1
ATOM 9890 O O . VAL H 1 153 ? 15.337 -40.591 97.423 1.00 23.79 152 VAL H O 1
ATOM 9894 N N . GLU H 1 154 ? 15.337 -39.762 99.520 1.00 26.81 153 GLU H N 1
ATOM 9895 C CA . GLU H 1 154 ? 16.605 -40.405 99.853 1.00 25.90 153 GLU H CA 1
ATOM 9896 C C . GLU H 1 154 ? 16.508 -41.920 99.709 1.00 28.76 153 GLU H C 1
ATOM 9897 O O . GLU H 1 154 ? 17.388 -42.563 99.121 1.00 25.89 153 GLU H O 1
ATOM 9903 N N . LYS H 1 155 ? 15.440 -42.511 100.245 1.00 27.22 154 LYS H N 1
ATOM 9904 C CA . LYS H 1 155 ? 15.321 -43.962 100.221 1.00 24.12 154 LYS H CA 1
ATOM 9905 C C . LYS H 1 155 ? 14.941 -44.477 98.835 1.00 27.24 154 LYS H C 1
ATOM 9906 O O . LYS H 1 155 ? 15.294 -45.609 98.478 1.00 26.80 154 LYS H O 1
ATOM 9912 N N . ALA H 1 156 ? 14.238 -43.663 98.042 1.00 25.71 155 ALA H N 1
ATOM 9913 C CA . ALA H 1 156 ? 13.892 -44.061 96.681 1.00 27.61 155 ALA H CA 1
ATOM 9914 C C . ALA H 1 156 ? 15.122 -44.086 95.784 1.00 27.17 155 ALA H C 1
ATOM 9915 O O . ALA H 1 156 ? 15.280 -45.001 94.968 1.00 24.64 155 ALA H O 1
ATOM 9917 N N . VAL H 1 157 ? 15.996 -43.082 95.913 1.00 22.17 156 VAL H N 1
ATOM 9918 C CA . VAL H 1 157 ? 17.246 -43.078 95.159 1.00 24.81 156 VAL H CA 1
ATOM 9919 C C . VAL H 1 157 ? 18.078 -44.300 95.521 1.00 27.69 156 VAL H C 1
ATOM 9920 O O . VAL H 1 157 ? 18.540 -45.040 94.647 1.00 25.51 156 VAL H O 1
ATOM 9924 N N . HIS H 1 158 ? 18.267 -44.535 96.823 1.00 26.23 157 HIS H N 1
ATOM 9925 C CA . HIS H 1 158 ? 19.041 -45.693 97.258 1.00 27.79 157 HIS H CA 1
ATOM 9926 C C . HIS H 1 158 ? 18.416 -46.993 96.766 1.00 28.94 157 HIS H C 1
ATOM 9927 O O . HIS H 1 158 ? 19.124 -47.887 96.290 1.00 31.37 157 HIS H O 1
ATOM 9934 N N . TYR H 1 159 ? 17.088 -47.108 96.855 1.00 27.88 158 TYR H N 1
ATOM 9935 C CA . TYR H 1 159 ? 16.410 -48.329 96.422 1.00 29.70 158 TYR H CA 1
ATOM 9936 C C . TYR H 1 159 ? 16.582 -48.561 94.925 1.00 29.97 158 TYR H C 1
ATOM 9937 O O . TYR H 1 159 ? 16.880 -49.683 94.490 1.00 31.33 158 TYR H O 1
ATOM 9946 N N . SER H 1 160 ? 16.389 -47.513 94.116 1.00 28.26 159 SER H N 1
ATOM 9947 C CA . SER H 1 160 ? 16.512 -47.680 92.668 1.00 29.62 159 SER H CA 1
ATOM 9948 C C . SER H 1 160 ? 17.903 -48.168 92.283 1.00 31.97 159 SER H C 1
ATOM 9949 O O . SER H 1 160 ? 18.042 -48.986 91.365 1.00 31.21 159 SER H O 1
ATOM 9952 N N . LEU H 1 161 ? 18.934 -47.731 93.010 1.00 29.86 160 LEU H N 1
ATOM 9953 C CA . LEU H 1 161 ? 20.293 -48.153 92.694 1.00 26.82 160 LEU H CA 1
ATOM 9954 C C . LEU H 1 161 ? 20.611 -49.537 93.247 1.00 29.80 160 LEU H C 1
ATOM 9955 O O . LEU H 1 161 ? 21.275 -50.331 92.574 1.00 30.93 160 LEU H O 1
ATOM 9960 N N . ALA H 1 162 ? 20.178 -49.840 94.476 1.00 29.47 161 ALA H N 1
ATOM 9961 C CA . ALA H 1 162 ? 20.449 -51.159 95.041 1.00 32.60 161 ALA H CA 1
ATOM 9962 C C . ALA H 1 162 ? 19.822 -52.251 94.189 1.00 36.07 161 ALA H C 1
ATOM 9963 O O . ALA H 1 162 ? 20.451 -53.283 93.920 1.00 36.69 161 ALA H O 1
ATOM 9965 N N . GLU H 1 163 ? 18.584 -52.034 93.741 1.00 34.93 162 GLU H N 1
ATOM 9966 C CA . GLU H 1 163 ? 17.921 -53.029 92.908 1.00 35.24 162 GLU H CA 1
ATOM 9967 C C . GLU H 1 163 ? 18.644 -53.204 91.582 1.00 32.87 162 GLU H C 1
ATOM 9968 O O . GLU H 1 163 ? 18.801 -54.331 91.100 1.00 40.75 162 GLU H O 1
ATOM 9974 N N . LEU H 1 164 ? 19.097 -52.103 90.976 1.00 30.85 163 LEU H N 1
ATOM 9975 C CA . LEU H 1 164 ? 19.793 -52.216 89.695 1.00 31.04 163 LEU H CA 1
ATOM 9976 C C . LEU H 1 164 ? 21.084 -53.012 89.835 1.00 32.92 163 LEU H C 1
ATOM 9977 O O . LEU H 1 164 ? 21.388 -53.864 88.990 1.00 32.99 163 LEU H O 1
ATOM 9982 N N . VAL H 1 165 ? 21.857 -52.756 90.892 1.00 33.82 164 VAL H N 1
ATOM 9983 C CA . VAL H 1 165 ? 23.086 -53.518 91.102 1.00 36.84 164 VAL H CA 1
ATOM 9984 C C . VAL H 1 165 ? 22.769 -55.004 91.214 1.00 37.39 164 VAL H C 1
ATOM 9985 O O . VAL H 1 165 ? 23.411 -55.846 90.574 1.00 41.06 164 VAL H O 1
ATOM 9989 N N . THR H 1 166 ? 21.750 -55.340 92.007 1.00 36.52 165 THR H N 1
ATOM 9990 C CA . THR H 1 166 ? 21.356 -56.736 92.168 1.00 43.79 165 THR H CA 1
ATOM 9991 C C . THR H 1 166 ? 20.942 -57.350 90.835 1.00 46.18 165 THR H C 1
ATOM 9992 O O . THR H 1 166 ? 21.399 -58.441 90.472 1.00 49.99 165 THR H O 1
ATOM 9996 N N . LYS H 1 167 ? 20.084 -56.655 90.084 1.00 44.96 166 LYS H N 1
ATOM 9997 C CA . LYS H 1 167 ? 19.588 -57.197 88.822 1.00 43.60 166 LYS H CA 1
ATOM 9998 C C . LYS H 1 167 ? 20.704 -57.390 87.806 1.00 49.06 166 LYS H C 1
ATOM 9999 O O . LYS H 1 167 ? 20.638 -58.309 86.981 1.00 56.97 166 LYS H O 1
ATOM 10005 N N . LEU H 1 168 ? 21.725 -56.535 87.833 1.00 46.66 167 LEU H N 1
ATOM 10006 C CA . LEU H 1 168 ? 22.849 -56.673 86.916 1.00 50.09 167 LEU H CA 1
ATOM 10007 C C . LEU H 1 168 ? 23.865 -57.714 87.373 1.00 55.44 167 LEU H C 1
ATOM 10008 O O . LEU H 1 168 ? 24.825 -57.979 86.641 1.00 59.64 167 LEU H O 1
ATOM 10013 N N . SER H 1 169 ? 23.685 -58.306 88.551 1.00 56.08 168 SER H N 1
ATOM 10014 C CA . SER H 1 169 ? 24.555 -59.387 89.001 1.00 64.38 168 SER H CA 1
ATOM 10015 C C . SER H 1 169 ? 24.027 -60.734 88.511 1.00 65.87 168 SER H C 1
ATOM 10016 O O . SER H 1 169 ? 24.776 -61.703 88.396 1.00 71.42 168 SER H O 1
#

Sequence (1344 aa):
MMSNLYHDNTTITVAELTKKLASSRLIDAGLRLTTAESSCTGGKLSSVALCAEENTADFYDVGLVVFSDSAKERILGVSPETLARFTAVSEQTVTEMAASIRDIAQADVSIAISGYAGPEGGEDGTAAGTVCFAWNIGGKTETSRVLFSGDCCQDVVEKAVHYSLAELVTKLSGGMMSNLYHDNTITVAELTKKLASSRRLIDAGLRLTTAESSCTGGKLSVALCAEENTADFYDVGLVVFSDSSAKERRILGVSPETLARFTAVSEQTVTEMAASSIRDIAQADVSIAISGYAGPEGGEDGTAAGTVCFAWNIGGKTETSRVLFSGDCCQDVVEKAVHYSLAELVTKLSSNLYHDNTTITVAELTKKLASRLIDAGLRLTTAESSCTGGKLSVALCAEENTADFYDVGLVVVFSDSSAKERRILGVSPETLARRFTAVSEQTVTEMAASIRDIAQADVSIAISGYAGPEGGEDGTAAGTVCFAWNIGGKTETSSRVLFSGDCCQDVVEKAVHYSLAELVTKLSGMMSNLYHDNTTITVAELTKKLASRLIDAGLRLTTAESCTGGKLSVALCAEENTADFYDVGLVVFSDSSAKERILGVSPETLARRFTAVSEQTVTEMAASIRDIAQADVSIAISGYAGPEGGEDGTAAGTVCFAWNIGGKTETSRVLFSGDCCQDVVEKAVHYSLAELVTKLSGMSNLYHDNTITVAELTKKLASRLIDAGLRRLTTAESSCTGGKLSVALCAEEENTADFYDVGLVVFSDSAKERILGVSPETLARFTAVSEQTVTEMAASIRDDIAQADVSIAISGYAGPEGGEDGTAAGTVCFAWNIGGKTETSRVLFSGDCCQDVVEKAVHYSLAELVTKLSGGMMSNLYHDNTTITVAELTKKLASRLIDAGLRLTTAESCTGGKLSVALCAEENTADFYDVGLVVFSDSAKERILGVSPETLARFTAVSEQTVTEMAASIRDIAQADVSIAISGYAGPEGGEDGTAAGTVCFAWNIGGKTETSRVLFSGDCCQDVVEKAVHYSLAELVTKLSMSNLYHDNTITVAELTKKLASRLIDAGLRLTTAESSCTGGKLSVALCAEENTADFYDVGLVVFSDSAKERILGVSPETLARFTAVSEQTVTEMAASIRDIAQADVSIAISGYAGPEGGEDGTAAGTVCFAWNIGGKTETSRVLFSGDCCQDVVEKAVHYSLAELVTKLSGNLYHDNTITVAELTKKLASSRLIDAGLRLTTAESCTGGKLSVALCAEENTADFYDVGLVVFSDSAKERILGVSPETLARFTAVSEQTVTEMAASIRDIAQADVSIAISGYAGPEGGEDGTTAAGTVCFAWNIGGKTETSSRVLFSGDCCQDVVEKAVHYSLAELVTKLS

Solvent-accessible surface area: 58404 Å² total; per-residue (Å²): 230,109,101,125,68,133,101,24,122,71,58,4,41,56,22,2,3,142,76,0,6,55,66,0,66,126,63,61,44,120,1,0,0,0,0,9,35,3,8,0,95,0,0,23,12,0,40,83,22,160,73,28,53,93,3,6,27,0,0,5,7,1,114,25,73,62,0,2,58,85,21,2,36,3,34,88,98,17,17,75,107,78,42,15,8,2,4,40,0,0,42,50,0,0,18,15,2,53,39,19,4,106,12,47,0,0,0,0,0,1,12,47,15,22,115,131,33,12,190,95,63,34,57,39,1,5,0,0,0,0,4,5,52,53,47,170,45,87,17,16,61,0,42,4,55,47,87,50,143,9,0,17,100,8,0,7,58,34,0,0,24,51,0,7,92,77,38,49,144,102,154,108,39,137,59,105,116,22,121,72,57,4,40,60,19,1,4,141,77,0,3,52,89,0,62,126,62,59,51,145,2,0,0,0,0,7,33,3,8,0,102,0,0,22,13,0,39,83,18,157,64,27,53,93,2,7,30,1,0,6,6,4,119,25,61,38,0,3,21,70,35,0,46,0,20,7,18,8,18,4,66,69,35,14,8,4,16,50,0,0,49,48,0,0,51,25,1,68,86,36,17,108,10,45,0,0,0,0,0,1,12,51,16,24,126,139,35,15,123,90,65,26,54,38,2,4,0,0,0,0,3,5,50,50,47,166,48,96,37,19,61,0,43,3,54,46,79,49,138,9,0,18,96,7,0,7,54,36,0,0,24,53,0,13,94,70,44,107,100,141,67,96,117,23,119,72,52,5,38,44,20,9,2,109,84,0,4,50,78,0,66,121,61,62,45,82,1,0,0,0,0,10,35,3,8,0,102,0,0,23,14,0,38,82,19,157,36,22,44,92,0,4,6,0,1,8,8,1,119,25,73,59,0,4,57,49,6,0,40,2,33,75,120,14,16,90,195,80,42,16,9,4,38,75,0,0,49,48,0,0,41,8,1,54,37,11,1,89,9,48,0,0,0,0,0,2,11,50,15,21,117,135,28,10,191,98,65,27,54,40,1,3,0,0,0,0,21,5,44,52,51,170,48,88,49,11,12,2,43,4,56,46,78,49,138,8,1,18,95,9,0,7,57,41,0,0,24,70,0,10,97,113,42,101,74,188,192,39,103,64,134,131,38,135,72,63,4,40,56,16,3,3,143,95,0,5,59,118,1,62,125,62,54,48,116,1,0,0,0,0,8,34,2,9,0,101,0,0,20,13,0,38,82,28,164,68,26,48,93,2,6,26,0,0,4,6,2,119,25,74,72,6,2,65,132,32,2,59,2,30,75,114,17,17,90,182,72,40,13,8,4,25,81,0,0,49,51,0,0,43,24,3,55,106,55,8,79,10,37,0,0,0,0,0,1,10,49,15,24,128,144,32,16,187,79,70,19,54,40,3,2,0,0,0,0,17,4,47,48,42,166,48,102,40,17,53,0,42,5,53,44,66,52,142,6,0,19,97,9,0,7,58,32,0,0,20,68,0,10,88,125,43,46,125,163,126,142,113,208,113,124,132,104,65,73,41,70,82,5,2,118,56,0,4,46,76,0,67,117,65,61,40,116,1,0,0,0,0,12,37,2,9,0,104,0,0,25,15,0,31,78,29,179,61,13,49,80,0,4,25,0,0,6,8,1,119,25,66,33,0,3,34,65,33,1,54,2,18,22,15,14,19,34,152,65,33,15,8,2,56,77,0,0,48,50,0,0,42,28,2,54,90,45,17,127,12,47,0,0,0,0,0,1,12,43,14,16,123,116,32,15,149,87,64,27,56,37,1,14,0,0,0,0,2,6,49,56,50,134,37,73,49,23,122,29,127,21,83,55,85,51,134,58,0,21,119,73,0,8,58,50,0,0,27,52,0,11,88,63,36,62,128,140,169,178,90,144,139,186,136,106,141,105,40,76,43,71,85,5,2,131,90,0,8,56,79,0,71,125,63,60,44,124,1,0,0,0,0,10,33,2,8,0,101,0,0,20,15,0,40,82,22,159,74,28,51,86,2,7,34,1,0,5,7,1,117,27,75,65,6,2,35,61,21,2,41,1,39,44,117,17,14,90,185,75,45,16,8,6,61,78,0,0,50,48,0,0,40,18,0,42,19,7,10,92,10,43,0,0,0,0,0,1,11,52,15,24,100,137,35,12,184,90,63,24,56,38,2,9,0,0,0,0,3,5,50,52,33,166,48,96,53,21,120,32,117,23,82,57,90,38,138,58,1,20,119,76,0,8,57,55,0,0,20,47,0,12,84,70,28,103,237,95,142,155,188,149,88,133,113,58,80,43,70,76,5,6,140,78,0,4,51,74,0,50,109,60,47,47,76,1,0,0,1,0,8,25,2,10,0,101,0,1,22,14,0,40,71,22,165,73,28,46,84,0,5,7,0,0,4,6,0,106,33,70,69,7,1,60,135,31,6,60,2,33,83,129,17,18,88,189,78,29,15,3,3,53,74,0,0,52,54,1,0,49,24,2,65,112,47,3,79,11,48,0,0,0,0,0,1,11,47,14,22,132,143,23,16,187,87,70,20,55,41,2,11,0,0,0,0,4,5,49,56,49,147,45,70,56,28,108,33,121,22,82,56,84,52,138,61,0,21,118,73,0,7,60,52,0,0,24,51,0,7,92,68,38,56,144,208,136,160,138,105,124,97,45,72,40,71,76,6,2,139,81,0,3,56,87,0,54,127,63,63,50,110,2,0,0,0,0,10,34,3,9,0,98,0,0,23,14,0,36,72,30,134,71,25,51,100,1,6,19,0,0,4,6,3,120,29,66,57,4,3,61,45,11,1,34,3,37,88,116,13,20,84,181,66,36,16,10,7,60,77,0,0,49,50,0,0,46,3,1,66,48,6,8,88,10,45,1,0,0,0,0,1,11,38,16,25,121,136,33,11,144,86,62,37,55,42,2,12,0,0,0,0,3,6,27,53,50,125,50,80,46,27,114,30,126,21,83,56,81,51,140,59,0,20,118,75,0,7,55,52,0,0,23,52,0,12,94,59,42,112

Organism: Enterobacter cloacae subsp. cloacae (strain ATCC 13047 / DSM 30054 / NBRC 13535 / NCTC 10005 / WDCM 00083 / NCDC 279-56) (NCBI:txid716541)

Nearest PDB structures (foldseek):
  5vu3-assembly2_B  TM=1.001E+00  e=1.337E-34  Enterobacter cloacae subsp. cloacae ATCC 13047
  6l19-assembly1_B  TM=1.003E+00  e=1.075E-30  Enterobacter asburiae
  5v01-assembly1_B  TM=9.936E-01  e=6.151E-26  Klebsiella pneumoniae subsp. pneumoniae MGH 78578
  5kvk-assembly1_A-2  TM=9.896E-01  e=1.879E-24  Klebsiella pneumoniae 700603
  5kol-assembly2_D  TM=9.605E-01  e=1.256E-23  Escherichia coli O157:H7

B-factor: mean 36.76, std 15.55, range [11.74, 156.16]

Secondary structure (DSSP, 8-state):
---PPEE-----HHHHHHHHHHHHHHHT--EEEEEESSTTHHHHHHHHSTTGGGTEEEEEEE-SHHHHHHHH---HHHHHHH-SSSHHHHHHHHHHHHHHTT-SEEEEEEE--SSS--TT-PPTTEEEEEEEETTEEEEEEEE--SSHHHHHHHHHHHHHHHHHHHT--/--PPPPEE-----HHHHHHHHHHHHHHHT--EEEEEESSTTHHHHHHHHSTTGGGTEEEEEE--SHHHHHHTT---HHHHHHH-SSSHHHHHHHHHHHHHHHT-SEEEEEEE--SSS--TT-PPTTEEEEEEEETTEEEEEEEEPPSSHHHHHHHHHHHHHHHHHHHT-/---EE-----HHHHHHHHHHHHHHHT--EEEEEESSTTHHHHHHHTSTTGGGTEEEEEE---HHHHHHHH---HHHHHHH-SSSHHHHHHHHHHHHHHHT-SEEEEEEE--SSS--TTSPPTTEEEEEEEETTEEEEEEEE--SSHHHHHHHHHHHHHHHHHHHT-/--SS--EE-----HHHHHHHHHHHHHHHT--EEEEEESSTTHHHHHHHTSTTGGGTEEEEEEE-SHHHHHHHH---HHHHHHH-SSSHHHHHHHHHHHHHHHT-SEEEEEEE--SS---TTSPPTTEEEEEEEETTEEEEEEEE--SSHHHHHHHHHHHHHHHHHHHHH-/--S--------HHHHHHHHHHHHHHTT--EEEEEESSTTHHHHHHHTSTTGGGTEEEEEEE--HHHHHHHH---HHHHHHH-SSSHHHHHHHHHHHHHHHT-SEEEEEEE--SS---TT-PPTTEEEEEEEETTEEEEEEEE--SSHHHHHHHHHHHHHHHHHHHHH-/---PPPP------HHHHHHHHHHHHHHHT--EEEEEESSTTHHHHHHHTSTTGGGTEEEEEEE-SHHHHHHTT---HHHHHHH-SSSHHHHHHHHHHHHHHHT-SEEEEEEE--SSS--TTSPPTTEEEEEEEETTEEEEEEEE--SSHHHHHHHHHHHHHHHHHHHT-/-PPPP------HHHHHHHHHHHHHHHT--EEEEEESSTTHHHHHHHHSTTGGGTEEEEEEE-SHHHHHHHH---HHHHHHH-SSSHHHHHHHHHHHHHHHT-SEEEEEEE--SSS--TTSPPTTEEEEEEEETTEEEEEEEE--SSHHHHHHHHHHHHHHHHHHHH--/---------HHHHHHHHHHHHHHTT--EEEEEESSTTHHHHHHHTSTTGGGTEEEEEE--SHHHHHHHH---HHHHHHH-SSSHHHHHHHHHHHHHHTT-SEEEEEEE--SSS--TTSPPTTEEEEEEEETTEEEEEEEE--S-HHHHHHHHHHHHHHHHHHHT-

InterPro domains:
  IPR008136 CinA, C-terminal [PF02464] (15-165)
  IPR008136 CinA, C-terminal [TIGR00199] (20-167)
  IPR036653 CinA-like, C-terminal [G3DSA:3.90.950.20] (1-169)
  IPR036653 CinA-like, C-terminal [SSF142433] (12-167)

CATH classification: 3.90.950.20

Foldseek 3Di:
DDDDDDDDDDAALLNLLQLVVVLQLVVVFAEEEEEAQLQCPLVVSLVVHPVSVRHYDYYHYDHDPVCCCPVQVQDVVCCVVANCQHQSNQLSNQVRRCVVVVGQKYKYKHAQLDPDHDPVPHHHQWMKMWIAGRNDIDIDIDRFDDHSVRSSNVVSVVRSVVVSVVSDD/DDDDDDDDDDDAALLRLLQLVVCLQLVVQFAEEEEEAQLQCVLVVSLVVHPPSVSHYDYYHYDHDPVCCCPQLVFDPVCCVPPNCQHQSNQQSSQVRRCVVVVGQKYKYKHAALDPDHDPVPHHHQWMKMWIQGRNDIDIDIDRFDDHSVRSSSVVSVVSSVVVSVVSD/DDDDDDDDAALLNLLVLVVVLCLVVVFAEEEEEAQLQCPLVVSLVVDPVSVSHYDYYHYDHDPVCCCPQQVQDPVCCVVANCQHQSNQQSNQVRRCVVVVGQKYKYKHAALDPDHDPVDGHHQWMKMWIAGRNDIDIDIDRDDDHSVRSSSVVSVVRSVVVSVVSD/DVPDDDDDDDDAALLNLLVLVVVLQLVVQFAEEEEEAQLQCPLVVSLVVDPPSVSHYDYYHYDHDPVCCCVQQVQDPVCCVVPNCQDQSNQQSNQVRRCVVVVGQKYKYKHAALDDDHDPVPGHHQWMKMWIAGRNDIDIDIDRFDDHSVRSSSVVSVVRSVVVSVVSVD/DVPDDDDDDAALLNLLVLVVVLCLVVVFAEEEEEAQLQCPLVVSLVVDPVSVSHYDYYHYDHDPVCLCVQQVQDPVCCVPANCQHQSNQVSNQVRRCVVVVTQKYKYKHFQLDDDHDPVPGHRQWMKMWIAGRRDIDIDIDGFDDHSVRSSNVVSSVSSVVVSVVSVD/DDDDDDDDDDDDALLRLLQLVVVLCLVVQFAEEEEEAQLQCPLVVSLVVHPPSVSHYDYYHYDHDPVCCCPPLVQDVVCCVPANCQHQSNQQSSFVSRCVVVVGQKYKYKHAQLDDDHDPVPHHHQWMKMWIAGRRDIDIDIDGDDDHSVRSSNVVSVVRSVVVSVVSD/DDDDDDDDDDALLRLLQLVVCLQLVVQFAEEEEEAQLQCPLVVSLVVHPVSVSHYDYYHYDHDPVCLCPQQVQDVVCCVPANCQHLSNQVSSFVRRCVVVVGQKYKYKHFQLDDDHDPVPGHRQWMKMWIAGNNDIDIDIDRDDDHSVRSSRVVSVVSSVVVSVVSDD/DDDDDDDAALLRLLVLVCVLQLVVQFAEEEEEAQLQCPLVVSLVPDPVSVSHYDYYHYDHDVVCLCPVQVFDPVCCVVANCQHQSSQVSSQVRRCVVVVGQKYKYKHAQLDPDHDPVPHHRQWMKMWIAHNHDIDIDIDHFDDHSVRSSNVVSVVSSVVVSVVSD